Protein AF-0000000086684795 (afdb_homodimer)

Foldseek 3Di:
DPDCVVVVVVVPDDDDDQKFKAKAFLFFPLLCVVVVPGIAIDIFGDFDADFLGDGQAEGHWAAAPAVRDGDGTADCPPPVQRVVSGDDDDPPHVNSLSRHLVRLLRVLQVLLCQLQFFHDDFPDSDHEYEHQDHYADDAWAFDVVVVTYTYWHKYFADQVCNDSDHHRDIGGLSRQSLSSQLRSLLSVCCRLFVALQFPLFLCSLLQSQLLSNLSSLLSSLQGPCPQLSQCQVPLDFLLDCVSVLVVSLSSCVSVVCSVLLNVQQVDFADLCVLVVDRQSNNNSSLLSNLLVQLLSVLLNVVCQVVLCVQVVHPSGDDGDGDDSVSSVVSSVSSSVSSSVSNSLQSNLSLQAASHDGHSLSSLQSSLQSQCVQEVPCVSCSNVSSLVSCVSNNNHHDPFDDSDSVSSHFAWLPVLPQDFQDLVLLVLQQVLRVCNVPSSPHPPDPPDDPVPPPVVVSQVSVLVSCVVRVVSLLAFDDFDKGWPDKHKRWHHGPPGDIFIKMKTKMKGFHDPVFCVVCLLLQQQRGFIKIWIWMGGSRRHTTGIDIQYGADDPVDPRDDPSNVVSVVNSSVRSVVVCVVDPCQVVDDSRHSCCVCRGSVVSSRVD/DPDPVVVVVVVPDDDDDQKFKEKAFLFFPLLCVVVVPGIAIDIFGDFDADFLGDGQAEGHWAAAPVVRDGDGTADCPPPVQSVVSGDDDDPVHVNSLSRHLVRLLRVLQVLLCQLQFFHDDFPDSDHEYEHQDHYADDFWAFDVVVVTYTYWHKYFQDQVCNPSDHHRDIGGLSRQSLSSQLRSLLSVCCRLFVALQFPLFLASLLQSQLLSNLSSLLSSLQGPPPQLSQCQVPLDFLLDCVSVLVVSLSSCVSVVLSVLLNVQQVDFADLCVLVVDRQSNNNSSLLSNLLVQLLSVLLNVVCQVVLCVQVVHPSGDDGDGDDSVSSVVSSVSSSVSSSVSNSLQSNLSLQAASHDGHSLSSLQSSLQSQCVQEVPCVSCSNVSSLVSCVSNNNDHDPFPDSDSVSSHFAWLPVLPQDFQDLVLLVLQQQLRVCNVPSSPHPPDPPDDSVPPPVVVSQVSVLVSCVVRVVSLLNFDDFDKGWPDKHKRWHHGPPGDIFIKIKTKMKGFHDPVVCVVCLLLQQQRGFIWIWIWMGGSRRHTTGIDIQHGADDPPDPRDDPRNVVSVVNSSVRSVVVCVVDPCQVVDDSRHSCCVCSGSVNSSRVD

Radius of gyration: 32.51 Å; Cα contacts (8 Å, |Δi|>4): 2370; chains: 2; bounding box: 67×102×83 Å

pLDDT: mean 83.81, std 14.77, range [22.19, 98.44]

Sequence (1208 aa):
MTTPAVAEAALTRYPEPDRRPLQVFAFDPMVARLSGQETTTISVPYEPLRPGPSGELIQVIDYDSATGCYYEPVDLDDPRVLLLDGLHPSERDPRFHQQMVYAVTSALLENFERALGRRFRWRGDKRLRAFPHAFRGRNAMFDPDMDGTLQFGYFRADEKNPGRNLPGQTVFTCLSHDIIVHEATHALVHRLRERYKEPTNLDVYAFHEGFADAVALFQHFTLPDIVDRYIQQNRTDLTTNTPLVELAEQFGEGSGMGQALRSAIGQPPDPALINRTFEPHRRGSILVAAIFDGFFTAYQTAIADLLRIATAGSGVLPKGALHPDLVRRVSAEARTAAQRILTMCIRSFQYLPPVDVTFSDFLRSIVTADRDLYPSDEDGLRAALIEGFRRRGIYPSAVSSLADEALSWPDAADLGLPPIDRDVINALVLDTAVGFRERRGEAQATTTRPVFDPAWAAAKLHQYALANLKKLGLAGPGKIKVDGFHAAFRHGANGQLRVDVAVRYLHSAPVDVQQKFSSALGGVPLRGGATVVADATGRVRHVITKAVPTDPTATDATDAGVARLVATRQWVAQFDGHDLLVPWVETGSRVTQSLNFARIDSAVMTTPAVAEAALTRYPEPDRRPLQVFAFDPMVARLSGQETTTISVPYEPLRPGPSGELIQVIDYDSATGCYYEPVDLDDPRVLLLDGLHPSERDPRFHQQMVYAVTSALLENFERALGRRFRWRGDKRLRAFPHAFRGRNAMFDPDMDGTLQFGYFRADEKNPGRNLPGQTVFTCLSHDIIVHEATHALVHRLRERYKEPTNLDVYAFHEGFADAVALFQHFTLPDIVDRYIQQNRTDLTTNTPLVELAEQFGEGSGMGQALRSAIGQPPDPALINRTFEPHRRGSILVAAIFDGFFTAYQTAIADLLRIATAGSGVLPKGALHPDLVRRVSAEARTAAQRILTMCIRSFQYLPPVDVTFSDFLRSIVTADRDLYPSDEDGLRAALIEGFRRRGIYPSAVSSLADEALSWPDAADLGLPPIDRDVINALVLDTAVGFRERRGEAQATTTRPVFDPAWAAAKLHQYALANLKKLGLAGPGKIKVDGFHAAFRHGANGQLRVDVAVRYLHSAPVDVQQKFSSALGGVPLRGGATVVADATGRVRHVITKAVPTDPTATDATDAGVARLVATRQWVAQFDGHDLLVPWVETGSRVTQSLNFARIDSAV

Nearest PDB structures (foldseek):
  6g5g-assembly1_B  TM=1.212E-01  e=8.204E+00  Clostridium botulinum
  6g5g-assembly1_B  TM=1.174E-01  e=8.163E+00  Clostridium botulinum

Solvent-accessible surface area (backbone atoms only — not comparable to full-atom values): 61972 Å² total; per-residue (Å²): 132,88,66,70,60,69,62,47,58,51,63,65,55,73,80,78,66,70,56,40,53,31,39,32,46,68,33,27,62,59,60,16,72,75,69,73,76,32,63,40,71,45,75,30,77,32,63,74,61,46,63,19,43,29,48,84,58,42,31,34,48,48,41,23,59,76,78,67,44,69,57,74,58,28,50,74,77,38,67,78,29,52,75,54,32,31,53,70,82,45,94,81,43,64,40,33,38,32,46,32,48,50,52,54,50,49,43,50,51,51,54,48,21,45,37,53,21,37,75,79,74,54,80,76,92,43,49,42,36,32,18,51,38,38,36,78,34,81,31,48,38,46,35,70,86,65,75,36,26,38,36,14,11,30,35,65,30,39,68,88,67,26,75,74,40,54,59,55,34,75,45,54,43,36,51,21,48,39,43,48,37,26,32,50,39,49,51,51,46,39,71,75,32,62,48,49,66,48,66,52,43,74,35,19,53,8,45,54,45,14,50,19,50,42,49,21,53,35,54,54,49,58,43,77,66,52,57,36,50,51,47,58,72,57,43,50,61,78,88,45,62,57,51,61,50,52,50,50,26,57,59,26,46,69,47,65,43,9,60,55,42,34,57,33,60,70,39,80,72,47,42,64,51,59,82,73,41,71,54,35,64,65,38,4,27,48,53,33,24,13,51,46,46,9,48,48,50,38,32,51,62,70,39,47,48,56,37,16,29,54,41,77,62,72,43,61,75,74,88,54,77,67,58,66,52,48,42,48,53,48,31,49,45,44,26,51,45,33,49,50,52,50,32,38,57,56,31,12,62,70,53,36,48,48,40,71,49,38,69,30,48,49,51,23,11,27,46,33,51,42,39,74,36,36,73,78,45,86,80,37,52,64,60,26,33,54,50,17,25,48,45,35,47,50,57,58,73,95,43,91,46,92,46,70,75,49,40,25,68,60,69,27,71,69,55,69,64,72,55,44,60,53,68,52,40,49,44,37,45,38,51,46,57,48,53,47,49,75,64,57,66,81,76,65,82,73,72,76,55,82,76,68,51,62,69,60,43,43,52,54,51,42,50,51,45,69,76,36,26,67,69,50,40,58,51,51,71,55,49,77,42,69,73,47,69,49,38,27,50,40,69,30,60,90,56,43,62,43,50,36,32,34,38,30,31,36,26,34,35,41,68,66,59,50,58,72,41,25,69,56,36,14,47,49,75,53,55,14,17,20,22,37,31,20,39,61,71,15,46,48,43,34,67,33,57,37,40,28,34,31,53,79,85,42,92,56,45,39,73,61,7,29,52,41,37,52,51,35,35,51,43,40,52,53,45,51,72,68,39,86,63,44,86,80,35,61,56,50,35,32,47,49,70,66,52,27,65,66,59,62,40,54,70,65,130,87,66,70,59,70,63,48,59,53,65,65,59,72,82,78,67,70,56,38,53,31,38,32,46,69,33,26,63,58,58,18,71,76,68,72,78,33,65,42,69,46,75,30,78,32,63,73,63,46,63,18,42,30,48,83,57,43,31,36,48,47,42,23,58,75,78,69,45,70,57,72,59,27,51,75,77,38,67,79,28,51,75,57,32,31,52,70,79,47,94,80,43,64,39,32,38,32,48,31,47,49,52,53,49,48,43,50,51,51,51,51,21,46,37,53,21,37,75,80,75,55,79,74,92,45,49,42,35,34,18,50,39,38,36,80,34,80,32,48,37,47,36,72,86,66,75,36,27,38,36,13,11,30,36,64,30,40,67,86,67,26,73,74,40,54,60,55,35,75,46,55,43,36,50,23,49,41,44,48,38,26,34,52,38,48,50,50,46,39,72,76,32,61,47,50,66,48,65,51,43,76,34,18,51,9,44,56,44,15,50,18,50,42,50,21,54,36,55,55,49,59,42,76,65,52,58,36,49,50,47,59,72,56,43,50,60,75,85,47,61,58,51,61,49,50,50,52,28,57,58,26,45,69,46,65,43,9,59,55,43,35,56,33,58,70,39,78,73,46,42,64,51,57,82,75,40,72,53,35,66,66,38,4,26,48,51,31,24,12,51,47,44,9,47,48,50,38,32,50,62,70,39,46,50,55,37,17,32,54,40,77,63,73,44,60,75,74,88,54,77,68,58,66,54,50,43,49,52,49,33,49,46,44,26,52,45,35,50,51,52,50,33,40,58,56,31,12,64,71,54,37,48,48,41,71,50,38,69,31,49,50,53,23,10,27,47,33,51,43,39,74,35,34,72,78,44,86,79,37,53,63,60,28,33,54,49,18,27,46,45,35,48,51,58,58,76,95,42,90,44,92,45,71,76,48,40,24,71,61,70,28,72,71,54,69,65,72,53,44,60,53,67,51,39,48,43,37,45,38,50,45,58,47,54,47,50,74,66,55,68,80,73,67,81,74,71,76,56,82,77,66,51,62,66,60,43,44,52,54,50,43,50,51,44,70,74,36,26,66,68,51,41,59,54,52,70,57,50,76,42,70,73,46,70,50,37,26,51,42,68,29,60,89,57,42,61,43,51,37,32,36,38,31,31,37,24,34,38,43,67,66,58,51,59,74,42,25,67,57,35,14,49,50,78,53,56,14,17,21,23,37,32,19,38,60,72,16,44,48,42,34,68,32,59,36,41,30,34,29,55,79,85,45,91,55,44,39,73,61,8,28,52,41,36,51,51,36,35,50,42,40,52,53,46,50,72,70,39,85,62,43,88,78,36,60,56,50,36,34,47,49,69,65,52,28,63,70,57,62,40,55,71,64

Organism: NCBI:txid175570

Secondary structure (DSSP, 8-state):
---THHHHHHTTSPPPPSEEEEEEESS-HHHHHHHS--EEEEEEE----BTBTB-SSEEE--EETTTTEEPPPB-TT-HHHHTTTSPPP-SS-HHHHHHHHHHHHHHHHHHHHHHHTS----STT--EEEEEEEEESS-EEEETTTTSEEEEEEEEPPSS--TTSPTTPEEEGGG-HHHHHHHHHHHHHHHH-GGGGS--SHHHHHHHHHHHHHHHHHHHHTSTTHHHHHHHHHT--TTSSHHHHHHHHHHHHTTTHHHHHHHHHHSPP-TTGGGG--SHHHHHHHHHHHHHHHHHHHHHHHHHHHHHHHTTTS--PPSSPPPHHHHHHHHHHHHHHHHHHHHHHHHGGGGS-SSS--HHHHHHHHHHHHHHH-TT-TT-HHHHHHHHHHHTT---TT-S-SSHHHHSPPBGGGGTPPPPPHHHHHHHHHHHHHHT----S------------HHHHHHHHHHHHHHTTTTTT--SSSEEEEEEEEEEEEE-GGG-EEEEEEEEEEEEPPHHHHHHTHHHHTT---EEEEEEEEETTS-EEEEEEEPPP--TTSTT--HHHHHHHHHHHHHHHHHHHH-TTGGGS-GGGHHHHHS-HHHHHTT-/---THHHHHHTTSPPPPSEEEEEEESS-HHHHHHHS--EEEEEEE----BTBTB-SSEEE--EETTTTEEPPPB-TT-HHHHTTTSPPP-SS-HHHHHHHHHHHHHHHHHHHHHHHTS----STT--EEEEEEEEESS-EEEETTTTSEEEEEEEEPPSS--TTSPTTPEEEGGG-HHHHHHHHHHHHHHHH-GGGGS--SHHHHHHHHHHHHHHHHHHHHTSTTHHHHHHHHHT--TTSSHHHHHHHHHHHHTTTHHHHHHHHHHSPP-TTGGGG--SHHHHHHHHHHHHHHHHHHHHHHHHHHHHHHHTTTS--PPSSPPPHHHHHHHHHHHHHHHHHHHHHHHHGGGGS-SSS--HHHHHHHHHHHHHHH-TT-TT-HHHHHHHHHHHTT---TT-S-SSHHHHSPPBGGGGTPPPPPHHHHHHHHHHHHHHT----S------------HHHHHHHHHHHHHHTTTTTT--SSSEEEEEEEEEEEEE-GGG-EEEEEEEEEEEEPPHHHHHHTHHHHTT---EEEEEEEEETTS-EEEEEEEPPP--TTSTT--HHHHHHHHHHHHHHHHHHHH-TTGGGS-GGGHHHHHS-HHHHHTT-

Structure (mmCIF, N/CA/C/O backbone):
data_AF-0000000086684795-model_v1
#
loop_
_entity.id
_entity.type
_entity.pdbx_description
1 polymer 'Peptidase M4'
#
loop_
_atom_site.group_PDB
_atom_site.id
_atom_site.type_symbol
_atom_site.label_atom_id
_atom_site.label_alt_id
_atom_site.label_comp_id
_atom_site.label_asym_id
_atom_site.label_entity_id
_atom_site.label_seq_id
_atom_site.pdbx_PDB_ins_code
_atom_site.Cartn_x
_atom_site.Cartn_y
_atom_site.Cartn_z
_atom_site.occupancy
_atom_site.B_iso_or_equiv
_atom_site.auth_seq_id
_atom_site.auth_comp_id
_atom_site.auth_asym_id
_atom_site.auth_atom_id
_atom_site.pdbx_PDB_model_num
ATOM 1 N N . MET A 1 1 ? -12.055 -16.625 -41.312 1 22.27 1 MET A N 1
ATOM 2 C CA . MET A 1 1 ? -11.227 -15.477 -41.688 1 22.27 1 MET A CA 1
ATOM 3 C C . MET A 1 1 ? -11.609 -14.242 -40.875 1 22.27 1 MET A C 1
ATOM 5 O O . MET A 1 1 ? -12.477 -13.469 -41.312 1 22.27 1 MET A O 1
ATOM 9 N N . THR A 1 2 ? -11.922 -14.391 -39.656 1 28.22 2 THR A N 1
ATOM 10 C CA . THR A 1 2 ? -12.492 -13.383 -38.75 1 28.22 2 THR A CA 1
ATOM 11 C C . THR A 1 2 ? -11.672 -12.102 -38.812 1 28.22 2 THR A C 1
ATOM 13 O O . THR A 1 2 ? -10.445 -12.133 -38.688 1 28.22 2 THR A O 1
ATOM 16 N N . THR A 1 3 ? -12.289 -11.008 -39.406 1 28.59 3 THR A N 1
ATOM 17 C CA . THR A 1 3 ? -11.938 -9.773 -40.094 1 28.59 3 THR A CA 1
ATOM 18 C C . THR A 1 3 ? -11.055 -8.898 -39.219 1 28.59 3 THR A C 1
ATOM 20 O O . THR A 1 3 ? -11.242 -8.852 -38 1 28.59 3 THR A O 1
ATOM 23 N N . PRO A 1 4 ? -10.039 -8.242 -39.781 1 30.62 4 PRO A N 1
ATOM 24 C CA . PRO A 1 4 ? -9.078 -7.188 -39.438 1 30.62 4 PRO A CA 1
ATOM 25 C C . PRO A 1 4 ? -9.727 -6.004 -38.719 1 30.62 4 PRO A C 1
ATOM 27 O O . PRO A 1 4 ? -9.023 -5.152 -38.188 1 30.62 4 PRO A O 1
ATOM 30 N N . ALA A 1 5 ? -11.062 -5.859 -38.969 1 31.98 5 ALA A N 1
ATOM 31 C CA . ALA A 1 5 ? -11.703 -4.613 -38.531 1 31.98 5 ALA A CA 1
ATOM 32 C C . ALA A 1 5 ? -11.734 -4.492 -37.031 1 31.98 5 ALA A C 1
ATOM 34 O O . ALA A 1 5 ? -11.945 -3.404 -36.469 1 31.98 5 ALA A O 1
ATOM 35 N N . VAL A 1 6 ? -12 -5.535 -36.406 1 33.09 6 VAL A N 1
ATOM 36 C CA . VAL A 1 6 ? -12.109 -5.465 -34.938 1 33.09 6 VAL A CA 1
ATOM 37 C C . VAL A 1 6 ? -10.758 -5.082 -34.344 1 33.09 6 VAL A C 1
ATOM 39 O O . VAL A 1 6 ? -10.695 -4.496 -33.25 1 33.09 6 VAL A O 1
ATOM 42 N N . ALA A 1 7 ? -9.68 -5.465 -34.969 1 34.94 7 ALA A N 1
ATOM 43 C CA . ALA A 1 7 ? -8.344 -5.004 -34.594 1 34.94 7 ALA A CA 1
ATOM 44 C C . ALA A 1 7 ? -8.18 -3.512 -34.875 1 34.94 7 ALA A C 1
ATOM 46 O O . ALA A 1 7 ? -7.438 -2.824 -34.156 1 34.94 7 ALA A O 1
ATOM 47 N N . GLU A 1 8 ? -8.883 -3.074 -35.875 1 33.16 8 GLU A N 1
ATOM 48 C CA . GLU A 1 8 ? -8.703 -1.712 -36.375 1 33.16 8 GLU A CA 1
ATOM 49 C C . GLU A 1 8 ? -9.367 -0.698 -35.438 1 33.16 8 GLU A C 1
ATOM 51 O O . GLU A 1 8 ? -8.836 0.395 -35.219 1 33.16 8 GLU A O 1
ATOM 56 N N . ALA A 1 9 ? -10.57 -1.024 -35 1 35.5 9 ALA A N 1
ATOM 57 C CA . ALA A 1 9 ? -11.242 -0.024 -34.188 1 35.5 9 ALA A CA 1
ATOM 58 C C . ALA A 1 9 ? -10.523 0.141 -32.844 1 35.5 9 ALA A C 1
ATOM 60 O O . ALA A 1 9 ? -10.703 1.152 -32.156 1 35.5 9 ALA A O 1
ATOM 61 N N . ALA A 1 10 ? -10.125 -0.886 -32.25 1 39.88 10 ALA A N 1
ATOM 62 C CA . ALA A 1 10 ? -9.305 -0.847 -31.047 1 39.88 10 ALA A CA 1
ATOM 63 C C . ALA A 1 10 ? -8.109 0.084 -31.219 1 39.88 10 ALA A C 1
ATOM 65 O O . ALA A 1 10 ? -7.684 0.747 -30.281 1 39.88 10 ALA A O 1
ATOM 66 N N . LEU A 1 11 ? -7.594 0.139 -32.469 1 43.38 11 LEU A N 1
ATOM 67 C CA . LEU A 1 11 ? -6.453 0.981 -32.812 1 43.38 11 LEU A CA 1
ATOM 68 C C . LEU A 1 11 ? -6.844 2.455 -32.812 1 43.38 11 LEU A C 1
ATOM 70 O O . LEU A 1 11 ? -5.992 3.328 -33 1 43.38 11 LEU A O 1
ATOM 74 N N . THR A 1 12 ? -8.102 2.684 -32.75 1 45.59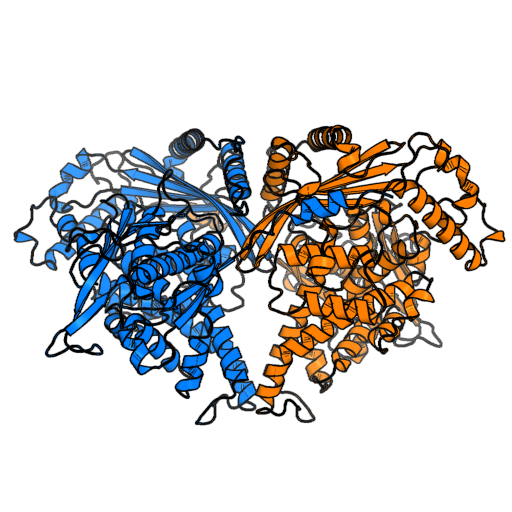 12 THR A N 1
ATOM 75 C CA . THR A 1 12 ? -8.422 4.078 -33.031 1 45.59 12 THR A CA 1
ATOM 76 C C . THR A 1 12 ? -8.203 4.945 -31.781 1 45.59 12 THR A C 1
ATOM 78 O O . THR A 1 12 ? -8.094 6.168 -31.891 1 45.59 12 THR A O 1
ATOM 81 N N . ARG A 1 13 ? -8.453 4.332 -30.672 1 55.94 13 ARG A N 1
ATOM 82 C CA . ARG A 1 13 ? -8.258 5.285 -29.578 1 55.94 13 ARG A CA 1
ATOM 83 C C . ARG A 1 13 ? -6.906 5.086 -28.906 1 55.94 13 ARG A C 1
ATOM 85 O O . ARG A 1 13 ? -6.488 3.953 -28.672 1 55.94 13 ARG A O 1
ATOM 92 N N . TYR A 1 14 ? -6.215 6.098 -29.047 1 59.75 14 TYR A N 1
ATOM 93 C CA . TYR A 1 14 ? -4.93 6.094 -28.344 1 59.75 14 TYR A CA 1
ATOM 94 C C . TYR A 1 14 ? -5.125 5.871 -26.859 1 59.75 14 TYR A C 1
ATOM 96 O O . TYR A 1 14 ? -6.09 6.363 -26.266 1 59.75 14 TYR A O 1
ATOM 104 N N . PRO A 1 15 ? -4.367 4.969 -26.281 1 63.03 15 PRO A N 1
ATOM 105 C CA . PRO A 1 15 ? -4.457 4.82 -24.828 1 63.03 15 PRO A CA 1
ATOM 106 C C . PRO A 1 15 ? -4.238 6.137 -24.094 1 63.03 15 PRO A C 1
ATOM 108 O O . PRO A 1 15 ? -3.432 6.965 -24.516 1 63.03 15 PRO A O 1
ATOM 111 N N . GLU A 1 16 ? -5.02 6.352 -23.156 1 69.19 16 GLU A N 1
ATOM 112 C CA . GLU A 1 16 ? -4.852 7.539 -22.312 1 69.19 16 GLU A CA 1
ATOM 113 C C . GLU A 1 16 ? -3.631 7.41 -21.406 1 69.19 16 GLU A C 1
ATOM 115 O O . GLU A 1 16 ? -3.387 6.344 -20.844 1 69.19 16 GLU A O 1
ATOM 120 N N . PRO A 1 17 ? -2.918 8.461 -21.375 1 76.75 17 PRO A N 1
ATOM 121 C CA . PRO A 1 17 ? -1.76 8.414 -20.469 1 76.75 17 PRO A CA 1
ATOM 122 C C . PRO A 1 17 ? -2.154 8.453 -19 1 76.75 17 PRO A C 1
ATOM 124 O O . PRO A 1 17 ? -3.203 9 -18.641 1 76.75 17 PRO A O 1
ATOM 127 N N . ASP A 1 18 ? -1.368 7.906 -18.188 1 74.94 18 ASP A N 1
ATOM 128 C CA . ASP A 1 18 ? -1.638 7.902 -16.75 1 74.94 18 ASP A CA 1
ATOM 129 C C . ASP A 1 18 ? -1.101 9.172 -16.078 1 74.94 18 ASP A C 1
ATOM 131 O O . ASP A 1 18 ? -1.641 9.625 -15.07 1 74.94 18 ASP A O 1
ATOM 135 N N . ARG A 1 19 ? -0.037 9.695 -16.688 1 86.75 19 ARG A N 1
ATOM 136 C CA . ARG A 1 19 ? 0.64 10.82 -16.047 1 86.75 19 ARG A CA 1
ATOM 137 C C . ARG A 1 19 ? 1.026 11.875 -17.078 1 86.75 19 ARG A C 1
ATOM 139 O O . ARG A 1 19 ? 1.078 11.586 -18.281 1 86.75 19 ARG A O 1
ATOM 146 N N . ARG A 1 20 ? 1.28 13.016 -16.578 1 89 20 ARG A N 1
ATOM 147 C CA . ARG A 1 20 ? 1.722 14.156 -17.375 1 89 20 ARG A CA 1
ATOM 148 C C . ARG A 1 20 ? 2.992 14.766 -16.812 1 89 20 ARG A C 1
ATOM 150 O O . ARG A 1 20 ? 3.004 15.219 -15.656 1 89 20 ARG A O 1
ATOM 157 N N . PRO A 1 21 ? 4.027 14.719 -17.578 1 90.88 21 PRO A N 1
ATOM 158 C CA . PRO A 1 21 ? 5.23 15.414 -17.125 1 90.88 21 PRO A CA 1
ATOM 159 C C . PRO A 1 21 ? 5.156 16.922 -17.344 1 90.88 21 PRO A C 1
ATOM 161 O O . PRO A 1 21 ? 4.672 17.375 -18.375 1 90.88 21 PRO A O 1
ATOM 164 N N . LEU A 1 22 ? 5.555 17.688 -16.406 1 93.88 22 LEU A N 1
ATOM 165 C CA . LEU A 1 22 ? 5.602 19.141 -16.5 1 93.88 22 LEU A CA 1
ATOM 166 C C . LEU A 1 22 ? 6.898 19.688 -15.922 1 93.88 22 LEU A C 1
ATOM 168 O O . LEU A 1 22 ? 7.309 19.281 -14.828 1 93.88 22 LEU A O 1
ATOM 172 N N . GLN A 1 23 ? 7.504 20.547 -16.578 1 91.06 23 GLN A N 1
ATOM 173 C CA . GLN A 1 23 ? 8.703 21.203 -16.078 1 91.06 23 GLN A CA 1
ATOM 174 C C . GLN A 1 23 ? 8.359 22.266 -15.023 1 91.06 23 GLN A C 1
ATOM 176 O O . GLN A 1 23 ? 7.348 22.953 -15.148 1 91.06 23 GLN A O 1
ATOM 181 N N . VAL A 1 24 ? 9.156 22.328 -14.031 1 91.44 24 VAL A N 1
ATOM 182 C CA . VAL A 1 24 ? 8.969 23.328 -12.984 1 91.44 24 VAL A CA 1
ATOM 183 C C . VAL A 1 24 ? 10.32 23.844 -12.516 1 91.44 24 VAL A C 1
ATOM 185 O O . VAL A 1 24 ? 11.352 23.219 -12.758 1 91.44 24 VAL A O 1
ATOM 188 N N . PHE A 1 25 ? 10.312 25.031 -11.914 1 87.06 25 PHE A N 1
ATOM 189 C CA . PHE A 1 25 ? 11.477 25.469 -11.172 1 87.06 25 PHE A CA 1
ATOM 190 C C . PHE A 1 25 ? 11.609 24.703 -9.859 1 87.06 25 PHE A C 1
ATOM 192 O O . PHE A 1 25 ? 10.664 24.641 -9.07 1 87.06 25 PHE A O 1
ATOM 199 N N . ALA A 1 26 ? 12.766 24.078 -9.711 1 80.12 26 ALA A N 1
ATOM 200 C CA . ALA A 1 26 ? 13 23.359 -8.469 1 80.12 26 ALA A CA 1
ATOM 201 C C . ALA A 1 26 ? 13.367 24.312 -7.336 1 80.12 26 ALA A C 1
ATOM 203 O O . ALA A 1 26 ? 13.117 24.016 -6.164 1 80.12 26 ALA A O 1
ATOM 204 N N . PHE A 1 27 ? 14.07 25.297 -7.699 1 75.81 27 PHE A N 1
ATOM 205 C CA . PHE A 1 27 ? 14.492 26.328 -6.758 1 75.81 27 PHE A CA 1
ATOM 206 C C . PHE A 1 27 ? 14.008 27.703 -7.215 1 75.81 27 PHE A C 1
ATOM 208 O O . PHE A 1 27 ? 13.711 27.891 -8.391 1 75.81 27 PHE A O 1
ATOM 215 N N . ASP A 1 28 ? 13.914 28.469 -6.203 1 71.81 28 ASP A N 1
ATOM 216 C CA . ASP A 1 28 ? 13.633 29.859 -6.578 1 71.81 28 ASP A CA 1
ATOM 217 C C . ASP A 1 28 ? 14.633 30.359 -7.617 1 71.81 28 ASP A C 1
ATOM 219 O O . ASP A 1 28 ? 15.836 30.156 -7.477 1 71.81 28 ASP A O 1
ATOM 223 N N . PRO A 1 29 ? 14.109 30.797 -8.719 1 64.5 29 PRO A N 1
ATOM 224 C CA . PRO A 1 29 ? 15.008 31.266 -9.781 1 64.5 29 PRO A CA 1
ATOM 225 C C . PRO A 1 29 ? 16.125 32.156 -9.266 1 64.5 29 PRO A C 1
ATOM 227 O O . PRO A 1 29 ? 17.219 32.188 -9.828 1 64.5 29 PRO A O 1
ATOM 230 N N . MET A 1 30 ? 15.836 32.875 -8.172 1 61.81 30 MET A N 1
ATOM 231 C CA . MET A 1 30 ? 16.859 33.75 -7.598 1 61.81 30 MET A CA 1
ATOM 232 C C . MET A 1 30 ? 18.016 32.938 -7.047 1 61.81 30 MET A C 1
ATOM 234 O O . MET A 1 30 ? 19.172 33.344 -7.148 1 61.81 30 MET A O 1
ATOM 238 N N . VAL A 1 31 ? 17.641 31.766 -6.543 1 59.72 31 VAL A N 1
ATOM 239 C CA . VAL A 1 31 ? 18.641 30.891 -5.941 1 59.72 31 VAL A CA 1
ATOM 240 C C . VAL A 1 31 ? 19.297 30.031 -7.023 1 59.72 31 VAL A C 1
ATOM 242 O O . VAL A 1 31 ? 20.5 29.766 -6.965 1 59.72 31 VAL A O 1
ATOM 245 N N . ALA A 1 32 ? 18.531 29.625 -7.992 1 57.84 32 ALA A N 1
ATOM 246 C CA . ALA A 1 32 ? 18.953 28.688 -9.031 1 57.84 32 ALA A CA 1
ATOM 247 C C . ALA A 1 32 ? 20.047 29.281 -9.906 1 57.84 32 ALA A C 1
ATOM 249 O O . ALA A 1 32 ? 20.906 28.562 -10.414 1 57.84 32 ALA A O 1
ATOM 250 N N . ARG A 1 33 ? 20.016 30.516 -10.219 1 53.06 33 ARG A N 1
ATOM 251 C CA . ARG A 1 33 ? 21.016 31.141 -11.086 1 53.06 33 ARG A CA 1
ATOM 252 C C . ARG A 1 33 ? 22.422 30.875 -10.57 1 53.06 33 ARG A C 1
ATOM 254 O O . ARG A 1 33 ? 23.359 30.766 -11.359 1 53.06 33 ARG A O 1
ATOM 261 N N . LEU A 1 34 ? 22.469 30.672 -9.336 1 47 34 LEU A N 1
ATOM 262 C CA . LEU A 1 34 ? 23.797 30.438 -8.797 1 47 34 LEU A CA 1
ATOM 263 C C . LEU A 1 34 ? 24.203 28.969 -8.914 1 47 34 LEU A C 1
ATOM 265 O O . LEU A 1 34 ? 25.375 28.641 -8.992 1 47 34 LEU A O 1
ATOM 269 N N . SER A 1 35 ? 23.25 28.125 -8.898 1 52.28 35 SER A N 1
ATOM 270 C CA . SER A 1 35 ? 23.609 26.719 -8.766 1 52.28 35 SER A CA 1
ATOM 271 C C . SER A 1 35 ? 23.469 25.984 -10.094 1 52.28 35 SER A C 1
ATOM 273 O O . SER A 1 35 ? 23.984 24.875 -10.258 1 52.28 35 SER A O 1
ATOM 275 N N . GLY A 1 36 ? 23.203 26.703 -11.273 1 49.06 36 GLY A N 1
ATOM 276 C CA . GLY A 1 36 ? 23.062 26.141 -12.609 1 49.06 36 GLY A CA 1
ATOM 277 C C . GLY A 1 36 ? 21.875 25.203 -12.75 1 49.06 36 GLY A C 1
ATOM 278 O O . GLY A 1 36 ? 21.562 24.766 -13.859 1 49.06 36 GLY A O 1
ATOM 279 N N . GLN A 1 37 ? 21.531 24.281 -11.914 1 55.62 37 GLN A N 1
ATOM 280 C CA . GLN A 1 37 ? 20.656 23.141 -12.109 1 55.62 37 GLN A CA 1
ATOM 281 C C . GLN A 1 37 ? 19.25 23.422 -11.57 1 55.62 37 GLN A C 1
ATOM 283 O O . GLN A 1 37 ? 18.859 22.875 -10.531 1 55.62 37 GLN A O 1
ATOM 288 N N . GLU A 1 38 ? 18.281 24.328 -12.297 1 66.5 38 GLU A N 1
ATOM 289 C CA . GLU A 1 38 ? 17.156 25.078 -11.766 1 66.5 38 GLU A CA 1
ATOM 290 C C . GLU A 1 38 ? 15.828 24.375 -12.062 1 66.5 38 GLU A C 1
ATOM 292 O O . GLU A 1 38 ? 14.812 24.656 -11.422 1 66.5 38 GLU A O 1
ATOM 297 N N . THR A 1 39 ? 15.961 23.438 -12.859 1 79.06 39 THR A N 1
ATOM 298 C CA . THR A 1 39 ? 14.688 22.969 -13.375 1 79.06 39 THR A CA 1
ATOM 299 C C . THR A 1 39 ? 14.57 21.453 -13.211 1 79.06 39 THR A C 1
ATOM 301 O O . THR A 1 39 ? 15.578 20.75 -13.07 1 79.06 39 THR A O 1
ATOM 304 N N . THR A 1 40 ? 13.461 21.016 -12.938 1 85.75 40 THR A N 1
ATOM 305 C CA . THR A 1 40 ? 13.164 19.594 -12.898 1 85.75 40 THR A CA 1
ATOM 306 C C . THR A 1 40 ? 11.82 19.297 -13.547 1 85.75 40 THR A C 1
ATOM 308 O O . THR A 1 40 ? 11.07 20.219 -13.883 1 85.75 40 THR A O 1
ATOM 311 N N . THR A 1 41 ? 11.609 18.125 -13.836 1 88.31 41 THR A N 1
ATOM 312 C CA . THR A 1 41 ? 10.328 17.688 -14.383 1 88.31 41 THR A CA 1
ATOM 313 C C . THR A 1 41 ? 9.562 16.859 -13.352 1 88.31 41 THR A C 1
ATOM 315 O O . THR A 1 41 ? 10.109 15.922 -12.766 1 88.31 41 THR A O 1
ATOM 318 N N . ILE A 1 42 ? 8.328 17.328 -13.094 1 89.56 42 ILE A N 1
ATOM 319 C CA . ILE A 1 42 ? 7.516 16.547 -12.172 1 89.56 42 ILE A CA 1
ATOM 320 C C . ILE A 1 42 ? 6.418 15.82 -12.953 1 89.56 42 ILE A C 1
ATOM 322 O O . ILE A 1 42 ? 5.988 16.281 -14.016 1 89.56 42 ILE A O 1
ATOM 326 N N . SER A 1 43 ? 6.117 14.672 -12.484 1 88.38 43 SER A N 1
ATOM 327 C CA . SER A 1 43 ? 5.055 13.859 -13.07 1 88.38 43 SER A CA 1
ATOM 328 C C . SER A 1 43 ? 3.773 13.961 -12.258 1 88.38 43 SER A C 1
ATOM 330 O O . SER A 1 43 ? 3.758 13.609 -11.07 1 88.38 43 SER A O 1
ATOM 332 N N . VAL A 1 44 ? 2.658 14.461 -12.867 1 90.62 44 VAL A N 1
ATOM 333 C CA . VAL A 1 44 ? 1.39 14.594 -12.156 1 90.62 44 VAL A CA 1
ATOM 334 C C . VAL A 1 44 ? 0.347 13.68 -12.797 1 90.62 44 VAL A C 1
ATOM 336 O O . VAL A 1 44 ? 0.499 13.258 -13.945 1 90.62 44 VAL A O 1
ATOM 339 N N . PRO A 1 45 ? -0.665 13.289 -12.109 1 86.25 45 PRO A N 1
ATOM 340 C CA . PRO A 1 45 ? -1.713 12.469 -12.719 1 86.25 45 PRO A CA 1
ATOM 341 C C . PRO A 1 45 ? -2.354 13.141 -13.93 1 86.25 45 PRO A C 1
ATOM 343 O O . PRO A 1 45 ? -2.641 14.336 -13.898 1 86.25 45 PRO A O 1
ATOM 346 N N . TYR A 1 46 ? -2.57 12.414 -14.906 1 87 46 TYR A N 1
ATOM 347 C CA . TYR A 1 46 ? -3.166 12.961 -16.125 1 87 46 TYR A CA 1
ATOM 348 C C . TYR A 1 46 ? -4.652 13.234 -15.922 1 87 46 TYR A C 1
ATOM 350 O O . TYR A 1 46 ? -5.359 12.438 -15.305 1 87 46 TYR A O 1
ATOM 358 N N . GLU A 1 47 ? -5.164 14.266 -16.391 1 87.56 47 GLU A N 1
ATOM 359 C CA . GLU A 1 47 ? -6.566 14.648 -16.531 1 87.56 47 GLU A CA 1
ATOM 360 C C . GLU A 1 47 ? -6.766 15.594 -17.719 1 87.56 47 GLU A C 1
ATOM 362 O O . GLU A 1 47 ? -5.852 16.328 -18.094 1 87.56 47 GLU A O 1
ATOM 367 N N . PRO A 1 48 ? -7.922 15.422 -18.312 1 86.88 48 PRO A N 1
ATOM 368 C CA . PRO A 1 48 ? -8.211 16.453 -19.312 1 86.88 48 PRO A CA 1
ATOM 369 C C . PRO A 1 48 ? -8.289 17.859 -18.719 1 86.88 48 PRO A C 1
ATOM 371 O O . PRO A 1 48 ? -8.875 18.047 -17.656 1 86.88 48 PRO A O 1
ATOM 374 N N . LEU A 1 49 ? -7.598 18.734 -19.422 1 93.25 49 LEU A N 1
ATOM 375 C CA . LEU A 1 49 ? -7.547 20.094 -18.906 1 93.25 49 LEU A CA 1
ATOM 376 C C . LEU A 1 49 ? -8.102 21.078 -19.922 1 93.25 49 LEU A C 1
ATOM 378 O O . LEU A 1 49 ? -7.906 20.922 -21.125 1 93.25 49 LEU A O 1
ATOM 382 N N . ARG A 1 50 ? -8.852 22.047 -19.453 1 93.94 50 ARG A N 1
ATOM 383 C CA . ARG A 1 50 ? -9.125 23.25 -20.219 1 93.94 50 ARG A CA 1
ATOM 384 C C . ARG A 1 50 ? -7.996 24.266 -20.062 1 93.94 50 ARG A C 1
ATOM 386 O O . ARG A 1 50 ? -7.238 24.219 -19.094 1 93.94 50 ARG A O 1
ATOM 393 N N . PRO A 1 51 ? -7.887 25.125 -21.031 1 94.44 51 PRO A N 1
ATOM 394 C CA . PRO A 1 51 ? -6.863 26.156 -20.875 1 94.44 51 PRO A CA 1
ATOM 395 C C . PRO A 1 51 ? -7 26.938 -19.578 1 94.44 51 PRO A C 1
ATOM 397 O O . PRO A 1 51 ? -8.117 27.219 -19.141 1 94.44 51 PRO A O 1
ATOM 400 N N . GLY A 1 52 ? -5.895 27.312 -19 1 89.06 52 GLY A N 1
ATOM 401 C CA . GLY A 1 52 ? -5.812 27.938 -17.688 1 89.06 52 GLY A CA 1
ATOM 402 C C . GLY A 1 52 ? -4.465 27.75 -17.016 1 89.06 52 GLY A C 1
ATOM 403 O O . GLY A 1 52 ? -3.549 28.547 -17.219 1 89.06 52 GLY A O 1
ATOM 404 N N . PRO A 1 53 ? -4.254 26.328 -16.5 1 94.94 53 PRO A N 1
ATOM 405 C CA . PRO A 1 53 ? -5.066 25.125 -16.734 1 94.94 53 PRO A CA 1
ATOM 406 C C . PRO A 1 53 ? -6.219 24.984 -15.75 1 94.94 53 PRO A C 1
ATOM 408 O O . PRO A 1 53 ? -6.148 25.5 -14.633 1 94.94 53 PRO A O 1
ATOM 411 N N . SER A 1 54 ? -7.234 24.516 -16.172 1 94.44 54 SER A N 1
ATOM 412 C CA . SER A 1 54 ? -8.406 24.219 -15.352 1 94.44 54 SER A CA 1
ATOM 413 C C . SER A 1 54 ? -8.711 22.719 -15.328 1 94.44 54 SER A C 1
ATOM 415 O O . SER A 1 54 ? -9.07 22.141 -16.359 1 94.44 54 SER A O 1
ATOM 417 N N . GLY A 1 55 ? -8.492 22.172 -14.227 1 92.31 55 GLY A N 1
ATOM 418 C CA . GLY A 1 55 ? -8.773 20.75 -14.055 1 92.31 55 GLY A CA 1
ATOM 419 C C . GLY A 1 55 ? -9.891 20.484 -13.062 1 92.31 55 GLY A C 1
ATOM 420 O O . GLY A 1 55 ? -10.758 21.344 -12.844 1 92.31 55 GLY A O 1
ATOM 421 N N . GLU A 1 56 ? -9.953 19.297 -12.531 1 88.5 56 GLU A N 1
ATOM 422 C CA . GLU A 1 56 ? -11.023 18.875 -11.633 1 88.5 56 GLU A CA 1
ATOM 423 C C . GLU A 1 56 ? -10.945 19.609 -10.289 1 88.5 56 GLU A C 1
ATOM 425 O O . GLU A 1 56 ? -11.961 20.047 -9.758 1 88.5 56 GLU A O 1
ATOM 430 N N . LEU A 1 57 ? -9.727 19.75 -9.773 1 92.75 57 LEU A N 1
ATOM 431 C CA . LEU A 1 57 ? -9.602 20.25 -8.414 1 92.75 57 LEU A CA 1
ATOM 432 C C . LEU A 1 57 ? -8.992 21.641 -8.398 1 92.75 57 LEU A C 1
ATOM 434 O O . LEU A 1 57 ? -9.148 22.375 -7.418 1 92.75 57 LEU A O 1
ATOM 438 N N . ILE A 1 58 ? -8.234 21.984 -9.484 1 95.38 58 ILE A N 1
ATOM 439 C CA . ILE A 1 58 ? -7.539 23.266 -9.508 1 95.38 58 ILE A CA 1
ATOM 440 C C . ILE A 1 58 ? -7.891 24.016 -10.789 1 95.38 58 ILE A C 1
ATOM 442 O O . ILE A 1 58 ? -7.961 23.422 -11.867 1 95.38 58 ILE A O 1
ATOM 446 N N . GLN A 1 59 ? -8.148 25.297 -10.633 1 95.31 59 GLN A N 1
ATOM 447 C CA . GLN A 1 59 ? -8.359 26.219 -11.75 1 95.31 59 GLN A CA 1
ATOM 448 C C . GLN A 1 59 ? -7.418 27.422 -11.648 1 95.31 59 GLN A C 1
ATOM 450 O O . GLN A 1 59 ? -7.477 28.172 -10.68 1 95.31 59 GLN A O 1
ATOM 455 N N . VAL A 1 60 ? -6.578 27.562 -12.594 1 97.19 60 VAL A N 1
ATOM 456 C CA . VAL A 1 60 ? -5.68 28.703 -12.641 1 97.19 60 VAL A CA 1
ATOM 457 C C . VAL A 1 60 ? -6.289 29.812 -13.492 1 97.19 60 VAL A C 1
ATOM 459 O O . VAL A 1 60 ? -6.613 29.594 -14.664 1 97.19 60 VAL A O 1
ATOM 462 N N . ILE A 1 61 ? -6.527 30.906 -12.93 1 94.94 61 ILE A N 1
ATOM 463 C CA . ILE A 1 61 ? -7.035 32.094 -13.586 1 94.94 61 ILE A CA 1
ATOM 464 C C . ILE A 1 61 ? -6.004 33.219 -13.5 1 94.94 61 ILE A C 1
ATOM 466 O O . ILE A 1 61 ? -5.738 33.75 -12.414 1 94.94 61 ILE A O 1
ATOM 470 N N . ASP A 1 62 ? -5.492 33.625 -14.648 1 96.25 62 ASP A N 1
ATOM 471 C CA . ASP A 1 62 ? -4.367 34.562 -14.609 1 96.25 62 ASP A CA 1
ATOM 472 C C . ASP A 1 62 ? -4.828 36 -14.891 1 96.25 62 ASP A C 1
ATOM 474 O O . ASP A 1 62 ? -4.488 36.562 -15.93 1 96.25 62 ASP A O 1
ATOM 478 N N . TYR A 1 63 ? -5.477 36.5 -13.953 1 93.19 63 TYR A N 1
ATOM 479 C CA . TYR A 1 63 ? -5.875 37.906 -13.984 1 93.19 63 TYR A CA 1
ATOM 480 C C . TYR A 1 63 ? -4.93 38.75 -13.148 1 93.19 63 TYR A C 1
ATOM 482 O O . TYR A 1 63 ? -4.719 38.5 -11.969 1 93.19 63 TYR A O 1
ATOM 490 N N . ASP A 1 64 ? -4.371 39.719 -13.758 1 92.69 64 ASP A N 1
ATOM 491 C CA . ASP A 1 64 ? -3.496 40.688 -13.086 1 92.69 64 ASP A CA 1
ATOM 492 C C . ASP A 1 64 ? -4.262 41.938 -12.688 1 92.69 64 ASP A C 1
ATOM 494 O O . ASP A 1 64 ? -4.504 42.812 -13.531 1 92.69 64 ASP A O 1
ATOM 498 N N . SER A 1 65 ? -4.461 42.094 -11.477 1 87.31 65 SER A N 1
ATOM 499 C CA . SER A 1 65 ? -5.281 43.188 -11.016 1 87.31 65 SER A CA 1
ATOM 500 C C . SER A 1 65 ? -4.535 44.531 -11.141 1 87.31 65 SER A C 1
ATOM 502 O O . SER A 1 65 ? -5.156 45.562 -11.289 1 87.31 65 SER A O 1
ATOM 504 N N . ALA A 1 66 ? -3.271 44.5 -11.008 1 87.75 66 ALA A N 1
ATOM 505 C CA . ALA A 1 66 ? -2.477 45.719 -11.109 1 87.75 66 ALA A CA 1
ATOM 506 C C . ALA A 1 66 ? -2.551 46.312 -12.516 1 87.75 66 ALA A C 1
ATOM 508 O O . ALA A 1 66 ? -2.594 47.531 -12.688 1 87.75 66 ALA A O 1
ATOM 509 N N . THR A 1 67 ? -2.533 45.5 -13.492 1 89.81 67 THR A N 1
ATOM 510 C CA . THR A 1 67 ? -2.562 45.938 -14.875 1 89.81 67 THR A CA 1
ATOM 511 C C . THR A 1 67 ? -3.979 45.875 -15.445 1 89.81 67 THR A C 1
ATOM 513 O O . THR A 1 67 ? -4.27 46.438 -16.484 1 89.81 67 THR A O 1
ATOM 516 N N . GLY A 1 68 ? -4.828 45.188 -14.758 1 88.56 68 GLY A N 1
ATOM 517 C CA . GLY A 1 68 ? -6.215 45.062 -15.18 1 88.56 68 GLY A CA 1
ATOM 518 C C . GLY A 1 68 ? -6.383 44.188 -16.406 1 88.56 68 GLY A C 1
ATOM 519 O O . GLY A 1 68 ? -7.266 44.438 -17.234 1 88.56 68 GLY A O 1
ATOM 520 N N . CYS A 1 69 ? -5.551 43.219 -16.562 1 91.5 69 CYS A N 1
ATOM 521 C CA . CYS A 1 69 ? -5.629 42.375 -17.781 1 91.5 69 CYS A CA 1
ATOM 522 C C . CYS A 1 69 ? -5.562 40.906 -17.438 1 91.5 69 CYS A C 1
ATOM 524 O O . CYS A 1 69 ? -5.02 40.531 -16.391 1 91.5 69 CYS A O 1
ATOM 526 N N . TYR A 1 70 ? -6.172 40.094 -18.312 1 93.25 70 TYR A N 1
ATOM 527 C CA . TYR A 1 70 ? -6.016 38.625 -18.297 1 93.25 70 TYR A CA 1
ATOM 528 C C . TYR A 1 70 ? -4.867 38.219 -19.203 1 93.25 70 TYR A C 1
ATOM 530 O O . TYR A 1 70 ? -4.785 38.625 -20.359 1 93.25 70 TYR A O 1
ATOM 538 N N . TYR A 1 71 ? -4.004 37.469 -18.609 1 93.94 71 TYR A N 1
ATOM 539 C CA . TYR A 1 71 ? -2.982 36.906 -19.484 1 93.94 71 TYR A CA 1
ATOM 540 C C . TYR A 1 71 ? -3.531 35.719 -20.25 1 93.94 71 TYR A C 1
ATOM 542 O O . TYR A 1 71 ? -4.52 35.094 -19.844 1 93.94 71 TYR A O 1
ATOM 550 N N . GLU A 1 72 ? -2.896 35.375 -21.375 1 94.62 72 GLU A N 1
ATOM 551 C CA . GLU A 1 72 ? -3.32 34.25 -22.203 1 94.62 72 GLU A CA 1
ATOM 552 C C . GLU A 1 72 ? -3.238 32.906 -21.438 1 94.62 72 GLU A C 1
ATOM 554 O O . GLU A 1 72 ? -2.189 32.594 -20.875 1 94.62 72 GLU A O 1
ATOM 559 N N . PRO A 1 73 ? -4.336 32.219 -21.359 1 95.62 73 PRO A N 1
ATOM 560 C CA . PRO A 1 73 ? -4.316 30.938 -20.672 1 95.62 73 PRO A CA 1
ATOM 561 C C . PRO A 1 73 ? -3.479 29.891 -21.391 1 95.62 73 PRO A C 1
ATOM 563 O O . PRO A 1 73 ? -3.562 29.766 -22.625 1 95.62 73 PRO A O 1
ATOM 566 N N . VAL A 1 74 ? -2.676 29.172 -20.656 1 96.19 74 VAL A N 1
ATOM 567 C CA . VAL A 1 74 ? -1.849 28.125 -21.234 1 96.19 74 VAL A CA 1
ATOM 568 C C . VAL A 1 74 ? -2.711 26.906 -21.562 1 96.19 74 VAL A C 1
ATOM 570 O O . VAL A 1 74 ? -3.617 26.562 -20.797 1 96.19 74 VAL A O 1
ATOM 573 N N . ASP A 1 75 ? -2.467 26.328 -22.703 1 95.62 75 ASP A N 1
ATOM 574 C CA . ASP A 1 75 ? -3.076 25.062 -23.078 1 95.62 75 ASP A CA 1
ATOM 575 C C . ASP A 1 75 ? -2.07 23.922 -22.984 1 95.62 75 ASP A C 1
ATOM 577 O O . ASP A 1 75 ? -1.322 23.656 -23.922 1 95.62 75 ASP A O 1
ATOM 581 N N . LEU A 1 76 ? -2.176 23.172 -21.922 1 94.12 76 LEU A N 1
ATOM 582 C CA . LEU A 1 76 ? -1.209 22.109 -21.656 1 94.12 76 LEU A CA 1
ATOM 583 C C . LEU A 1 76 ? -1.487 20.891 -22.547 1 94.12 76 LEU A C 1
ATOM 585 O O . LEU A 1 76 ? -0.684 19.969 -22.594 1 94.12 76 LEU A O 1
ATOM 589 N N . ASP A 1 77 ? -2.58 20.906 -23.25 1 90.94 77 ASP A N 1
ATOM 590 C CA . ASP A 1 77 ? -2.904 19.812 -24.156 1 90.94 77 ASP A CA 1
ATOM 591 C C . ASP A 1 77 ? -2.508 20.141 -25.594 1 90.94 77 ASP A C 1
ATOM 593 O O . ASP A 1 77 ? -2.715 19.328 -26.5 1 90.94 77 ASP A O 1
ATOM 597 N N . ASP A 1 78 ? -1.97 21.344 -25.781 1 90.38 78 ASP A N 1
ATOM 598 C CA . ASP A 1 78 ? -1.41 21.672 -27.078 1 90.38 78 ASP A CA 1
ATOM 599 C C . ASP A 1 78 ? -0.289 20.703 -27.453 1 90.38 78 ASP A C 1
ATOM 601 O O . ASP A 1 78 ? 0.615 20.453 -26.656 1 90.38 78 ASP A O 1
ATOM 605 N N . PRO A 1 79 ? -0.39 20.062 -28.594 1 84.44 79 PRO A N 1
ATOM 606 C CA . PRO A 1 79 ? 0.604 19.062 -28.984 1 84.44 79 PRO A CA 1
ATOM 607 C C . PRO A 1 79 ? 2.039 19.562 -28.844 1 84.44 79 PRO A C 1
ATOM 609 O O . PRO A 1 79 ? 2.938 18.781 -28.5 1 84.44 79 PRO A O 1
ATOM 612 N N . ARG A 1 80 ? 2.285 20.891 -29.266 1 84.19 80 ARG A N 1
ATOM 613 C CA . ARG A 1 80 ? 3.623 21.453 -29.156 1 84.19 80 ARG A CA 1
ATOM 614 C C . ARG A 1 80 ? 4.094 21.484 -27.703 1 84.19 80 ARG A C 1
ATOM 616 O O . ARG A 1 80 ? 5.277 21.266 -27.422 1 84.19 80 ARG A O 1
ATOM 623 N N . VAL A 1 81 ? 3.211 21.703 -26.688 1 85.38 81 VAL A N 1
ATOM 624 C CA . VAL A 1 81 ? 3.504 21.75 -25.25 1 85.38 81 VAL A CA 1
ATOM 625 C C . VAL A 1 81 ? 3.717 20.328 -24.734 1 85.38 81 VAL A C 1
ATOM 627 O O . VAL A 1 81 ? 4.633 20.078 -23.953 1 85.38 81 VAL A O 1
ATOM 630 N N . LEU A 1 82 ? 2.902 19.406 -25.172 1 82.5 82 LEU A N 1
ATOM 631 C CA . LEU A 1 82 ? 2.988 18 -24.781 1 82.5 82 LEU A CA 1
ATOM 632 C C . LEU A 1 82 ? 4.34 17.406 -25.172 1 82.5 82 LEU A C 1
ATOM 634 O O . LEU A 1 82 ? 4.914 16.625 -24.422 1 82.5 82 LEU A O 1
ATOM 638 N N . LEU A 1 83 ? 4.926 17.859 -26.25 1 73 83 LEU A N 1
ATOM 639 C CA . LEU A 1 83 ? 6.188 17.328 -26.766 1 73 83 LEU A CA 1
ATOM 640 C C . LEU A 1 83 ? 7.355 17.781 -25.891 1 73 83 LEU A C 1
ATOM 642 O O . LEU A 1 83 ? 8.438 17.203 -25.938 1 73 83 LEU A O 1
ATOM 646 N N . LEU A 1 84 ? 7.121 18.766 -25.141 1 76.19 84 LEU A N 1
ATOM 647 C CA . LEU A 1 84 ? 8.203 19.359 -24.359 1 76.19 84 LEU A CA 1
ATOM 648 C C . LEU A 1 84 ? 8.047 19.031 -22.891 1 76.19 84 LEU A C 1
ATOM 650 O O . LEU A 1 84 ? 8.773 19.562 -22.047 1 76.19 84 LEU A O 1
ATOM 654 N N . ASP A 1 85 ? 7.074 18.141 -22.562 1 84.44 85 ASP A N 1
ATOM 655 C CA . ASP A 1 85 ? 6.77 17.891 -21.156 1 84.44 85 ASP A CA 1
ATOM 656 C C . ASP A 1 85 ? 6.348 19.156 -20.438 1 84.44 85 ASP A C 1
ATOM 658 O O . ASP A 1 85 ? 6.797 19.438 -19.328 1 84.44 85 ASP A O 1
ATOM 662 N N . GLY A 1 86 ? 5.645 20.016 -21.219 1 88.31 86 GLY A N 1
ATOM 663 C CA . GLY A 1 86 ? 5.254 21.328 -20.719 1 88.31 86 GLY A CA 1
ATOM 664 C C . GLY A 1 86 ? 6.129 22.438 -21.234 1 88.31 86 GLY A C 1
ATOM 665 O O . GLY A 1 86 ? 7.102 22.203 -21.953 1 88.31 86 GLY A O 1
ATOM 666 N N . LEU A 1 87 ? 5.812 23.625 -20.859 1 91 87 LEU A N 1
ATOM 667 C CA . LEU A 1 87 ? 6.59 24.797 -21.266 1 91 87 LEU A CA 1
ATOM 668 C C . LEU A 1 87 ? 7.934 24.828 -20.562 1 91 87 LEU A C 1
ATOM 670 O O . LEU A 1 87 ? 8.031 24.453 -19.391 1 91 87 LEU A O 1
ATOM 674 N N . HIS A 1 88 ? 8.891 25.328 -21.312 1 88.25 88 HIS A N 1
ATOM 675 C CA . HIS A 1 88 ? 10.188 25.547 -20.688 1 88.25 88 HIS A CA 1
ATOM 676 C C . HIS A 1 88 ? 10.094 26.625 -19.594 1 88.25 88 HIS A C 1
ATOM 678 O O . HIS A 1 88 ? 9.414 27.641 -19.781 1 88.25 88 HIS A O 1
ATOM 684 N N . PRO A 1 89 ? 10.773 26.344 -18.547 1 87.56 89 PRO A N 1
ATOM 685 C CA . PRO A 1 89 ? 10.734 27.328 -17.453 1 87.56 89 PRO A CA 1
ATOM 686 C C . PRO A 1 89 ? 11.148 28.719 -17.906 1 87.56 89 PRO A C 1
ATOM 688 O O . PRO A 1 89 ? 12.156 28.891 -18.594 1 87.56 89 PRO A O 1
ATOM 691 N N . SER A 1 90 ? 10.375 29.672 -17.609 1 88.19 90 SER A N 1
ATOM 692 C CA . SER A 1 90 ? 10.586 31.062 -18.016 1 88.19 90 SER A CA 1
ATOM 693 C C . SER A 1 90 ? 10.047 32.031 -16.969 1 88.19 90 SER A C 1
ATOM 695 O O . SER A 1 90 ? 8.93 31.859 -16.484 1 88.19 90 SER A O 1
ATOM 697 N N . GLU A 1 91 ? 10.812 33 -16.656 1 87.88 91 GLU A N 1
ATOM 698 C CA . GLU A 1 91 ? 10.344 34.031 -15.75 1 87.88 91 GLU A CA 1
ATOM 699 C C . GLU A 1 91 ? 9.5 35.062 -16.5 1 87.88 91 GLU A C 1
ATOM 701 O O . GLU A 1 91 ? 8.742 35.844 -15.875 1 87.88 91 GLU A O 1
ATOM 706 N N . ARG A 1 92 ? 9.594 35.031 -17.781 1 86.94 92 ARG A N 1
ATOM 707 C CA . ARG A 1 92 ? 8.969 36.094 -18.578 1 86.94 92 ARG A CA 1
ATOM 708 C C . ARG A 1 92 ? 7.609 35.625 -19.109 1 86.94 92 ARG A C 1
ATOM 710 O O . ARG A 1 92 ? 6.719 36.469 -19.312 1 86.94 92 ARG A O 1
ATOM 717 N N . ASP A 1 93 ? 7.453 34.344 -19.266 1 92.75 93 ASP A N 1
ATOM 718 C CA . ASP A 1 93 ? 6.254 33.844 -19.906 1 92.75 93 ASP A CA 1
ATOM 719 C C . ASP A 1 93 ? 5.176 33.5 -18.875 1 92.75 93 ASP A C 1
ATOM 721 O O . ASP A 1 93 ? 5.27 32.5 -18.172 1 92.75 93 ASP A O 1
ATOM 725 N N . PRO A 1 94 ? 4.141 34.312 -18.828 1 95 94 PRO A N 1
ATOM 726 C CA . PRO A 1 94 ? 3.074 34.062 -17.859 1 95 94 PRO A CA 1
ATOM 727 C C . PRO A 1 94 ? 2.451 32.656 -18.047 1 95 94 PRO A C 1
ATOM 729 O O . PRO A 1 94 ? 1.926 32.094 -17.078 1 95 94 PRO A O 1
ATOM 732 N N . ARG A 1 95 ? 2.459 32.156 -19.266 1 95.38 95 ARG A N 1
ATOM 733 C CA . ARG A 1 95 ? 1.906 30.828 -19.484 1 95.38 95 ARG A CA 1
ATOM 734 C C . ARG A 1 95 ? 2.682 29.781 -18.703 1 95.38 95 ARG A C 1
ATOM 736 O O . ARG A 1 95 ? 2.098 28.812 -18.203 1 95.38 95 ARG A O 1
ATOM 743 N N . PHE A 1 96 ? 3.898 29.953 -18.594 1 95.56 96 PHE A N 1
ATOM 744 C CA . PHE A 1 96 ? 4.684 29.047 -17.766 1 95.56 96 PHE A CA 1
ATOM 745 C C . PHE A 1 96 ? 4.312 29.203 -16.297 1 95.56 96 PHE A C 1
ATOM 747 O O . PHE A 1 96 ? 4.281 28.219 -15.555 1 95.56 96 PHE A O 1
ATOM 754 N N . HIS A 1 97 ? 4.125 30.453 -15.906 1 96.5 97 HIS A N 1
ATOM 755 C CA . HIS A 1 97 ? 3.721 30.688 -14.523 1 96.5 97 HIS A CA 1
ATOM 756 C C . HIS A 1 97 ? 2.467 29.891 -14.18 1 96.5 97 HIS A C 1
ATOM 758 O O . HIS A 1 97 ? 2.383 29.312 -13.094 1 96.5 97 HIS A O 1
ATOM 764 N N . GLN A 1 98 ? 1.549 29.922 -15.094 1 97.75 98 GLN A N 1
ATOM 765 C CA . GLN A 1 98 ? 0.317 29.156 -14.945 1 97.75 98 GLN A CA 1
ATOM 766 C C . GLN A 1 98 ? 0.612 27.656 -14.812 1 97.75 98 GLN A C 1
ATOM 768 O O . GLN A 1 98 ? 0.065 26.984 -13.93 1 97.75 98 GLN A O 1
ATOM 773 N N . GLN A 1 99 ? 1.499 27.141 -15.633 1 96.94 99 GLN A N 1
ATOM 774 C CA . GLN A 1 99 ? 1.929 25.734 -15.586 1 96.94 99 GLN A CA 1
ATOM 775 C C . GLN A 1 99 ? 2.561 25.406 -14.234 1 96.94 99 GLN A C 1
ATOM 777 O O . GLN A 1 99 ? 2.266 24.375 -13.641 1 96.94 99 GLN A O 1
ATOM 782 N N . MET A 1 100 ? 3.396 26.297 -13.812 1 95.69 100 MET A N 1
ATOM 783 C CA . MET A 1 100 ? 4.121 26.141 -12.555 1 95.69 100 MET A CA 1
ATOM 784 C C . MET A 1 100 ? 3.154 25.953 -11.391 1 95.69 100 MET A C 1
ATOM 786 O O . MET A 1 100 ? 3.281 25.016 -10.609 1 95.69 100 MET A O 1
ATOM 790 N N . VAL A 1 101 ? 2.221 26.781 -11.289 1 97.12 101 VAL A N 1
ATOM 791 C CA . VAL A 1 101 ? 1.264 26.766 -10.18 1 97.12 101 VAL A CA 1
ATOM 792 C C . VAL A 1 101 ? 0.421 25.5 -10.242 1 97.12 101 VAL A C 1
ATOM 794 O O . VAL A 1 101 ? 0.225 24.828 -9.227 1 97.12 101 VAL A O 1
ATOM 797 N N . TYR A 1 102 ? 0.013 25.156 -11.406 1 97.56 102 TYR A N 1
ATOM 798 C CA . TYR A 1 102 ? -0.803 23.969 -11.578 1 97.56 102 TYR A CA 1
ATOM 799 C C . TYR A 1 102 ? -0.015 22.719 -11.219 1 97.56 102 TYR A C 1
ATOM 801 O O . TYR A 1 102 ? -0.496 21.859 -10.461 1 97.56 102 TYR A O 1
ATOM 809 N N . ALA A 1 103 ? 1.144 22.578 -11.797 1 96.38 103 ALA A N 1
ATOM 810 C CA . ALA A 1 103 ? 1.951 21.375 -11.641 1 96.38 103 ALA A CA 1
ATOM 811 C C . ALA A 1 103 ? 2.303 21.141 -10.172 1 96.38 103 ALA A C 1
ATOM 813 O O . ALA A 1 103 ? 2.129 20.031 -9.656 1 96.38 103 ALA A O 1
ATOM 814 N N . VAL A 1 104 ? 2.727 22.125 -9.531 1 95.25 104 VAL A N 1
ATOM 815 C CA . VAL A 1 104 ? 3.184 22.016 -8.148 1 95.25 104 VAL A CA 1
ATOM 816 C C . VAL A 1 104 ? 1.998 21.719 -7.234 1 95.25 104 VAL A C 1
ATOM 818 O O . VAL A 1 104 ? 2.084 20.859 -6.355 1 95.25 104 VAL A O 1
ATOM 821 N N . THR A 1 105 ? 0.921 22.406 -7.434 1 96.75 105 THR A N 1
ATOM 822 C CA . THR A 1 105 ? -0.268 22.172 -6.617 1 96.75 105 THR A CA 1
ATOM 823 C C . THR A 1 105 ? -0.829 20.781 -6.852 1 96.75 105 THR A C 1
ATOM 825 O O . THR A 1 105 ? -1.27 20.109 -5.91 1 96.75 105 THR A O 1
ATOM 828 N N . SER A 1 106 ? -0.81 20.328 -8.078 1 95.38 106 SER A N 1
ATOM 829 C CA . SER A 1 106 ? -1.292 19 -8.414 1 95.38 106 SER A CA 1
ATOM 830 C C . SER A 1 106 ? -0.46 17.922 -7.719 1 95.38 106 SER A C 1
ATOM 832 O O . SER A 1 106 ? -1.005 16.938 -7.211 1 95.38 106 SER A O 1
ATOM 834 N N . ALA A 1 107 ? 0.791 18.109 -7.738 1 93.75 107 ALA A N 1
ATOM 835 C CA . ALA A 1 107 ? 1.675 17.156 -7.066 1 93.75 107 ALA A CA 1
ATOM 836 C C . ALA A 1 107 ? 1.403 17.125 -5.566 1 93.75 107 ALA A C 1
ATOM 838 O O . ALA A 1 107 ? 1.436 16.047 -4.949 1 93.75 107 ALA A O 1
ATOM 839 N N . LEU A 1 108 ? 1.173 18.266 -5.035 1 95.62 108 LEU A N 1
ATOM 840 C CA . LEU A 1 108 ? 0.842 18.359 -3.615 1 95.62 108 LEU A CA 1
ATOM 841 C C . LEU A 1 108 ? -0.447 17.609 -3.309 1 95.62 108 LEU A C 1
ATOM 843 O O . LEU A 1 108 ? -0.51 16.844 -2.342 1 95.62 108 LEU A O 1
ATOM 847 N N . LEU A 1 109 ? -1.451 17.812 -4.117 1 94.81 109 LEU A N 1
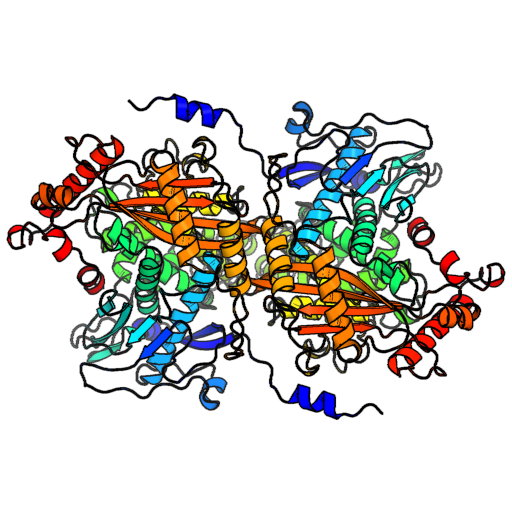ATOM 848 C CA . LEU A 1 109 ? -2.742 17.156 -3.932 1 94.81 109 LEU A CA 1
ATOM 849 C C . LEU A 1 109 ? -2.598 15.641 -3.988 1 94.81 109 LEU A C 1
ATOM 851 O O . LEU A 1 109 ? -3.223 14.922 -3.205 1 94.81 109 LEU A O 1
ATOM 855 N N . GLU A 1 110 ? -1.829 15.188 -4.84 1 91.69 110 GLU A N 1
ATOM 856 C CA . GLU A 1 110 ? -1.591 13.75 -4.945 1 91.69 110 GLU A CA 1
ATOM 857 C C . GLU A 1 110 ? -0.973 13.195 -3.662 1 91.69 110 GLU A C 1
ATOM 859 O O . GLU A 1 110 ? -1.34 12.109 -3.205 1 91.69 110 GLU A O 1
ATOM 864 N N . ASN A 1 111 ? -0.026 13.906 -3.145 1 92.69 111 ASN A N 1
ATOM 865 C CA . ASN A 1 111 ? 0.606 13.492 -1.898 1 92.69 111 ASN A CA 1
ATOM 866 C C . ASN A 1 111 ? -0.401 13.422 -0.753 1 92.69 111 ASN A C 1
ATOM 868 O O . ASN A 1 111 ? -0.355 12.508 0.069 1 92.69 111 ASN A O 1
ATOM 872 N N . PHE A 1 112 ? -1.249 14.43 -0.708 1 95.06 112 PHE A N 1
ATOM 873 C CA . PHE A 1 112 ? -2.275 14.438 0.328 1 95.06 112 PHE A CA 1
ATOM 874 C C . PHE A 1 112 ? -3.229 13.258 0.155 1 95.06 112 PHE A C 1
ATOM 876 O O . PHE A 1 112 ? -3.584 12.594 1.13 1 95.06 112 PHE A O 1
ATOM 883 N N . GLU A 1 113 ? -3.65 12.961 -1.065 1 92.06 113 GLU A N 1
ATOM 884 C CA . GLU A 1 113 ? -4.555 11.844 -1.32 1 92.06 113 GLU A CA 1
ATOM 885 C C . GLU A 1 113 ? -3.928 10.523 -0.892 1 92.06 113 GLU A C 1
ATOM 887 O O . GLU A 1 113 ? -4.594 9.68 -0.281 1 92.06 113 GLU A O 1
ATOM 892 N N . ARG A 1 114 ? -2.723 10.406 -1.199 1 89.94 114 ARG A N 1
ATOM 893 C CA . ARG A 1 114 ? -2.004 9.188 -0.83 1 89.94 114 ARG A CA 1
ATOM 894 C C . ARG A 1 114 ? -1.929 9.039 0.686 1 89.94 114 ARG A C 1
ATOM 896 O O . ARG A 1 114 ? -2.164 7.953 1.219 1 89.94 114 ARG A O 1
ATOM 903 N N . ALA A 1 115 ? -1.58 10.086 1.306 1 93.31 115 ALA A N 1
ATOM 904 C CA . ALA A 1 115 ? -1.404 10.039 2.756 1 93.31 115 ALA A CA 1
ATOM 905 C C . ALA A 1 115 ? -2.742 9.852 3.465 1 93.31 115 ALA A C 1
ATOM 907 O O . ALA A 1 115 ? -2.836 9.109 4.441 1 93.31 115 ALA A O 1
ATOM 908 N N . LEU A 1 116 ? -3.768 10.508 2.934 1 93.88 116 LEU A N 1
ATOM 909 C CA . LEU A 1 116 ? -5.078 10.453 3.568 1 93.88 116 LEU A CA 1
ATOM 910 C C . LEU A 1 116 ? -5.785 9.141 3.238 1 93.88 116 LEU A C 1
ATOM 912 O O . LEU A 1 116 ? -6.703 8.727 3.953 1 93.88 116 LEU A O 1
ATOM 916 N N . GLY A 1 117 ? -5.41 8.492 2.15 1 90.31 117 GLY A N 1
ATOM 917 C CA . GLY A 1 117 ? -6 7.219 1.761 1 90.31 117 GLY A CA 1
ATOM 918 C C . GLY A 1 117 ? -7.352 7.367 1.095 1 90.31 117 GLY A C 1
ATOM 919 O O . GLY A 1 117 ? -8.211 6.484 1.21 1 90.31 117 GLY A O 1
ATOM 920 N N . ARG A 1 118 ? -7.625 8.484 0.5 1 89.62 118 ARG A N 1
ATOM 921 C CA . ARG A 1 118 ? -8.867 8.781 -0.207 1 89.62 118 ARG A CA 1
ATOM 922 C C . ARG A 1 118 ? -8.664 9.906 -1.216 1 89.62 118 ARG A C 1
ATOM 924 O O . ARG A 1 118 ? -7.707 10.68 -1.108 1 89.62 118 ARG A O 1
ATOM 931 N N . ARG A 1 119 ? -9.57 9.977 -2.104 1 86.88 119 ARG A N 1
ATOM 932 C CA . ARG A 1 119 ? -9.539 11.109 -3.023 1 86.88 119 ARG A CA 1
ATOM 933 C C . ARG A 1 119 ? -9.898 12.406 -2.307 1 86.88 119 ARG A C 1
ATOM 935 O O . ARG A 1 119 ? -10.758 12.422 -1.423 1 86.88 119 ARG A O 1
ATOM 942 N N . PHE A 1 120 ? -9.172 13.422 -2.678 1 89.31 120 PHE A N 1
ATOM 943 C CA . PHE A 1 120 ? -9.43 14.727 -2.078 1 89.31 120 PHE A CA 1
ATOM 944 C C . PHE A 1 120 ? -10.547 15.445 -2.82 1 89.31 120 PHE A C 1
ATOM 946 O O . PHE A 1 120 ? -10.625 15.391 -4.051 1 89.31 120 PHE A O 1
ATOM 953 N N . ARG A 1 121 ? -11.438 16.078 -2.074 1 87.12 121 ARG A N 1
ATOM 954 C CA . ARG A 1 121 ? -12.508 16.906 -2.635 1 87.12 121 ARG A CA 1
ATOM 955 C C . ARG A 1 121 ? -12.68 18.188 -1.837 1 87.12 121 ARG A C 1
ATOM 957 O O . ARG A 1 121 ? -12.57 18.188 -0.609 1 87.12 121 ARG A O 1
ATOM 964 N N . TRP A 1 122 ? -12.828 19.234 -2.598 1 90.56 122 TRP A N 1
ATOM 965 C CA . TRP A 1 122 ? -13.219 20.469 -1.934 1 90.56 122 TRP A CA 1
ATOM 966 C C . TRP A 1 122 ? -14.688 20.438 -1.519 1 90.56 122 TRP A C 1
ATOM 968 O O . TRP A 1 122 ? -15.422 19.516 -1.907 1 90.56 122 TRP A O 1
ATOM 978 N N . ARG A 1 123 ? -15.078 21.359 -0.685 1 82.12 123 ARG A N 1
ATOM 979 C CA . ARG A 1 123 ? -16.469 21.406 -0.279 1 82.12 123 ARG A CA 1
ATOM 980 C C . ARG A 1 123 ? -17.375 21.734 -1.463 1 82.12 123 ARG A C 1
ATOM 982 O O . ARG A 1 123 ? -17.141 22.703 -2.184 1 82.12 123 ARG A O 1
ATOM 989 N N . GLY A 1 124 ? -18.281 20.828 -1.668 1 73.25 124 GLY A N 1
ATOM 990 C CA . GLY A 1 124 ? -19.172 21.016 -2.801 1 73.25 124 GLY A CA 1
ATOM 991 C C . GLY A 1 124 ? -18.484 20.781 -4.141 1 73.25 124 GLY A C 1
ATOM 992 O O . GLY A 1 124 ? -17.672 19.875 -4.281 1 73.25 124 GLY A O 1
ATOM 993 N N . ASP A 1 125 ? -18.891 21.344 -5.098 1 68.44 125 ASP A N 1
ATOM 994 C CA . ASP A 1 125 ? -18.281 21.234 -6.422 1 68.44 125 ASP A CA 1
ATOM 995 C C . ASP A 1 125 ? -17.312 22.375 -6.691 1 68.44 125 ASP A C 1
ATOM 997 O O . ASP A 1 125 ? -17.156 22.812 -7.836 1 68.44 125 ASP A O 1
ATOM 1001 N N . LYS A 1 126 ? -16.703 22.703 -5.633 1 81.69 126 LYS A N 1
ATOM 1002 C CA . LYS A 1 126 ? -15.789 23.844 -5.766 1 81.69 126 LYS A CA 1
ATOM 1003 C C . LYS A 1 126 ? -14.406 23.375 -6.211 1 81.69 126 LYS A C 1
ATOM 1005 O O . LYS A 1 126 ? -14.117 22.188 -6.223 1 81.69 126 LYS A O 1
ATOM 1010 N N . ARG A 1 127 ? -13.719 24.328 -6.785 1 89.25 127 ARG A N 1
ATOM 1011 C CA . ARG A 1 127 ? -12.312 24.156 -7.152 1 89.25 127 ARG A CA 1
ATOM 1012 C C . ARG A 1 127 ? -11.438 25.203 -6.465 1 89.25 127 ARG A C 1
ATOM 1014 O O . ARG A 1 127 ? -11.914 26.281 -6.109 1 89.25 127 ARG A O 1
ATOM 1021 N N . LEU A 1 128 ? -10.273 24.797 -6.211 1 93.81 128 LEU A N 1
ATOM 1022 C CA . LEU A 1 128 ? -9.297 25.797 -5.754 1 93.81 128 LEU A CA 1
ATOM 1023 C C . LEU A 1 128 ? -8.867 26.703 -6.898 1 93.81 128 LEU A C 1
ATOM 1025 O O . LEU A 1 128 ? -8.383 26.219 -7.926 1 93.81 128 LEU A O 1
ATOM 1029 N N . ARG A 1 129 ? -9.117 27.938 -6.789 1 94.62 129 ARG A N 1
ATOM 1030 C CA . ARG A 1 129 ? -8.727 28.906 -7.809 1 94.62 129 ARG A CA 1
ATOM 1031 C C . ARG A 1 129 ? -7.387 29.547 -7.461 1 94.62 129 ARG A C 1
ATOM 1033 O O . ARG A 1 129 ? -7.156 29.938 -6.316 1 94.62 129 ARG A O 1
ATOM 1040 N N . ALA A 1 130 ? -6.484 29.594 -8.414 1 96.56 130 ALA A N 1
ATOM 1041 C CA . ALA A 1 130 ? -5.164 30.188 -8.211 1 96.56 130 ALA A CA 1
ATOM 1042 C C . ALA A 1 130 ? -4.93 31.344 -9.172 1 96.56 130 ALA A C 1
ATOM 1044 O O . ALA A 1 130 ? -5.23 31.234 -10.367 1 96.56 130 ALA A O 1
ATOM 1045 N N . PHE A 1 131 ? -4.41 32.469 -8.656 1 95.31 131 PHE A N 1
ATOM 1046 C CA . PHE A 1 131 ? -4.098 33.656 -9.422 1 95.31 131 PHE A CA 1
ATOM 1047 C C . PHE A 1 131 ? -2.6 33.969 -9.391 1 95.31 131 PHE A C 1
ATOM 1049 O O . PHE A 1 131 ? -2.111 34.625 -8.469 1 95.31 131 PHE A O 1
ATOM 1056 N N . PRO A 1 132 ? -1.9 33.594 -10.445 1 96.5 132 PRO A N 1
ATOM 1057 C CA . PRO A 1 132 ? -0.441 33.688 -10.43 1 96.5 132 PRO A CA 1
ATOM 1058 C C . PRO A 1 132 ? 0.029 35.156 -10.336 1 96.5 132 PRO A C 1
ATOM 1060 O O . PRO A 1 132 ? 1.134 35.406 -9.852 1 96.5 132 PRO A O 1
ATOM 1063 N N . HIS A 1 133 ? -0.719 36.094 -10.828 1 95.62 133 HIS A N 1
ATOM 1064 C CA . HIS A 1 133 ? -0.368 37.531 -10.828 1 95.62 133 HIS A CA 1
ATOM 1065 C C . HIS A 1 133 ? -1.463 38.375 -10.18 1 95.62 133 HIS A C 1
ATOM 1067 O O . HIS A 1 133 ? -1.889 39.375 -10.734 1 95.62 133 HIS A O 1
ATOM 1073 N N . ALA A 1 134 ? -1.79 38 -9.023 1 93.38 134 ALA A N 1
ATOM 1074 C CA . ALA A 1 134 ? -2.971 38.531 -8.359 1 93.38 134 ALA A CA 1
ATOM 1075 C C . ALA A 1 134 ? -2.783 40.031 -8.047 1 93.38 134 ALA A C 1
ATOM 1077 O O . ALA A 1 134 ? -3.727 40.812 -8.156 1 93.38 134 ALA A O 1
ATOM 1078 N N . PHE A 1 135 ? -1.542 40.406 -7.574 1 90.75 135 PHE A N 1
ATOM 1079 C CA . PHE A 1 135 ? -1.323 41.812 -7.184 1 90.75 135 PHE A CA 1
ATOM 1080 C C . PHE A 1 135 ? 0.163 42.125 -7.18 1 90.75 135 PHE A C 1
ATOM 1082 O O . PHE A 1 135 ? 1.007 41.25 -7.211 1 90.75 135 PHE A O 1
ATOM 1089 N N . ARG A 1 136 ? 0.411 43.469 -7.172 1 91 136 ARG A N 1
ATOM 1090 C CA . ARG A 1 136 ? 1.789 43.938 -7.043 1 91 136 ARG A CA 1
ATOM 1091 C C . ARG A 1 136 ? 2.188 44.062 -5.574 1 91 136 ARG A C 1
ATOM 1093 O O . ARG A 1 136 ? 1.669 44.906 -4.859 1 91 136 ARG A O 1
ATOM 1100 N N . GLY A 1 137 ? 3.023 43.125 -5.148 1 87 137 GLY A N 1
ATOM 1101 C CA . GLY A 1 137 ? 3.477 43.125 -3.768 1 87 137 GLY A CA 1
ATOM 1102 C C . GLY A 1 137 ? 4.301 41.906 -3.418 1 87 137 GLY A C 1
ATOM 1103 O O . GLY A 1 137 ? 4.215 40.875 -4.098 1 87 137 GLY A O 1
ATOM 1104 N N . ARG A 1 138 ? 5.09 42.062 -2.4 1 83.38 138 ARG A N 1
ATOM 1105 C CA . ARG A 1 138 ? 5.945 40.969 -1.936 1 83.38 138 ARG A CA 1
ATOM 1106 C C . ARG A 1 138 ? 5.176 40.031 -1.02 1 83.38 138 ARG A C 1
ATOM 1108 O O . ARG A 1 138 ? 5.516 39.875 0.157 1 83.38 138 ARG A O 1
ATOM 1115 N N . ASN A 1 139 ? 4.176 39.375 -1.648 1 82.94 139 ASN A N 1
ATOM 1116 C CA . ASN A 1 139 ? 3.355 38.5 -0.81 1 82.94 139 ASN A CA 1
ATOM 1117 C C . ASN A 1 139 ? 2.656 37.438 -1.634 1 82.94 139 ASN A C 1
ATOM 1119 O O . ASN A 1 139 ? 2.623 37.5 -2.863 1 82.94 139 ASN A O 1
ATOM 1123 N N . ALA A 1 140 ? 2.285 36.438 -1.079 1 89 140 ALA A N 1
ATOM 1124 C CA . ALA A 1 140 ? 1.395 35.375 -1.545 1 89 140 ALA A CA 1
ATOM 1125 C C . ALA A 1 140 ? 0.468 34.906 -0.427 1 89 140 ALA A C 1
ATOM 1127 O O . ALA A 1 140 ? 0.829 34.969 0.751 1 89 140 ALA A O 1
ATOM 1128 N N . MET A 1 141 ? -0.746 34.5 -0.791 1 88.12 141 MET A N 1
ATOM 1129 C CA . MET A 1 141 ? -1.646 34.156 0.301 1 88.12 141 MET A CA 1
ATOM 1130 C C . MET A 1 141 ? -2.75 33.219 -0.188 1 88.12 141 MET A C 1
ATOM 1132 O O . MET A 1 141 ? -3.088 33.219 -1.373 1 88.12 141 MET A O 1
ATOM 1136 N N . PHE A 1 142 ? -3.209 32.438 0.674 1 89.62 142 PHE A N 1
ATOM 1137 C CA . PHE A 1 142 ? -4.504 31.781 0.561 1 89.62 142 PHE A CA 1
ATOM 1138 C C . PHE A 1 142 ? -5.59 32.594 1.256 1 89.62 142 PHE A C 1
ATOM 1140 O O . PHE A 1 142 ? -5.434 33 2.412 1 89.62 142 PHE A O 1
ATOM 1147 N N . ASP A 1 143 ? -6.621 32.844 0.566 1 84 143 ASP A N 1
ATOM 1148 C CA . ASP A 1 143 ? -7.73 33.594 1.12 1 84 143 ASP A CA 1
ATOM 1149 C C . ASP A 1 143 ? -8.992 32.75 1.219 1 84 143 ASP A C 1
ATOM 1151 O O . ASP A 1 143 ? -9.703 32.562 0.229 1 84 143 ASP A O 1
ATOM 1155 N N . PRO A 1 144 ? -9.266 32.312 2.373 1 78.44 144 PRO A N 1
ATOM 1156 C CA . PRO A 1 144 ? -10.461 31.469 2.533 1 78.44 144 PRO A CA 1
ATOM 1157 C C . PRO A 1 144 ? -11.75 32.25 2.299 1 78.44 144 PRO A C 1
ATOM 1159 O O . PRO A 1 144 ? -12.781 31.656 1.974 1 78.44 144 PRO A O 1
ATOM 1162 N N . ASP A 1 145 ? -11.758 33.5 2.551 1 72.56 145 ASP A N 1
ATOM 1163 C CA . ASP A 1 145 ? -12.977 34.312 2.508 1 72.56 145 ASP A CA 1
ATOM 1164 C C . ASP A 1 145 ? -13.297 34.75 1.079 1 72.56 145 ASP A C 1
ATOM 1166 O O . ASP A 1 145 ? -14.43 35.156 0.781 1 72.56 145 ASP A O 1
ATOM 1170 N N . MET A 1 146 ? -12.305 34.719 0.304 1 67.75 146 MET A N 1
ATOM 1171 C CA . MET A 1 146 ? -12.547 34.969 -1.114 1 67.75 146 MET A CA 1
ATOM 1172 C C . MET A 1 146 ? -12.727 33.656 -1.873 1 67.75 146 MET A C 1
ATOM 1174 O O . MET A 1 146 ? -12.016 33.406 -2.85 1 67.75 146 MET A O 1
ATOM 1178 N N . ASP A 1 147 ? -13.633 32.875 -1.433 1 65.38 147 ASP A N 1
ATOM 1179 C CA . ASP A 1 147 ? -14.047 31.609 -2.029 1 65.38 147 ASP A CA 1
ATOM 1180 C C . ASP A 1 147 ? -12.898 30.609 -2.051 1 65.38 147 ASP A C 1
ATOM 1182 O O . ASP A 1 147 ? -12.828 29.75 -2.936 1 65.38 147 ASP A O 1
ATOM 1186 N N . GLY A 1 148 ? -11.93 30.859 -1.24 1 81 148 GLY A N 1
ATOM 1187 C CA . GLY A 1 148 ? -10.836 29.906 -1.199 1 81 148 GLY A CA 1
ATOM 1188 C C . GLY A 1 148 ? -9.898 30.031 -2.389 1 81 148 GLY A C 1
ATOM 1189 O O . GLY A 1 148 ? -9.805 29.094 -3.197 1 81 148 GLY A O 1
ATOM 1190 N N . THR A 1 149 ? -9.117 31.125 -2.502 1 90.38 149 THR A N 1
ATOM 1191 C CA . THR A 1 149 ? -8.258 31.359 -3.65 1 90.38 149 THR A CA 1
ATOM 1192 C C . THR A 1 149 ? -6.797 31.469 -3.217 1 90.38 149 THR A C 1
ATOM 1194 O O . THR A 1 149 ? -6.504 31.922 -2.107 1 90.38 149 THR A O 1
ATOM 1197 N N . LEU A 1 150 ? -5.969 30.984 -4.074 1 93.62 150 LEU A N 1
ATOM 1198 C CA . LEU A 1 150 ? -4.539 31.25 -3.967 1 93.62 150 LEU A CA 1
ATOM 1199 C C . LEU A 1 150 ? -4.152 32.5 -4.746 1 93.62 150 LEU A C 1
ATOM 1201 O O . LEU A 1 150 ? -4.445 32.625 -5.938 1 93.62 150 LEU A O 1
ATOM 1205 N N . GLN A 1 151 ? -3.51 33.438 -4.07 1 93.06 151 GLN A N 1
ATOM 1206 C CA . GLN A 1 151 ? -3.109 34.719 -4.695 1 93.06 151 GLN A CA 1
ATOM 1207 C C . GLN A 1 151 ? -1.603 34.906 -4.594 1 93.06 151 GLN A C 1
ATOM 1209 O O . GLN A 1 151 ? -1.041 34.906 -3.496 1 93.06 151 GLN A O 1
ATOM 1214 N N . PHE A 1 152 ? -1.008 35.094 -5.77 1 92.94 152 PHE A N 1
ATOM 1215 C CA . PHE A 1 152 ? 0.436 35.312 -5.805 1 92.94 152 PHE A CA 1
ATOM 1216 C C . PHE A 1 152 ? 0.769 36.719 -6.273 1 92.94 152 PHE A C 1
ATOM 1218 O O . PHE A 1 152 ? 0.218 37.188 -7.266 1 92.94 152 PHE A O 1
ATOM 1225 N N . GLY A 1 153 ? 1.626 37.344 -5.527 1 91.12 153 GLY A N 1
ATOM 1226 C CA . GLY A 1 153 ? 2.074 38.688 -5.902 1 91.12 153 GLY A CA 1
ATOM 1227 C C . GLY A 1 153 ? 3.412 38.688 -6.617 1 91.12 153 GLY A C 1
ATOM 1228 O O . GLY A 1 153 ? 4.043 37.625 -6.766 1 91.12 153 GLY A O 1
ATOM 1229 N N . TYR A 1 154 ? 3.803 39.812 -7.227 1 90.12 154 TYR A N 1
ATOM 1230 C CA . TYR A 1 154 ? 5.113 40.031 -7.832 1 90.12 154 TYR A CA 1
ATOM 1231 C C . TYR A 1 154 ? 5.629 41.438 -7.52 1 90.12 154 TYR A C 1
ATOM 1233 O O . TYR A 1 154 ? 4.848 42.344 -7.219 1 90.12 154 TYR A O 1
ATOM 1241 N N . PHE A 1 155 ? 6.895 41.531 -7.488 1 86.69 155 PHE A N 1
ATOM 1242 C CA . PHE A 1 155 ? 7.492 42.812 -7.098 1 86.69 155 PHE A CA 1
ATOM 1243 C C . PHE A 1 155 ? 8.859 43 -7.746 1 86.69 155 PHE A C 1
ATOM 1245 O O . PHE A 1 155 ? 9.422 42.031 -8.297 1 86.69 155 PHE A O 1
ATOM 1252 N N . ARG A 1 156 ? 9.312 44.219 -7.676 1 85.25 156 ARG A N 1
ATOM 1253 C CA . ARG A 1 156 ? 10.633 44.531 -8.203 1 85.25 156 ARG A CA 1
ATOM 1254 C C . ARG A 1 156 ? 11.688 44.469 -7.105 1 85.25 156 ARG A C 1
ATOM 1256 O O . ARG A 1 156 ? 11.477 45 -6 1 85.25 156 ARG A O 1
ATOM 1263 N N . ALA A 1 157 ? 12.711 43.719 -7.438 1 78.88 157 ALA A N 1
ATOM 1264 C CA . ALA A 1 157 ? 13.82 43.656 -6.484 1 78.88 157 ALA A CA 1
ATOM 1265 C C . ALA A 1 157 ? 14.414 45.031 -6.238 1 78.88 157 ALA A C 1
ATOM 1267 O O . ALA A 1 157 ? 14.445 45.875 -7.141 1 78.88 157 ALA A O 1
ATOM 1268 N N . ASP A 1 158 ? 14.859 45.188 -5.031 1 76.62 158 ASP A N 1
ATOM 1269 C CA . ASP A 1 158 ? 15.445 46.469 -4.648 1 76.62 158 ASP A CA 1
ATOM 1270 C C . ASP A 1 158 ? 16.672 46.812 -5.504 1 76.62 158 ASP A C 1
ATOM 1272 O O . ASP A 1 158 ? 17.469 45.906 -5.809 1 76.62 158 ASP A O 1
ATOM 1276 N N . GLU A 1 159 ? 16.672 48.062 -5.898 1 70.69 159 GLU A N 1
ATOM 1277 C CA . GLU A 1 159 ? 17.781 48.5 -6.746 1 70.69 159 GLU A CA 1
ATOM 1278 C C . GLU A 1 159 ? 19.094 48.5 -5.98 1 70.69 159 GLU A C 1
ATOM 1280 O O . GLU A 1 159 ? 20.156 48.156 -6.543 1 70.69 159 GLU A O 1
ATOM 1285 N N . LYS A 1 160 ? 19.062 48.875 -4.785 1 69.25 160 LYS A N 1
ATOM 1286 C CA . LYS A 1 160 ? 20.281 49.031 -3.99 1 69.25 160 LYS A CA 1
ATOM 1287 C C . LYS A 1 160 ? 20.656 47.719 -3.307 1 69.25 160 LYS A C 1
ATOM 1289 O O . LYS A 1 160 ? 21.844 47.375 -3.25 1 69.25 160 LYS A O 1
ATOM 1294 N N . ASN A 1 161 ? 19.703 46.969 -2.834 1 68.44 161 ASN A N 1
ATOM 1295 C CA . ASN A 1 161 ? 19.969 45.719 -2.152 1 68.44 161 ASN A CA 1
ATOM 1296 C C . ASN A 1 161 ? 19.094 44.594 -2.691 1 68.44 161 ASN A C 1
ATOM 1298 O O . ASN A 1 161 ? 18.156 44.156 -2.02 1 68.44 161 ASN A O 1
ATOM 1302 N N . PRO A 1 162 ? 19.438 44.156 -3.896 1 60 162 PRO A N 1
ATOM 1303 C CA . PRO A 1 162 ? 18.562 43.188 -4.543 1 60 162 PRO A CA 1
ATOM 1304 C C . PRO A 1 162 ? 18.75 41.781 -3.996 1 60 162 PRO A C 1
ATOM 1306 O O . PRO A 1 162 ? 18 40.875 -4.352 1 60 162 PRO A O 1
ATOM 1309 N N . GLY A 1 163 ? 19.562 41.719 -2.947 1 58.31 163 GLY A N 1
ATOM 1310 C CA . GLY A 1 163 ? 19.938 40.375 -2.52 1 58.31 163 GLY A CA 1
ATOM 1311 C C . GLY A 1 163 ? 20.5 39.531 -3.639 1 58.31 163 GLY A C 1
ATOM 1312 O O . GLY A 1 163 ? 21.438 39.938 -4.324 1 58.31 163 GLY A O 1
ATOM 1313 N N . ARG A 1 164 ? 19.906 38.469 -3.883 1 61.66 164 ARG A N 1
ATOM 1314 C CA . ARG A 1 164 ? 20.438 37.562 -4.902 1 61.66 164 ARG A CA 1
ATOM 1315 C C . ARG A 1 164 ? 19.797 37.844 -6.262 1 61.66 164 ARG A C 1
ATOM 1317 O O . ARG A 1 164 ? 20.109 37.188 -7.246 1 61.66 164 ARG A O 1
ATOM 1324 N N . ASN A 1 165 ? 19 38.906 -6.25 1 65.44 165 ASN A N 1
ATOM 1325 C CA . ASN A 1 165 ? 18.312 39.281 -7.48 1 65.44 165 ASN A CA 1
ATOM 1326 C C . ASN A 1 165 ? 19.047 40.406 -8.219 1 65.44 165 ASN A C 1
ATOM 1328 O O . ASN A 1 165 ? 19.938 41.031 -7.656 1 65.44 165 ASN A O 1
ATOM 1332 N N . LEU A 1 166 ? 18.812 40.5 -9.57 1 69.44 166 LEU A N 1
ATOM 1333 C CA . LEU A 1 166 ? 19.281 41.688 -10.289 1 69.44 166 LEU A CA 1
ATOM 1334 C C . LEU A 1 166 ? 18.5 42.938 -9.859 1 69.44 166 LEU A C 1
ATOM 1336 O O . LEU A 1 166 ? 17.297 42.875 -9.641 1 69.44 166 LEU A O 1
ATOM 1340 N N . PRO A 1 167 ? 19.391 43.875 -9.641 1 74.12 167 PRO A N 1
ATOM 1341 C CA . PRO A 1 167 ? 18.688 45.125 -9.305 1 74.12 167 PRO A CA 1
ATOM 1342 C C . PRO A 1 167 ? 17.547 45.406 -10.266 1 74.12 167 PRO A C 1
ATOM 1344 O O . PRO A 1 167 ? 17.734 45.406 -11.484 1 74.12 167 PRO A O 1
ATOM 1347 N N . GLY A 1 168 ? 16.375 45.594 -9.711 1 75.56 168 GLY A N 1
ATOM 1348 C CA . GLY A 1 168 ? 15.227 45.969 -10.508 1 75.56 168 GLY A CA 1
ATOM 1349 C C . GLY A 1 168 ? 14.531 44.781 -11.148 1 75.56 168 GLY A C 1
ATOM 1350 O O . GLY A 1 168 ? 13.508 44.938 -11.82 1 75.56 168 GLY A O 1
ATOM 1351 N N . GLN A 1 169 ? 14.984 43.688 -10.867 1 80.19 169 GLN A N 1
ATOM 1352 C CA . GLN A 1 169 ? 14.383 42.5 -11.461 1 80.19 169 GLN A CA 1
ATOM 1353 C C . GLN A 1 169 ? 13.016 42.188 -10.836 1 80.19 169 GLN A C 1
ATOM 1355 O O . GLN A 1 169 ? 12.82 42.406 -9.633 1 80.19 169 GLN A O 1
ATOM 1360 N N . THR A 1 170 ? 12.109 41.812 -11.703 1 85.56 170 THR A N 1
ATOM 1361 C CA . THR A 1 170 ? 10.797 41.438 -11.188 1 85.56 170 THR A CA 1
ATOM 1362 C C . THR A 1 170 ? 10.828 40.031 -10.602 1 85.56 170 THR A C 1
ATOM 1364 O O . THR A 1 170 ? 11.297 39.094 -11.25 1 85.56 170 THR A O 1
ATOM 1367 N N . VAL A 1 171 ? 10.445 39.906 -9.398 1 84.06 171 VAL A N 1
ATOM 1368 C CA . VAL A 1 171 ? 10.367 38.625 -8.711 1 84.06 171 VAL A CA 1
ATOM 1369 C C . VAL A 1 171 ? 8.906 38.156 -8.641 1 84.06 171 VAL A C 1
ATOM 1371 O O . VAL A 1 171 ? 8.039 38.906 -8.188 1 84.06 171 VAL A O 1
ATOM 1374 N N . PHE A 1 172 ? 8.625 37 -9.117 1 89.44 172 PHE A N 1
ATOM 1375 C CA . PHE A 1 172 ? 7.285 36.438 -9.102 1 89.44 172 PHE A CA 1
ATOM 1376 C C . PHE A 1 172 ? 7.176 35.344 -8.031 1 89.44 172 PHE A C 1
ATOM 1378 O O . PHE A 1 172 ? 7.848 34.312 -8.109 1 89.44 172 PHE A O 1
ATOM 1385 N N . THR A 1 173 ? 6.254 35.469 -7.09 1 88.81 173 THR A N 1
ATOM 1386 C CA . THR A 1 173 ? 6.121 34.531 -6.004 1 88.81 173 THR A CA 1
ATOM 1387 C C . THR A 1 173 ? 5.543 33.188 -6.516 1 88.81 173 THR A C 1
ATOM 1389 O O . THR A 1 173 ? 5.766 32.156 -5.918 1 88.81 173 THR A O 1
ATOM 1392 N N . CYS A 1 174 ? 4.844 33.281 -7.617 1 93.38 174 CYS A N 1
ATOM 1393 C CA . CYS A 1 174 ? 4.238 32.062 -8.195 1 93.38 174 CYS A CA 1
ATOM 1394 C C . CYS A 1 174 ? 5.297 31.172 -8.812 1 93.38 174 CYS A C 1
ATOM 1396 O O . CYS A 1 174 ? 5 30.047 -9.211 1 93.38 174 CYS A O 1
ATOM 1398 N N . LEU A 1 175 ? 6.52 31.594 -8.82 1 90.56 175 LEU A N 1
ATOM 1399 C CA . LEU A 1 175 ? 7.59 30.781 -9.398 1 90.56 175 LEU A CA 1
ATOM 1400 C C . LEU A 1 175 ? 8.414 30.109 -8.312 1 90.56 175 LEU A C 1
ATOM 1402 O O . LEU A 1 175 ? 9.359 29.375 -8.609 1 90.56 175 LEU A O 1
ATOM 1406 N N . SER A 1 176 ? 8.031 30.375 -7.141 1 86.62 176 SER A N 1
ATOM 1407 C CA . SER A 1 176 ? 8.664 29.688 -6.016 1 86.62 176 SER A CA 1
ATOM 1408 C C . SER A 1 176 ? 7.898 28.422 -5.629 1 86.62 176 SER A C 1
ATOM 1410 O O . SER A 1 176 ? 6.758 28.5 -5.172 1 86.62 176 SER A O 1
ATOM 1412 N N . HIS A 1 177 ? 8.555 27.297 -5.777 1 89 177 HIS A N 1
ATOM 1413 C CA . HIS A 1 177 ? 7.957 26.016 -5.434 1 89 177 HIS A CA 1
ATOM 1414 C C . HIS A 1 177 ? 7.461 26 -3.992 1 89 177 HIS A C 1
ATOM 1416 O O . HIS A 1 177 ? 6.336 25.578 -3.721 1 89 177 HIS A O 1
ATOM 1422 N N . ASP A 1 178 ? 8.18 26.516 -3.096 1 86.19 178 ASP A N 1
ATOM 1423 C CA . ASP A 1 178 ? 7.867 26.484 -1.67 1 86.19 178 ASP A CA 1
ATOM 1424 C C . ASP A 1 178 ? 6.668 27.375 -1.35 1 86.19 178 ASP A C 1
ATOM 1426 O O . ASP A 1 178 ? 5.836 27.016 -0.509 1 86.19 178 ASP A O 1
ATOM 1430 N N . ILE A 1 179 ? 6.691 28.5 -1.934 1 87 179 ILE A N 1
ATOM 1431 C CA . ILE A 1 179 ? 5.594 29.438 -1.674 1 87 179 ILE A CA 1
ATOM 1432 C C . ILE A 1 179 ? 4.281 28.828 -2.166 1 87 179 ILE A C 1
ATOM 1434 O O . ILE A 1 179 ? 3.266 28.875 -1.467 1 87 179 ILE A O 1
ATOM 1438 N N . ILE A 1 180 ? 4.305 28.266 -3.359 1 92.12 180 ILE A N 1
ATOM 1439 C CA . ILE A 1 180 ? 3.1 27.656 -3.91 1 92.12 180 ILE A CA 1
ATOM 1440 C C . ILE A 1 180 ? 2.604 26.562 -2.971 1 92.12 180 ILE A C 1
ATOM 1442 O O . ILE A 1 180 ? 1.425 26.531 -2.609 1 92.12 180 ILE A O 1
ATOM 1446 N N . VAL A 1 181 ? 3.502 25.688 -2.541 1 93.19 181 VAL A N 1
ATOM 1447 C CA . VAL A 1 181 ? 3.123 24.578 -1.68 1 93.19 181 VAL A CA 1
ATOM 1448 C C . VAL A 1 181 ? 2.627 25.109 -0.336 1 93.19 181 VAL A C 1
ATOM 1450 O O . VAL A 1 181 ? 1.624 24.625 0.196 1 93.19 181 VAL A O 1
ATOM 1453 N N . HIS A 1 182 ? 3.258 26.062 0.165 1 90.56 182 HIS A N 1
ATOM 1454 C CA . HIS A 1 182 ? 2.891 26.672 1.444 1 90.56 182 HIS A CA 1
ATOM 1455 C C . HIS A 1 182 ? 1.462 27.188 1.415 1 90.56 182 HIS A C 1
ATOM 1457 O O . HIS A 1 182 ? 0.645 26.828 2.268 1 90.56 182 HIS A O 1
ATOM 1463 N N . GLU A 1 183 ? 1.185 28 0.448 1 91.5 183 GLU A N 1
ATOM 1464 C CA . GLU A 1 183 ? -0.147 28.594 0.35 1 91.5 183 GLU A CA 1
ATOM 1465 C C . GLU A 1 183 ? -1.199 27.531 0.037 1 91.5 183 GLU A C 1
ATOM 1467 O O . GLU A 1 183 ? -2.312 27.578 0.565 1 91.5 183 GLU A O 1
ATOM 1472 N N . ALA A 1 184 ? -0.858 26.641 -0.832 1 95.06 184 ALA A N 1
ATOM 1473 C CA . ALA A 1 184 ? -1.804 25.578 -1.154 1 95.06 184 ALA A CA 1
ATOM 1474 C C . ALA A 1 184 ? -2.07 24.688 0.062 1 95.06 184 ALA A C 1
ATOM 1476 O O . ALA A 1 184 ? -3.178 24.172 0.229 1 95.06 184 ALA A O 1
ATOM 1477 N N . THR A 1 185 ? -1.079 24.453 0.882 1 95.25 185 THR A N 1
ATOM 1478 C CA . THR A 1 185 ? -1.263 23.672 2.098 1 95.25 185 THR A CA 1
ATOM 1479 C C . THR A 1 185 ? -2.246 24.344 3.041 1 95.25 185 THR A C 1
ATOM 1481 O O . THR A 1 185 ? -3.039 23.688 3.711 1 95.25 185 THR A O 1
ATOM 1484 N N . HIS A 1 186 ? -2.154 25.688 3.098 1 92.88 186 HIS A N 1
ATOM 1485 C CA . HIS A 1 186 ? -3.158 26.406 3.873 1 92.88 186 HIS A CA 1
ATOM 1486 C C . HIS A 1 186 ? -4.566 26.062 3.4 1 92.88 186 HIS A C 1
ATOM 1488 O O . HIS A 1 186 ? -5.469 25.859 4.219 1 92.88 186 HIS A O 1
ATOM 1494 N N . ALA A 1 187 ? -4.734 26.047 2.156 1 93.88 187 ALA A N 1
ATOM 1495 C CA . ALA A 1 187 ? -6.039 25.703 1.593 1 93.88 187 ALA A CA 1
ATOM 1496 C C . ALA A 1 187 ? -6.461 24.297 1.998 1 93.88 187 ALA A C 1
ATOM 1498 O O . ALA A 1 187 ? -7.621 24.062 2.348 1 93.88 187 ALA A O 1
ATOM 1499 N N . LEU A 1 188 ? -5.559 23.406 1.932 1 95.5 188 LEU A N 1
ATOM 1500 C CA . LEU A 1 188 ? -5.852 22.016 2.268 1 95.5 188 LEU A CA 1
ATOM 1501 C C . LEU A 1 188 ? -6.191 21.875 3.748 1 95.5 188 LEU A C 1
ATOM 1503 O O . LEU A 1 188 ? -7.148 21.188 4.105 1 95.5 188 LEU A O 1
ATOM 1507 N N . VAL A 1 189 ? -5.406 22.547 4.605 1 94.69 189 VAL A N 1
ATOM 1508 C CA . VAL A 1 189 ? -5.672 22.516 6.039 1 94.69 189 VAL A CA 1
ATOM 1509 C C . VAL A 1 189 ? -7.051 23.109 6.324 1 94.69 189 VAL A C 1
ATOM 1511 O O . VAL A 1 189 ? -7.809 22.562 7.129 1 94.69 189 VAL A O 1
ATOM 1514 N N . HIS A 1 190 ? -7.336 24.172 5.652 1 92 190 HIS A N 1
ATOM 1515 C CA . HIS A 1 190 ? -8.641 24.797 5.832 1 92 190 HIS A CA 1
ATOM 1516 C C . HIS A 1 190 ? -9.766 23.859 5.43 1 92 190 HIS A C 1
ATOM 1518 O O . HIS A 1 190 ? -10.805 23.812 6.094 1 92 190 HIS A O 1
ATOM 1524 N N . ARG A 1 191 ? -9.586 23.172 4.387 1 93.25 191 ARG A N 1
ATOM 1525 C CA . ARG A 1 191 ? -10.594 22.219 3.934 1 93.25 191 ARG A CA 1
ATOM 1526 C C . ARG A 1 191 ? -10.758 21.078 4.938 1 93.25 191 ARG A C 1
ATOM 1528 O O . ARG A 1 191 ? -11.883 20.641 5.195 1 93.25 191 ARG A O 1
ATOM 1535 N N . LEU A 1 192 ? -9.711 20.688 5.512 1 94.94 192 LEU A N 1
ATOM 1536 C CA . LEU A 1 192 ? -9.734 19.531 6.398 1 94.94 192 LEU A CA 1
ATOM 1537 C C . LEU A 1 192 ? -10.172 19.922 7.805 1 94.94 192 LEU A C 1
ATOM 1539 O O . LEU A 1 192 ? -10.836 19.156 8.5 1 94.94 192 LEU A O 1
ATOM 1543 N N . ARG A 1 193 ? -9.719 21.109 8.203 1 95.62 193 ARG A N 1
ATOM 1544 C CA . ARG A 1 193 ? -10.031 21.656 9.516 1 95.62 193 ARG A CA 1
ATOM 1545 C C . ARG A 1 193 ? -10.359 23.141 9.422 1 95.62 193 ARG A C 1
ATOM 1547 O O . ARG A 1 193 ? -9.523 23.984 9.75 1 95.62 193 ARG A O 1
ATOM 1554 N N . GLU A 1 194 ? -11.531 23.391 9.195 1 91.5 194 GLU A N 1
ATOM 1555 C CA . GLU A 1 194 ? -11.969 24.75 8.906 1 91.5 194 GLU A CA 1
ATOM 1556 C C . GLU A 1 194 ? -11.789 25.656 10.117 1 91.5 194 GLU A C 1
ATOM 1558 O O . GLU A 1 194 ? -11.492 26.844 9.977 1 91.5 194 GLU A O 1
ATOM 1563 N N . ARG A 1 195 ? -11.859 25.141 11.258 1 94 195 ARG A N 1
ATOM 1564 C CA . ARG A 1 195 ? -11.891 25.969 12.461 1 94 195 ARG A CA 1
ATOM 1565 C C . ARG A 1 195 ? -10.492 26.234 12.984 1 94 195 ARG A C 1
ATOM 1567 O O . ARG A 1 195 ? -10.312 26.969 13.953 1 94 195 ARG A O 1
ATOM 1574 N N . TYR A 1 196 ? -9.516 25.703 12.312 1 93.25 196 TYR A N 1
ATOM 1575 C CA . TYR A 1 196 ? -8.133 26 12.695 1 93.25 196 TYR A CA 1
ATOM 1576 C C . TYR A 1 196 ? -7.758 27.422 12.281 1 93.25 196 TYR A C 1
ATOM 1578 O O . TYR A 1 196 ? -6.641 27.875 12.539 1 93.25 196 TYR A O 1
ATOM 1586 N N . LYS A 1 197 ? -8.68 28.172 11.781 1 87.75 197 LYS A N 1
ATOM 1587 C CA . LYS A 1 197 ? -8.477 29.578 11.5 1 87.75 197 LYS A CA 1
ATOM 1588 C C . LYS A 1 197 ? -8.836 30.453 12.703 1 87.75 197 LYS A C 1
ATOM 1590 O O . LYS A 1 197 ? -8.578 31.656 12.711 1 87.75 197 LYS A O 1
ATOM 1595 N N . GLU A 1 198 ? -9.383 29.844 13.734 1 90.25 198 GLU A N 1
ATOM 1596 C CA . GLU A 1 198 ? -9.758 30.562 14.945 1 90.25 198 GLU A CA 1
ATOM 1597 C C . GLU A 1 198 ? -8.648 30.484 15.992 1 90.25 198 GLU A C 1
ATOM 1599 O O . GLU A 1 198 ? -8.25 29.406 16.406 1 90.25 198 GLU A O 1
ATOM 1604 N N . PRO A 1 199 ? -8.164 31.609 16.375 1 90.81 199 PRO A N 1
ATOM 1605 C CA . PRO A 1 199 ? -7.027 31.641 17.297 1 90.81 199 PRO A CA 1
ATOM 1606 C C . PRO A 1 199 ? -7.434 31.344 18.75 1 90.81 199 PRO A C 1
ATOM 1608 O O . PRO A 1 199 ? -7.383 32.25 19.594 1 90.81 199 PRO A O 1
ATOM 1611 N N . THR A 1 200 ? -7.688 30.188 19.094 1 93 200 THR A N 1
ATOM 1612 C CA . THR A 1 200 ? -8.211 29.797 20.391 1 93 200 THR A CA 1
ATOM 1613 C C . THR A 1 200 ? -7.074 29.547 21.391 1 93 200 THR A C 1
ATOM 1615 O O . THR A 1 200 ? -7.301 29.484 22.594 1 93 200 THR A O 1
ATOM 1618 N N . ASN A 1 201 ? -5.891 29.375 20.953 1 92.81 201 ASN A N 1
ATOM 1619 C CA . ASN A 1 201 ? -4.691 29.25 21.781 1 92.81 201 ASN A CA 1
ATOM 1620 C C . ASN A 1 201 ? -3.438 29.641 21 1 92.81 201 ASN A C 1
ATOM 1622 O O . ASN A 1 201 ? -3.516 29.969 19.812 1 92.81 201 ASN A O 1
ATOM 1626 N N . LEU A 1 202 ? -2.338 29.562 21.625 1 89.94 202 LEU A N 1
ATOM 1627 C CA . LEU A 1 202 ? -1.076 30.031 21.062 1 89.94 202 LEU A CA 1
ATOM 1628 C C . LEU A 1 202 ? -0.638 29.156 19.891 1 89.94 202 LEU A C 1
ATOM 1630 O O . LEU A 1 202 ? 0.033 29.625 18.969 1 89.94 202 LEU A O 1
ATOM 1634 N N . ASP A 1 203 ? -1.078 27.922 19.844 1 94.12 203 ASP A N 1
ATOM 1635 C CA . ASP A 1 203 ? -0.527 26.953 18.906 1 94.12 203 ASP A CA 1
ATOM 1636 C C . ASP A 1 203 ? -1.335 26.922 17.609 1 94.12 203 ASP A C 1
ATOM 1638 O O . ASP A 1 203 ? -0.872 26.391 16.594 1 94.12 203 ASP A O 1
ATOM 1642 N N . VAL A 1 204 ? -2.508 27.375 17.562 1 94.12 204 VAL A N 1
ATOM 1643 C CA . VAL A 1 204 ? -3.393 27.156 16.422 1 94.12 204 VAL A CA 1
ATOM 1644 C C . VAL A 1 204 ? -2.766 27.734 15.156 1 94.12 204 VAL A C 1
ATOM 1646 O O . VAL A 1 204 ? -2.486 27.016 14.203 1 94.12 204 VAL A O 1
ATOM 1649 N N . TYR A 1 205 ? -2.43 28.984 15.188 1 90.56 205 TYR A N 1
ATOM 1650 C CA . TYR A 1 205 ? -1.856 29.609 14 1 90.56 205 TYR A CA 1
ATOM 1651 C C . TYR A 1 205 ? -0.421 29.156 13.773 1 90.56 205 TYR A C 1
ATOM 1653 O O . TYR A 1 205 ? 0.03 29.031 12.633 1 90.56 205 TYR A O 1
ATOM 1661 N N . ALA A 1 206 ? 0.265 28.953 14.891 1 92 206 ALA A N 1
ATOM 1662 C CA . ALA A 1 206 ? 1.62 28.422 14.766 1 92 206 ALA A CA 1
ATOM 1663 C C . ALA A 1 206 ? 1.616 27.062 14.062 1 92 206 ALA A C 1
ATOM 1665 O O . ALA A 1 206 ? 2.523 26.75 13.289 1 92 206 ALA A O 1
ATOM 1666 N N . PHE A 1 207 ? 0.611 26.281 14.383 1 94.81 207 PHE A N 1
ATOM 1667 C CA . PHE A 1 207 ? 0.461 25 13.711 1 94.81 207 PHE A CA 1
ATOM 1668 C C . PHE A 1 207 ? 0.229 25.188 12.219 1 94.81 207 PHE A C 1
ATOM 1670 O O . PHE A 1 207 ? 0.848 24.5 11.398 1 94.81 207 PHE A O 1
ATOM 1677 N N . HIS A 1 208 ? -0.617 26.031 11.914 1 90 208 HIS A N 1
ATOM 1678 C CA . HIS A 1 208 ? -0.917 26.312 10.516 1 90 208 HIS A CA 1
ATOM 1679 C C . HIS A 1 208 ? 0.344 26.688 9.742 1 90 208 HIS A C 1
ATOM 1681 O O . HIS A 1 208 ? 0.605 26.156 8.664 1 90 208 HIS A O 1
ATOM 1687 N N . GLU A 1 209 ? 1.093 27.547 10.305 1 89 209 GLU A N 1
ATOM 1688 C CA . GLU A 1 209 ? 2.318 28.031 9.672 1 89 209 GLU A CA 1
ATOM 1689 C C . GLU A 1 209 ? 3.381 26.938 9.617 1 89 209 GLU A C 1
ATOM 1691 O O . GLU A 1 209 ? 3.977 26.688 8.57 1 89 209 GLU A O 1
ATOM 1696 N N . GLY A 1 210 ? 3.586 26.359 10.766 1 91.75 210 GLY A N 1
ATOM 1697 C CA . GLY A 1 210 ? 4.605 25.312 10.836 1 91.75 210 GLY A CA 1
ATOM 1698 C C . GLY A 1 210 ? 4.316 24.125 9.938 1 91.75 210 GLY A C 1
ATOM 1699 O O . GLY A 1 210 ? 5.223 23.594 9.289 1 91.75 210 GLY A O 1
ATOM 1700 N N . PHE A 1 211 ? 3.086 23.703 9.945 1 94.94 211 PHE A N 1
ATOM 1701 C CA . PHE A 1 211 ? 2.709 22.578 9.102 1 94.94 211 PHE A CA 1
ATOM 1702 C C . PHE A 1 211 ? 2.91 22.922 7.625 1 94.94 211 PHE A C 1
ATOM 1704 O O . PHE A 1 211 ? 3.453 22.109 6.867 1 94.94 211 PHE A O 1
ATOM 1711 N N . ALA A 1 212 ? 2.471 24.016 7.219 1 92.12 212 ALA A N 1
ATOM 1712 C CA . ALA A 1 212 ? 2.631 24.438 5.828 1 92.12 212 ALA A CA 1
ATOM 1713 C C . ALA A 1 212 ? 4.105 24.516 5.445 1 92.12 212 ALA A C 1
ATOM 1715 O O . ALA A 1 212 ? 4.488 24.094 4.348 1 92.12 212 ALA A O 1
ATOM 1716 N N . ASP A 1 213 ? 4.914 25.031 6.34 1 89.62 213 ASP A N 1
ATOM 1717 C CA . ASP A 1 213 ? 6.352 25.094 6.098 1 89.62 213 ASP A CA 1
ATOM 1718 C C . ASP A 1 213 ? 6.953 23.703 5.965 1 89.62 213 ASP A C 1
ATOM 1720 O O . ASP A 1 213 ? 7.773 23.453 5.078 1 89.62 213 ASP A O 1
ATOM 1724 N N . ALA A 1 214 ? 6.57 22.891 6.867 1 92.88 214 ALA A N 1
ATOM 1725 C CA . ALA A 1 214 ? 7.098 21.531 6.84 1 92.88 214 ALA A CA 1
ATOM 1726 C C . ALA A 1 214 ? 6.738 20.828 5.535 1 92.88 214 ALA A C 1
ATOM 1728 O O . ALA A 1 214 ? 7.586 20.172 4.918 1 92.88 214 ALA A O 1
ATOM 1729 N N . VAL A 1 215 ? 5.523 20.953 5.121 1 93.94 215 VAL A N 1
ATOM 1730 C CA . VAL A 1 215 ? 5.062 20.328 3.887 1 93.94 215 VAL A CA 1
ATOM 1731 C C . VAL A 1 215 ? 5.844 20.875 2.699 1 93.94 215 VAL A C 1
ATOM 1733 O O . VAL A 1 215 ? 6.277 20.125 1.824 1 93.94 215 VAL A O 1
ATOM 1736 N N . ALA A 1 216 ? 6.031 22.141 2.674 1 90.38 216 ALA A N 1
ATOM 1737 C CA . ALA A 1 216 ? 6.754 22.766 1.578 1 90.38 216 ALA A CA 1
ATOM 1738 C C . ALA A 1 216 ? 8.18 22.234 1.479 1 90.38 216 ALA A C 1
ATOM 1740 O O . ALA A 1 216 ? 8.656 21.906 0.388 1 90.38 216 ALA A O 1
ATOM 1741 N N . LEU A 1 217 ? 8.789 22.109 2.568 1 88.06 217 LEU A N 1
ATOM 1742 C CA . LEU A 1 217 ? 10.172 21.641 2.584 1 88.06 217 LEU A CA 1
ATOM 1743 C C . LEU A 1 217 ? 10.258 20.172 2.172 1 88.06 217 LEU A C 1
ATOM 1745 O O . LEU A 1 217 ? 11.086 19.812 1.339 1 88.06 217 LEU A O 1
ATOM 1749 N N . PHE A 1 218 ? 9.422 19.406 2.719 1 91.25 218 PHE A N 1
ATOM 1750 C CA . PHE A 1 218 ? 9.461 17.969 2.418 1 91.25 218 PHE A CA 1
ATOM 1751 C C . PHE A 1 218 ? 9.07 17.719 0.969 1 91.25 218 PHE A C 1
ATOM 1753 O O . PHE A 1 218 ? 9.586 16.797 0.335 1 91.25 218 PHE A O 1
ATOM 1760 N N . GLN A 1 219 ? 8.156 18.484 0.515 1 88.56 219 GLN A N 1
ATOM 1761 C CA . GLN A 1 219 ? 7.793 18.328 -0.891 1 88.56 219 GLN A CA 1
ATOM 1762 C C . GLN A 1 219 ? 9.008 18.531 -1.795 1 88.56 219 GLN A C 1
ATOM 1764 O O . GLN A 1 219 ? 9.125 17.906 -2.844 1 88.56 219 GLN A O 1
ATOM 1769 N N . HIS A 1 220 ? 9.82 19.359 -1.399 1 82.75 220 HIS A N 1
ATOM 1770 C CA . HIS A 1 220 ? 11.039 19.609 -2.162 1 82.75 220 HIS A CA 1
ATOM 1771 C C . HIS A 1 220 ? 11.953 18.375 -2.154 1 82.75 220 HIS A C 1
ATOM 1773 O O . HIS A 1 220 ? 12.578 18.062 -3.164 1 82.75 220 HIS A O 1
ATOM 1779 N N . PHE A 1 221 ? 12.023 17.75 -1.049 1 84.31 221 PHE A N 1
ATOM 1780 C CA . PHE A 1 221 ? 12.883 16.578 -0.908 1 84.31 221 PHE A CA 1
ATOM 1781 C C . PHE A 1 221 ? 12.391 15.438 -1.782 1 84.31 221 PHE A C 1
ATOM 1783 O O . PHE A 1 221 ? 13.156 14.516 -2.09 1 84.31 221 PHE A O 1
ATOM 1790 N N . THR A 1 222 ? 11.156 15.523 -2.191 1 80.19 222 THR A N 1
ATOM 1791 C CA . THR A 1 222 ? 10.594 14.414 -2.955 1 80.19 222 THR A CA 1
ATOM 1792 C C . THR A 1 222 ? 10.844 14.609 -4.449 1 80.19 222 THR A C 1
ATOM 1794 O O . THR A 1 222 ? 10.602 13.703 -5.246 1 80.19 222 THR A O 1
ATOM 1797 N N . LEU A 1 223 ? 11.328 15.812 -4.793 1 81.81 223 LEU A N 1
ATOM 1798 C CA . LEU A 1 223 ? 11.617 16.062 -6.203 1 81.81 223 LEU A CA 1
ATOM 1799 C C . LEU A 1 223 ? 12.789 15.211 -6.676 1 81.81 223 LEU A C 1
ATOM 1801 O O . LEU A 1 223 ? 13.75 15.008 -5.938 1 81.81 223 LEU A O 1
ATOM 1805 N N . PRO A 1 224 ? 12.672 14.719 -7.828 1 75.06 224 PRO A N 1
ATOM 1806 C CA . PRO A 1 224 ? 13.742 13.859 -8.336 1 75.06 224 PRO A CA 1
ATOM 1807 C C . PRO A 1 224 ? 15.055 14.617 -8.555 1 75.06 224 PRO A C 1
ATOM 1809 O O . PRO A 1 224 ? 15.039 15.773 -8.977 1 75.06 224 PRO A O 1
ATOM 1812 N N . ASP A 1 225 ? 16.125 14.117 -8.266 1 77.75 225 ASP A N 1
ATOM 1813 C CA . ASP A 1 225 ? 17.484 14.438 -8.664 1 77.75 225 ASP A CA 1
ATOM 1814 C C . ASP A 1 225 ? 18 15.672 -7.918 1 77.75 225 ASP A C 1
ATOM 1816 O O . ASP A 1 225 ? 19.109 16.141 -8.172 1 77.75 225 ASP A O 1
ATOM 1820 N N . ILE A 1 226 ? 17.156 16.266 -7.09 1 78.69 226 ILE A N 1
ATOM 1821 C CA . ILE A 1 226 ? 17.609 17.484 -6.438 1 78.69 226 ILE A CA 1
ATOM 1822 C C . ILE A 1 226 ? 18.609 17.141 -5.324 1 78.69 226 ILE A C 1
ATOM 1824 O O . ILE A 1 226 ? 19.656 17.766 -5.207 1 78.69 226 ILE A O 1
ATOM 1828 N N . VAL A 1 227 ? 18.266 16.156 -4.578 1 81.38 227 VAL A N 1
ATOM 1829 C CA . VAL A 1 227 ? 19.125 15.758 -3.471 1 81.38 227 VAL A CA 1
ATOM 1830 C C . VAL A 1 227 ? 20.438 15.188 -4.016 1 81.38 227 VAL A C 1
ATOM 1832 O O . VAL A 1 227 ? 21.516 15.492 -3.506 1 81.38 227 VAL A O 1
ATOM 1835 N N . ASP A 1 228 ? 20.328 14.469 -5.082 1 84.88 228 ASP A N 1
ATOM 1836 C CA . ASP A 1 228 ? 21.5 13.883 -5.719 1 84.88 228 ASP A CA 1
ATOM 1837 C C . ASP A 1 228 ? 22.469 14.961 -6.172 1 84.88 228 ASP A C 1
ATOM 1839 O O . ASP A 1 228 ? 23.672 14.875 -5.887 1 84.88 228 ASP A O 1
ATOM 1843 N N . ARG A 1 229 ? 21.953 15.867 -6.801 1 79.69 229 ARG A N 1
ATOM 1844 C CA . ARG A 1 229 ? 22.781 16.938 -7.352 1 79.69 229 ARG A CA 1
ATOM 1845 C C . ARG A 1 229 ? 23.438 17.75 -6.242 1 79.69 229 ARG A C 1
ATOM 1847 O O . ARG A 1 229 ? 24.609 18.125 -6.348 1 79.69 229 ARG A O 1
ATOM 1854 N N . TYR A 1 230 ? 22.688 18 -5.25 1 79.44 230 TYR A N 1
ATOM 1855 C CA . TYR A 1 230 ? 23.219 18.797 -4.145 1 79.44 230 TYR A CA 1
ATOM 1856 C C . TYR A 1 230 ? 24.375 18.078 -3.469 1 79.44 230 TYR A C 1
ATOM 1858 O O . TYR A 1 230 ? 25.422 18.688 -3.189 1 79.44 230 TYR A O 1
ATOM 1866 N N . ILE A 1 231 ? 24.203 16.828 -3.203 1 80.62 231 ILE A N 1
ATOM 1867 C CA . ILE A 1 231 ? 25.234 16.047 -2.518 1 80.62 231 ILE A CA 1
ATOM 1868 C C . ILE A 1 231 ? 26.469 15.938 -3.404 1 80.62 231 ILE A C 1
ATOM 1870 O O . ILE A 1 231 ? 27.594 16.062 -2.924 1 80.62 231 ILE A O 1
ATOM 1874 N N . GLN A 1 232 ? 26.25 15.727 -4.629 1 80.12 232 GLN A N 1
ATOM 1875 C CA . GLN A 1 232 ? 27.359 15.586 -5.566 1 80.12 232 GLN A CA 1
ATOM 1876 C C . GLN A 1 232 ? 28.156 16.891 -5.68 1 80.12 232 GLN A C 1
ATOM 1878 O O . GLN A 1 232 ? 29.375 16.859 -5.727 1 80.12 232 GLN A O 1
ATOM 1883 N N . GLN A 1 233 ? 27.516 17.953 -5.652 1 75.06 233 GLN A N 1
ATOM 1884 C CA . GLN A 1 233 ? 28.141 19.25 -5.914 1 75.06 233 GLN A CA 1
ATOM 1885 C C . GLN A 1 233 ? 28.859 19.766 -4.676 1 75.06 233 GLN A C 1
ATOM 1887 O O . GLN A 1 233 ? 29.859 20.484 -4.789 1 75.06 233 GLN A O 1
ATOM 1892 N N . ASN A 1 234 ? 28.391 19.391 -3.553 1 71.12 234 ASN A N 1
ATOM 1893 C CA . ASN A 1 234 ? 28.922 20.062 -2.367 1 71.12 234 ASN A CA 1
ATOM 1894 C C . ASN A 1 234 ? 29.875 19.141 -1.594 1 71.12 234 ASN A C 1
ATOM 1896 O O . ASN A 1 234 ? 30.391 19.531 -0.545 1 71.12 234 ASN A O 1
ATOM 1900 N N . ARG A 1 235 ? 30.312 18.141 -2.164 1 63.53 235 ARG A N 1
ATOM 1901 C CA . ARG A 1 235 ? 31.266 17.234 -1.526 1 63.53 235 ARG A CA 1
ATOM 1902 C C . ARG A 1 235 ? 30.953 17.078 -0.04 1 63.53 235 ARG A C 1
ATOM 1904 O O . ARG A 1 235 ? 31.859 17.219 0.799 1 63.53 235 ARG A O 1
ATOM 1911 N N . THR A 1 236 ? 29.734 16.891 0.337 1 64.12 236 THR A N 1
ATOM 1912 C CA . THR A 1 236 ? 29.094 17.047 1.639 1 64.12 236 THR A CA 1
ATOM 1913 C C . THR A 1 236 ? 29.531 15.93 2.592 1 64.12 236 THR A C 1
ATOM 1915 O O . THR A 1 236 ? 29.844 14.82 2.158 1 64.12 236 THR A O 1
ATOM 1918 N N . ASP A 1 237 ? 29.859 16.469 3.764 1 70.5 237 ASP A N 1
ATOM 1919 C CA . ASP A 1 237 ? 30.031 15.516 4.852 1 70.5 237 ASP A CA 1
ATOM 1920 C C . ASP A 1 237 ? 28.688 14.883 5.238 1 70.5 237 ASP A C 1
ATOM 1922 O O . ASP A 1 237 ? 27.844 15.531 5.871 1 70.5 237 ASP A O 1
ATOM 1926 N N . LEU A 1 238 ? 28.516 13.672 4.809 1 73.06 238 LEU A N 1
ATOM 1927 C CA . LEU A 1 238 ? 27.234 12.992 4.996 1 73.06 238 LEU A CA 1
ATOM 1928 C C . LEU A 1 238 ? 27.094 12.5 6.43 1 73.06 238 LEU A C 1
ATOM 1930 O O . LEU A 1 238 ? 26.016 12.055 6.832 1 73.06 238 LEU A O 1
ATOM 1934 N N . THR A 1 239 ? 28.156 12.633 7.199 1 70.38 239 THR A N 1
ATOM 1935 C CA . THR A 1 239 ? 28.109 12.117 8.562 1 70.38 239 THR A CA 1
ATOM 1936 C C . THR A 1 239 ? 27.375 13.086 9.484 1 70.38 239 THR A C 1
ATOM 1938 O O . THR A 1 239 ? 27.016 12.727 10.609 1 70.38 239 THR A O 1
ATOM 1941 N N . THR A 1 240 ? 27.219 14.273 8.953 1 73.75 240 THR A N 1
ATOM 1942 C CA . THR A 1 240 ? 26.438 15.25 9.695 1 73.75 240 THR A CA 1
ATOM 1943 C C . THR A 1 240 ? 25.172 15.609 8.945 1 73.75 240 THR A C 1
ATOM 1945 O O . THR A 1 240 ? 25.031 15.305 7.762 1 73.75 240 THR A O 1
ATOM 1948 N N . ASN A 1 241 ? 24.344 16.266 9.68 1 71.88 241 ASN A N 1
ATOM 1949 C CA . ASN A 1 241 ? 23.094 16.703 9.062 1 71.88 241 ASN A CA 1
ATOM 1950 C C . ASN A 1 241 ? 23.266 18.016 8.289 1 71.88 241 ASN A C 1
ATOM 1952 O O . ASN A 1 241 ? 22.344 18.469 7.629 1 71.88 241 ASN A O 1
ATOM 1956 N N . THR A 1 242 ? 24.359 18.5 8.273 1 70.62 242 THR A N 1
ATOM 1957 C CA . THR A 1 242 ? 24.641 19.844 7.793 1 70.62 242 THR A CA 1
ATOM 1958 C C . THR A 1 242 ? 24.25 19.984 6.324 1 70.62 242 THR A C 1
ATOM 1960 O O . THR A 1 242 ? 23.594 20.953 5.941 1 70.62 242 THR A O 1
ATOM 1963 N N . PRO A 1 243 ? 24.609 18.984 5.516 1 70.31 243 PRO A N 1
ATOM 1964 C CA . PRO A 1 243 ? 24.266 19.172 4.109 1 70.31 243 PRO A CA 1
ATOM 1965 C C . PRO A 1 243 ? 22.75 19.25 3.885 1 70.31 243 PRO A C 1
ATOM 1967 O O . PRO A 1 243 ? 22.281 20.062 3.084 1 70.31 243 PRO A O 1
ATOM 1970 N N . LEU A 1 244 ? 22.047 18.469 4.547 1 75.44 244 LEU A N 1
ATOM 1971 C CA . LEU A 1 244 ? 20.594 18.484 4.355 1 75.44 244 LEU A CA 1
ATOM 1972 C C . LEU A 1 244 ? 19.969 19.719 4.992 1 75.44 244 LEU A C 1
ATOM 1974 O O . LEU A 1 244 ? 18.984 20.234 4.492 1 75.44 244 LEU A O 1
ATOM 1978 N N . VAL A 1 245 ? 20.594 20.156 6.055 1 74.81 245 VAL A N 1
ATOM 1979 C CA . VAL A 1 245 ? 20.141 21.406 6.684 1 74.81 245 VAL A CA 1
ATOM 1980 C C . VAL A 1 245 ? 20.359 22.578 5.73 1 74.81 245 VAL A C 1
ATOM 1982 O O . VAL A 1 245 ? 19.453 23.391 5.535 1 74.81 245 VAL A O 1
ATOM 1985 N N . GLU A 1 246 ? 21.484 22.547 5.133 1 74.44 246 GLU A N 1
ATOM 1986 C CA . GLU A 1 246 ? 21.797 23.609 4.18 1 74.44 246 GLU A CA 1
ATOM 1987 C C . GLU A 1 246 ? 20.859 23.547 2.975 1 74.44 246 GLU A C 1
ATOM 1989 O O . GLU A 1 246 ? 20.438 24.594 2.471 1 74.44 246 GLU A O 1
ATOM 1994 N N . LEU A 1 247 ? 20.688 22.406 2.57 1 75.12 247 LEU A N 1
ATOM 1995 C CA . LEU A 1 247 ? 19.766 22.25 1.451 1 75.12 247 LEU A CA 1
ATOM 1996 C C . LEU A 1 247 ? 18.375 22.719 1.823 1 75.12 247 LEU A C 1
ATOM 1998 O O . LEU A 1 247 ? 17.719 23.422 1.039 1 75.12 247 LEU A O 1
ATOM 2002 N N . ALA A 1 248 ? 17.938 22.391 2.986 1 75.94 248 ALA A N 1
ATOM 2003 C CA . ALA A 1 248 ? 16.625 22.844 3.469 1 75.94 248 ALA A CA 1
ATOM 2004 C C . ALA A 1 248 ? 16.562 24.359 3.547 1 75.94 248 ALA A C 1
ATOM 2006 O O . ALA A 1 248 ? 15.547 24.969 3.213 1 75.94 248 ALA A O 1
ATOM 2007 N N . GLU A 1 249 ? 17.641 24.906 3.971 1 74.81 249 GLU A N 1
ATOM 2008 C CA . GLU A 1 249 ? 17.734 26.359 4.027 1 74.81 249 GLU A CA 1
ATOM 2009 C C . GLU A 1 249 ? 17.609 26.969 2.637 1 74.81 249 GLU A C 1
ATOM 2011 O O . GLU A 1 249 ? 16.953 28 2.465 1 74.81 249 GLU A O 1
ATOM 2016 N N . GLN A 1 250 ? 18.234 26.312 1.748 1 72.31 250 GLN A N 1
ATOM 2017 C CA . GLN A 1 250 ? 18.156 26.797 0.371 1 72.31 250 GLN A CA 1
ATOM 2018 C C . GLN A 1 250 ? 16.734 26.688 -0.172 1 72.31 250 GLN A C 1
ATOM 2020 O O . GLN A 1 250 ? 16.281 27.578 -0.905 1 72.31 250 GLN A O 1
ATOM 2025 N N . PHE A 1 251 ? 16.094 25.688 0.206 1 71.12 251 PHE A N 1
ATOM 2026 C CA . PHE A 1 251 ? 14.711 25.516 -0.218 1 71.12 251 PHE A CA 1
ATOM 2027 C C . PHE A 1 251 ? 13.859 26.672 0.297 1 71.12 251 PHE A C 1
ATOM 2029 O O . PHE A 1 251 ? 13.008 27.188 -0.43 1 71.12 251 PHE A O 1
ATOM 2036 N N . GLY A 1 252 ? 14.102 27.109 1.49 1 69.12 252 GLY A N 1
ATOM 2037 C CA . GLY A 1 252 ? 13.258 28.094 2.15 1 69.12 252 GLY A CA 1
ATOM 2038 C C . GLY A 1 252 ? 13.641 29.516 1.817 1 69.12 252 GLY A C 1
ATOM 2039 O O . GLY A 1 252 ? 12.953 30.469 2.225 1 69.12 252 GLY A O 1
ATOM 2040 N N . GLU A 1 253 ? 14.82 29.734 1.213 1 65.44 253 GLU A N 1
ATOM 2041 C CA . GLU A 1 253 ? 15.328 31.078 0.969 1 65.44 253 GLU A CA 1
ATOM 2042 C C . GLU A 1 253 ? 14.375 31.875 0.075 1 65.44 253 GLU A C 1
ATOM 2044 O O . GLU A 1 253 ? 14.148 33.062 0.299 1 65.44 253 GLU A O 1
ATOM 2049 N N . GLY A 1 254 ? 13.836 31.281 -0.894 1 56.84 254 GLY A N 1
ATOM 2050 C CA . GLY A 1 254 ? 12.953 32 -1.793 1 56.84 254 GLY A CA 1
ATOM 2051 C C . GLY A 1 254 ? 11.711 32.531 -1.106 1 56.84 254 GLY A C 1
ATOM 2052 O O . GLY A 1 254 ? 11.18 33.594 -1.493 1 56.84 254 GLY A O 1
ATOM 2053 N N . SER A 1 255 ? 11.281 31.844 -0.13 1 56.84 255 SER A N 1
ATOM 2054 C CA . SER A 1 255 ? 10.023 32.219 0.509 1 56.84 255 SER A CA 1
ATOM 2055 C C . SER A 1 255 ? 10.258 33.125 1.71 1 56.84 255 SER A C 1
ATOM 2057 O O . SER A 1 255 ? 9.312 33.531 2.387 1 56.84 255 SER A O 1
ATOM 2059 N N . GLY A 1 256 ? 11.461 33.625 1.807 1 56.94 256 GLY A N 1
ATOM 2060 C CA . GLY A 1 256 ? 11.742 34.406 3.002 1 56.94 256 GLY A CA 1
ATOM 2061 C C . GLY A 1 256 ? 11.711 33.594 4.273 1 56.94 256 GLY A C 1
ATOM 2062 O O . GLY A 1 256 ? 12.055 34.094 5.348 1 56.94 256 GLY A O 1
ATOM 2063 N N . MET A 1 257 ? 11.258 32.375 4.059 1 58.16 257 MET A N 1
ATOM 2064 C CA . MET A 1 257 ? 11.172 31.453 5.191 1 58.16 257 MET A CA 1
ATOM 2065 C C . MET A 1 257 ? 12.547 30.922 5.566 1 58.16 257 MET A C 1
ATOM 2067 O O . MET A 1 257 ? 12.719 30.344 6.645 1 58.16 257 MET A O 1
ATOM 2071 N N . GLY A 1 258 ? 13.32 31.172 4.633 1 56.03 258 GLY A N 1
ATOM 2072 C CA . GLY A 1 258 ? 14.633 30.562 4.754 1 56.03 258 GLY A CA 1
ATOM 2073 C C . GLY A 1 258 ? 15.352 30.938 6.039 1 56.03 258 GLY A C 1
ATOM 2074 O O . GLY A 1 258 ? 15.906 30.062 6.719 1 56.03 258 GLY A O 1
ATOM 2075 N N . GLN A 1 259 ? 15.18 32.156 6.344 1 56.94 259 GLN A N 1
ATOM 2076 C CA . GLN A 1 259 ? 15.906 32.594 7.531 1 56.94 259 GLN A CA 1
ATOM 2077 C C . GLN A 1 259 ? 15.312 31.969 8.797 1 56.94 259 GLN A C 1
ATOM 2079 O O . GLN A 1 259 ? 16.047 31.531 9.68 1 56.94 259 GLN A O 1
ATOM 2084 N N . ALA A 1 260 ? 13.977 32 8.812 1 58.97 260 ALA A N 1
ATOM 2085 C CA . ALA A 1 260 ? 13.336 31.422 9.992 1 58.97 260 ALA A CA 1
ATOM 2086 C C . ALA A 1 260 ? 13.609 29.922 10.086 1 58.97 260 ALA A C 1
ATOM 2088 O O . ALA A 1 260 ? 13.883 29.406 11.164 1 58.97 260 ALA A O 1
ATOM 2089 N N . LEU A 1 261 ? 13.711 29.375 9.008 1 60.78 261 LEU A N 1
ATOM 2090 C CA . LEU A 1 261 ? 13.969 27.953 8.953 1 60.78 261 LEU A CA 1
ATOM 2091 C C . LEU A 1 261 ? 15.422 27.641 9.312 1 60.78 261 LEU A C 1
ATOM 2093 O O . LEU A 1 261 ? 15.703 26.688 10.039 1 60.78 261 LEU A O 1
ATOM 2097 N N . ARG A 1 262 ? 16.234 28.547 8.773 1 58.41 262 ARG A N 1
ATOM 2098 C CA . ARG A 1 262 ? 17.656 28.406 9.078 1 58.41 262 ARG A CA 1
ATOM 2099 C C . ARG A 1 262 ? 17.891 28.484 10.586 1 58.41 262 ARG A C 1
ATOM 2101 O O . ARG A 1 262 ? 18.656 27.688 11.133 1 58.41 262 ARG A O 1
ATOM 2108 N N . SER A 1 263 ? 17.266 29.438 11.031 1 62.12 263 SER A N 1
ATOM 2109 C CA . SER A 1 263 ? 17.469 29.656 12.461 1 62.12 263 SER A CA 1
ATOM 2110 C C . SER A 1 263 ? 16.891 28.5 13.281 1 62.12 263 SER A C 1
ATOM 2112 O O . SER A 1 263 ? 17.469 28.125 14.305 1 62.12 263 SER A O 1
ATOM 2114 N N . ALA A 1 264 ? 15.914 27.891 12.781 1 67.38 264 ALA A N 1
ATOM 2115 C CA . ALA A 1 264 ? 15.234 26.891 13.578 1 67.38 264 ALA A CA 1
ATOM 2116 C C . ALA A 1 264 ? 15.883 25.516 13.391 1 67.38 264 ALA A C 1
ATOM 2118 O O . ALA A 1 264 ? 16.219 24.844 14.367 1 67.38 264 ALA A O 1
ATOM 2119 N N . ILE A 1 265 ? 16.172 25.188 12.219 1 74.25 265 ILE A N 1
ATOM 2120 C CA . ILE A 1 265 ? 16.656 23.844 11.945 1 74.25 265 ILE A CA 1
ATOM 2121 C C . ILE A 1 265 ? 18.172 23.781 12.148 1 74.25 265 ILE A C 1
ATOM 2123 O O . ILE A 1 265 ? 18.703 22.75 12.539 1 74.25 265 ILE A O 1
ATOM 2127 N N . GLY A 1 266 ? 18.797 24.953 12.023 1 72.62 266 GLY A N 1
ATOM 2128 C CA . GLY A 1 266 ? 20.25 24.984 12.109 1 72.62 266 GLY A CA 1
ATOM 2129 C C . GLY A 1 266 ? 20.75 25.188 13.523 1 72.62 266 GLY A C 1
ATOM 2130 O O . GLY A 1 266 ? 21.938 25.016 13.789 1 72.62 266 GLY A O 1
ATOM 2131 N N . GLN A 1 267 ? 19.844 25.469 14.398 1 76.88 267 GLN A N 1
ATOM 2132 C CA . GLN A 1 267 ? 20.25 25.719 15.773 1 76.88 267 GLN A CA 1
ATOM 2133 C C . GLN A 1 267 ? 20.031 24.484 16.656 1 76.88 267 GLN A C 1
ATOM 2135 O O . GLN A 1 267 ? 19.125 23.688 16.406 1 76.88 267 GLN A O 1
ATOM 2140 N N . PRO A 1 268 ? 20.906 24.406 17.625 1 83.06 268 PRO A N 1
ATOM 2141 C CA . PRO A 1 268 ? 20.688 23.312 18.578 1 83.06 268 PRO A CA 1
ATOM 2142 C C . PRO A 1 268 ? 19.328 23.406 19.281 1 83.06 268 PRO A C 1
ATOM 2144 O O . PRO A 1 268 ? 18.859 24.516 19.562 1 83.06 268 PRO A O 1
ATOM 2147 N N . PRO A 1 269 ? 18.781 22.359 19.516 1 87.69 269 PRO A N 1
ATOM 2148 C CA . PRO A 1 269 ? 17.469 22.359 20.156 1 87.69 269 PRO A CA 1
ATOM 2149 C C . PRO A 1 269 ? 17.484 23 21.531 1 87.69 269 PRO A C 1
ATOM 2151 O O . PRO A 1 269 ? 18.406 22.781 22.312 1 87.69 269 PRO A O 1
ATOM 2154 N N . ASP A 1 270 ? 16.562 23.891 21.75 1 90 270 ASP A N 1
ATOM 2155 C CA . ASP A 1 270 ? 16.297 24.547 23.031 1 90 270 ASP A CA 1
ATOM 2156 C C . ASP A 1 270 ? 14.859 24.328 23.484 1 90 270 ASP A C 1
ATOM 2158 O O . ASP A 1 270 ? 13.945 25 23 1 90 270 ASP A O 1
ATOM 2162 N N . PRO A 1 271 ? 14.688 23.453 24.469 1 90.94 271 PRO A N 1
ATOM 2163 C CA . PRO A 1 271 ? 13.32 23.109 24.891 1 90.94 271 PRO A CA 1
ATOM 2164 C C . PRO A 1 271 ? 12.594 24.297 25.531 1 90.94 271 PRO A C 1
ATOM 2166 O O . PRO A 1 271 ? 11.367 24.297 25.609 1 90.94 271 PRO A O 1
ATOM 2169 N N . ALA A 1 272 ? 13.289 25.328 25.938 1 91.88 272 ALA A N 1
ATOM 2170 C CA . ALA A 1 272 ? 12.68 26.469 26.609 1 91.88 272 ALA A CA 1
ATOM 2171 C C . ALA A 1 272 ? 12.211 27.516 25.609 1 91.88 272 ALA A C 1
ATOM 2173 O O . ALA A 1 272 ? 11.414 28.391 25.953 1 91.88 272 ALA A O 1
ATOM 2174 N N . LEU A 1 273 ? 12.672 27.438 24.453 1 90.44 273 LEU A N 1
ATOM 2175 C CA . LEU A 1 273 ? 12.391 28.453 23.453 1 90.44 273 LEU A CA 1
ATOM 2176 C C . LEU A 1 273 ? 10.883 28.578 23.203 1 90.44 273 LEU A C 1
ATOM 2178 O O . LEU A 1 273 ? 10.375 29.688 23 1 90.44 273 LEU A O 1
ATOM 2182 N N . ILE A 1 274 ? 10.195 27.5 23.188 1 91.44 274 ILE A N 1
ATOM 2183 C CA . ILE A 1 274 ? 8.773 27.469 22.859 1 91.44 274 ILE A CA 1
ATOM 2184 C C . ILE A 1 274 ? 7.988 28.297 23.875 1 91.44 274 ILE A C 1
ATOM 2186 O O . ILE A 1 274 ? 6.992 28.938 23.531 1 91.44 274 ILE A O 1
ATOM 2190 N N . ASN A 1 275 ? 8.438 28.359 25.109 1 89.12 275 ASN A N 1
ATOM 2191 C CA . ASN A 1 275 ? 7.742 29.062 26.172 1 89.12 275 ASN A CA 1
ATOM 2192 C C . ASN A 1 275 ? 7.914 30.578 26.062 1 89.12 275 ASN A C 1
ATOM 2194 O O . ASN A 1 275 ? 7.145 31.328 26.656 1 89.12 275 ASN A O 1
ATOM 2198 N N . ARG A 1 276 ? 8.852 30.938 25.25 1 88.38 276 ARG A N 1
ATOM 2199 C CA . ARG A 1 276 ? 9.125 32.375 25.125 1 88.38 276 ARG A CA 1
ATOM 2200 C C . ARG A 1 276 ? 8.789 32.875 23.719 1 88.38 276 ARG A C 1
ATOM 2202 O O . ARG A 1 276 ? 9.102 34 23.375 1 88.38 276 ARG A O 1
ATOM 2209 N N . THR A 1 277 ? 8.273 32.031 22.969 1 88.44 277 THR A N 1
ATOM 2210 C CA . THR A 1 277 ? 7.957 32.406 21.594 1 88.44 277 THR A CA 1
ATOM 2211 C C . THR A 1 277 ? 6.445 32.438 21.391 1 88.44 277 THR A C 1
ATOM 2213 O O . THR A 1 277 ? 5.773 31.422 21.453 1 88.44 277 THR A O 1
ATOM 2216 N N . PHE A 1 278 ? 5.949 33.656 20.984 1 85.06 278 PHE A N 1
ATOM 2217 C CA . PHE A 1 278 ? 4.5 33.844 20.906 1 85.06 278 PHE A CA 1
ATOM 2218 C C . PHE A 1 278 ? 4.059 34.125 19.484 1 85.06 278 PHE A C 1
ATOM 2220 O O . PHE A 1 278 ? 2.934 33.781 19.094 1 85.06 278 PHE A O 1
ATOM 2227 N N . GLU A 1 279 ? 4.945 34.719 18.719 1 83.06 279 GLU A N 1
ATOM 2228 C CA . GLU A 1 279 ? 4.613 35.031 17.328 1 83.06 279 GLU A CA 1
ATOM 2229 C C . GLU A 1 279 ? 4.406 33.781 16.5 1 83.06 279 GLU A C 1
ATOM 2231 O O . GLU A 1 279 ? 5.254 32.875 16.516 1 83.06 279 GLU A O 1
ATOM 2236 N N . PRO A 1 280 ? 3.307 33.625 15.781 1 85.38 280 PRO A N 1
ATOM 2237 C CA . PRO A 1 280 ? 2.908 32.375 15.109 1 85.38 280 PRO A CA 1
ATOM 2238 C C . PRO A 1 280 ? 3.986 31.844 14.172 1 85.38 280 PRO A C 1
ATOM 2240 O O . PRO A 1 280 ? 4.266 30.641 14.18 1 85.38 280 PRO A O 1
ATOM 2243 N N . HIS A 1 281 ? 4.621 32.656 13.352 1 84.62 281 HIS A N 1
ATOM 2244 C CA . HIS A 1 281 ? 5.629 32.156 12.414 1 84.62 281 HIS A CA 1
ATOM 2245 C C . HIS A 1 281 ? 6.848 31.609 13.141 1 84.62 281 HIS A C 1
ATOM 2247 O O . HIS A 1 281 ? 7.359 30.547 12.789 1 84.62 281 HIS A O 1
ATOM 2253 N N . ARG A 1 282 ? 7.262 32.375 14.125 1 85.31 282 ARG A N 1
ATOM 2254 C CA . ARG A 1 282 ? 8.422 31.953 14.898 1 85.31 282 ARG A CA 1
ATOM 2255 C C . ARG A 1 282 ? 8.117 30.688 15.688 1 85.31 282 ARG A C 1
ATOM 2257 O O . ARG A 1 282 ? 8.945 29.781 15.75 1 85.31 282 ARG A O 1
ATOM 2264 N N . ARG A 1 283 ? 6.977 30.719 16.328 1 89.56 283 ARG A N 1
ATOM 2265 C CA . ARG A 1 283 ? 6.578 29.531 17.078 1 89.56 283 ARG A CA 1
ATOM 2266 C C . ARG A 1 283 ? 6.398 28.328 16.141 1 89.56 283 ARG A C 1
ATOM 2268 O O . ARG A 1 283 ? 6.773 27.203 16.484 1 89.56 283 ARG A O 1
ATOM 2275 N N . GLY A 1 284 ? 5.855 28.547 14.984 1 91.25 284 GLY A N 1
ATOM 2276 C CA . GLY A 1 284 ? 5.734 27.516 13.977 1 91.25 284 GLY A CA 1
ATOM 2277 C C . GLY A 1 284 ? 7.07 26.953 13.531 1 91.25 284 GLY A C 1
ATOM 2278 O O . GLY A 1 284 ? 7.18 25.766 13.234 1 91.25 284 GLY A O 1
ATOM 2279 N N . SER A 1 285 ? 8.062 27.781 13.523 1 89.06 285 SER A N 1
ATOM 2280 C CA . SER A 1 285 ? 9.398 27.344 13.125 1 89.06 285 SER A CA 1
ATOM 2281 C C . SER A 1 285 ? 9.969 26.328 14.109 1 89.06 285 SER A C 1
ATOM 2283 O O . SER A 1 285 ? 10.766 25.469 13.727 1 89.06 285 SER A O 1
ATOM 2285 N N . ILE A 1 286 ? 9.516 26.438 15.336 1 91.44 286 ILE A N 1
ATOM 2286 C CA . ILE A 1 286 ? 9.938 25.453 16.328 1 91.44 286 ILE A CA 1
ATOM 2287 C C . ILE A 1 286 ? 9.352 24.094 16 1 91.44 286 ILE A C 1
ATOM 2289 O O . ILE A 1 286 ? 10.023 23.062 16.125 1 91.44 286 ILE A O 1
ATOM 2293 N N . LEU A 1 287 ? 8.117 24.094 15.562 1 94.31 287 LEU A N 1
ATOM 2294 C CA . LEU A 1 287 ? 7.484 22.844 15.133 1 94.31 287 LEU A CA 1
ATOM 2295 C C . LEU A 1 287 ? 8.227 22.25 13.938 1 94.31 287 LEU A C 1
ATOM 2297 O O . LEU A 1 287 ? 8.477 21.047 13.906 1 94.31 287 LEU A O 1
ATOM 2301 N N . VAL A 1 288 ? 8.57 23.062 12.992 1 92.62 288 VAL A N 1
ATOM 2302 C CA . VAL A 1 288 ? 9.305 22.609 11.812 1 92.62 288 VAL A CA 1
ATOM 2303 C C . VAL A 1 288 ? 10.633 21.984 12.242 1 92.62 288 VAL A C 1
ATOM 2305 O O . VAL A 1 288 ? 11.008 20.906 11.758 1 92.62 288 VAL A O 1
ATOM 2308 N N . ALA A 1 289 ? 11.289 22.688 13.141 1 92.31 289 ALA A N 1
ATOM 2309 C CA . ALA A 1 289 ? 12.57 22.188 13.633 1 92.31 289 ALA A CA 1
ATOM 2310 C C . ALA A 1 289 ? 12.414 20.828 14.305 1 92.31 289 ALA A C 1
ATOM 2312 O O . ALA A 1 289 ? 13.258 19.938 14.133 1 92.31 289 ALA A O 1
ATOM 2313 N N . ALA A 1 290 ? 11.391 20.703 15.062 1 93.94 290 ALA A N 1
ATOM 2314 C CA . ALA A 1 290 ? 11.133 19.438 15.75 1 93.94 290 ALA A CA 1
ATOM 2315 C C . ALA A 1 290 ? 10.938 18.297 14.742 1 93.94 290 ALA A C 1
ATOM 2317 O O . ALA A 1 290 ? 11.508 17.219 14.906 1 93.94 290 ALA A O 1
ATOM 2318 N N . ILE A 1 291 ? 10.156 18.5 13.727 1 95.44 291 ILE A N 1
ATOM 2319 C CA . ILE A 1 291 ? 9.891 17.5 12.703 1 95.44 291 ILE A CA 1
ATOM 2320 C C . ILE A 1 291 ? 11.18 17.172 11.953 1 95.44 291 ILE A C 1
ATOM 2322 O O . ILE A 1 291 ? 11.492 16 11.734 1 95.44 291 ILE A O 1
ATOM 2326 N N . PHE A 1 292 ? 11.93 18.141 11.625 1 92.19 292 PHE A N 1
ATOM 2327 C CA . PHE A 1 292 ? 13.148 17.938 10.852 1 92.19 292 PHE A CA 1
ATOM 2328 C C . PHE A 1 292 ? 14.211 17.25 11.688 1 92.19 292 PHE A C 1
ATOM 2330 O O . PHE A 1 292 ? 15.016 16.469 11.164 1 92.19 292 PHE A O 1
ATOM 2337 N N . ASP A 1 293 ? 14.211 17.562 13.016 1 91.62 293 ASP A N 1
ATOM 2338 C CA . ASP A 1 293 ? 15.094 16.781 13.883 1 91.62 293 ASP A CA 1
ATOM 2339 C C . ASP A 1 293 ? 14.828 15.289 13.742 1 91.62 293 ASP A C 1
ATOM 2341 O O . ASP A 1 293 ? 15.766 14.492 13.656 1 91.62 293 ASP A O 1
ATOM 2345 N N . GLY A 1 294 ? 13.57 14.969 13.734 1 92.62 294 GLY A N 1
ATOM 2346 C CA . GLY A 1 294 ? 13.211 13.578 13.523 1 92.62 294 GLY A CA 1
ATOM 2347 C C . GLY A 1 294 ? 13.641 13.055 12.164 1 92.62 294 GLY A C 1
ATOM 2348 O O . GLY A 1 294 ? 14.18 11.945 12.062 1 92.62 294 GLY A O 1
ATOM 2349 N N . PHE A 1 295 ? 13.5 13.828 11.164 1 93.94 295 PHE A N 1
ATOM 2350 C CA . PHE A 1 295 ? 13.875 13.477 9.805 1 93.94 295 PHE A CA 1
ATOM 2351 C C . PHE A 1 295 ? 15.375 13.211 9.711 1 93.94 295 PHE A C 1
ATOM 2353 O O . PHE A 1 295 ? 15.797 12.188 9.172 1 93.94 295 PHE A O 1
ATOM 2360 N N . PHE A 1 296 ? 16.125 14.102 10.25 1 89.69 296 PHE A N 1
ATOM 2361 C CA . PHE A 1 296 ? 17.578 13.984 10.156 1 89.69 296 PHE A CA 1
ATOM 2362 C C . PHE A 1 296 ? 18.062 12.766 10.922 1 89.69 296 PHE A C 1
ATOM 2364 O O . PHE A 1 296 ? 18.969 12.062 10.469 1 89.69 296 PHE A O 1
ATOM 2371 N N . THR A 1 297 ? 17.453 12.555 12.047 1 90.38 297 THR A N 1
ATOM 2372 C CA . THR A 1 297 ? 17.812 11.359 12.812 1 90.38 297 THR A CA 1
ATOM 2373 C C . THR A 1 297 ? 17.5 10.094 12.016 1 90.38 297 THR A C 1
ATOM 2375 O O . THR A 1 297 ? 18.344 9.195 11.922 1 90.38 297 THR A O 1
ATOM 2378 N N . ALA A 1 298 ? 16.359 10.039 11.43 1 91.5 298 ALA A N 1
ATOM 2379 C CA . ALA A 1 298 ? 15.953 8.875 10.641 1 91.5 298 ALA A CA 1
ATOM 2380 C C . ALA A 1 298 ? 16.859 8.695 9.422 1 91.5 298 ALA A C 1
ATOM 2382 O O . ALA A 1 298 ? 17.266 7.578 9.102 1 91.5 298 ALA A O 1
ATOM 2383 N N . TYR A 1 299 ? 17.156 9.773 8.797 1 91.5 299 TYR A N 1
ATOM 2384 C CA . TYR A 1 299 ? 18.031 9.75 7.621 1 91.5 299 TYR A CA 1
ATOM 2385 C C . TYR A 1 299 ? 19.422 9.242 7.98 1 91.5 299 TYR A C 1
ATOM 2387 O O . TYR A 1 299 ? 19.953 8.352 7.309 1 91.5 299 TYR A O 1
ATOM 2395 N N . GLN A 1 300 ? 19.969 9.766 9.016 1 90.19 300 GLN A N 1
ATOM 2396 C CA . GLN A 1 300 ? 21.312 9.367 9.43 1 90.19 300 GLN A CA 1
ATOM 2397 C C . GLN A 1 300 ? 21.359 7.883 9.781 1 90.19 300 GLN A C 1
ATOM 2399 O O . GLN A 1 300 ? 22.328 7.199 9.445 1 90.19 300 GLN A O 1
ATOM 2404 N N . THR A 1 301 ? 20.344 7.457 10.438 1 90.56 301 THR A N 1
ATOM 2405 C CA . THR A 1 301 ? 20.266 6.043 10.773 1 90.56 301 THR A CA 1
ATOM 2406 C C . THR A 1 301 ? 20.203 5.184 9.516 1 90.56 301 THR A C 1
ATOM 2408 O O . THR A 1 301 ? 20.859 4.145 9.43 1 90.56 301 THR A O 1
ATOM 2411 N N . ALA A 1 302 ? 19.5 5.629 8.531 1 91.38 302 ALA A N 1
ATOM 2412 C CA . ALA A 1 302 ? 19.25 4.859 7.32 1 91.38 302 ALA A CA 1
ATOM 2413 C C . ALA A 1 302 ? 20.516 4.77 6.457 1 91.38 302 ALA A C 1
ATOM 2415 O O . ALA A 1 302 ? 20.688 3.809 5.703 1 91.38 302 ALA A O 1
ATOM 2416 N N . ILE A 1 303 ? 21.438 5.758 6.582 1 91.38 303 ILE A N 1
ATOM 2417 C CA . ILE A 1 303 ? 22.562 5.762 5.645 1 91.38 303 ILE A CA 1
ATOM 2418 C C . ILE A 1 303 ? 23.828 5.305 6.355 1 91.38 303 ILE A C 1
ATOM 2420 O O . ILE A 1 303 ? 24.875 5.152 5.727 1 91.38 303 ILE A O 1
ATOM 2424 N N . ALA A 1 304 ? 23.781 5.066 7.676 1 90.5 304 ALA A N 1
ATOM 2425 C CA . ALA A 1 304 ? 24.953 4.742 8.469 1 90.5 304 ALA A CA 1
ATOM 2426 C C . ALA A 1 304 ? 25.688 3.531 7.895 1 90.5 304 ALA A C 1
ATOM 2428 O O . ALA A 1 304 ? 26.922 3.533 7.785 1 90.5 304 ALA A O 1
ATOM 2429 N N . ASP A 1 305 ? 24.969 2.508 7.562 1 92.31 305 ASP A N 1
ATOM 2430 C CA . ASP A 1 305 ? 25.609 1.294 7.047 1 92.31 305 ASP A CA 1
ATOM 2431 C C . ASP A 1 305 ? 26.188 1.525 5.66 1 92.31 305 ASP A C 1
ATOM 2433 O O . ASP A 1 305 ? 27.219 0.948 5.309 1 92.31 305 ASP A O 1
ATOM 2437 N N . LEU A 1 306 ? 25.578 2.361 4.824 1 91.69 306 LEU A N 1
ATOM 2438 C CA . LEU A 1 306 ? 26.109 2.693 3.508 1 91.69 306 LEU A CA 1
ATOM 2439 C C . LEU A 1 306 ? 27.484 3.355 3.627 1 91.69 306 LEU A C 1
ATOM 2441 O O . LEU A 1 306 ? 28.391 3.066 2.842 1 91.69 306 LEU A O 1
ATOM 2445 N N . LEU A 1 307 ? 27.578 4.254 4.625 1 89.75 307 LEU A N 1
ATOM 2446 C CA . LEU A 1 307 ? 28.859 4.926 4.848 1 89.75 307 LEU A CA 1
ATOM 2447 C C . LEU A 1 307 ? 29.922 3.93 5.281 1 89.75 307 LEU A C 1
ATOM 2449 O O . LEU A 1 307 ? 31.062 3.994 4.82 1 89.75 307 LEU A O 1
ATOM 2453 N N . ARG A 1 308 ? 29.531 3.014 6.082 1 90.31 308 ARG A N 1
ATOM 2454 C CA . ARG A 1 308 ? 30.484 1.989 6.512 1 90.31 308 ARG A CA 1
ATOM 2455 C C . ARG A 1 308 ? 30.859 1.075 5.352 1 90.31 308 ARG A C 1
ATOM 2457 O O . ARG A 1 308 ? 32 0.656 5.238 1 90.31 308 ARG A O 1
ATOM 2464 N N . ILE A 1 309 ? 29.953 0.793 4.52 1 89.56 309 ILE A N 1
ATOM 2465 C CA . ILE A 1 309 ? 30.219 -0.021 3.338 1 89.56 309 ILE A CA 1
ATOM 2466 C C . ILE A 1 309 ? 31.188 0.709 2.416 1 89.56 309 ILE A C 1
ATOM 2468 O O . ILE A 1 309 ? 32.156 0.124 1.952 1 89.56 309 ILE A O 1
ATOM 2472 N N . ALA A 1 310 ? 30.922 1.97 2.195 1 88.25 310 ALA A N 1
ATOM 2473 C CA . ALA A 1 310 ? 31.719 2.77 1.268 1 88.25 310 ALA A CA 1
ATOM 2474 C C . ALA A 1 310 ? 33.125 2.969 1.793 1 88.25 310 ALA A C 1
ATOM 2476 O O . ALA A 1 310 ? 34.062 3.232 1.02 1 88.25 310 ALA A O 1
ATOM 2477 N N . THR A 1 311 ? 33.375 2.838 3.145 1 87.19 311 THR A N 1
ATOM 2478 C CA . THR A 1 311 ? 34.656 3.17 3.74 1 87.19 311 THR A CA 1
ATOM 2479 C C . THR A 1 311 ? 35.281 1.937 4.367 1 87.19 311 THR A C 1
ATOM 2481 O O . THR A 1 311 ? 36.219 2.053 5.184 1 87.19 311 THR A O 1
ATOM 2484 N N . ALA A 1 312 ? 34.719 0.821 4.043 1 80.94 312 ALA A N 1
ATOM 2485 C CA . ALA A 1 312 ? 35.25 -0.446 4.551 1 80.94 312 ALA A CA 1
ATOM 2486 C C . ALA A 1 312 ? 35.25 -0.467 6.078 1 80.94 312 ALA A C 1
ATOM 2488 O O . ALA A 1 312 ? 36.219 -0.918 6.695 1 80.94 312 ALA A O 1
ATOM 2489 N N . GLY A 1 313 ? 34.156 0.249 6.719 1 80.06 313 GLY A N 1
ATOM 2490 C CA . GLY A 1 313 ? 33.969 0.059 8.148 1 80.06 313 GLY A CA 1
ATOM 2491 C C . GLY A 1 313 ? 34.125 1.339 8.945 1 80.06 313 GLY A C 1
ATOM 2492 O O . GLY A 1 313 ? 33.469 1.509 9.984 1 80.06 313 GLY A O 1
ATOM 2493 N N . SER A 1 314 ? 34.906 2.303 8.492 1 78.88 314 SER A N 1
ATOM 2494 C CA . SER A 1 314 ? 35.25 3.471 9.305 1 78.88 314 SER A CA 1
ATOM 2495 C C . SER A 1 314 ? 34.062 4.418 9.422 1 78.88 314 SER A C 1
ATOM 2497 O O . SER A 1 314 ? 33.938 5.156 10.398 1 78.88 314 SER A O 1
ATOM 2499 N N . GLY A 1 315 ? 33.25 4.367 8.391 1 78.31 315 GLY A N 1
ATOM 2500 C CA . GLY A 1 315 ? 32.125 5.281 8.375 1 78.31 315 GLY A CA 1
ATOM 2501 C C . GLY A 1 315 ? 32.5 6.711 8.047 1 78.31 315 GLY A C 1
ATOM 2502 O O . GLY A 1 315 ? 31.656 7.598 7.996 1 78.31 315 GLY A O 1
ATOM 2503 N N . VAL A 1 316 ? 33.781 6.973 7.82 1 80.69 316 VAL A N 1
ATOM 2504 C CA . VAL A 1 316 ? 34.281 8.305 7.508 1 80.69 316 VAL A CA 1
ATOM 2505 C C . VAL A 1 316 ? 34.656 8.383 6.027 1 80.69 316 VAL A C 1
ATOM 2507 O O . VAL A 1 316 ? 35.594 7.73 5.582 1 80.69 316 VAL A O 1
ATOM 2510 N N . LEU A 1 317 ? 33.938 9.164 5.328 1 83.69 317 LEU A N 1
ATOM 2511 C CA . LEU A 1 317 ? 34.125 9.273 3.887 1 83.69 317 LEU A CA 1
ATOM 2512 C C . LEU A 1 317 ? 35.406 10.086 3.578 1 83.69 317 LEU A C 1
ATOM 2514 O O . LEU A 1 317 ? 35.719 11.016 4.316 1 83.69 317 LEU A O 1
ATOM 2518 N N . PRO A 1 318 ? 35.969 9.656 2.521 1 77.12 318 PRO A N 1
ATOM 2519 C CA . PRO A 1 318 ? 37.125 10.461 2.121 1 77.12 318 PRO A CA 1
ATOM 2520 C C . PRO A 1 318 ? 36.75 11.859 1.64 1 77.12 318 PRO A C 1
ATOM 2522 O O . PRO A 1 318 ? 35.594 12.094 1.279 1 77.12 318 PRO A O 1
ATOM 2525 N N . LYS A 1 319 ? 37.719 12.719 1.753 1 76.19 319 LYS A N 1
ATOM 2526 C CA . LYS A 1 319 ? 37.5 14.062 1.233 1 76.19 319 LYS A CA 1
ATOM 2527 C C . LYS A 1 319 ? 37.344 14.055 -0.287 1 76.19 319 LYS A C 1
ATOM 2529 O O . LYS A 1 319 ? 37.969 13.219 -0.961 1 76.19 319 LYS A O 1
ATOM 2534 N N . GLY A 1 320 ? 36.469 14.938 -0.853 1 75.12 320 GLY A N 1
ATOM 2535 C CA . GLY A 1 320 ? 36.344 15.062 -2.295 1 75.12 320 GLY A CA 1
ATOM 2536 C C . GLY A 1 320 ? 35 14.547 -2.801 1 75.12 320 GLY A C 1
ATOM 2537 O O . GLY A 1 320 ? 34 14.555 -2.066 1 75.12 320 GLY A O 1
ATOM 2538 N N . ALA A 1 321 ? 35 14.211 -4.098 1 78.31 321 ALA A N 1
ATOM 2539 C CA . ALA A 1 321 ? 33.781 13.773 -4.738 1 78.31 321 ALA A CA 1
ATOM 2540 C C . ALA A 1 321 ? 33.406 12.352 -4.312 1 78.31 321 ALA A C 1
ATOM 2542 O O . ALA A 1 321 ? 34.281 11.492 -4.172 1 78.31 321 ALA A O 1
ATOM 2543 N N . LEU A 1 322 ? 32.219 12.156 -4.051 1 85.31 322 LEU A N 1
ATOM 2544 C CA . LEU A 1 322 ? 31.719 10.844 -3.662 1 85.31 322 LEU A CA 1
ATOM 2545 C C . LEU A 1 322 ? 31.328 10.023 -4.887 1 85.31 322 LEU A C 1
ATOM 2547 O O . LEU A 1 322 ? 30.938 10.586 -5.914 1 85.31 322 LEU A O 1
ATOM 2551 N N . HIS A 1 323 ? 31.547 8.789 -4.785 1 86.56 323 HIS A N 1
ATOM 2552 C CA . HIS A 1 323 ? 31.125 7.91 -5.863 1 86.56 323 HIS A CA 1
ATOM 2553 C C . HIS A 1 323 ? 29.641 8.117 -6.188 1 86.56 323 HIS A C 1
ATOM 2555 O O . HIS A 1 323 ? 28.812 8.148 -5.285 1 86.56 323 HIS A O 1
ATOM 2561 N N . PRO A 1 324 ? 29.312 8.219 -7.449 1 85.56 324 PRO A N 1
ATOM 2562 C CA . PRO A 1 324 ? 27.938 8.523 -7.848 1 85.56 324 PRO A CA 1
ATOM 2563 C C . PRO A 1 324 ? 26.938 7.492 -7.328 1 85.56 324 PRO A C 1
ATOM 2565 O O . PRO A 1 324 ? 25.797 7.84 -7.012 1 85.56 324 PRO A O 1
ATOM 2568 N N . ASP A 1 325 ? 27.344 6.289 -7.219 1 91 325 ASP A N 1
ATOM 2569 C CA . ASP A 1 325 ? 26.453 5.254 -6.711 1 91 325 ASP A CA 1
ATOM 2570 C C . ASP A 1 325 ? 26.094 5.5 -5.242 1 91 325 ASP A C 1
ATOM 2572 O O . ASP A 1 325 ? 24.969 5.27 -4.824 1 91 325 ASP A O 1
ATOM 2576 N N . LEU A 1 326 ? 27.078 5.855 -4.516 1 90.5 326 LEU A N 1
ATOM 2577 C CA . LEU A 1 326 ? 26.828 6.18 -3.113 1 90.5 326 LEU A CA 1
ATOM 2578 C C . LEU A 1 326 ? 25.891 7.371 -2.988 1 90.5 326 LEU A C 1
ATOM 2580 O O . LEU A 1 326 ? 24.938 7.34 -2.197 1 90.5 326 LEU A O 1
ATOM 2584 N N . VAL A 1 327 ? 26.109 8.344 -3.824 1 87.81 327 VAL A N 1
ATOM 2585 C CA . VAL A 1 327 ? 25.281 9.539 -3.814 1 87.81 327 VAL A CA 1
ATOM 2586 C C . VAL A 1 327 ? 23.828 9.172 -4.133 1 87.81 327 VAL A C 1
ATOM 2588 O O . VAL A 1 327 ? 22.906 9.633 -3.457 1 87.81 327 VAL A O 1
ATOM 2591 N N . ARG A 1 328 ? 23.656 8.328 -5.066 1 90.06 328 ARG A N 1
ATOM 2592 C CA . ARG A 1 328 ? 22.312 7.926 -5.477 1 90.06 328 ARG A CA 1
ATOM 2593 C C . ARG A 1 328 ? 21.609 7.172 -4.359 1 90.06 328 ARG A C 1
ATOM 2595 O O . ARG A 1 328 ? 20.422 7.406 -4.102 1 90.06 328 ARG A O 1
ATOM 2602 N N . ARG A 1 329 ? 22.312 6.27 -3.693 1 92.62 329 ARG A N 1
ATOM 2603 C CA . ARG A 1 329 ? 21.688 5.496 -2.621 1 92.62 329 ARG A CA 1
ATOM 2604 C C . ARG A 1 329 ? 21.375 6.379 -1.421 1 92.62 329 ARG A C 1
ATOM 2606 O O . ARG A 1 329 ? 20.297 6.254 -0.819 1 92.62 329 ARG A O 1
ATOM 2613 N N . VAL A 1 330 ? 22.281 7.211 -1.104 1 90.38 330 VAL A N 1
ATOM 2614 C CA . VAL A 1 330 ? 22.078 8.109 0.027 1 90.38 330 VAL A CA 1
ATOM 2615 C C . VAL A 1 330 ? 20.922 9.062 -0.261 1 90.38 330 VAL A C 1
ATOM 2617 O O . VAL A 1 330 ? 20.094 9.32 0.613 1 90.38 330 VAL A O 1
ATOM 2620 N N . SER A 1 331 ? 20.859 9.57 -1.478 1 90.31 331 SER A N 1
ATOM 2621 C CA . SER A 1 331 ? 19.766 10.461 -1.877 1 90.31 331 SER A CA 1
ATOM 2622 C C . SER A 1 331 ? 18.438 9.734 -1.856 1 90.31 331 SER A C 1
ATOM 2624 O O . SER A 1 331 ? 17.406 10.32 -1.488 1 90.31 331 SER A O 1
ATOM 2626 N N . ALA A 1 332 ? 18.453 8.508 -2.256 1 91.88 332 ALA A N 1
ATOM 2627 C CA . ALA A 1 332 ? 17.234 7.715 -2.229 1 91.88 332 ALA A CA 1
ATOM 2628 C C . ALA A 1 332 ? 16.734 7.531 -0.799 1 91.88 332 ALA A C 1
ATOM 2630 O O . ALA A 1 332 ? 15.523 7.594 -0.544 1 91.88 332 ALA A O 1
ATOM 2631 N N . GLU A 1 333 ? 17.656 7.297 0.138 1 92.31 333 GLU A N 1
ATOM 2632 C CA . GLU A 1 333 ? 17.297 7.176 1.545 1 92.31 333 GLU A CA 1
ATOM 2633 C C . GLU A 1 333 ? 16.688 8.477 2.072 1 92.31 333 GLU A C 1
ATOM 2635 O O . GLU A 1 333 ? 15.727 8.461 2.84 1 92.31 333 GLU A O 1
ATOM 2640 N N . ALA A 1 334 ? 17.266 9.594 1.663 1 90.88 334 ALA A N 1
ATOM 2641 C CA . ALA A 1 334 ? 16.766 10.898 2.08 1 90.88 334 ALA A CA 1
ATOM 2642 C C . ALA A 1 334 ? 15.336 11.125 1.564 1 90.88 334 ALA A C 1
ATOM 2644 O O . ALA A 1 334 ? 14.461 11.555 2.316 1 90.88 334 ALA A O 1
ATOM 2645 N N . ARG A 1 335 ? 15.133 10.836 0.324 1 91.12 335 ARG A N 1
ATOM 2646 C CA . ARG A 1 335 ? 13.82 11.008 -0.283 1 91.12 335 ARG A CA 1
ATOM 2647 C C . ARG A 1 335 ? 12.781 10.109 0.382 1 91.12 335 ARG A C 1
ATOM 2649 O O . ARG A 1 335 ? 11.664 10.539 0.66 1 91.12 335 ARG A O 1
ATOM 2656 N N . THR A 1 336 ? 13.156 8.875 0.635 1 92.62 336 THR A N 1
ATOM 2657 C CA . THR A 1 336 ? 12.258 7.918 1.27 1 92.62 336 THR A CA 1
ATOM 2658 C C . THR A 1 336 ? 11.875 8.383 2.674 1 92.62 336 THR A C 1
ATOM 2660 O O . THR A 1 336 ? 10.703 8.352 3.049 1 92.62 336 THR A O 1
ATOM 2663 N N . ALA A 1 337 ? 12.875 8.781 3.432 1 92.75 337 ALA A N 1
ATOM 2664 C CA . ALA A 1 337 ? 12.617 9.266 4.785 1 92.75 337 ALA A CA 1
ATOM 2665 C C . ALA A 1 337 ? 11.727 10.508 4.762 1 92.75 337 ALA A C 1
ATOM 2667 O O . ALA A 1 337 ? 10.789 10.617 5.551 1 92.75 337 ALA A O 1
ATOM 2668 N N . ALA A 1 338 ? 12.016 11.453 3.867 1 92.69 338 ALA A N 1
ATOM 2669 C CA . ALA A 1 338 ? 11.227 12.672 3.74 1 92.69 338 ALA A CA 1
ATOM 2670 C C . ALA A 1 338 ? 9.773 12.352 3.398 1 92.69 338 ALA A C 1
ATOM 2672 O O . ALA A 1 338 ? 8.852 12.891 4.008 1 92.69 338 ALA A O 1
ATOM 2673 N N . GLN A 1 339 ? 9.602 11.477 2.492 1 93.06 339 GLN A N 1
ATOM 2674 C CA . GLN A 1 339 ? 8.258 11.094 2.076 1 93.06 339 GLN A CA 1
ATOM 2675 C C . GLN A 1 339 ? 7.492 10.43 3.219 1 93.06 339 GLN A C 1
ATOM 2677 O O . GLN A 1 339 ? 6.309 10.703 3.424 1 93.06 339 GLN A O 1
ATOM 2682 N N . ARG A 1 340 ? 8.117 9.586 3.922 1 94.25 340 ARG A N 1
ATOM 2683 C CA . ARG A 1 340 ? 7.457 8.859 5.008 1 94.25 340 ARG A CA 1
ATOM 2684 C C . ARG A 1 340 ? 7.059 9.812 6.133 1 94.25 340 ARG A C 1
ATOM 2686 O O . ARG A 1 340 ? 5.965 9.688 6.695 1 94.25 340 ARG A O 1
ATOM 2693 N N . ILE A 1 341 ? 7.938 10.688 6.48 1 95.25 341 ILE A N 1
ATOM 2694 C CA . ILE A 1 341 ? 7.637 11.648 7.539 1 95.25 341 ILE A CA 1
ATOM 2695 C C . ILE A 1 341 ? 6.5 12.57 7.09 1 95.25 341 ILE A C 1
ATOM 2697 O O . ILE A 1 341 ? 5.57 12.836 7.859 1 95.25 341 ILE A O 1
ATOM 2701 N N . LEU A 1 342 ? 6.605 13.078 5.855 1 95.38 342 LEU A N 1
ATOM 2702 C CA . LEU A 1 342 ? 5.52 13.891 5.316 1 95.38 342 LEU A CA 1
ATOM 2703 C C . LEU A 1 342 ? 4.195 13.141 5.383 1 95.38 342 LEU A C 1
ATOM 2705 O O . LEU A 1 342 ? 3.184 13.703 5.816 1 95.38 342 LEU A O 1
ATOM 2709 N N . THR A 1 343 ? 4.191 11.898 5.016 1 95.12 343 THR A N 1
ATOM 2710 C CA . THR A 1 343 ? 2.992 11.07 5.039 1 95.12 343 THR A CA 1
ATOM 2711 C C . THR A 1 343 ? 2.449 10.945 6.461 1 95.12 343 THR A C 1
ATOM 2713 O O . THR A 1 343 ? 1.24 11.023 6.68 1 95.12 343 THR A O 1
ATOM 2716 N N . MET A 1 344 ? 3.344 10.734 7.406 1 96.56 344 MET A N 1
ATOM 2717 C CA . MET A 1 344 ? 2.941 10.633 8.805 1 96.56 344 MET A CA 1
ATOM 2718 C C . MET A 1 344 ? 2.246 11.914 9.266 1 96.56 344 MET A C 1
ATOM 2720 O O . MET A 1 344 ? 1.217 11.852 9.938 1 96.56 344 MET A O 1
ATOM 2724 N N . CYS A 1 345 ? 2.807 13.031 8.875 1 97.62 345 CYS A N 1
ATOM 2725 C CA . CYS A 1 345 ? 2.25 14.32 9.266 1 97.62 345 CYS A CA 1
ATOM 2726 C C . CYS A 1 345 ? 0.866 14.523 8.664 1 97.62 345 CYS A C 1
ATOM 2728 O O . CYS A 1 345 ? -0.069 14.914 9.367 1 97.62 345 CYS A O 1
ATOM 2730 N N . ILE A 1 346 ? 0.716 14.227 7.41 1 97.31 346 ILE A N 1
ATOM 2731 C CA . ILE A 1 346 ? -0.558 14.438 6.73 1 97.31 346 ILE A CA 1
ATOM 2732 C C . ILE A 1 346 ? -1.599 13.461 7.277 1 97.31 346 ILE A C 1
ATOM 2734 O O . ILE A 1 346 ? -2.742 13.844 7.535 1 97.31 346 ILE A O 1
ATOM 2738 N N . ARG A 1 347 ? -1.225 12.25 7.492 1 96.12 347 ARG A N 1
ATOM 2739 C CA . ARG A 1 347 ? -2.131 11.211 7.973 1 96.12 347 ARG A CA 1
ATOM 2740 C C . ARG A 1 347 ? -2.678 11.555 9.352 1 96.12 347 ARG A C 1
ATOM 2742 O O . ARG A 1 347 ? -3.75 11.086 9.742 1 96.12 347 ARG A O 1
ATOM 2749 N N . SER A 1 348 ? -1.961 12.344 10.117 1 97.19 348 SER A N 1
ATOM 2750 C CA . SER A 1 348 ? -2.363 12.711 11.469 1 97.19 348 SER A CA 1
ATOM 2751 C C . SER A 1 348 ? -3.703 13.438 11.469 1 97.19 348 SER A C 1
ATOM 2753 O O . SER A 1 348 ? -4.402 13.453 12.484 1 97.19 348 SER A O 1
ATOM 2755 N N . PHE A 1 349 ? -4.086 14.031 10.352 1 97.12 349 PHE A N 1
ATOM 2756 C CA . PHE A 1 349 ? -5.32 14.805 10.266 1 97.12 349 PHE A CA 1
ATOM 2757 C C . PHE A 1 349 ? -6.531 13.93 10.562 1 97.12 349 PHE A C 1
ATOM 2759 O O . PHE A 1 349 ? -7.586 14.43 10.953 1 97.12 349 PHE A O 1
ATOM 2766 N N . GLN A 1 350 ? -6.363 12.672 10.422 1 95.62 350 GLN A N 1
ATOM 2767 C CA . GLN A 1 350 ? -7.457 11.758 10.75 1 95.62 350 GLN A CA 1
ATOM 2768 C C . GLN A 1 350 ? -7.723 11.742 12.258 1 95.62 350 GLN A C 1
ATOM 2770 O O . GLN A 1 350 ? -8.836 11.438 12.688 1 95.62 350 GLN A O 1
ATOM 2775 N N . TYR A 1 351 ? -6.734 12.102 13.023 1 97.31 351 TYR A N 1
ATOM 2776 C CA . TYR A 1 351 ? -6.82 11.938 14.469 1 97.31 351 TYR A CA 1
ATOM 2777 C C . TYR A 1 351 ? -6.695 13.281 15.18 1 97.31 351 TYR A C 1
ATOM 2779 O O . TYR A 1 351 ? -6.508 13.328 16.391 1 97.31 351 TYR A O 1
ATOM 2787 N N . LEU A 1 352 ? -6.719 14.352 14.461 1 98.12 352 LEU A N 1
ATOM 2788 C CA . LEU A 1 352 ? -6.637 15.672 15.07 1 98.12 352 LEU A CA 1
ATOM 2789 C C . LEU A 1 352 ? -8 16.109 15.594 1 98.12 352 LEU A C 1
ATOM 2791 O O . LEU A 1 352 ? -9.031 15.781 15 1 98.12 352 LEU A O 1
ATOM 2795 N N . PRO A 1 353 ? -8.039 16.875 16.688 1 97.81 353 PRO A N 1
ATOM 2796 C CA . PRO A 1 353 ? -9.312 17.469 17.125 1 97.81 353 PRO A CA 1
ATOM 2797 C C . PRO A 1 353 ? -9.875 18.453 16.109 1 97.81 353 PRO A C 1
ATOM 2799 O O . PRO A 1 353 ? -9.141 18.984 15.273 1 97.81 353 PRO A O 1
ATOM 2802 N N . PRO A 1 354 ? -11.148 18.688 16.203 1 97.62 354 PRO A N 1
ATOM 2803 C CA . PRO A 1 354 ? -11.75 19.578 15.203 1 97.62 354 PRO A CA 1
ATOM 2804 C C . PRO A 1 354 ? -11.453 21.047 15.477 1 97.62 354 PRO A C 1
ATOM 2806 O O . PRO A 1 354 ? -11.555 21.875 14.578 1 97.62 354 PRO A O 1
ATOM 2809 N N . VAL A 1 355 ? -11.102 21.406 16.766 1 97.31 355 VAL A N 1
ATOM 2810 C CA . VAL A 1 355 ? -10.836 22.781 17.156 1 97.31 355 VAL A CA 1
ATOM 2811 C C . VAL A 1 355 ? -9.672 22.828 18.141 1 97.31 355 VAL A C 1
ATOM 2813 O O . VAL A 1 355 ? -9.234 21.781 18.641 1 97.31 355 VAL A O 1
ATOM 2816 N N . ASP A 1 356 ? -9.055 23.984 18.297 1 96.75 356 ASP A N 1
ATOM 2817 C CA . ASP A 1 356 ? -8.133 24.25 19.391 1 96.75 356 ASP A CA 1
ATOM 2818 C C . ASP A 1 356 ? -6.934 23.297 19.344 1 96.75 356 ASP A C 1
ATOM 2820 O O . ASP A 1 356 ? -6.535 22.734 20.359 1 96.75 356 ASP A O 1
ATOM 2824 N N . VAL A 1 357 ? -6.414 23.125 18.172 1 96.88 357 VAL A N 1
ATOM 2825 C CA . VAL A 1 357 ? -5.297 22.203 17.984 1 96.88 357 VAL A CA 1
ATOM 2826 C C . VAL A 1 357 ? -4.07 22.734 18.734 1 96.88 357 VAL A C 1
ATOM 2828 O O . VAL A 1 357 ? -3.85 23.938 18.797 1 96.88 357 VAL A O 1
ATOM 2831 N N . THR A 1 358 ? -3.297 21.875 19.312 1 96 358 THR A N 1
ATOM 2832 C CA . THR A 1 358 ? -2.008 22.156 19.938 1 96 358 THR A CA 1
ATOM 2833 C C . THR A 1 358 ? -0.907 21.297 19.312 1 96 358 THR A C 1
ATOM 2835 O O . THR A 1 358 ? -1.192 20.328 18.609 1 96 358 THR A O 1
ATOM 2838 N N . PHE A 1 359 ? 0.356 21.703 19.547 1 96.25 359 PHE A N 1
ATOM 2839 C CA . PHE A 1 359 ? 1.471 20.891 19.078 1 96.25 359 PHE A CA 1
ATOM 2840 C C . PHE A 1 359 ? 1.433 19.5 19.703 1 96.25 359 PHE A C 1
ATOM 2842 O O . PHE A 1 359 ? 1.818 18.516 19.078 1 96.25 359 PHE A O 1
ATOM 2849 N N . SER A 1 360 ? 0.933 19.469 20.922 1 93.38 360 SER A N 1
ATOM 2850 C CA . SER A 1 360 ? 0.756 18.188 21.594 1 93.38 360 SER A CA 1
ATOM 2851 C C . SER A 1 360 ? -0.25 17.312 20.859 1 93.38 360 SER A C 1
ATOM 2853 O O . SER A 1 360 ? -0.007 16.125 20.641 1 93.38 360 SER A O 1
ATOM 2855 N N . ASP A 1 361 ? -1.372 17.859 20.5 1 95.88 361 ASP A N 1
ATOM 2856 C CA . ASP A 1 361 ? -2.377 17.125 19.75 1 95.88 361 ASP A CA 1
ATOM 2857 C C . ASP A 1 361 ? -1.794 16.562 18.453 1 95.88 361 ASP A C 1
ATOM 2859 O O . ASP A 1 361 ? -2.092 15.438 18.062 1 95.88 361 ASP A O 1
ATOM 2863 N N . PHE A 1 362 ? -1.038 17.438 17.859 1 97 362 PHE A N 1
ATOM 2864 C CA . PHE A 1 362 ? -0.429 17.047 16.594 1 97 362 PHE A CA 1
ATOM 2865 C C . PHE A 1 362 ? 0.49 15.852 16.781 1 97 362 PHE A C 1
ATOM 2867 O O . PHE A 1 362 ? 0.38 14.859 16.047 1 97 362 PHE A O 1
ATOM 2874 N N . LEU A 1 363 ? 1.33 15.906 17.719 1 95.75 363 LEU A N 1
ATOM 2875 C CA . LEU A 1 363 ? 2.248 14.805 17.984 1 95.75 363 LEU A CA 1
ATOM 2876 C C . LEU A 1 363 ? 1.483 13.523 18.312 1 95.75 363 LEU A C 1
ATOM 2878 O O . LEU A 1 363 ? 1.783 12.461 17.766 1 95.75 363 LEU A O 1
ATOM 2882 N N . ARG A 1 364 ? 0.515 13.633 19.156 1 94.81 364 ARG A N 1
ATOM 2883 C CA . ARG A 1 364 ? -0.267 12.461 19.547 1 94.81 364 ARG A CA 1
ATOM 2884 C C . ARG A 1 364 ? -0.999 11.867 18.344 1 94.81 364 ARG A C 1
ATOM 2886 O O . ARG A 1 364 ? -1.128 10.648 18.234 1 94.81 364 ARG A O 1
ATOM 2893 N N . SER A 1 365 ? -1.442 12.75 17.531 1 97 365 SER A N 1
ATOM 2894 C CA . SER A 1 365 ? -2.146 12.297 16.328 1 97 365 SER A CA 1
ATOM 2895 C C . SER A 1 365 ? -1.2 11.586 15.367 1 97 365 SER A C 1
ATOM 2897 O O . SER A 1 365 ? -1.571 10.594 14.742 1 97 365 SER A O 1
ATOM 2899 N N . ILE A 1 366 ? 0.024 12.086 15.195 1 96.62 366 ILE A N 1
ATOM 2900 C CA . ILE A 1 366 ? 1.027 11.445 14.352 1 96.62 366 ILE A CA 1
ATOM 2901 C C . ILE A 1 366 ? 1.322 10.039 14.891 1 96.62 366 ILE A C 1
ATOM 2903 O O . ILE A 1 366 ? 1.332 9.07 14.125 1 96.62 366 ILE A O 1
ATOM 2907 N N . VAL A 1 367 ? 1.507 9.984 16.172 1 94.38 367 VAL A N 1
ATOM 2908 C CA . VAL A 1 367 ? 1.885 8.734 16.828 1 94.38 367 VAL A CA 1
ATOM 2909 C C . VAL A 1 367 ? 0.75 7.723 16.688 1 94.38 367 VAL A C 1
ATOM 2911 O O . VAL A 1 367 ? 0.977 6.57 16.312 1 94.38 367 VAL A O 1
ATOM 2914 N N . THR A 1 368 ? -0.431 8.141 16.922 1 94.69 368 THR A N 1
ATOM 2915 C CA . THR A 1 368 ? -1.584 7.25 16.859 1 94.69 368 THR A CA 1
ATOM 2916 C C . THR A 1 368 ? -1.789 6.738 15.438 1 94.69 368 THR A C 1
ATOM 2918 O O . THR A 1 368 ? -1.992 5.539 15.227 1 94.69 368 THR A O 1
ATOM 2921 N N . ALA A 1 369 ? -1.721 7.668 14.508 1 94.88 369 ALA A N 1
ATOM 2922 C CA . ALA A 1 369 ? -1.927 7.316 13.102 1 94.88 369 ALA A CA 1
ATOM 2923 C C . ALA A 1 369 ? -0.885 6.305 12.633 1 94.88 369 ALA A C 1
ATOM 2925 O O . ALA A 1 369 ? -1.208 5.363 11.906 1 94.88 369 ALA A O 1
ATOM 2926 N N . ASP A 1 370 ? 0.327 6.5 13.016 1 93.75 370 ASP A N 1
ATOM 2927 C CA . ASP A 1 370 ? 1.405 5.625 12.562 1 93.75 370 ASP A CA 1
ATOM 2928 C C . ASP A 1 370 ? 1.338 4.27 13.258 1 93.75 370 ASP A C 1
ATOM 2930 O O . ASP A 1 370 ? 1.584 3.232 12.641 1 93.75 370 ASP A O 1
ATOM 2934 N N . ARG A 1 371 ? 1.082 4.281 14.539 1 90.56 371 ARG A N 1
ATOM 2935 C CA . ARG A 1 371 ? 1.022 3.045 15.312 1 90.56 371 ARG A CA 1
ATOM 2936 C C . ARG A 1 371 ? -0.068 2.121 14.781 1 90.56 371 ARG A C 1
ATOM 2938 O O . ARG A 1 371 ? 0.087 0.898 14.789 1 90.56 371 ARG A O 1
ATOM 2945 N N . ASP A 1 372 ? -1.105 2.723 14.383 1 85.75 372 ASP A N 1
ATOM 2946 C CA . ASP A 1 372 ? -2.219 1.949 13.844 1 85.75 372 ASP A CA 1
ATOM 2947 C C . ASP A 1 372 ? -1.787 1.154 12.609 1 85.75 372 ASP A C 1
ATOM 2949 O O . ASP A 1 372 ? -2.264 0.039 12.391 1 85.75 372 ASP A O 1
ATOM 2953 N N . LEU A 1 373 ? -0.93 1.674 11.828 1 87.5 373 LEU A N 1
ATOM 2954 C CA . LEU A 1 373 ? -0.524 1.044 10.578 1 87.5 373 LEU A CA 1
ATOM 2955 C C . LEU A 1 373 ? 0.79 0.289 10.75 1 87.5 373 LEU A C 1
ATOM 2957 O O . LEU A 1 373 ? 1.023 -0.72 10.078 1 87.5 373 LEU A O 1
ATOM 2961 N N . TYR A 1 374 ? 1.627 0.833 11.633 1 88.44 374 TYR A N 1
ATOM 2962 C CA . TYR A 1 374 ? 2.949 0.267 11.875 1 88.44 374 TYR A CA 1
ATOM 2963 C C . TYR A 1 374 ? 3.199 0.079 13.367 1 88.44 374 TYR A C 1
ATOM 2965 O O . TYR A 1 374 ? 4.012 0.792 13.961 1 88.44 374 TYR A O 1
ATOM 2973 N N . PRO A 1 375 ? 2.707 -0.927 13.891 1 84.19 375 PRO A N 1
ATOM 2974 C CA . PRO A 1 375 ? 2.785 -1.079 15.344 1 84.19 375 PRO A CA 1
ATOM 2975 C C . PRO A 1 375 ? 4.219 -1.246 15.844 1 84.19 375 PRO A C 1
ATOM 2977 O O . PRO A 1 375 ? 4.562 -0.748 16.922 1 84.19 375 PRO A O 1
ATOM 2980 N N . SER A 1 376 ? 5.125 -1.866 15.094 1 82.88 376 SER A N 1
ATOM 2981 C CA . SER A 1 376 ? 6.461 -2.203 15.578 1 82.88 376 SER A CA 1
ATOM 2982 C C . SER A 1 376 ? 7.438 -1.054 15.352 1 82.88 376 SER A C 1
ATOM 2984 O O . SER A 1 376 ? 8.531 -1.043 15.922 1 82.88 376 SER A O 1
ATOM 2986 N N . ASP A 1 377 ? 7.105 -0.039 14.492 1 87.94 377 ASP A N 1
ATOM 2987 C CA . ASP A 1 377 ? 8 1.065 14.164 1 87.94 377 ASP A CA 1
ATOM 2988 C C . ASP A 1 377 ? 9.391 0.554 13.789 1 87.94 377 ASP A C 1
ATOM 2990 O O . ASP A 1 377 ? 10.391 1.002 14.352 1 87.94 377 ASP A O 1
ATOM 2994 N N . GLU A 1 378 ? 9.5 -0.37 12.953 1 83.62 378 GLU A N 1
ATOM 2995 C CA . GLU A 1 378 ? 10.727 -1.091 12.617 1 83.62 378 GLU A CA 1
ATOM 2996 C C . GLU A 1 378 ? 11.82 -0.134 12.164 1 83.62 378 GLU A C 1
ATOM 2998 O O . GLU A 1 378 ? 13 -0.351 12.445 1 83.62 378 GLU A O 1
ATOM 3003 N N . ASP A 1 379 ? 11.461 0.967 11.562 1 86.62 379 ASP A N 1
ATOM 3004 C CA . ASP A 1 379 ? 12.453 1.897 11.031 1 86.62 379 ASP A CA 1
ATOM 3005 C C . ASP A 1 379 ? 12.758 3.01 12.031 1 86.62 379 ASP A C 1
ATOM 3007 O O . ASP A 1 379 ? 13.625 3.85 11.789 1 86.62 379 ASP A O 1
ATOM 3011 N N . GLY A 1 380 ? 12 3.047 13.07 1 90.44 380 GLY A N 1
ATOM 3012 C CA . GLY A 1 380 ? 12.25 3.998 14.141 1 90.44 380 GLY A CA 1
ATOM 3013 C C . GLY A 1 380 ? 11.828 5.414 13.797 1 90.44 380 GLY A C 1
ATOM 3014 O O . GLY A 1 380 ? 12.359 6.379 14.344 1 90.44 380 GLY A O 1
ATOM 3015 N N . LEU A 1 381 ? 11.008 5.582 12.836 1 92.88 381 LEU A N 1
ATOM 3016 C CA . LEU A 1 381 ? 10.586 6.914 12.406 1 92.88 381 LEU A CA 1
ATOM 3017 C C . LEU A 1 381 ? 9.773 7.605 13.5 1 92.88 381 LEU A C 1
ATOM 3019 O O . LEU A 1 381 ? 9.984 8.789 13.781 1 92.88 381 LEU A O 1
ATOM 3023 N N . ARG A 1 382 ? 8.828 6.855 14.023 1 93.44 382 ARG A N 1
ATOM 3024 C CA . ARG A 1 382 ? 7.984 7.41 15.078 1 93.44 382 ARG A CA 1
ATOM 3025 C C . ARG A 1 382 ? 8.812 7.82 16.297 1 93.44 382 ARG A C 1
ATOM 3027 O O . ARG A 1 382 ? 8.641 8.914 16.828 1 93.44 382 ARG A O 1
ATOM 3034 N N . ALA A 1 383 ? 9.758 6.938 16.672 1 91.56 383 ALA A N 1
ATOM 3035 C CA . ALA A 1 383 ? 10.648 7.234 17.797 1 91.56 383 ALA A CA 1
ATOM 3036 C C . ALA A 1 383 ? 11.477 8.484 17.516 1 91.56 383 ALA A C 1
ATOM 3038 O O . ALA A 1 383 ? 11.68 9.312 18.406 1 91.56 383 ALA A O 1
ATOM 3039 N N . ALA A 1 384 ? 11.984 8.625 16.344 1 93.44 384 ALA A N 1
ATOM 3040 C CA . ALA A 1 384 ? 12.789 9.781 15.953 1 93.44 384 ALA A CA 1
ATOM 3041 C C . ALA A 1 384 ? 11.977 11.07 16.047 1 93.44 384 ALA A C 1
ATOM 3043 O O . ALA A 1 384 ? 12.484 12.094 16.516 1 93.44 384 ALA A O 1
ATOM 3044 N N . LEU A 1 385 ? 10.727 11.016 15.633 1 94 385 LEU A N 1
ATOM 3045 C CA . LEU A 1 385 ? 9.867 12.195 15.695 1 94 385 LEU A CA 1
ATOM 3046 C C . LEU A 1 385 ? 9.57 12.586 17.141 1 94 385 LEU A C 1
ATOM 3048 O O . LEU A 1 385 ? 9.633 13.766 17.5 1 94 385 LEU A O 1
ATOM 3052 N N . ILE A 1 386 ? 9.258 11.562 17.953 1 92.69 386 ILE A N 1
ATOM 3053 C CA . ILE A 1 386 ? 8.969 11.82 19.359 1 92.69 386 ILE A CA 1
ATOM 3054 C C . ILE A 1 386 ? 10.164 12.508 20.016 1 92.69 386 ILE A C 1
ATOM 3056 O O . ILE A 1 386 ? 10.008 13.508 20.719 1 92.69 386 ILE A O 1
ATOM 3060 N N . GLU A 1 387 ? 11.297 12.031 19.688 1 91.44 387 GLU A N 1
ATOM 3061 C CA . GLU A 1 387 ? 12.516 12.617 20.25 1 91.44 387 GLU A CA 1
ATOM 3062 C C . GLU A 1 387 ? 12.742 14.031 19.719 1 91.44 387 GLU A C 1
ATOM 3064 O O . GLU A 1 387 ? 13.188 14.906 20.453 1 91.44 387 GLU A O 1
ATOM 3069 N N . GLY A 1 388 ? 12.5 14.266 18.484 1 92.69 388 GLY A N 1
ATOM 3070 C CA . GLY A 1 388 ? 12.602 15.602 17.922 1 92.69 388 GLY A CA 1
ATOM 3071 C C . GLY A 1 388 ? 11.695 16.609 18.609 1 92.69 388 GLY A C 1
ATOM 3072 O O . GLY A 1 388 ? 12.125 17.719 18.922 1 92.69 388 GLY A O 1
ATOM 3073 N N . PHE A 1 389 ? 10.445 16.219 18.859 1 94.38 389 PHE A N 1
ATOM 3074 C CA . PHE A 1 389 ? 9.492 17.094 19.547 1 94.38 389 PHE A CA 1
ATOM 3075 C C . PHE A 1 389 ? 9.945 17.344 20.984 1 94.38 389 PHE A C 1
ATOM 3077 O O . PHE A 1 389 ? 9.922 18.484 21.438 1 94.38 389 PHE A O 1
ATOM 3084 N N . ARG A 1 390 ? 10.422 16.312 21.625 1 91.12 390 ARG A N 1
ATOM 3085 C CA . ARG A 1 390 ? 10.875 16.438 23 1 91.12 390 ARG A CA 1
ATOM 3086 C C . ARG A 1 390 ? 12.039 17.406 23.094 1 91.12 390 ARG A C 1
ATOM 3088 O O . ARG A 1 390 ? 12.055 18.281 23.984 1 91.12 390 ARG A O 1
ATOM 3095 N N . ARG A 1 391 ? 12.969 17.359 22.219 1 90.81 391 ARG A N 1
ATOM 3096 C CA . ARG A 1 391 ? 14.164 18.188 22.25 1 90.81 391 ARG A CA 1
ATOM 3097 C C . ARG A 1 391 ? 13.82 19.656 22.031 1 90.81 391 ARG A C 1
ATOM 3099 O O . ARG A 1 391 ? 14.57 20.531 22.438 1 90.81 391 ARG A O 1
ATOM 3106 N N . ARG A 1 392 ? 12.695 19.875 21.406 1 93.19 392 ARG A N 1
ATOM 3107 C CA . ARG A 1 392 ? 12.281 21.25 21.125 1 93.19 392 ARG A CA 1
ATOM 3108 C C . ARG A 1 392 ? 11.242 21.734 22.125 1 93.19 392 ARG A C 1
ATOM 3110 O O . ARG A 1 392 ? 10.617 22.781 21.938 1 93.19 392 ARG A O 1
ATOM 3117 N N . GLY A 1 393 ? 10.953 20.906 23.172 1 91.38 393 GLY A N 1
ATOM 3118 C CA . GLY A 1 393 ? 10.102 21.312 24.281 1 91.38 393 GLY A CA 1
ATOM 3119 C C . GLY A 1 393 ? 8.625 21.078 24.016 1 91.38 393 GLY A C 1
ATOM 3120 O O . GLY A 1 393 ? 7.773 21.656 24.688 1 91.38 393 GLY A O 1
ATOM 3121 N N . ILE A 1 394 ? 8.305 20.328 23.031 1 91.44 394 ILE A N 1
ATOM 3122 C CA . ILE A 1 394 ? 6.906 20.016 22.75 1 91.44 394 ILE A CA 1
ATOM 3123 C C . ILE A 1 394 ? 6.539 18.688 23.406 1 91.44 394 ILE A C 1
ATOM 3125 O O . ILE A 1 394 ? 6.965 17.625 22.969 1 91.44 394 ILE A O 1
ATOM 3129 N N . TYR A 1 395 ? 5.816 18.812 24.469 1 83.06 395 TYR A N 1
ATOM 3130 C CA . TYR A 1 395 ? 5.414 17.656 25.266 1 83.06 395 TYR A CA 1
ATOM 3131 C C . TYR A 1 395 ? 3.906 17.453 25.203 1 83.06 395 TYR A C 1
ATOM 3133 O O . TYR A 1 395 ? 3.141 18.406 25.156 1 83.06 395 TYR A O 1
ATOM 3141 N N . PRO A 1 396 ? 3.609 16.156 24.984 1 75.62 396 PRO A N 1
ATOM 3142 C CA . PRO A 1 396 ? 2.16 15.961 25.078 1 75.62 396 PRO A CA 1
ATOM 3143 C C . PRO A 1 396 ? 1.612 16.312 26.469 1 75.62 396 PRO A C 1
ATOM 3145 O O . PRO A 1 396 ? 2.289 16.094 27.469 1 75.62 396 PRO A O 1
ATOM 3148 N N . SER A 1 397 ? 0.508 16.969 26.312 1 67.12 397 SER A N 1
ATOM 3149 C CA . SER A 1 397 ? -0.171 17.312 27.547 1 67.12 397 SER A CA 1
ATOM 3150 C C . SER A 1 397 ? -0.815 16.094 28.188 1 67.12 397 SER A C 1
ATOM 3152 O O . SER A 1 397 ? -1.288 15.195 27.484 1 67.12 397 SER A O 1
ATOM 3154 N N . ALA A 1 398 ? -0.646 15.898 29.484 1 62.31 398 ALA A N 1
ATOM 3155 C CA . ALA A 1 398 ? -1.382 14.914 30.266 1 62.31 398 ALA A CA 1
ATOM 3156 C C . ALA A 1 398 ? -0.855 13.5 30.016 1 62.31 398 ALA A C 1
ATOM 3158 O O . ALA A 1 398 ? -1.615 12.531 30.047 1 62.31 398 ALA A O 1
ATOM 3159 N N . VAL A 1 399 ? 0.286 13.438 29.344 1 66.06 399 VAL A N 1
ATOM 3160 C CA . VAL A 1 399 ? 0.811 12.086 29.156 1 66.06 399 VAL A CA 1
ATOM 3161 C C . VAL A 1 399 ? 1.892 11.805 30.188 1 66.06 399 VAL A C 1
ATOM 3163 O O . VAL A 1 399 ? 2.609 12.719 30.609 1 66.06 399 VAL A O 1
ATOM 3166 N N . SER A 1 400 ? 1.919 10.641 30.578 1 54.47 400 SER A N 1
ATOM 3167 C CA . SER A 1 400 ? 2.783 10.227 31.672 1 54.47 400 SER A CA 1
ATOM 3168 C C . SER A 1 400 ? 4.18 9.875 31.172 1 54.47 400 SER A C 1
ATOM 3170 O O . SER A 1 400 ? 5.141 9.875 31.953 1 54.47 400 SER A O 1
ATOM 3172 N N . SER A 1 401 ? 4.23 9.539 29.938 1 66.12 401 SER A N 1
ATOM 3173 C CA . SER A 1 401 ? 5.531 9.133 29.406 1 66.12 401 SER A CA 1
ATOM 3174 C C . SER A 1 401 ? 5.605 9.375 27.891 1 66.12 401 SER A C 1
ATOM 3176 O O . SER A 1 401 ? 4.59 9.641 27.25 1 66.12 401 SER A O 1
ATOM 3178 N N . LEU A 1 402 ? 6.773 9.406 27.453 1 73.81 402 LEU A N 1
ATOM 3179 C CA . LEU A 1 402 ? 7.004 9.617 26.031 1 73.81 402 LEU A CA 1
ATOM 3180 C C . LEU A 1 402 ? 6.977 8.289 25.281 1 73.81 402 LEU A C 1
ATOM 3182 O O . LEU A 1 402 ? 7.367 8.227 24.109 1 73.81 402 LEU A O 1
ATOM 3186 N N . ALA A 1 403 ? 6.492 7.242 25.969 1 69.88 403 ALA A N 1
ATOM 3187 C CA . ALA A 1 403 ? 6.312 5.957 25.297 1 69.88 403 ALA A CA 1
ATOM 3188 C C . ALA A 1 403 ? 5.168 6.02 24.297 1 69.88 403 ALA A C 1
ATOM 3190 O O . ALA A 1 403 ? 4.211 6.777 24.469 1 69.88 403 ALA A O 1
ATOM 3191 N N . ASP A 1 404 ? 5.328 5.266 23.234 1 76.5 404 ASP A N 1
ATOM 3192 C CA . ASP A 1 404 ? 4.375 5.215 22.141 1 76.5 404 ASP A CA 1
ATOM 3193 C C . ASP A 1 404 ? 2.945 5.051 22.641 1 76.5 404 ASP A C 1
ATOM 3195 O O . ASP A 1 404 ? 2.031 5.738 22.188 1 76.5 404 ASP A O 1
ATOM 3199 N N . GLU A 1 405 ? 2.828 4.211 23.594 1 70.88 405 GLU A N 1
ATOM 3200 C CA . GLU A 1 405 ? 1.497 3.859 24.078 1 70.88 405 GLU A CA 1
ATOM 3201 C C . GLU A 1 405 ? 0.861 5.02 24.844 1 70.88 405 GLU A C 1
ATOM 3203 O O . GLU A 1 405 ? -0.342 5.262 24.719 1 70.88 405 GLU A O 1
ATOM 3208 N N . ALA A 1 406 ? 1.775 5.715 25.484 1 76.38 406 ALA A N 1
ATOM 3209 C CA . ALA A 1 406 ? 1.271 6.832 26.281 1 76.38 406 ALA A CA 1
ATOM 3210 C C . ALA A 1 406 ? 0.921 8.023 25.391 1 76.38 406 ALA A C 1
ATOM 3212 O O . ALA A 1 406 ? 0.026 8.805 25.719 1 76.38 406 ALA A O 1
ATOM 3213 N N . LEU A 1 407 ? 1.535 8.094 24.297 1 86.31 407 LEU A N 1
ATOM 3214 C CA . LEU A 1 407 ? 1.343 9.227 23.406 1 86.31 407 LEU A CA 1
ATOM 3215 C C . LEU A 1 407 ? 0.148 9 22.484 1 86.31 407 LEU A C 1
ATOM 3217 O O . LEU A 1 407 ? -0.416 9.953 21.938 1 86.31 407 LEU A O 1
ATOM 3221 N N . SER A 1 408 ? -0.223 7.762 22.328 1 88.62 408 SER A N 1
ATOM 3222 C CA . SER A 1 408 ? -1.361 7.461 21.453 1 88.62 408 SER A CA 1
ATOM 3223 C C . SER A 1 408 ? -2.674 7.883 22.109 1 88.62 408 SER A C 1
ATOM 3225 O O . SER A 1 408 ? -2.803 7.852 23.344 1 88.62 408 SER A O 1
ATOM 3227 N N . TRP A 1 409 ? -3.586 8.312 21.234 1 92.12 409 TRP A N 1
ATOM 3228 C CA . TRP A 1 409 ? -4.926 8.539 21.766 1 92.12 409 TRP A CA 1
ATOM 3229 C C . TRP A 1 409 ? -5.484 7.27 22.391 1 92.12 409 TRP A C 1
ATOM 3231 O O . TRP A 1 409 ? -5.246 6.168 21.906 1 92.12 409 TRP A O 1
ATOM 3241 N N . PRO A 1 410 ? -6.199 7.434 23.453 1 86.31 410 PRO A N 1
ATOM 3242 C CA . PRO A 1 410 ? -6.734 6.246 24.109 1 86.31 410 PRO A CA 1
ATOM 3243 C C . PRO A 1 410 ? -7.762 5.5 23.266 1 86.31 410 PRO A C 1
ATOM 3245 O O . PRO A 1 410 ? -8.492 6.121 22.484 1 86.31 410 PRO A O 1
ATOM 3248 N N . ASP A 1 411 ? -7.766 4.195 23.438 1 87.12 411 ASP A N 1
ATOM 3249 C CA . ASP A 1 411 ? -8.789 3.375 22.797 1 87.12 411 ASP A CA 1
ATOM 3250 C C . ASP A 1 411 ? -10.172 3.686 23.375 1 87.12 411 ASP A C 1
ATOM 3252 O O . ASP A 1 411 ? -10.32 3.879 24.578 1 87.12 411 ASP A O 1
ATOM 3256 N N . ALA A 1 412 ? -11.133 3.727 22.562 1 90.81 412 ALA A N 1
ATOM 3257 C CA . ALA A 1 412 ? -12.477 4.121 22.969 1 90.81 412 ALA A CA 1
ATOM 3258 C C . ALA A 1 412 ? -13.266 2.926 23.484 1 90.81 412 ALA A C 1
ATOM 3260 O O . ALA A 1 412 ? -14.445 3.053 23.844 1 90.81 412 ALA A O 1
ATOM 3261 N N . ALA A 1 413 ? -12.695 1.794 23.516 1 82.25 413 ALA A N 1
ATOM 3262 C CA . ALA A 1 413 ? -13.406 0.582 23.938 1 82.25 413 ALA A CA 1
ATOM 3263 C C . ALA A 1 413 ? -14.055 0.764 25.297 1 82.25 413 ALA A C 1
ATOM 3265 O O . ALA A 1 413 ? -15.148 0.252 25.547 1 82.25 413 ALA A O 1
ATOM 3266 N N . ASP A 1 414 ? -13.508 1.607 26.172 1 81.25 414 ASP A N 1
ATOM 3267 C CA . ASP A 1 414 ? -13.992 1.748 27.531 1 81.25 414 ASP A CA 1
ATOM 3268 C C . ASP A 1 414 ? -15.094 2.807 27.625 1 81.25 414 ASP A C 1
ATOM 3270 O O . ASP A 1 414 ? -15.75 2.939 28.656 1 81.25 414 ASP A O 1
ATOM 3274 N N . LEU A 1 415 ? -15.289 3.463 26.547 1 90.69 415 LEU A N 1
ATOM 3275 C CA . LEU A 1 415 ? -16.297 4.516 26.578 1 90.69 415 LEU A CA 1
ATOM 3276 C C . LEU A 1 415 ? -17.688 3.938 26.406 1 90.69 415 LEU A C 1
ATOM 3278 O O . LEU A 1 415 ? -18.688 4.625 26.641 1 90.69 415 LEU A O 1
ATOM 3282 N N . GLY A 1 416 ? -17.766 2.658 26.031 1 90.38 416 GLY A N 1
ATOM 3283 C CA . GLY A 1 416 ? -19.062 2.012 25.859 1 90.38 416 GLY A CA 1
ATOM 3284 C C . GLY A 1 416 ? -19.875 2.594 24.719 1 90.38 416 GLY A C 1
ATOM 3285 O O . GLY A 1 416 ? -21.094 2.691 24.812 1 90.38 416 GLY A O 1
ATOM 3286 N N . LEU A 1 417 ? -19.219 3.09 23.75 1 95.19 417 LEU A N 1
ATOM 3287 C CA . LEU A 1 417 ? -19.906 3.629 22.578 1 95.19 417 LEU A CA 1
ATOM 3288 C C . LEU A 1 417 ? -20.422 2.506 21.688 1 95.19 417 LEU A C 1
ATOM 3290 O O . LEU A 1 417 ? -19.688 1.562 21.391 1 95.19 417 LEU A O 1
ATOM 3294 N N . PRO A 1 418 ? -21.734 2.553 21.344 1 95.75 418 PRO A N 1
ATOM 3295 C CA . PRO A 1 418 ? -22.188 1.604 20.328 1 95.75 418 PRO A CA 1
ATOM 3296 C C . PRO A 1 418 ? -21.547 1.845 18.969 1 95.75 418 PRO A C 1
ATOM 3298 O O . PRO A 1 418 ? -21.062 2.947 18.688 1 95.75 418 PRO A O 1
ATOM 3301 N N . PRO A 1 419 ? -21.531 0.743 18.172 1 94.5 419 PRO A N 1
ATOM 3302 C CA . PRO A 1 419 ? -21.016 0.978 16.812 1 94.5 419 PRO A CA 1
ATOM 3303 C C . PRO A 1 419 ? -21.859 1.993 16.047 1 94.5 419 PRO A C 1
ATOM 3305 O O . PRO A 1 419 ? -23.078 2.074 16.234 1 94.5 419 PRO A O 1
ATOM 3308 N N . ILE A 1 420 ? -21.188 2.768 15.281 1 96 420 ILE A N 1
ATOM 3309 C CA . ILE A 1 420 ? -21.891 3.67 14.375 1 96 420 ILE A CA 1
ATOM 3310 C C . ILE A 1 420 ? -22.781 2.861 13.43 1 96 420 ILE A C 1
ATOM 3312 O O . ILE A 1 420 ? -22.438 1.733 13.062 1 96 420 ILE A O 1
ATOM 3316 N N . ASP A 1 421 ? -23.844 3.49 13.055 1 93.81 421 ASP A N 1
ATOM 3317 C CA . ASP A 1 421 ? -24.812 2.838 12.172 1 93.81 421 ASP A CA 1
ATOM 3318 C C . ASP A 1 421 ? -24.109 2.18 10.984 1 93.81 421 ASP A C 1
ATOM 3320 O O . ASP A 1 421 ? -23.391 2.84 10.242 1 93.81 421 ASP A O 1
ATOM 3324 N N . ARG A 1 422 ? -24.422 0.971 10.781 1 89 422 ARG A N 1
ATOM 3325 C CA . ARG A 1 422 ? -23.75 0.167 9.766 1 89 422 ARG A CA 1
ATOM 3326 C C . ARG A 1 422 ? -24.047 0.69 8.367 1 89 422 ARG A C 1
ATOM 3328 O O . ARG A 1 422 ? -23.188 0.638 7.48 1 89 422 ARG A O 1
ATOM 3335 N N . ASP A 1 423 ? -25.203 1.105 8.148 1 89.44 423 ASP A N 1
ATOM 3336 C CA . ASP A 1 423 ? -25.578 1.599 6.828 1 89.44 423 ASP A CA 1
ATOM 3337 C C . ASP A 1 423 ? -24.781 2.844 6.457 1 89.44 423 ASP A C 1
ATOM 3339 O O . ASP A 1 423 ? -24.406 3.023 5.297 1 89.44 423 ASP A O 1
ATOM 3343 N N . VAL A 1 424 ? -24.562 3.652 7.477 1 93.69 424 VAL A N 1
ATOM 3344 C CA . VAL A 1 424 ? -23.781 4.859 7.242 1 93.69 424 VAL A CA 1
ATOM 3345 C C . VAL A 1 424 ? -22.328 4.477 6.926 1 93.69 424 VAL A C 1
ATOM 3347 O O . VAL A 1 424 ? -21.75 4.988 5.969 1 93.69 424 VAL A O 1
ATOM 3350 N N . ILE A 1 425 ? -21.828 3.531 7.703 1 92.31 425 ILE A N 1
ATOM 3351 C CA . ILE A 1 425 ? -20.453 3.078 7.516 1 92.31 425 ILE A CA 1
ATOM 3352 C C . ILE A 1 425 ? -20.297 2.469 6.125 1 92.31 425 ILE A C 1
ATOM 3354 O O . ILE A 1 425 ? -19.375 2.812 5.391 1 92.31 425 ILE A O 1
ATOM 3358 N N . ASN A 1 426 ? -21.234 1.619 5.754 1 87.56 426 ASN A N 1
ATOM 3359 C CA . ASN A 1 426 ? -21.172 0.962 4.453 1 87.56 426 ASN A CA 1
ATOM 3360 C C . ASN A 1 426 ? -21.234 1.974 3.312 1 87.56 426 ASN A C 1
ATOM 3362 O O . ASN A 1 426 ? -20.516 1.848 2.324 1 87.56 426 ASN A O 1
ATOM 3366 N N . ALA A 1 427 ? -22.109 2.9 3.5 1 88.31 427 ALA A N 1
ATOM 3367 C CA . ALA A 1 427 ? -22.266 3.914 2.461 1 88.31 427 ALA A CA 1
ATOM 3368 C C . ALA A 1 427 ? -20.984 4.719 2.281 1 88.31 427 ALA A C 1
ATOM 3370 O O . ALA A 1 427 ? -20.578 5.008 1.153 1 88.31 427 ALA A O 1
ATOM 3371 N N . LEU A 1 428 ? -20.375 5.078 3.371 1 90.5 428 LEU A N 1
ATOM 3372 C CA . LEU A 1 428 ? -19.141 5.863 3.322 1 90.5 428 LEU A CA 1
ATOM 3373 C C . LEU A 1 428 ? -18 5.055 2.705 1 90.5 428 LEU A C 1
ATOM 3375 O O . LEU A 1 428 ? -17.25 5.57 1.877 1 90.5 428 LEU A O 1
ATOM 3379 N N . VAL A 1 429 ? -17.891 3.844 3.115 1 87.44 429 VAL A N 1
ATOM 3380 C CA . VAL A 1 429 ? -16.828 2.963 2.619 1 87.44 429 VAL A CA 1
ATOM 3381 C C . VAL A 1 429 ? -17 2.744 1.118 1 87.44 429 VAL A C 1
ATOM 3383 O O . VAL A 1 429 ? -16.047 2.84 0.355 1 87.44 429 VAL A O 1
ATOM 3386 N N . LEU A 1 430 ? -18.203 2.518 0.727 1 84.25 430 LEU A N 1
ATOM 3387 C CA . LEU A 1 430 ? -18.469 2.285 -0.688 1 84.25 430 LEU A CA 1
ATOM 3388 C C . LEU A 1 430 ? -18.188 3.539 -1.509 1 84.25 430 LEU A C 1
ATOM 3390 O O . LEU A 1 430 ? -17.547 3.463 -2.562 1 84.25 430 LEU A O 1
ATOM 3394 N N . ASP A 1 431 ? -18.688 4.629 -1.012 1 83.75 431 ASP A N 1
ATOM 3395 C CA . ASP A 1 431 ? -18.484 5.887 -1.715 1 83.75 431 ASP A CA 1
ATOM 3396 C C . ASP A 1 431 ? -16.984 6.152 -1.922 1 83.75 431 ASP A C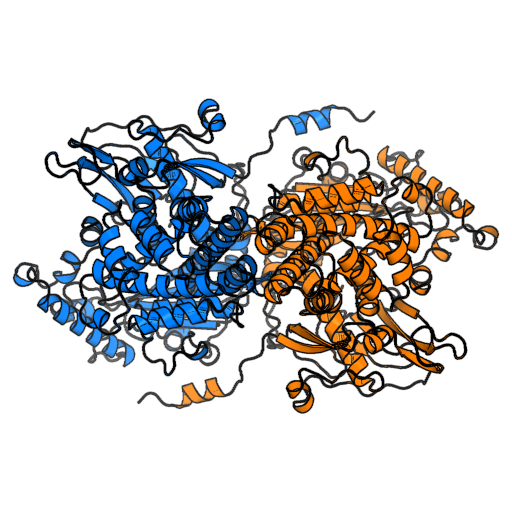 1
ATOM 3398 O O . ASP A 1 431 ? -16.578 6.582 -3 1 83.75 431 ASP A O 1
ATOM 3402 N N . THR A 1 432 ? -16.25 5.895 -0.903 1 84.88 432 THR A N 1
ATOM 3403 C CA . THR A 1 432 ? -14.82 6.133 -0.971 1 84.88 432 THR A CA 1
ATOM 3404 C C . THR A 1 432 ? -14.148 5.141 -1.917 1 84.88 432 THR A C 1
ATOM 3406 O O . THR A 1 432 ? -13.273 5.512 -2.703 1 84.88 432 THR A O 1
ATOM 3409 N N . ALA A 1 433 ? -14.531 3.938 -1.829 1 80.31 433 ALA A N 1
ATOM 3410 C CA . ALA A 1 433 ? -13.945 2.904 -2.68 1 80.31 433 ALA A CA 1
ATOM 3411 C C . ALA A 1 433 ? -14.211 3.193 -4.156 1 80.31 433 ALA A C 1
ATOM 3413 O O . ALA A 1 433 ? -13.328 3.014 -4.996 1 80.31 433 ALA A O 1
ATOM 3414 N N . VAL A 1 434 ? -15.367 3.619 -4.43 1 74.31 434 VAL A N 1
ATOM 3415 C CA . VAL A 1 434 ? -15.742 3.898 -5.812 1 74.31 434 VAL A CA 1
ATOM 3416 C C . VAL A 1 434 ? -15.047 5.168 -6.289 1 74.31 434 VAL A C 1
ATOM 3418 O O . VAL A 1 434 ? -14.797 5.336 -7.488 1 74.31 434 VAL A O 1
ATOM 3421 N N . GLY A 1 435 ? -14.75 6.02 -5.344 1 71.94 435 GLY A N 1
ATOM 3422 C CA . GLY A 1 435 ? -14.086 7.27 -5.68 1 71.94 435 GLY A CA 1
ATOM 3423 C C . GLY A 1 435 ? -12.672 7.082 -6.188 1 71.94 435 GLY A C 1
ATOM 3424 O O . GLY A 1 435 ? -12.117 7.961 -6.848 1 71.94 435 GLY A O 1
ATOM 3425 N N . PHE A 1 436 ? -12.07 6.016 -5.766 1 63.97 436 PHE A N 1
ATOM 3426 C CA . PHE A 1 436 ? -10.719 5.77 -6.246 1 63.97 436 PHE A CA 1
ATOM 3427 C C . PHE A 1 436 ? -10.711 5.539 -7.754 1 63.97 436 PHE A C 1
ATOM 3429 O O . PHE A 1 436 ? -9.648 5.496 -8.375 1 63.97 436 PHE A O 1
ATOM 3436 N N . ARG A 1 437 ? -11.797 5.922 -8.352 1 58.5 437 ARG A N 1
ATOM 3437 C CA . ARG A 1 437 ? -11.875 5.703 -9.797 1 58.5 437 ARG A CA 1
ATOM 3438 C C . ARG A 1 437 ? -10.719 6.387 -10.516 1 58.5 437 ARG A C 1
ATOM 3440 O O . ARG A 1 437 ? -10.227 7.426 -10.062 1 58.5 437 ARG A O 1
ATOM 3447 N N . GLU A 1 438 ? -10.109 5.66 -11.43 1 53.94 438 GLU A N 1
ATOM 3448 C CA . GLU A 1 438 ? -9.047 6.199 -12.273 1 53.94 438 GLU A CA 1
ATOM 3449 C C . GLU A 1 438 ? -9.477 7.5 -12.945 1 53.94 438 GLU A C 1
ATOM 3451 O O . GLU A 1 438 ? -10.633 7.637 -13.359 1 53.94 438 GLU A O 1
ATOM 3456 N N . ARG A 1 439 ? -8.984 8.711 -12.508 1 48.06 439 ARG A N 1
ATOM 3457 C CA . ARG A 1 439 ? -9.18 9.977 -13.203 1 48.06 439 ARG A CA 1
ATOM 3458 C C . ARG A 1 439 ? -9.211 9.781 -14.711 1 48.06 439 ARG A C 1
ATOM 3460 O O . ARG A 1 439 ? -8.266 10.156 -15.414 1 48.06 439 ARG A O 1
ATOM 3467 N N . ARG A 1 440 ? -9.352 8.633 -15.195 1 43.72 440 ARG A N 1
ATOM 3468 C CA . ARG A 1 440 ? -9.281 8.578 -16.656 1 43.72 440 ARG A CA 1
ATOM 3469 C C . ARG A 1 440 ? -10.383 9.422 -17.281 1 43.72 440 ARG A C 1
ATOM 3471 O O . ARG A 1 440 ? -11.398 9.703 -16.656 1 43.72 440 ARG A O 1
ATOM 3478 N N . GLY A 1 441 ? -10.094 10.203 -18.297 1 38.81 441 GLY A N 1
ATOM 3479 C CA . GLY A 1 441 ? -10.852 11.094 -19.172 1 38.81 441 GLY A CA 1
ATOM 3480 C C . GLY A 1 441 ? -12.305 10.695 -19.312 1 38.81 441 GLY A C 1
ATOM 3481 O O . GLY A 1 441 ? -13.023 11.242 -20.156 1 38.81 441 GLY A O 1
ATOM 3482 N N . GLU A 1 442 ? -12.594 9.508 -19.203 1 36.31 442 GLU A N 1
ATOM 3483 C CA . GLU A 1 442 ? -13.969 9.391 -19.703 1 36.31 442 GLU A CA 1
ATOM 3484 C C . GLU A 1 442 ? -14.938 10.164 -18.812 1 36.31 442 GLU A C 1
ATOM 3486 O O . GLU A 1 442 ? -15.07 9.875 -17.625 1 36.31 442 GLU A O 1
ATOM 3491 N N . ALA A 1 443 ? -15.117 11.492 -19.25 1 34.25 443 ALA A N 1
ATOM 3492 C CA . ALA A 1 443 ? -16.141 12.445 -18.828 1 34.25 443 ALA A CA 1
ATOM 3493 C C . ALA A 1 443 ? -17.344 11.727 -18.234 1 34.25 443 ALA A C 1
ATOM 3495 O O . ALA A 1 443 ? -17.797 12.047 -17.125 1 34.25 443 ALA A O 1
ATOM 3496 N N . GLN A 1 444 ? -18.484 11.781 -19.141 1 34.78 444 GLN A N 1
ATOM 3497 C CA . GLN A 1 444 ? -19.906 12.055 -19.094 1 34.78 444 GLN A CA 1
ATOM 3498 C C . GLN A 1 444 ? -20.672 10.859 -18.531 1 34.78 444 GLN A C 1
ATOM 3500 O O . GLN A 1 444 ? -21.906 10.828 -18.578 1 34.78 444 GLN A O 1
ATOM 3505 N N . ALA A 1 445 ? -20.156 9.656 -18.844 1 34.5 445 ALA A N 1
ATOM 3506 C CA . ALA A 1 445 ? -21.406 8.914 -18.609 1 34.5 445 ALA A CA 1
ATOM 3507 C C . ALA A 1 445 ? -21.984 9.227 -17.234 1 34.5 445 ALA A C 1
ATOM 3509 O O . ALA A 1 445 ? -21.266 9.289 -16.25 1 34.5 445 ALA A O 1
ATOM 3510 N N . THR A 1 446 ? -23.016 9.891 -17.141 1 35.56 446 THR A N 1
ATOM 3511 C CA . THR A 1 446 ? -24.094 10.281 -16.234 1 35.56 446 THR A CA 1
ATOM 3512 C C . THR A 1 446 ? -24.234 9.281 -15.094 1 35.56 446 THR A C 1
ATOM 3514 O O . THR A 1 446 ? -25.25 9.281 -14.383 1 35.56 446 THR A O 1
ATOM 3517 N N . THR A 1 447 ? -23.75 8.008 -15.305 1 38.5 447 THR A N 1
ATOM 3518 C CA . THR A 1 447 ? -24.5 7.113 -14.438 1 38.5 447 THR A CA 1
ATOM 3519 C C . THR A 1 447 ? -24.375 7.539 -12.977 1 38.5 447 THR A C 1
ATOM 3521 O O . THR A 1 447 ? -23.375 8.164 -12.586 1 38.5 447 THR A O 1
ATOM 3524 N N . THR A 1 448 ? -25.469 7.246 -12.281 1 38.56 448 THR A N 1
ATOM 3525 C CA . THR A 1 448 ? -25.969 7.426 -10.922 1 38.56 448 THR A CA 1
ATOM 3526 C C . THR A 1 448 ? -25 6.859 -9.906 1 38.56 448 THR A C 1
ATOM 3528 O O . THR A 1 448 ? -24.75 5.652 -9.875 1 38.56 448 THR A O 1
ATOM 3531 N N . ARG A 1 449 ? -23.922 7.309 -9.875 1 43.28 449 ARG A N 1
ATOM 3532 C CA . ARG A 1 449 ? -23.141 7.086 -8.656 1 43.28 449 ARG A CA 1
ATOM 3533 C C . ARG A 1 449 ? -24.031 6.625 -7.512 1 43.28 449 ARG A C 1
ATOM 3535 O O . ARG A 1 449 ? -25.109 7.18 -7.301 1 43.28 449 ARG A O 1
ATOM 3542 N N . PRO A 1 450 ? -24.016 5.398 -7.172 1 50.75 450 PRO A N 1
ATOM 3543 C CA . PRO A 1 450 ? -24.812 5.258 -5.953 1 50.75 450 PRO A CA 1
ATOM 3544 C C . PRO A 1 450 ? -24.734 6.492 -5.055 1 50.75 450 PRO A C 1
ATOM 3546 O O . PRO A 1 450 ? -23.641 7 -4.789 1 50.75 450 PRO A O 1
ATOM 3549 N N . VAL A 1 451 ? -25.75 7.492 -5.168 1 55.84 451 VAL A N 1
ATOM 3550 C CA . VAL A 1 451 ? -25.859 8.797 -4.52 1 55.84 451 VAL A CA 1
ATOM 3551 C C . VAL A 1 451 ? -25.75 8.625 -3.008 1 55.84 451 VAL A C 1
ATOM 3553 O O . VAL A 1 451 ? -26.609 7.988 -2.387 1 55.84 451 VAL A O 1
ATOM 3556 N N . PHE A 1 452 ? -24.312 8.328 -2.621 1 75.94 452 PHE A N 1
ATOM 3557 C CA . PHE A 1 452 ? -24.188 8.594 -1.193 1 75.94 452 PHE A CA 1
ATOM 3558 C C . PHE A 1 452 ? -24.844 9.914 -0.822 1 75.94 452 PHE A C 1
ATOM 3560 O O . PHE A 1 452 ? -24.625 10.93 -1.48 1 75.94 452 PHE A O 1
ATOM 3567 N N . ASP A 1 453 ? -25.906 9.766 -0.068 1 86.25 453 ASP A N 1
ATOM 3568 C CA . ASP A 1 453 ? -26.578 10.961 0.424 1 86.25 453 ASP A CA 1
ATOM 3569 C C . ASP A 1 453 ? -25.891 11.516 1.669 1 86.25 453 ASP A C 1
ATOM 3571 O O . ASP A 1 453 ? -26.141 11.055 2.783 1 86.25 453 ASP A O 1
ATOM 3575 N N . PRO A 1 454 ? -25.094 12.5 1.421 1 88.38 454 PRO A N 1
ATOM 3576 C CA . PRO A 1 454 ? -24.359 13.039 2.57 1 88.38 454 PRO A CA 1
ATOM 3577 C C . PRO A 1 454 ? -25.281 13.625 3.633 1 88.38 454 PRO A C 1
ATOM 3579 O O . PRO A 1 454 ? -24.969 13.586 4.824 1 88.38 454 PRO A O 1
ATOM 3582 N N . ALA A 1 455 ? -26.422 14.156 3.166 1 92.12 455 ALA A N 1
ATOM 3583 C CA . ALA A 1 455 ? -27.359 14.734 4.129 1 92.12 455 ALA A CA 1
ATOM 3584 C C . ALA A 1 455 ? -27.938 13.656 5.043 1 92.12 455 ALA A C 1
ATOM 3586 O O . ALA A 1 455 ? -28.094 13.875 6.246 1 92.12 455 ALA A O 1
ATOM 3587 N N . TRP A 1 456 ? -28.25 12.547 4.391 1 94.69 456 TRP A N 1
ATOM 3588 C CA . TRP A 1 456 ? -28.734 11.414 5.164 1 94.69 456 TRP A CA 1
ATOM 3589 C C . TRP A 1 456 ? -27.688 10.938 6.168 1 94.69 456 TRP A C 1
ATOM 3591 O O . TRP A 1 456 ? -28 10.711 7.34 1 94.69 456 TRP A O 1
ATOM 3601 N N . ALA A 1 457 ? -26.5 10.773 5.742 1 95.12 457 ALA A N 1
ATOM 3602 C CA . ALA A 1 457 ? -25.422 10.336 6.625 1 95.12 457 ALA A CA 1
ATOM 3603 C C . ALA A 1 457 ? -25.203 11.328 7.758 1 95.12 457 ALA A C 1
ATOM 3605 O O . ALA A 1 457 ? -25.047 10.938 8.914 1 95.12 457 ALA A O 1
ATOM 3606 N N . ALA A 1 458 ? -25.234 12.641 7.434 1 96.25 458 ALA A N 1
ATOM 3607 C CA . ALA A 1 458 ? -25.047 13.68 8.438 1 96.25 458 ALA A CA 1
ATOM 3608 C C . ALA A 1 458 ? -26.141 13.625 9.5 1 96.25 458 ALA A C 1
ATOM 3610 O O . ALA A 1 458 ? -25.859 13.812 10.688 1 96.25 458 ALA A O 1
ATOM 3611 N N . ALA A 1 459 ? -27.328 13.375 9.031 1 97.06 459 ALA A N 1
ATOM 3612 C CA . ALA A 1 459 ? -28.453 13.297 9.961 1 97.06 459 ALA A CA 1
ATOM 3613 C C . ALA A 1 459 ? -28.297 12.117 10.914 1 97.06 459 ALA A C 1
ATOM 3615 O O . ALA A 1 459 ? -28.531 12.25 12.117 1 97.06 459 ALA A O 1
ATOM 3616 N N . LYS A 1 460 ? -27.906 10.977 10.375 1 97.5 460 LYS A N 1
ATOM 3617 C CA . LYS A 1 460 ? -27.719 9.789 11.195 1 97.5 460 LYS A CA 1
ATOM 3618 C C . LYS A 1 460 ? -26.578 9.977 12.18 1 97.5 460 LYS A C 1
ATOM 3620 O O . LYS A 1 460 ? -26.672 9.555 13.336 1 97.5 460 LYS A O 1
ATOM 3625 N N . LEU A 1 461 ? -25.547 10.586 11.711 1 97.94 461 LEU A N 1
ATOM 3626 C CA . LEU A 1 461 ? -24.375 10.82 12.562 1 97.94 461 LEU A CA 1
ATOM 3627 C C . LEU A 1 461 ? -24.703 11.852 13.641 1 97.94 461 LEU A C 1
ATOM 3629 O O . LEU A 1 461 ? -24.188 11.766 14.758 1 97.94 461 LEU A O 1
ATOM 3633 N N . HIS A 1 462 ? -25.516 12.828 13.242 1 98 462 HIS A N 1
ATOM 3634 C CA . HIS A 1 462 ? -25.969 13.797 14.234 1 98 462 HIS A CA 1
ATOM 3635 C C . HIS A 1 462 ? -26.781 13.117 15.336 1 98 462 HIS A C 1
ATOM 3637 O O . HIS A 1 462 ? -26.594 13.398 16.516 1 98 462 HIS A O 1
ATOM 3643 N N . GLN A 1 463 ? -27.656 12.219 14.945 1 97.62 463 GLN A N 1
ATOM 3644 C CA . GLN A 1 463 ? -28.438 11.453 15.906 1 97.62 463 GLN A CA 1
ATOM 3645 C C . GLN A 1 463 ? -27.547 10.609 16.812 1 97.62 463 GLN A C 1
ATOM 3647 O O . GLN A 1 463 ? -27.797 10.477 18 1 97.62 463 GLN A O 1
ATOM 3652 N N . TYR A 1 464 ? -26.547 10.031 16.203 1 97.94 464 TYR A N 1
ATOM 3653 C CA . TYR A 1 464 ? -25.594 9.25 16.984 1 97.94 464 TYR A CA 1
ATOM 3654 C C . TYR A 1 464 ? -24.938 10.102 18.062 1 97.94 464 TYR A C 1
ATOM 3656 O O . TYR A 1 464 ? -24.797 9.664 19.203 1 97.94 464 TYR A O 1
ATOM 3664 N N . ALA A 1 465 ? -24.562 11.336 17.734 1 97.69 465 ALA A N 1
ATOM 3665 C CA . ALA A 1 465 ? -23.922 12.242 18.688 1 97.69 465 ALA A CA 1
ATOM 3666 C C . ALA A 1 465 ? -24.891 12.602 19.812 1 97.69 465 ALA A C 1
ATOM 3668 O O . ALA A 1 465 ? -24.516 12.609 20.984 1 97.69 465 ALA A O 1
ATOM 3669 N N . LEU A 1 466 ? -26.125 12.844 19.453 1 96.69 466 LEU A N 1
ATOM 3670 C CA . LEU A 1 466 ? -27.125 13.234 20.453 1 96.69 466 LEU A CA 1
ATOM 3671 C C . LEU A 1 466 ? -27.391 12.094 21.422 1 96.69 466 LEU A C 1
ATOM 3673 O O . LEU A 1 466 ? -27.594 12.32 22.609 1 96.69 466 LEU A O 1
ATOM 3677 N N . ALA A 1 467 ? -27.312 10.867 20.891 1 96.69 467 ALA A N 1
ATOM 3678 C CA . ALA A 1 467 ? -27.594 9.695 21.703 1 96.69 467 ALA A CA 1
ATOM 3679 C C . ALA A 1 467 ? -26.406 9.375 22.609 1 96.69 467 ALA A C 1
ATOM 3681 O O . ALA A 1 467 ? -26.547 8.664 23.609 1 96.69 467 ALA A O 1
ATOM 3682 N N . ASN A 1 468 ? -25.219 9.922 22.312 1 97.12 468 ASN A N 1
ATOM 3683 C CA . ASN A 1 468 ? -24.016 9.531 23.031 1 97.12 468 ASN A CA 1
ATOM 3684 C C . ASN A 1 468 ? -23.203 10.75 23.469 1 97.12 468 ASN A C 1
ATOM 3686 O O . ASN A 1 468 ? -21.984 10.711 23.484 1 97.12 468 ASN A O 1
ATOM 3690 N N . LEU A 1 469 ? -23.781 11.852 23.812 1 95 469 LEU A N 1
ATOM 3691 C CA . LEU A 1 469 ? -23.156 13.141 24.078 1 95 469 LEU A CA 1
ATOM 3692 C C . LEU A 1 469 ? -22.078 13.016 25.141 1 95 469 LEU A C 1
ATOM 3694 O O . LEU A 1 469 ? -20.922 13.398 24.922 1 95 469 LEU A O 1
ATOM 3698 N N . LYS A 1 470 ? -22.359 12.43 26.219 1 93.06 470 LYS A N 1
ATOM 3699 C CA . LYS A 1 470 ? -21.438 12.328 27.328 1 93.06 470 LYS A CA 1
ATOM 3700 C C . LYS A 1 470 ? -20.234 11.453 26.969 1 93.06 470 LYS A C 1
ATOM 3702 O O . LYS A 1 470 ? -19.094 11.805 27.266 1 93.06 470 LYS A O 1
ATOM 3707 N N . LYS A 1 471 ? -20.547 10.344 26.25 1 95.56 471 LYS A N 1
ATOM 3708 C CA . LYS A 1 471 ? -19.484 9.406 25.891 1 95.56 471 LYS A CA 1
ATOM 3709 C C . LYS A 1 471 ? -18.531 10.031 24.859 1 95.56 471 LYS A C 1
ATOM 3711 O O . LYS A 1 471 ? -17.344 9.695 24.812 1 95.56 471 LYS A O 1
ATOM 3716 N N . LEU A 1 472 ? -19.047 11.008 24.078 1 96.5 472 LEU A N 1
ATOM 3717 C CA . LEU A 1 472 ? -18.25 11.664 23.047 1 96.5 472 LEU A CA 1
ATOM 3718 C C . LEU A 1 472 ? -17.562 12.914 23.609 1 96.5 472 LEU A C 1
ATOM 3720 O O . LEU A 1 472 ? -16.828 13.594 22.891 1 96.5 472 LEU A O 1
ATOM 3724 N N . GLY A 1 473 ? -17.844 13.227 24.891 1 93 473 GLY A N 1
ATOM 3725 C CA . GLY A 1 473 ? -17.297 14.422 25.5 1 93 473 GLY A CA 1
ATOM 3726 C C . GLY A 1 473 ? -17.938 15.703 25.016 1 93 473 GLY A C 1
ATOM 3727 O O . GLY A 1 473 ? -17.328 16.766 25.062 1 93 473 GLY A O 1
ATOM 3728 N N . LEU A 1 474 ? -19.156 15.586 24.484 1 93.81 474 LEU A N 1
ATOM 3729 C CA . LEU A 1 474 ? -19.859 16.734 23.906 1 93.81 474 LEU A CA 1
ATOM 3730 C C . LEU A 1 474 ? -20.984 17.188 24.844 1 93.81 474 LEU A C 1
ATOM 3732 O O . LEU A 1 474 ? -21.922 17.859 24.391 1 93.81 474 LEU A O 1
ATOM 3736 N N . ALA A 1 475 ? -20.766 16.875 26.031 1 88.75 475 ALA A N 1
ATOM 3737 C CA . ALA A 1 475 ? -21.766 17.297 27 1 88.75 475 ALA A CA 1
ATOM 3738 C C . ALA A 1 475 ? -21.625 18.781 27.328 1 88.75 475 ALA A C 1
ATOM 3740 O O . ALA A 1 475 ? -20.516 19.312 27.344 1 88.75 475 ALA A O 1
ATOM 3741 N N . GLY A 1 476 ? -22.75 19.547 27.5 1 85.19 476 GLY A N 1
ATOM 3742 C CA . GLY A 1 476 ? -22.766 20.984 27.797 1 85.19 476 GLY A CA 1
ATOM 3743 C C . GLY A 1 476 ? -23.766 21.734 26.938 1 85.19 476 GLY A C 1
ATOM 3744 O O . GLY A 1 476 ? -24.484 21.141 26.125 1 85.19 476 GLY A O 1
ATOM 3745 N N . PRO A 1 477 ? -23.812 22.953 27.203 1 86.69 477 PRO A N 1
ATOM 3746 C CA . PRO A 1 477 ? -24.75 23.75 26.422 1 86.69 477 PRO A CA 1
ATOM 3747 C C . PRO A 1 477 ? -24.25 24.031 25 1 86.69 477 PRO A C 1
ATOM 3749 O O . PRO A 1 477 ? -23.047 24.031 24.766 1 86.69 477 PRO A O 1
ATOM 3752 N N . GLY A 1 478 ? -25.25 24.25 24.141 1 90.5 478 GLY A N 1
ATOM 3753 C CA . GLY A 1 478 ? -24.859 24.656 22.797 1 90.5 478 GLY A CA 1
ATOM 3754 C C . GLY A 1 478 ? -25.344 23.703 21.719 1 90.5 478 GLY A C 1
ATOM 3755 O O . GLY A 1 478 ? -26.094 22.766 22.016 1 90.5 478 GLY A O 1
ATOM 3756 N N . LYS A 1 479 ? -24.859 23.984 20.562 1 94.19 479 LYS A N 1
ATOM 3757 C CA . LYS A 1 479 ? -25.312 23.234 19.406 1 94.19 479 LYS A CA 1
ATOM 3758 C C . LYS A 1 479 ? -24.219 22.328 18.859 1 94.19 479 LYS A C 1
ATOM 3760 O O . LYS A 1 479 ? -23.047 22.719 18.844 1 94.19 479 LYS A O 1
ATOM 3765 N N . ILE A 1 480 ? -24.656 21.141 18.438 1 96.56 480 ILE A N 1
ATOM 3766 C CA . ILE A 1 480 ? -23.75 20.172 17.844 1 96.56 480 ILE A CA 1
ATOM 3767 C C . ILE A 1 480 ? -23.984 20.094 16.344 1 96.56 480 ILE A C 1
ATOM 3769 O O . ILE A 1 480 ? -25.141 20.031 15.898 1 96.56 480 ILE A O 1
ATOM 3773 N N . LYS A 1 481 ? -22.922 20.172 15.609 1 96.88 481 LYS A N 1
ATOM 3774 C CA . LYS A 1 481 ? -22.969 20.062 14.156 1 96.88 481 LYS A CA 1
ATOM 3775 C C . LYS A 1 481 ? -22.016 18.984 13.648 1 96.88 481 LYS A C 1
ATOM 3777 O O . LYS A 1 481 ? -20.906 18.844 14.18 1 96.88 481 LYS A O 1
ATOM 3782 N N . VAL A 1 482 ? -22.484 18.203 12.641 1 97.56 482 VAL A N 1
ATOM 3783 C CA . VAL A 1 482 ? -21.578 17.312 11.938 1 97.56 482 VAL A CA 1
ATOM 3784 C C . VAL A 1 482 ? -20.766 18.094 10.914 1 97.56 482 VAL A C 1
ATOM 3786 O O . VAL A 1 482 ? -21.297 18.562 9.914 1 97.56 482 VAL A O 1
ATOM 3789 N N . ASP A 1 483 ? -19.484 18.219 11.195 1 95.44 483 ASP A N 1
ATOM 3790 C CA . ASP A 1 483 ? -18.609 19.031 10.367 1 95.44 483 ASP A CA 1
ATOM 3791 C C . ASP A 1 483 ? -18.125 18.266 9.141 1 95.44 483 ASP A C 1
ATOM 3793 O O . ASP A 1 483 ? -17.859 18.859 8.094 1 95.44 483 ASP A O 1
ATOM 3797 N N . GLY A 1 484 ? -17.859 16.969 9.336 1 94.62 484 GLY A N 1
ATOM 3798 C CA . GLY A 1 484 ? -17.391 16.156 8.227 1 94.62 484 GLY A CA 1
ATOM 3799 C C . GLY A 1 484 ? -17.266 14.695 8.578 1 94.62 484 GLY A C 1
ATOM 3800 O O . GLY A 1 484 ? -17.234 14.328 9.75 1 94.62 484 GLY A O 1
ATOM 3801 N N . PHE A 1 485 ? -17.328 13.906 7.578 1 95.94 485 PHE A N 1
ATOM 3802 C CA . PHE A 1 485 ? -17.125 12.469 7.699 1 95.94 485 PHE A CA 1
ATOM 3803 C C . PHE A 1 485 ? -16.547 11.891 6.418 1 95.94 485 PHE A C 1
ATOM 3805 O O . PHE A 1 485 ? -16.812 12.383 5.324 1 95.94 485 PHE A O 1
ATOM 3812 N N . HIS A 1 486 ? -15.688 10.93 6.566 1 93.56 486 HIS A N 1
ATOM 3813 C CA . HIS A 1 486 ? -15.062 10.273 5.422 1 93.56 486 HIS A CA 1
ATOM 3814 C C . HIS A 1 486 ? -14.531 8.891 5.805 1 93.56 486 HIS A C 1
ATOM 3816 O O . HIS A 1 486 ? -14.297 8.617 6.984 1 93.56 486 HIS A O 1
ATOM 3822 N N . ALA A 1 487 ? -14.391 8.031 4.832 1 92.69 487 ALA A N 1
ATOM 3823 C CA . ALA A 1 487 ? -13.648 6.781 4.977 1 92.69 487 ALA A CA 1
ATOM 3824 C C . ALA A 1 487 ? -12.242 6.906 4.402 1 92.69 487 ALA A C 1
ATOM 3826 O O . ALA A 1 487 ? -11.953 7.836 3.643 1 92.69 487 ALA A O 1
ATOM 3827 N N . ALA A 1 488 ? -11.352 6.109 4.84 1 92.31 488 ALA A N 1
ATOM 3828 C CA . ALA A 1 488 ? -9.977 6.094 4.359 1 92.31 488 ALA A CA 1
ATOM 3829 C C . ALA A 1 488 ? -9.461 4.664 4.203 1 92.31 488 ALA A C 1
ATOM 3831 O O . ALA A 1 488 ? -9.758 3.799 5.027 1 92.31 488 ALA A O 1
ATOM 3832 N N . PHE A 1 489 ? -8.789 4.457 3.096 1 90 489 PHE A N 1
ATOM 3833 C CA . PHE A 1 489 ? -8.133 3.186 2.816 1 90 489 PHE A CA 1
ATOM 3834 C C . PHE A 1 489 ? -6.617 3.334 2.881 1 90 489 PHE A C 1
ATOM 3836 O O . PHE A 1 489 ? -6.023 4.051 2.072 1 90 489 PHE A O 1
ATOM 3843 N N . ARG A 1 490 ? -5.992 2.67 3.828 1 87.5 490 ARG A N 1
ATOM 3844 C CA . ARG A 1 490 ? -4.551 2.818 3.979 1 87.5 490 ARG A CA 1
ATOM 3845 C C . ARG A 1 490 ? -3.871 1.46 4.121 1 87.5 490 ARG A C 1
ATOM 3847 O O . ARG A 1 490 ? -4.469 0.515 4.645 1 87.5 490 ARG A O 1
ATOM 3854 N N . HIS A 1 491 ? -2.637 1.453 3.707 1 82.56 491 HIS A N 1
ATOM 3855 C CA . HIS A 1 491 ? -1.858 0.228 3.848 1 82.56 491 HIS A CA 1
ATOM 3856 C C . HIS A 1 491 ? -0.841 0.349 4.977 1 82.56 491 HIS A C 1
ATOM 3858 O O . HIS A 1 491 ? -0.221 1.4 5.152 1 82.56 491 HIS A O 1
ATOM 3864 N N . GLY A 1 492 ? -0.805 -0.646 5.734 1 78.31 492 GLY A N 1
ATOM 3865 C CA . GLY A 1 492 ? 0.162 -0.674 6.816 1 78.31 492 GLY A CA 1
ATOM 3866 C C . GLY A 1 492 ? 1.299 -1.649 6.578 1 78.31 492 GLY A C 1
ATOM 3867 O O . GLY A 1 492 ? 1.669 -1.911 5.434 1 78.31 492 GLY A O 1
ATOM 3868 N N . ALA A 1 493 ? 1.776 -2.07 7.719 1 75.5 493 ALA A N 1
ATOM 3869 C CA . ALA A 1 493 ? 2.893 -3.012 7.688 1 75.5 493 ALA A CA 1
ATOM 3870 C C . ALA A 1 493 ? 2.508 -4.293 6.953 1 75.5 493 ALA A C 1
ATOM 3872 O O . ALA A 1 493 ? 1.366 -4.75 7.047 1 75.5 493 ALA A O 1
ATOM 3873 N N . ASN A 1 494 ? 3.318 -4.867 6.164 1 68.56 494 ASN A N 1
ATOM 3874 C CA . ASN A 1 494 ? 3.162 -6.129 5.449 1 68.56 494 ASN A CA 1
ATOM 3875 C C . ASN A 1 494 ? 2.096 -6.031 4.363 1 68.56 494 ASN A C 1
ATOM 3877 O O . ASN A 1 494 ? 1.472 -7.035 4.004 1 68.56 494 ASN A O 1
ATOM 3881 N N . GLY A 1 495 ? 1.623 -4.727 4.094 1 70 495 GLY A N 1
ATOM 3882 C CA . GLY A 1 495 ? 0.738 -4.512 2.959 1 70 495 GLY A CA 1
ATOM 3883 C C . GLY A 1 495 ? -0.729 -4.688 3.305 1 70 495 GLY A C 1
ATOM 3884 O O . GLY A 1 495 ? -1.585 -4.68 2.418 1 70 495 GLY A O 1
ATOM 3885 N N . GLN A 1 496 ? -1.014 -4.898 4.473 1 70.69 496 GLN A N 1
ATOM 3886 C CA . GLN A 1 496 ? -2.404 -5.082 4.879 1 70.69 496 GLN A CA 1
ATOM 3887 C C . GLN A 1 496 ? -3.193 -3.783 4.742 1 70.69 496 GLN A C 1
ATOM 3889 O O . GLN A 1 496 ? -2.697 -2.711 5.09 1 70.69 496 GLN A O 1
ATOM 3894 N N . LEU A 1 497 ? -4.383 -3.904 4.168 1 80.38 497 LEU A N 1
ATOM 3895 C CA . LEU A 1 497 ? -5.254 -2.748 3.986 1 80.38 497 LEU A CA 1
ATOM 3896 C C . LEU A 1 497 ? -6.086 -2.492 5.238 1 80.38 497 LEU A C 1
ATOM 3898 O O . LEU A 1 497 ? -6.598 -3.43 5.852 1 80.38 497 LEU A O 1
ATOM 3902 N N . ARG A 1 498 ? -6.148 -1.309 5.637 1 84.94 498 ARG A N 1
ATOM 3903 C CA . ARG A 1 498 ? -6.98 -0.874 6.754 1 84.94 498 ARG A CA 1
ATOM 3904 C C . ARG A 1 498 ? -8 0.166 6.305 1 84.94 498 ARG A C 1
ATOM 3906 O O . ARG A 1 498 ? -7.672 1.082 5.551 1 84.94 498 ARG A O 1
ATOM 3913 N N . VAL A 1 499 ? -9.219 -0.081 6.723 1 88.81 499 VAL A N 1
ATOM 3914 C CA . VAL A 1 499 ? -10.297 0.846 6.402 1 88.81 499 VAL A CA 1
ATOM 3915 C C . VAL A 1 499 ? -10.836 1.477 7.684 1 88.81 499 VAL A C 1
ATOM 3917 O O . VAL A 1 499 ? -11.219 0.768 8.617 1 88.81 499 VAL A O 1
ATOM 3920 N N . ASP A 1 500 ? -10.836 2.799 7.73 1 91.94 500 ASP A N 1
ATOM 3921 C CA . ASP A 1 500 ? -11.352 3.537 8.875 1 91.94 500 ASP A CA 1
ATOM 3922 C C . ASP A 1 500 ? -12.32 4.633 8.43 1 91.94 500 ASP A C 1
ATOM 3924 O O . ASP A 1 500 ? -12.305 5.047 7.27 1 91.94 500 ASP A O 1
ATOM 3928 N N . VAL A 1 501 ? -13.18 4.949 9.336 1 94.56 501 VAL A N 1
ATOM 3929 C CA . VAL A 1 501 ? -14.117 6.047 9.117 1 94.56 501 VAL A CA 1
ATOM 3930 C C . VAL A 1 501 ? -13.93 7.109 10.203 1 94.56 501 VAL A C 1
ATOM 3932 O O . VAL A 1 501 ? -13.805 6.781 11.383 1 94.56 501 VAL A O 1
ATOM 3935 N N . ALA A 1 502 ? -13.828 8.352 9.797 1 97.12 502 ALA A N 1
ATOM 3936 C CA . ALA A 1 502 ? -13.695 9.453 10.742 1 97.12 502 ALA A CA 1
ATOM 3937 C C . ALA A 1 502 ? -14.898 10.398 10.656 1 97.12 502 ALA A C 1
ATOM 3939 O O . ALA A 1 502 ? -15.383 10.688 9.562 1 97.12 502 ALA A O 1
ATOM 3940 N N . VAL A 1 503 ? -15.383 10.766 11.789 1 98.06 503 VAL A N 1
ATOM 3941 C CA . VAL A 1 503 ? -16.484 11.727 11.914 1 98.06 503 VAL A CA 1
ATOM 3942 C C . VAL A 1 503 ? -16.047 12.891 12.797 1 98.06 503 VAL A C 1
ATOM 3944 O O . VAL A 1 503 ? -15.453 12.688 13.859 1 98.06 503 VAL A O 1
ATOM 3947 N N . ARG A 1 504 ? -16.344 14.055 12.352 1 98.06 504 ARG A N 1
ATOM 3948 C CA . ARG A 1 504 ? -16 15.25 13.125 1 98.06 504 ARG A CA 1
ATOM 3949 C C . ARG A 1 504 ? -17.266 15.992 13.555 1 98.06 504 ARG A C 1
ATOM 3951 O O . ARG A 1 504 ? -18.141 16.25 12.734 1 98.06 504 ARG A O 1
ATOM 3958 N N . TYR A 1 505 ? -17.312 16.281 14.812 1 98.38 505 TYR A N 1
ATOM 3959 C CA . TYR A 1 505 ? -18.406 17.047 15.391 1 98.38 505 TYR A CA 1
ATOM 3960 C C . TYR A 1 505 ? -17.906 18.391 15.906 1 98.38 505 TYR A C 1
ATOM 3962 O O . TYR A 1 505 ? -16.812 18.484 16.484 1 98.38 505 TYR A O 1
ATOM 3970 N N . LEU A 1 506 ? -18.688 19.422 15.648 1 97.81 506 LEU A N 1
ATOM 3971 C CA . LEU A 1 506 ? -18.469 20.719 16.266 1 97.81 506 LEU A CA 1
ATOM 3972 C C . LEU A 1 506 ? -19.516 21 17.328 1 97.81 506 LEU A C 1
ATOM 3974 O O . LEU A 1 506 ? -20.688 20.656 17.156 1 97.81 506 LEU A O 1
ATOM 3978 N N . HIS A 1 507 ? -19.094 21.516 18.406 1 97 507 HIS A N 1
ATOM 3979 C CA . HIS A 1 507 ? -19.922 21.891 19.531 1 97 507 HIS A CA 1
ATOM 3980 C C . HIS A 1 507 ? -19.766 23.375 19.875 1 97 507 HIS A C 1
ATOM 3982 O O . HIS A 1 507 ? -18.812 23.75 20.562 1 97 507 HIS A O 1
ATOM 3988 N N . SER A 1 508 ? -20.734 24.188 19.516 1 95.44 508 SER A N 1
ATOM 3989 C CA . SER A 1 508 ? -20.641 25.625 19.734 1 95.44 508 SER A CA 1
ATOM 3990 C C . SER A 1 508 ? -21.328 26.047 21.016 1 95.44 508 SER A C 1
ATOM 3992 O O . SER A 1 508 ? -22.453 25.609 21.297 1 95.44 508 SER A O 1
ATOM 3994 N N . ALA A 1 509 ? -20.656 26.922 21.734 1 94.06 509 ALA A N 1
ATOM 3995 C CA . ALA A 1 509 ? -21.281 27.469 22.938 1 94.06 509 ALA A CA 1
ATOM 3996 C C . ALA A 1 509 ? -22.469 28.359 22.562 1 94.06 509 ALA A C 1
ATOM 3998 O O . ALA A 1 509 ? -22.531 28.906 21.469 1 94.06 509 ALA A O 1
ATOM 3999 N N . PRO A 1 510 ? -23.391 28.484 23.547 1 91.81 510 PRO A N 1
ATOM 4000 C CA . PRO A 1 510 ? -24.516 29.391 23.297 1 91.81 510 PRO A CA 1
ATOM 4001 C C . PRO A 1 510 ? -24.094 30.844 23.094 1 91.81 510 PRO A C 1
ATOM 4003 O O . PRO A 1 510 ? -23.141 31.297 23.734 1 91.81 510 PRO A O 1
ATOM 4006 N N . VAL A 1 511 ? -24.875 31.516 22.344 1 91.25 511 VAL A N 1
ATOM 4007 C CA . VAL A 1 511 ? -24.562 32.906 21.984 1 91.25 511 VAL A CA 1
ATOM 4008 C C . VAL A 1 511 ? -24.484 33.781 23.234 1 91.25 511 VAL A C 1
ATOM 4010 O O . VAL A 1 511 ? -23.656 34.688 23.312 1 91.25 511 VAL A O 1
ATOM 4013 N N . ASP A 1 512 ? -25.312 33.469 24.188 1 89.44 512 ASP A N 1
ATOM 4014 C CA . ASP A 1 512 ? -25.359 34.281 25.406 1 89.44 512 ASP A CA 1
ATOM 4015 C C . ASP A 1 512 ? -24.062 34.156 26.203 1 89.44 512 ASP A C 1
ATOM 4017 O O . ASP A 1 512 ? -23.609 35.094 26.812 1 89.44 512 ASP A O 1
ATOM 4021 N N . VAL A 1 513 ? -23.578 32.969 26.188 1 88.75 513 VAL A N 1
ATOM 4022 C CA . VAL A 1 513 ? -22.312 32.719 26.875 1 88.75 513 VAL A CA 1
ATOM 4023 C C . VAL A 1 513 ? -21.188 33.469 26.172 1 88.75 513 VAL A C 1
ATOM 4025 O O . VAL A 1 513 ? -20.344 34.094 26.812 1 88.75 513 VAL A O 1
ATOM 4028 N N . GLN A 1 514 ? -21.156 33.375 24.906 1 90.38 514 GLN A N 1
ATOM 4029 C CA . GLN A 1 514 ? -20.188 34.094 24.094 1 90.38 514 GLN A CA 1
ATOM 4030 C C . GLN A 1 514 ? -20.25 35.594 24.375 1 90.38 514 GLN A C 1
ATOM 4032 O O . GLN A 1 514 ? -19.219 36.25 24.516 1 90.38 514 GLN A O 1
ATOM 4037 N N . GLN A 1 515 ? -21.469 36.125 24.516 1 90.5 515 GLN A N 1
ATOM 4038 C CA . GLN A 1 515 ? -21.672 37.562 24.734 1 90.5 515 GLN A CA 1
ATOM 4039 C C . GLN A 1 515 ? -21.25 37.938 26.141 1 90.5 515 GLN A C 1
ATOM 4041 O O . GLN A 1 515 ? -20.641 39 26.344 1 90.5 515 GLN A O 1
ATOM 4046 N N . LYS A 1 516 ? -21.531 37.094 27.031 1 91 516 LYS A N 1
ATOM 4047 C CA . LYS A 1 516 ? -21.188 37.344 28.422 1 91 516 LYS A CA 1
ATOM 4048 C C . LYS A 1 516 ? -19.688 37.562 28.609 1 91 516 LYS A C 1
ATOM 4050 O O . LYS A 1 516 ? -19.266 38.438 29.375 1 91 516 LYS A O 1
ATOM 4055 N N . PHE A 1 517 ? -18.953 36.844 27.859 1 91.38 517 PHE A N 1
ATOM 4056 C CA . PHE A 1 517 ? -17.516 36.906 28.047 1 91.38 517 PHE A CA 1
ATOM 4057 C C . PHE A 1 517 ? -16.844 37.625 26.891 1 91.38 517 PHE A C 1
ATOM 4059 O O . PHE A 1 517 ? -15.641 37.469 26.672 1 91.38 517 PHE A O 1
ATOM 4066 N N . SER A 1 518 ? -17.531 38.281 26.078 1 88.62 518 SER A N 1
ATOM 4067 C CA . SER A 1 518 ? -17.062 38.906 24.859 1 88.62 518 SER A CA 1
ATOM 4068 C C . SER A 1 518 ? -15.828 39.781 25.109 1 88.62 518 SER A C 1
ATOM 4070 O O . SER A 1 518 ? -14.859 39.75 24.359 1 88.62 518 SER A O 1
ATOM 4072 N N . SER A 1 519 ? -15.828 40.562 26.219 1 86.94 519 SER A N 1
ATOM 4073 C CA . SER A 1 519 ? -14.711 41.438 26.516 1 86.94 519 SER A CA 1
ATOM 4074 C C . SER A 1 519 ? -13.453 40.656 26.859 1 86.94 519 SER A C 1
ATOM 4076 O O . SER A 1 519 ? -12.344 41.062 26.5 1 86.94 519 SER A O 1
ATOM 4078 N N . ALA A 1 520 ? -13.68 39.562 27.5 1 88.81 520 ALA A N 1
ATOM 4079 C CA . ALA A 1 520 ? -12.547 38.781 27.953 1 88.81 520 ALA A CA 1
ATOM 4080 C C . ALA A 1 520 ? -12.016 37.906 26.828 1 88.81 520 ALA A C 1
ATOM 4082 O O . ALA A 1 520 ? -10.875 37.406 26.906 1 88.81 520 ALA A O 1
ATOM 4083 N N . LEU A 1 521 ? -12.773 37.719 25.828 1 91.69 521 LEU A N 1
ATOM 4084 C CA . LEU A 1 521 ? -12.406 36.75 24.797 1 91.69 521 LEU A CA 1
ATOM 4085 C C . LEU A 1 521 ? -11.844 37.469 23.562 1 91.69 521 LEU A C 1
ATOM 4087 O O . LEU A 1 521 ? -11.211 36.844 22.719 1 91.69 521 LEU A O 1
ATOM 4091 N N . GLY A 1 522 ? -12.016 38.781 23.453 1 87.25 522 GLY A N 1
ATOM 4092 C CA . GLY A 1 522 ? -11.469 39.562 22.359 1 87.25 522 GLY A CA 1
ATOM 4093 C C . GLY A 1 522 ? -11.898 39.031 21 1 87.25 522 GLY A C 1
ATOM 4094 O O . GLY A 1 522 ? -11.109 39.031 20.047 1 87.25 522 GLY A O 1
ATOM 4095 N N . GLY A 1 523 ? -13.102 38.344 20.906 1 87.94 523 GLY A N 1
ATOM 4096 C CA . GLY A 1 523 ? -13.648 37.906 19.641 1 87.94 523 GLY A CA 1
ATOM 4097 C C . GLY A 1 523 ? -13.414 36.406 19.391 1 87.94 523 GLY A C 1
ATOM 4098 O O . GLY A 1 523 ? -13.953 35.844 18.438 1 87.94 523 GLY A O 1
ATOM 4099 N N . VAL A 1 524 ? -12.68 35.781 20.203 1 91.88 524 VAL A N 1
ATOM 4100 C CA . VAL A 1 524 ? -12.398 34.344 20.031 1 91.88 524 VAL A CA 1
ATOM 4101 C C . VAL A 1 524 ? -13.68 33.531 20.266 1 91.88 524 VAL A C 1
ATOM 4103 O O . VAL A 1 524 ? -14.32 33.656 21.312 1 91.88 524 VAL A O 1
ATOM 4106 N N . PRO A 1 525 ? -14.039 32.781 19.297 1 92.38 525 PRO A N 1
ATOM 4107 C CA . PRO A 1 525 ? -15.266 32 19.484 1 92.38 525 PRO A CA 1
ATOM 4108 C C . PRO A 1 525 ? -15.086 30.844 20.469 1 92.38 525 PRO A C 1
ATOM 4110 O O . PRO A 1 525 ? -14.008 30.25 20.531 1 92.38 525 PRO A O 1
ATOM 4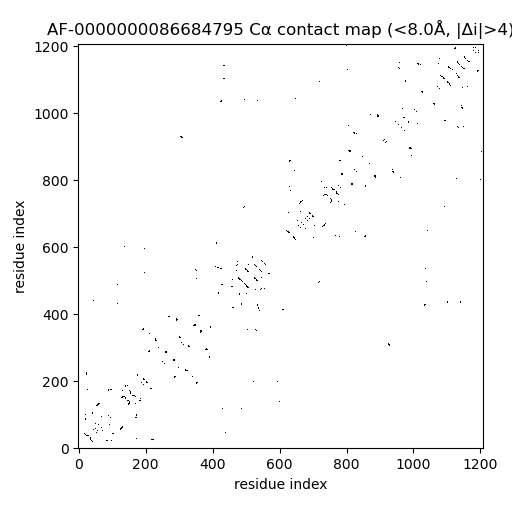113 N N . LEU A 1 526 ? -16.125 30.578 21.203 1 94.62 526 LEU A N 1
ATOM 4114 C CA . LEU A 1 526 ? -16.141 29.438 22.125 1 94.62 526 LEU A CA 1
ATOM 4115 C C . LEU A 1 526 ? -16.734 28.203 21.438 1 94.62 526 LEU A C 1
ATOM 4117 O O . LEU A 1 526 ? -17.953 28.109 21.281 1 94.62 526 LEU A O 1
ATOM 4121 N N . ARG A 1 527 ? -15.812 27.25 21.047 1 95.88 527 ARG A N 1
ATOM 4122 C CA . ARG A 1 527 ? -16.234 26.031 20.375 1 95.88 527 ARG A CA 1
ATOM 4123 C C . ARG A 1 527 ? -15.492 24.812 20.938 1 95.88 527 ARG A C 1
ATOM 4125 O O . ARG A 1 527 ? -14.375 24.938 21.453 1 95.88 527 ARG A O 1
ATOM 4132 N N . GLY A 1 528 ? -16.172 23.75 21 1 96.75 528 GLY A N 1
ATOM 4133 C CA . GLY A 1 528 ? -15.609 22.422 21.219 1 96.75 528 GLY A CA 1
ATOM 4134 C C . GLY A 1 528 ? -15.938 21.438 20.125 1 96.75 528 GLY A C 1
ATOM 4135 O O . GLY A 1 528 ? -16.266 21.844 19 1 96.75 528 GLY A O 1
ATOM 4136 N N . GLY A 1 529 ? -15.68 20.172 20.359 1 97.81 529 GLY A N 1
ATOM 4137 C CA . GLY A 1 529 ? -16.016 19.141 19.375 1 97.81 529 GLY A CA 1
ATOM 4138 C C . GLY A 1 529 ? -15.273 17.844 19.594 1 97.81 529 GLY A C 1
ATOM 4139 O O . GLY A 1 529 ? -14.594 17.672 20.609 1 97.81 529 GLY A O 1
ATOM 4140 N N . ALA A 1 530 ? -15.531 16.922 18.672 1 98.25 530 ALA A N 1
ATOM 4141 C CA . ALA A 1 530 ? -14.906 15.609 18.781 1 98.25 530 ALA A CA 1
ATOM 4142 C C . ALA A 1 530 ? -14.648 15.008 17.391 1 98.25 530 ALA A C 1
ATOM 4144 O O . ALA A 1 530 ? -15.469 15.156 16.484 1 98.25 530 ALA A O 1
ATOM 4145 N N . THR A 1 531 ? -13.477 14.445 17.234 1 98.44 531 THR A N 1
ATOM 4146 C CA . THR A 1 531 ? -13.188 13.562 16.109 1 98.44 531 THR A CA 1
ATOM 4147 C C . THR A 1 531 ? -13.336 12.102 16.516 1 98.44 531 THR A C 1
ATOM 4149 O O . THR A 1 531 ? -12.68 11.641 17.453 1 98.44 531 THR A O 1
ATOM 4152 N N . VAL A 1 532 ? -14.219 11.422 15.844 1 98.44 532 VAL A N 1
ATOM 4153 C CA . VAL A 1 532 ? -14.484 10.016 16.125 1 98.44 532 VAL A CA 1
ATOM 4154 C C . VAL A 1 532 ? -13.93 9.148 15.008 1 98.44 532 VAL A C 1
ATOM 4156 O O . VAL A 1 532 ? -14.258 9.352 13.836 1 98.44 532 VAL A O 1
ATOM 4159 N N . VAL A 1 533 ? -13.094 8.211 15.359 1 97.25 533 VAL A N 1
ATOM 4160 C CA . VAL A 1 533 ? -12.523 7.281 14.383 1 97.25 533 VAL A CA 1
ATOM 4161 C C . VAL A 1 533 ? -13.062 5.875 14.641 1 97.25 533 VAL A C 1
ATOM 4163 O O . VAL A 1 533 ? -12.922 5.34 15.742 1 97.25 533 VAL A O 1
ATOM 4166 N N . ALA A 1 534 ? -13.68 5.32 13.633 1 95.31 534 ALA A N 1
ATOM 4167 C CA . ALA A 1 534 ? -14.258 3.979 13.719 1 95.31 534 ALA A CA 1
ATOM 4168 C C . ALA A 1 534 ? -13.672 3.066 12.641 1 95.31 534 ALA A C 1
ATOM 4170 O O . ALA A 1 534 ? -13.086 3.543 11.664 1 95.31 534 ALA A O 1
ATOM 4171 N N . ASP A 1 535 ? -13.766 1.779 12.875 1 89.31 535 ASP A N 1
ATOM 4172 C CA . ASP A 1 535 ? -13.336 0.834 11.852 1 89.31 535 ASP A CA 1
ATOM 4173 C C . ASP A 1 535 ? -14.461 0.546 10.859 1 89.31 535 ASP A C 1
ATOM 4175 O O . ASP A 1 535 ? -15.516 1.179 10.914 1 89.31 535 ASP A O 1
ATOM 4179 N N . ALA A 1 536 ? -14.273 -0.337 9.977 1 84.75 536 ALA A N 1
ATOM 4180 C CA . ALA A 1 536 ? -15.195 -0.592 8.867 1 84.75 536 ALA A CA 1
ATOM 4181 C C . ALA A 1 536 ? -16.469 -1.281 9.359 1 84.75 536 ALA A C 1
ATOM 4183 O O . ALA A 1 536 ? -17.453 -1.377 8.625 1 84.75 536 ALA A O 1
ATOM 4184 N N . THR A 1 537 ? -16.516 -1.641 10.656 1 82.81 537 THR A N 1
ATOM 4185 C CA . THR A 1 537 ? -17.703 -2.248 11.227 1 82.81 537 THR A CA 1
ATOM 4186 C C . THR A 1 537 ? -18.531 -1.215 12 1 82.81 537 THR A C 1
ATOM 4188 O O . THR A 1 537 ? -19.656 -1.494 12.422 1 82.81 537 THR A O 1
ATOM 4191 N N . GLY A 1 538 ? -17.969 -0.09 12.172 1 90.88 538 GLY A N 1
ATOM 4192 C CA . GLY A 1 538 ? -18.625 0.959 12.93 1 90.88 538 GLY A CA 1
ATOM 4193 C C . GLY A 1 538 ? -18.156 1.038 14.375 1 90.88 538 GLY A C 1
ATOM 4194 O O . GLY A 1 538 ? -18.531 1.959 15.102 1 90.88 538 GLY A O 1
ATOM 4195 N N . ARG A 1 539 ? -17.328 0.087 14.75 1 91.62 539 ARG A N 1
ATOM 4196 C CA . ARG A 1 539 ? -16.812 0.132 16.109 1 91.62 539 ARG A CA 1
ATOM 4197 C C . ARG A 1 539 ? -15.906 1.348 16.312 1 91.62 539 ARG A C 1
ATOM 4199 O O . ARG A 1 539 ? -14.945 1.544 15.562 1 91.62 539 ARG A O 1
ATOM 4206 N N . VAL A 1 540 ? -16.156 2.102 17.297 1 95.81 540 VAL A N 1
ATOM 4207 C CA . VAL A 1 540 ? -15.406 3.318 17.578 1 95.81 540 VAL A CA 1
ATOM 4208 C C . VAL A 1 540 ? -14.07 2.963 18.219 1 95.81 540 VAL A C 1
ATOM 4210 O O . VAL A 1 540 ? -14.039 2.262 19.234 1 95.81 540 VAL A O 1
ATOM 4213 N N . ARG A 1 541 ? -13.047 3.42 17.688 1 93.69 541 ARG A N 1
ATOM 4214 C CA . ARG A 1 541 ? -11.711 3.096 18.172 1 93.69 541 ARG A CA 1
ATOM 4215 C C . ARG A 1 541 ? -11.141 4.242 19 1 93.69 541 ARG A C 1
ATOM 4217 O O . ARG A 1 541 ? -10.461 4.012 20 1 93.69 541 ARG A O 1
ATOM 4224 N N . HIS A 1 542 ? -11.312 5.477 18.5 1 96.19 542 HIS A N 1
ATOM 4225 C CA . HIS A 1 542 ? -10.781 6.652 19.188 1 96.19 542 HIS A CA 1
ATOM 4226 C C . HIS A 1 542 ? -11.805 7.781 19.203 1 96.19 542 HIS A C 1
ATOM 4228 O O . HIS A 1 542 ? -12.594 7.926 18.266 1 96.19 542 HIS A O 1
ATOM 4234 N N . VAL A 1 543 ? -11.812 8.5 20.234 1 97.75 543 VAL A N 1
ATOM 4235 C CA . VAL A 1 543 ? -12.562 9.75 20.359 1 97.75 543 VAL A CA 1
ATOM 4236 C C . VAL A 1 543 ? -11.633 10.859 20.844 1 97.75 543 VAL A C 1
ATOM 4238 O O . VAL A 1 543 ? -11.094 10.789 21.953 1 97.75 543 VAL A O 1
ATOM 4241 N N . ILE A 1 544 ? -11.398 11.789 20.016 1 97.31 544 ILE A N 1
ATOM 4242 C CA . ILE A 1 544 ? -10.555 12.93 20.328 1 97.31 544 ILE A CA 1
ATOM 4243 C C . ILE A 1 544 ? -11.414 14.164 20.578 1 97.31 544 ILE A C 1
ATOM 4245 O O . ILE A 1 544 ? -11.906 14.781 19.625 1 97.31 544 ILE A O 1
ATOM 4249 N N . THR A 1 545 ? -11.461 14.562 21.828 1 96.44 545 THR A N 1
ATOM 4250 C CA . THR A 1 545 ? -12.469 15.562 22.172 1 96.44 545 THR A CA 1
ATOM 4251 C C . THR A 1 545 ? -11.812 16.828 22.719 1 96.44 545 THR A C 1
ATOM 4253 O O . THR A 1 545 ? -10.773 16.75 23.375 1 96.44 545 THR A O 1
ATOM 4256 N N . LYS A 1 546 ? -12.344 17.969 22.344 1 97.19 546 LYS A N 1
ATOM 4257 C CA . LYS A 1 546 ? -12.203 19.266 23 1 97.19 546 LYS A CA 1
ATOM 4258 C C . LYS A 1 546 ? -13.539 19.734 23.562 1 97.19 546 LYS A C 1
ATOM 4260 O O . LYS A 1 546 ? -14.461 20.062 22.812 1 97.19 546 LYS A O 1
ATOM 4265 N N . ALA A 1 547 ? -13.586 19.781 24.875 1 95.75 547 ALA A N 1
ATOM 4266 C CA . ALA A 1 547 ? -14.844 20.172 25.516 1 95.75 547 ALA A CA 1
ATOM 4267 C C . ALA A 1 547 ? -15.25 21.578 25.109 1 95.75 547 ALA A C 1
ATOM 4269 O O . ALA A 1 547 ? -14.398 22.453 24.891 1 95.75 547 ALA A O 1
ATOM 4270 N N . VAL A 1 548 ? -16.562 21.766 24.984 1 95.62 548 VAL A N 1
ATOM 4271 C CA . VAL A 1 548 ? -17.047 23.125 24.734 1 95.62 548 VAL A CA 1
ATOM 4272 C C . VAL A 1 548 ? -16.844 23.969 26 1 95.62 548 VAL A C 1
ATOM 4274 O O . VAL A 1 548 ? -17.156 23.531 27.109 1 95.62 548 VAL A O 1
ATOM 4277 N N . PRO A 1 549 ? -16.234 25.125 25.812 1 94.38 549 PRO A N 1
ATOM 4278 C CA . PRO A 1 549 ? -16.078 26 26.969 1 94.38 549 PRO A CA 1
ATOM 4279 C C . PRO A 1 549 ? -17.422 26.375 27.594 1 94.38 549 PRO A C 1
ATOM 4281 O O . PRO A 1 549 ? -18.375 26.719 26.875 1 94.38 549 PRO A O 1
ATOM 4284 N N . THR A 1 550 ? -17.453 26.328 28.891 1 92.88 550 THR A N 1
ATOM 4285 C CA . THR A 1 550 ? -18.719 26.578 29.562 1 92.88 550 THR A CA 1
ATOM 4286 C C . THR A 1 550 ? -18.516 27.562 30.719 1 92.88 550 THR A C 1
ATOM 4288 O O . THR A 1 550 ? -17.438 27.625 31.312 1 92.88 550 THR A O 1
ATOM 4291 N N . ASP A 1 551 ? -19.625 28.25 30.969 1 92.19 551 ASP A N 1
ATOM 4292 C CA . ASP A 1 551 ? -19.703 29.125 32.125 1 92.19 551 ASP A CA 1
ATOM 4293 C C . ASP A 1 551 ? -19.766 28.312 33.438 1 92.19 551 ASP A C 1
ATOM 4295 O O . ASP A 1 551 ? -20.641 27.453 33.562 1 92.19 551 ASP A O 1
ATOM 4299 N N . PRO A 1 552 ? -18.812 28.656 34.312 1 90.38 552 PRO A N 1
ATOM 4300 C CA . PRO A 1 552 ? -18.828 27.891 35.562 1 90.38 552 PRO A CA 1
ATOM 4301 C C . PRO A 1 552 ? -20.141 28.016 36.344 1 90.38 552 PRO A C 1
ATOM 4303 O O . PRO A 1 552 ? -20.484 27.141 37.125 1 90.38 552 PRO A O 1
ATOM 4306 N N . THR A 1 553 ? -20.906 29 36.062 1 88.81 553 THR A N 1
ATOM 4307 C CA . THR A 1 553 ? -22.141 29.25 36.812 1 88.81 553 THR A CA 1
ATOM 4308 C C . THR A 1 553 ? -23.328 28.562 36.125 1 88.81 553 THR A C 1
ATOM 4310 O O . THR A 1 553 ? -24.422 28.531 36.688 1 88.81 553 THR A O 1
ATOM 4313 N N . ALA A 1 554 ? -23.062 28.047 34.969 1 87.44 554 ALA A N 1
ATOM 4314 C CA . ALA A 1 554 ? -24.141 27.375 34.25 1 87.44 554 ALA A CA 1
ATOM 4315 C C . ALA A 1 554 ? -24.469 26.016 34.844 1 87.44 554 ALA A C 1
ATOM 4317 O O . ALA A 1 554 ? -23.578 25.344 35.375 1 87.44 554 ALA A O 1
ATOM 4318 N N . THR A 1 555 ? -25.703 25.562 34.812 1 85 555 THR A N 1
ATOM 4319 C CA . THR A 1 555 ? -26.172 24.312 35.406 1 85 555 THR A CA 1
ATOM 4320 C C . THR A 1 555 ? -25.562 23.109 34.656 1 85 555 THR A C 1
ATOM 4322 O O . THR A 1 555 ? -25.312 22.078 35.281 1 85 555 THR A O 1
ATOM 4325 N N . ASP A 1 556 ? -25.281 23.266 33.469 1 85.06 556 ASP A N 1
ATOM 4326 C CA . ASP A 1 556 ? -24.766 22.156 32.688 1 85.06 556 ASP A CA 1
ATOM 4327 C C . ASP A 1 556 ? -23.266 22.297 32.438 1 85.06 556 ASP A C 1
ATOM 4329 O O . ASP A 1 556 ? -22.734 21.734 31.484 1 85.06 556 ASP A O 1
ATOM 4333 N N . ALA A 1 557 ? -22.672 23.031 33.312 1 88.56 557 ALA A N 1
ATOM 4334 C CA . ALA A 1 557 ? -21.234 23.25 33.219 1 88.56 557 ALA A CA 1
ATOM 4335 C C . ALA A 1 557 ? -20.469 21.953 33.469 1 88.56 557 ALA A C 1
ATOM 4337 O O . ALA A 1 557 ? -20.859 21.156 34.344 1 88.56 557 ALA A O 1
ATOM 4338 N N . THR A 1 558 ? -19.484 21.688 32.594 1 91.12 558 THR A N 1
ATOM 4339 C CA . THR A 1 558 ? -18.594 20.562 32.812 1 91.12 558 THR A CA 1
ATOM 4340 C C . THR A 1 558 ? -17.219 21.047 33.281 1 91.12 558 THR A C 1
ATOM 4342 O O . THR A 1 558 ? -16.781 22.141 32.906 1 91.12 558 THR A O 1
ATOM 4345 N N . ASP A 1 559 ? -16.531 20.25 34.062 1 91.75 559 ASP A N 1
ATOM 4346 C CA . ASP A 1 559 ? -15.203 20.609 34.5 1 91.75 559 ASP A CA 1
ATOM 4347 C C . ASP A 1 559 ? -14.273 20.875 33.344 1 91.75 559 ASP A C 1
ATOM 4349 O O . ASP A 1 559 ? -13.508 21.844 33.344 1 91.75 559 ASP A O 1
ATOM 4353 N N . ALA A 1 560 ? -14.398 20.047 32.375 1 92.81 560 ALA A N 1
ATOM 4354 C CA . ALA A 1 560 ? -13.547 20.188 31.203 1 92.81 560 ALA A CA 1
ATOM 4355 C C . ALA A 1 560 ? -13.883 21.484 30.438 1 92.81 560 ALA A C 1
ATOM 4357 O O . ALA A 1 560 ? -12.992 22.156 29.938 1 92.81 560 ALA A O 1
ATOM 4358 N N . GLY A 1 561 ? -15.117 21.75 30.375 1 94.12 561 GLY A N 1
ATOM 4359 C CA . GLY A 1 561 ? -15.539 22.984 29.719 1 94.12 561 GLY A CA 1
ATOM 4360 C C . GLY A 1 561 ? -15.094 24.234 30.438 1 94.12 561 GLY A C 1
ATOM 4361 O O . GLY A 1 561 ? -14.688 25.219 29.812 1 94.12 561 GLY A O 1
ATOM 4362 N N . VAL A 1 562 ? -15.188 24.234 31.719 1 95.12 562 VAL A N 1
ATOM 4363 C CA . VAL A 1 562 ? -14.758 25.359 32.531 1 95.12 562 VAL A CA 1
ATOM 4364 C C . VAL A 1 562 ? -13.25 25.562 32.375 1 95.12 562 VAL A C 1
ATOM 4366 O O . VAL A 1 562 ? -12.781 26.703 32.219 1 95.12 562 VAL A O 1
ATOM 4369 N N . ALA A 1 563 ? -12.578 24.5 32.406 1 94.38 563 ALA A N 1
ATOM 4370 C CA . ALA A 1 563 ? -11.133 24.578 32.25 1 94.38 563 ALA A CA 1
ATOM 4371 C C . ALA A 1 563 ? -10.766 25.188 30.891 1 94.38 563 ALA A C 1
ATOM 4373 O O . ALA A 1 563 ? -9.812 25.953 30.797 1 94.38 563 ALA A O 1
ATOM 4374 N N . ARG A 1 564 ? -11.516 24.859 29.922 1 94.94 564 ARG A N 1
ATOM 4375 C CA . ARG A 1 564 ? -11.266 25.375 28.578 1 94.94 564 ARG A CA 1
ATOM 4376 C C . ARG A 1 564 ? -11.555 26.875 28.516 1 94.94 564 ARG A C 1
ATOM 4378 O O . ARG A 1 564 ? -10.844 27.625 27.828 1 94.94 564 ARG A O 1
ATOM 4385 N N . LEU A 1 565 ? -12.562 27.25 29.141 1 94.94 565 LEU A N 1
ATOM 4386 C CA . LEU A 1 565 ? -12.891 28.672 29.172 1 94.94 565 LEU A CA 1
ATOM 4387 C C . LEU A 1 565 ? -11.781 29.469 29.859 1 94.94 565 LEU A C 1
ATOM 4389 O O . LEU A 1 565 ? -11.375 30.531 29.375 1 94.94 565 LEU A O 1
ATOM 4393 N N . VAL A 1 566 ? -11.352 28.953 30.953 1 94.88 566 VAL A N 1
ATOM 4394 C CA . VAL A 1 566 ? -10.297 29.609 31.703 1 94.88 566 VAL A CA 1
ATOM 4395 C C . VAL A 1 566 ? -9.031 29.703 30.859 1 94.88 566 VAL A C 1
ATOM 4397 O O . VAL A 1 566 ? -8.383 30.75 30.797 1 94.88 566 VAL A O 1
ATOM 4400 N N . ALA A 1 567 ? -8.703 28.641 30.219 1 94.12 567 ALA A N 1
ATOM 4401 C CA . ALA A 1 567 ? -7.5 28.594 29.375 1 94.12 567 ALA A CA 1
ATOM 4402 C C . ALA A 1 567 ? -7.586 29.609 28.234 1 94.12 567 ALA A C 1
ATOM 4404 O O . ALA A 1 567 ? -6.598 30.266 27.906 1 94.12 567 ALA A O 1
ATOM 4405 N N . THR A 1 568 ? -8.734 29.734 27.609 1 93.94 568 THR A N 1
ATOM 4406 C CA . THR A 1 568 ? -8.922 30.656 26.5 1 93.94 568 THR A CA 1
ATOM 4407 C C . THR A 1 568 ? -8.797 32.094 26.984 1 93.94 568 THR A C 1
ATOM 4409 O O . THR A 1 568 ? -8.156 32.938 26.328 1 93.94 568 THR A O 1
ATOM 4412 N N . ARG A 1 569 ? -9.312 32.312 28.125 1 92.62 569 ARG A N 1
ATOM 4413 C CA . ARG A 1 569 ? -9.234 33.656 28.688 1 92.62 569 ARG A CA 1
ATOM 4414 C C . ARG A 1 569 ? -7.797 34.031 29.047 1 92.62 569 ARG A C 1
ATOM 4416 O O . ARG A 1 569 ? -7.359 35.156 28.812 1 92.62 569 ARG A O 1
ATOM 4423 N N . GLN A 1 570 ? -7.188 33.094 29.594 1 90.75 570 GLN A N 1
ATOM 4424 C CA . GLN A 1 570 ? -5.797 33.312 29.953 1 90.75 570 GLN A CA 1
ATOM 4425 C C . GLN A 1 570 ? -4.938 33.594 28.719 1 90.75 570 GLN A C 1
ATOM 4427 O O . GLN A 1 570 ? -4.055 34.438 28.75 1 90.75 570 GLN A O 1
ATOM 4432 N N . TRP A 1 571 ? -5.18 32.875 27.75 1 90.44 571 TRP A N 1
ATOM 4433 C CA . TRP A 1 571 ? -4.465 33.062 26.484 1 90.44 571 TRP A CA 1
ATOM 4434 C C . TRP A 1 571 ? -4.711 34.469 25.922 1 90.44 571 TRP A C 1
ATOM 4436 O O . TRP A 1 571 ? -3.771 35.156 25.516 1 90.44 571 TRP A O 1
ATOM 4446 N N . VAL A 1 572 ? -5.895 34.906 25.922 1 89.31 572 VAL A N 1
ATOM 4447 C CA . VAL A 1 572 ? -6.246 36.25 25.391 1 89.31 572 VAL A CA 1
ATOM 4448 C C . VAL A 1 572 ? -5.574 37.312 26.234 1 89.31 572 VAL A C 1
ATOM 4450 O O . VAL A 1 572 ? -5.066 38.312 25.688 1 89.31 572 VAL A O 1
ATOM 4453 N N . ALA A 1 573 ? -5.57 37.031 27.484 1 86.44 573 ALA A N 1
ATOM 4454 C CA . ALA A 1 573 ? -4.926 38 28.375 1 86.44 573 ALA A CA 1
ATOM 4455 C C . ALA A 1 573 ? -3.434 38.094 28.078 1 86.44 573 ALA A C 1
ATOM 4457 O O . ALA A 1 573 ? -2.865 39.188 28.109 1 86.44 573 ALA A O 1
ATOM 4458 N N . GLN A 1 574 ? -2.891 37.031 27.875 1 82.31 574 GLN A N 1
ATOM 4459 C CA . GLN A 1 574 ? -1.47 37 27.547 1 82.31 574 GLN A CA 1
ATOM 4460 C C . GLN A 1 574 ? -1.202 37.688 26.219 1 82.31 574 GLN A C 1
ATOM 4462 O O . GLN A 1 574 ? -0.207 38.406 26.062 1 82.31 574 GLN A O 1
ATOM 4467 N N . PHE A 1 575 ? -2.027 37.438 25.281 1 81.56 575 PHE A N 1
ATOM 4468 C CA . PHE A 1 575 ? -1.908 38.031 23.953 1 81.56 575 PHE A CA 1
ATOM 4469 C C . PHE A 1 575 ? -2.002 39.562 24.047 1 81.56 575 PHE A C 1
ATOM 4471 O O . PHE A 1 575 ? -1.21 40.281 23.438 1 81.56 575 PHE A O 1
ATOM 4478 N N . ASP A 1 576 ? -2.969 40 24.766 1 77.56 576 ASP A N 1
ATOM 4479 C CA . ASP A 1 576 ? -3.166 41.438 24.953 1 77.56 576 ASP A CA 1
ATOM 4480 C C . ASP A 1 576 ? -1.924 42.094 25.547 1 77.56 576 ASP A C 1
ATOM 4482 O O . ASP A 1 576 ? -1.595 43.219 25.219 1 77.56 576 ASP A O 1
ATOM 4486 N N . GLY A 1 577 ? -1.341 41.312 26.312 1 68.06 577 GLY A N 1
ATOM 4487 C CA . GLY A 1 577 ? -0.142 41.844 26.938 1 68.06 577 GLY A CA 1
ATOM 4488 C C . GLY A 1 577 ? 1.018 42 25.969 1 68.06 577 GLY A C 1
ATOM 4489 O O . GLY A 1 577 ? 1.908 42.812 26.203 1 68.06 577 GLY A O 1
ATOM 4490 N N . HIS A 1 578 ? 0.909 41.25 24.922 1 70.19 578 HIS A N 1
ATOM 4491 C CA . HIS A 1 578 ? 2.055 41.25 24.016 1 70.19 578 HIS A CA 1
ATOM 4492 C C . HIS A 1 578 ? 1.771 42.094 22.766 1 70.19 578 HIS A C 1
ATOM 4494 O O . HIS A 1 578 ? 2.697 42.469 22.047 1 70.19 578 HIS A O 1
ATOM 4500 N N . ASP A 1 579 ? 0.473 42.25 22.469 1 66.5 579 ASP A N 1
ATOM 4501 C CA . ASP A 1 579 ? 0.112 43 21.281 1 66.5 579 ASP A CA 1
ATOM 4502 C C . ASP A 1 579 ? -0.092 44.5 21.625 1 66.5 579 ASP A C 1
ATOM 4504 O O . ASP A 1 579 ? -1.026 44.844 22.359 1 66.5 579 ASP A O 1
ATOM 4508 N N . LEU A 1 580 ? 0.736 45.25 21.156 1 54 580 LEU A N 1
ATOM 4509 C CA . LEU A 1 580 ? 0.774 46.688 21.469 1 54 580 LEU A CA 1
ATOM 4510 C C . LEU A 1 580 ? -0.435 47.406 20.891 1 54 580 LEU A C 1
ATOM 4512 O O . LEU A 1 580 ? -0.765 48.531 21.312 1 54 580 LEU A O 1
ATOM 4516 N N . LEU A 1 581 ? -1.087 46.719 19.875 1 57.44 581 LEU A N 1
ATOM 4517 C CA . LEU A 1 581 ? -2.166 47.438 19.188 1 57.44 581 LEU A CA 1
ATOM 4518 C C . LEU A 1 581 ? -3.484 47.25 19.938 1 57.44 581 LEU A C 1
ATOM 4520 O O . LEU A 1 581 ? -4.48 47.906 19.609 1 57.44 581 LEU A O 1
ATOM 4524 N N . VAL A 1 582 ? -3.523 46.562 21 1 60.88 582 VAL A N 1
ATOM 4525 C CA . VAL A 1 582 ? -4.719 46.156 21.734 1 60.88 582 VAL A CA 1
ATOM 4526 C C . VAL A 1 582 ? -5.473 47.375 22.234 1 60.88 582 VAL A C 1
ATOM 4528 O O . VAL A 1 582 ? -6.699 47.438 22.109 1 60.88 582 VAL A O 1
ATOM 4531 N N . PRO A 1 583 ? -4.816 48.375 22.609 1 55.06 583 PRO A N 1
ATOM 4532 C CA . PRO A 1 583 ? -5.582 49.5 23.156 1 55.06 583 PRO A CA 1
ATOM 4533 C C . PRO A 1 583 ? -6.391 50.219 22.094 1 55.06 583 PRO A C 1
ATOM 4535 O O . PRO A 1 583 ? -7.332 50.969 22.422 1 55.06 583 PRO A O 1
ATOM 4538 N N . TRP A 1 584 ? -6.109 49.938 20.906 1 59.78 584 TRP A N 1
ATOM 4539 C CA . TRP A 1 584 ? -6.703 50.75 19.844 1 59.78 584 TRP A CA 1
ATOM 4540 C C . TRP A 1 584 ? -7.742 49.938 19.062 1 59.78 584 TRP A C 1
ATOM 4542 O O . TRP A 1 584 ? -8.273 50.406 18.062 1 59.78 584 TRP A O 1
ATOM 4552 N N . VAL A 1 585 ? -7.973 48.719 19.516 1 66.38 585 VAL A N 1
ATOM 4553 C CA . VAL A 1 585 ? -8.914 47.844 18.797 1 66.38 585 VAL A CA 1
ATOM 4554 C C . VAL A 1 585 ? -10.133 47.594 19.672 1 66.38 585 VAL A C 1
ATOM 4556 O O . VAL A 1 585 ? -10.055 47.656 20.906 1 66.38 585 VAL A O 1
ATOM 4559 N N . GLU A 1 586 ? -11.266 47.5 18.969 1 68.5 586 GLU A N 1
ATOM 4560 C CA . GLU A 1 586 ? -12.5 47.188 19.703 1 68.5 586 GLU A CA 1
ATOM 4561 C C . GLU A 1 586 ? -12.336 45.969 20.594 1 68.5 586 GLU A C 1
ATOM 4563 O O . GLU A 1 586 ? -11.805 44.938 20.156 1 68.5 586 GLU A O 1
ATOM 4568 N N . THR A 1 587 ? -12.664 46.188 21.812 1 67.56 587 THR A N 1
ATOM 4569 C CA . THR A 1 587 ? -12.461 45.219 22.875 1 67.56 587 THR A CA 1
ATOM 4570 C C . THR A 1 587 ? -13.031 43.844 22.469 1 67.56 587 THR A C 1
ATOM 4572 O O . THR A 1 587 ? -12.422 42.812 22.766 1 67.56 587 THR A O 1
ATOM 4575 N N . GLY A 1 588 ? -14.078 43.812 21.719 1 73.81 588 GLY A N 1
ATOM 4576 C CA . GLY A 1 588 ? -14.766 42.562 21.422 1 73.81 588 GLY A CA 1
ATOM 4577 C C . GLY A 1 588 ? -14.172 41.844 20.234 1 73.81 588 GLY A C 1
ATOM 4578 O O . GLY A 1 588 ? -14.547 40.688 19.953 1 73.81 588 GLY A O 1
ATOM 4579 N N . SER A 1 589 ? -13.148 42.406 19.578 1 75 589 SER A N 1
ATOM 4580 C CA . SER A 1 589 ? -12.594 41.781 18.391 1 75 589 SER A CA 1
ATOM 4581 C C . SER A 1 589 ? -11.086 41.969 18.297 1 75 589 SER A C 1
ATOM 4583 O O . SER A 1 589 ? -10.484 41.781 17.234 1 75 589 SER A O 1
ATOM 4585 N N . ARG A 1 590 ? -10.508 42.344 19.344 1 77.69 590 ARG A N 1
ATOM 4586 C CA . ARG A 1 590 ? -9.117 42.812 19.297 1 77.69 590 ARG A CA 1
ATOM 4587 C C . ARG A 1 590 ? -8.18 41.656 18.922 1 77.69 590 ARG A C 1
ATOM 4589 O O . ARG A 1 590 ? -7.199 41.875 18.203 1 77.69 590 ARG A O 1
ATOM 4596 N N . VAL A 1 591 ? -8.547 40.5 19.359 1 77.56 591 VAL A N 1
ATOM 4597 C CA . VAL A 1 591 ? -7.672 39.375 19.062 1 77.56 591 VAL A CA 1
ATOM 4598 C C . VAL A 1 591 ? -7.863 38.938 17.609 1 77.56 591 VAL A C 1
ATOM 4600 O O . VAL A 1 591 ? -6.887 38.781 16.859 1 77.56 591 VAL A O 1
ATOM 4603 N N . THR A 1 592 ? -9.031 38.812 17.141 1 77.19 592 THR A N 1
ATOM 4604 C CA . THR A 1 592 ? -9.336 38.281 15.812 1 77.19 592 THR A CA 1
ATOM 4605 C C . THR A 1 592 ? -8.984 39.312 14.727 1 77.19 592 THR A C 1
ATOM 4607 O O . THR A 1 592 ? -8.758 38.938 13.57 1 77.19 592 THR A O 1
ATOM 4610 N N . GLN A 1 593 ? -8.961 40.5 15.117 1 74.12 593 GLN A N 1
ATOM 4611 C CA . GLN A 1 593 ? -8.531 41.5 14.164 1 74.12 593 GLN A CA 1
ATOM 4612 C C . GLN A 1 593 ? -7.02 41.5 13.992 1 74.12 593 GLN A C 1
ATOM 4614 O O . GLN A 1 593 ? -6.512 41.812 12.906 1 74.12 593 GLN A O 1
ATOM 4619 N N . SER A 1 594 ? -6.406 41.156 15.07 1 73.69 594 SER A N 1
ATOM 4620 C CA . SER A 1 594 ? -4.945 41.125 15.031 1 73.69 594 SER A CA 1
ATOM 4621 C C . SER A 1 594 ? -4.426 39.812 14.492 1 73.69 594 SER A C 1
ATOM 4623 O O . SER A 1 594 ? -3.416 39.781 13.781 1 73.69 594 SER A O 1
ATOM 4625 N N . LEU A 1 595 ? -5.141 38.812 14.914 1 74.69 595 LEU A N 1
ATOM 4626 C CA . LEU A 1 595 ? -4.711 37.469 14.516 1 74.69 595 LEU A CA 1
ATOM 4627 C C . LEU A 1 595 ? -5.707 36.844 13.547 1 74.69 595 LEU A C 1
ATOM 4629 O O . LEU A 1 595 ? -6.684 36.25 13.961 1 74.69 595 LEU A O 1
ATOM 4633 N N . ASN A 1 596 ? -5.508 37.219 12.32 1 65.94 596 ASN A N 1
ATOM 4634 C CA . ASN A 1 596 ? -6.34 36.594 11.289 1 65.94 596 ASN A CA 1
ATOM 4635 C C . ASN A 1 596 ? -5.5 36.094 10.125 1 65.94 596 ASN A C 1
ATOM 4637 O O . ASN A 1 596 ? -4.34 36.469 9.969 1 65.94 596 ASN A O 1
ATOM 4641 N N . PHE A 1 597 ? -6.059 35.125 9.539 1 66 597 PHE A N 1
ATOM 4642 C CA . PHE A 1 597 ? -5.34 34.375 8.516 1 66 597 PHE A CA 1
ATOM 4643 C C . PHE A 1 597 ? -4.766 35.312 7.461 1 66 597 PHE A C 1
ATOM 4645 O O . PHE A 1 597 ? -3.637 35.125 7 1 66 597 PHE A O 1
ATOM 4652 N N . ALA A 1 598 ? -5.449 36.312 7.164 1 60.78 598 ALA A N 1
ATOM 4653 C CA . ALA A 1 598 ? -5.008 37.25 6.141 1 60.78 598 ALA A CA 1
ATOM 4654 C C . ALA A 1 598 ? -3.752 38 6.582 1 60.78 598 ALA A C 1
ATOM 4656 O O . ALA A 1 598 ? -2.838 38.219 5.781 1 60.78 598 ALA A O 1
ATOM 4657 N N . ARG A 1 599 ? -3.707 38.312 7.891 1 62.03 599 ARG A N 1
ATOM 4658 C CA . ARG A 1 599 ? -2.596 39.094 8.406 1 62.03 599 ARG A CA 1
ATOM 4659 C C . ARG A 1 599 ? -1.371 38.219 8.656 1 62.03 599 ARG A C 1
ATOM 4661 O O . ARG A 1 599 ? -0.235 38.688 8.492 1 62.03 599 ARG A O 1
ATOM 4668 N N . ILE A 1 600 ? -1.659 37.094 9.039 1 63.94 600 ILE A N 1
ATOM 4669 C CA . ILE A 1 600 ? -0.539 36.219 9.383 1 63.94 600 ILE A CA 1
ATOM 4670 C C . ILE A 1 600 ? 0.153 35.75 8.109 1 63.94 600 ILE A C 1
ATOM 4672 O O . ILE A 1 600 ? 1.383 35.688 8.055 1 63.94 600 ILE A O 1
ATOM 4676 N N . ASP A 1 601 ? -0.598 35.5 7.145 1 61.94 601 ASP A N 1
ATOM 4677 C CA . ASP A 1 601 ? -0.022 35 5.898 1 61.94 601 ASP A CA 1
ATOM 4678 C C . ASP A 1 601 ? 0.632 36.125 5.109 1 61.94 601 ASP A C 1
ATOM 4680 O O . ASP A 1 601 ? 1.505 35.906 4.273 1 61.94 601 ASP A O 1
ATOM 4684 N N . SER A 1 602 ? 0.207 37.438 5.309 1 51.66 602 SER A N 1
ATOM 4685 C CA . SER A 1 602 ? 0.771 38.562 4.59 1 51.66 602 SER A CA 1
ATOM 4686 C C . SER A 1 602 ? 2.211 38.844 5.016 1 51.66 602 SER A C 1
ATOM 4688 O O . SER A 1 602 ? 2.93 39.594 4.355 1 51.66 602 SER A O 1
ATOM 4690 N N . ALA A 1 603 ? 2.609 38.156 6.02 1 42.75 603 ALA A N 1
ATOM 4691 C CA . ALA A 1 603 ? 3.965 38.438 6.492 1 42.75 603 ALA A CA 1
ATOM 4692 C C . ALA A 1 603 ? 4.965 37.469 5.867 1 42.75 603 ALA A C 1
ATOM 4694 O O . ALA A 1 603 ? 6.129 37.406 6.277 1 42.75 603 ALA A O 1
ATOM 4695 N N . VAL A 1 604 ? 4.504 36.688 4.973 1 44.56 604 VAL A N 1
ATOM 4696 C CA . VAL A 1 604 ? 5.508 35.844 4.34 1 44.56 604 VAL A CA 1
ATOM 4697 C C . VAL A 1 604 ? 6.18 36.625 3.199 1 44.56 604 VAL A C 1
ATOM 4699 O O . VAL A 1 604 ? 5.527 37.375 2.49 1 44.56 604 VAL A O 1
ATOM 4702 N N . MET B 1 1 ? -13.469 15.594 41.125 1 22.19 1 MET B N 1
ATOM 4703 C CA . MET B 1 1 ? -12.594 14.477 41.469 1 22.19 1 MET B CA 1
ATOM 4704 C C . MET B 1 1 ? -12.922 13.242 40.625 1 22.19 1 MET B C 1
ATOM 4706 O O . MET B 1 1 ? -13.75 12.422 41.031 1 22.19 1 MET B O 1
ATOM 4710 N N . THR B 1 2 ? -13.266 13.414 39.375 1 28.45 2 THR B N 1
ATOM 4711 C CA . THR B 1 2 ? -13.789 12.406 38.469 1 28.45 2 THR B CA 1
ATOM 4712 C C . THR B 1 2 ? -12.922 11.156 38.5 1 28.45 2 THR B C 1
ATOM 4714 O O . THR B 1 2 ? -11.695 11.242 38.375 1 28.45 2 THR B O 1
ATOM 4717 N N . THR B 1 3 ? -13.492 10.008 39.094 1 28.84 3 THR B N 1
ATOM 4718 C CA . THR B 1 3 ? -13.055 8.781 39.75 1 28.84 3 THR B CA 1
ATOM 4719 C C . THR B 1 3 ? -12.117 7.984 38.844 1 28.84 3 THR B C 1
ATOM 4721 O O . THR B 1 3 ? -12.305 7.949 37.625 1 28.84 3 THR B O 1
ATOM 4724 N N . PRO B 1 4 ? -11.055 7.398 39.406 1 32.19 4 PRO B N 1
ATOM 4725 C CA . PRO B 1 4 ? -10.031 6.414 39.062 1 32.19 4 PRO B CA 1
ATOM 4726 C C . PRO B 1 4 ? -10.602 5.203 38.312 1 32.19 4 PRO B C 1
ATOM 4728 O O . PRO B 1 4 ? -9.844 4.391 37.781 1 32.19 4 PRO B O 1
ATOM 4731 N N . ALA B 1 5 ? -11.898 5.012 38.531 1 30.31 5 ALA B N 1
ATOM 4732 C CA . ALA B 1 5 ? -12.484 3.736 38.094 1 30.31 5 ALA B CA 1
ATOM 4733 C C . ALA B 1 5 ? -12.508 3.605 36.594 1 30.31 5 ALA B C 1
ATOM 4735 O O . ALA B 1 5 ? -12.531 2.494 36.062 1 30.31 5 ALA B O 1
ATOM 4736 N N . VAL B 1 6 ? -12.852 4.617 35.969 1 33.03 6 VAL B N 1
ATOM 4737 C CA . VAL B 1 6 ? -12.961 4.523 34.5 1 33.03 6 VAL B CA 1
ATOM 4738 C C . VAL B 1 6 ? -11.594 4.23 33.906 1 33.03 6 VAL B C 1
ATOM 4740 O O . VAL B 1 6 ? -11.492 3.646 32.812 1 33.03 6 VAL B O 1
ATOM 4743 N N . ALA B 1 7 ? -10.516 4.688 34.531 1 34.72 7 ALA B N 1
ATOM 4744 C CA . ALA B 1 7 ? -9.156 4.324 34.125 1 34.72 7 ALA B CA 1
ATOM 4745 C C . ALA B 1 7 ? -8.891 2.84 34.375 1 34.72 7 ALA B C 1
ATOM 4747 O O . ALA B 1 7 ? -8.109 2.213 33.656 1 34.72 7 ALA B O 1
ATOM 4748 N N . GLU B 1 8 ? -9.562 2.303 35.406 1 33.25 8 GLU B N 1
ATOM 4749 C CA . GLU B 1 8 ? -9.297 0.945 35.875 1 33.25 8 GLU B CA 1
ATOM 4750 C C . GLU B 1 8 ? -9.875 -0.09 34.906 1 33.25 8 GLU B C 1
ATOM 4752 O O . GLU B 1 8 ? -9.266 -1.14 34.688 1 33.25 8 GLU B O 1
ATOM 4757 N N . ALA B 1 9 ? -11.109 0.165 34.438 1 35.25 9 ALA B N 1
ATOM 4758 C CA . ALA B 1 9 ? -11.688 -0.857 33.594 1 35.25 9 ALA B CA 1
ATOM 4759 C C . ALA B 1 9 ? -10.953 -0.938 32.25 1 35.25 9 ALA B C 1
ATOM 4761 O O . ALA B 1 9 ? -11.023 -1.951 31.547 1 35.25 9 ALA B O 1
ATOM 4762 N N . ALA B 1 10 ? -10.617 0.131 31.703 1 39.69 10 ALA B N 1
ATOM 4763 C CA . ALA B 1 10 ? -9.797 0.175 30.5 1 39.69 10 ALA B CA 1
ATOM 4764 C C . ALA B 1 10 ? -8.531 -0.655 30.672 1 39.69 10 ALA B C 1
ATOM 4766 O O . ALA B 1 10 ? -8.047 -1.268 29.719 1 39.69 10 ALA B O 1
ATOM 4767 N N . LEU B 1 11 ? -8.016 -0.682 31.922 1 43.34 11 LEU B N 1
ATOM 4768 C CA . LEU B 1 11 ? -6.82 -1.446 32.25 1 43.34 11 LEU B CA 1
ATOM 4769 C C . LEU B 1 11 ? -7.109 -2.943 32.25 1 43.34 11 LEU B C 1
ATOM 4771 O O . LEU B 1 11 ? -6.199 -3.758 32.406 1 43.34 11 LEU B O 1
ATOM 4775 N N . THR B 1 12 ? -8.344 -3.293 32.188 1 45.38 12 THR B N 1
ATOM 4776 C CA . THR B 1 12 ? -8.586 -4.707 32.438 1 45.38 12 THR B CA 1
ATOM 4777 C C . THR B 1 12 ? -8.305 -5.539 31.188 1 45.38 12 THR B C 1
ATOM 4779 O O . THR B 1 12 ? -8.141 -6.758 31.266 1 45.38 12 THR B O 1
ATOM 4782 N N . ARG B 1 13 ? -8.57 -4.938 30.078 1 56.03 13 ARG B N 1
ATOM 4783 C CA . ARG B 1 13 ? -8.32 -5.867 28.984 1 56.03 13 ARG B CA 1
ATOM 4784 C C . ARG B 1 13 ? -6.969 -5.59 28.328 1 56.03 13 ARG B C 1
ATOM 4786 O O . ARG B 1 13 ? -6.617 -4.438 28.078 1 56.03 13 ARG B O 1
ATOM 4793 N N . TYR B 1 14 ? -6.215 -6.555 28.484 1 59.72 14 TYR B N 1
ATOM 4794 C CA . TYR B 1 14 ? -4.926 -6.477 27.797 1 59.72 14 TYR B CA 1
ATOM 4795 C C . TYR B 1 14 ? -5.113 -6.266 26.297 1 59.72 14 TYR B C 1
ATOM 4797 O O . TYR B 1 14 ? -6.047 -6.809 25.703 1 59.72 14 TYR B O 1
ATOM 4805 N N . PRO B 1 15 ? -4.391 -5.328 25.734 1 62.94 15 PRO B N 1
ATOM 4806 C CA . PRO B 1 15 ? -4.469 -5.184 24.281 1 62.94 15 PRO B CA 1
ATOM 4807 C C . PRO B 1 15 ? -4.188 -6.488 23.547 1 62.94 15 PRO B C 1
ATOM 4809 O O . PRO B 1 15 ? -3.35 -7.281 23.984 1 62.94 15 PRO B O 1
ATOM 4812 N N . GLU B 1 16 ? -4.953 -6.73 22.609 1 68.88 16 GLU B N 1
ATOM 4813 C CA . GLU B 1 16 ? -4.723 -7.906 21.781 1 68.88 16 GLU B CA 1
ATOM 4814 C C . GLU B 1 16 ? -3.502 -7.723 20.875 1 68.88 16 GLU B C 1
ATOM 4816 O O . GLU B 1 16 ? -3.299 -6.645 20.312 1 68.88 16 GLU B O 1
ATOM 4821 N N . PRO B 1 17 ? -2.736 -8.742 20.844 1 76.5 17 PRO B N 1
ATOM 4822 C CA . PRO B 1 17 ? -1.574 -8.641 19.953 1 76.5 17 PRO B CA 1
ATOM 4823 C C . PRO B 1 17 ? -1.952 -8.703 18.469 1 76.5 17 PRO B C 1
ATOM 4825 O O . PRO B 1 17 ? -2.971 -9.305 18.125 1 76.5 17 PRO B O 1
ATOM 4828 N N . ASP B 1 18 ? -1.194 -8.117 17.672 1 74.69 18 ASP B N 1
ATOM 4829 C CA . ASP B 1 18 ? -1.45 -8.133 16.234 1 74.69 18 ASP B CA 1
ATOM 4830 C C . ASP B 1 18 ? -0.843 -9.375 15.578 1 74.69 18 ASP B C 1
ATOM 4832 O O . ASP B 1 18 ? -1.352 -9.859 14.562 1 74.69 18 ASP B O 1
ATOM 4836 N N . ARG B 1 19 ? 0.244 -9.844 16.188 1 86.56 19 ARG B N 1
ATOM 4837 C CA . ARG B 1 19 ? 0.982 -10.938 15.562 1 86.56 19 ARG B CA 1
ATOM 4838 C C . ARG B 1 19 ? 1.408 -11.969 16.609 1 86.56 19 ARG B C 1
ATOM 4840 O O . ARG B 1 19 ? 1.434 -11.68 17.797 1 86.56 19 ARG B O 1
ATOM 4847 N N . ARG B 1 20 ? 1.729 -13.086 16.109 1 89 20 ARG B N 1
ATOM 4848 C CA . ARG B 1 20 ? 2.219 -14.203 16.922 1 89 20 ARG B CA 1
ATOM 4849 C C . ARG B 1 20 ? 3.523 -14.75 16.344 1 89 20 ARG B C 1
ATOM 4851 O O . ARG B 1 20 ? 3.566 -15.203 15.203 1 89 20 ARG B O 1
ATOM 4858 N N . PRO B 1 21 ? 4.535 -14.656 17.125 1 90.81 21 PRO B N 1
ATOM 4859 C CA . PRO B 1 21 ? 5.777 -15.297 16.688 1 90.81 21 PRO B CA 1
ATOM 4860 C C . PRO B 1 21 ? 5.773 -16.812 16.906 1 90.81 21 PRO B C 1
ATOM 4862 O O . PRO B 1 21 ? 5.293 -17.281 17.938 1 90.81 21 PRO B O 1
ATOM 4865 N N . LEU B 1 22 ? 6.223 -17.562 15.984 1 93.88 22 LEU B N 1
ATOM 4866 C CA . LEU B 1 22 ? 6.336 -19.016 16.078 1 93.88 22 LEU B CA 1
ATOM 4867 C C . LEU B 1 22 ? 7.664 -19.5 15.508 1 93.88 22 LEU B C 1
ATOM 4869 O O . LEU B 1 22 ? 8.062 -19.078 14.422 1 93.88 22 LEU B O 1
ATOM 4873 N N . GLN B 1 23 ? 8.297 -20.328 16.172 1 91 23 GLN B N 1
ATOM 4874 C CA . GLN B 1 23 ? 9.539 -20.922 15.688 1 91 23 GLN B CA 1
ATOM 4875 C C . GLN B 1 23 ? 9.25 -21.984 14.633 1 91 23 GLN B C 1
ATOM 4877 O O . GLN B 1 23 ? 8.273 -22.734 14.742 1 91 23 GLN B O 1
ATOM 4882 N N . VAL B 1 24 ? 10.062 -22.031 13.648 1 91.44 24 VAL B N 1
ATOM 4883 C CA . VAL B 1 24 ? 9.93 -23.031 12.602 1 91.44 24 VAL B CA 1
ATOM 4884 C C . VAL B 1 24 ? 11.32 -23.484 12.148 1 91.44 24 VAL B C 1
ATOM 4886 O O . VAL B 1 24 ? 12.312 -22.797 12.398 1 91.44 24 VAL B O 1
ATOM 4889 N N . PHE B 1 25 ? 11.367 -24.672 11.555 1 87.06 25 PHE B N 1
ATOM 4890 C CA . PHE B 1 25 ? 12.57 -25.062 10.82 1 87.06 25 PHE B CA 1
ATOM 4891 C C . PHE B 1 25 ? 12.68 -24.297 9.508 1 87.06 25 PHE B C 1
ATOM 4893 O O . PHE B 1 25 ? 11.742 -24.281 8.711 1 87.06 25 PHE B O 1
ATOM 4900 N N . ALA B 1 26 ? 13.805 -23.609 9.383 1 80 26 ALA B N 1
ATOM 4901 C CA . ALA B 1 26 ? 14.016 -22.875 8.141 1 80 26 ALA B CA 1
ATOM 4902 C C . ALA B 1 26 ? 14.438 -23.812 7.012 1 80 26 ALA B C 1
ATOM 4904 O O . ALA B 1 26 ? 14.156 -23.547 5.84 1 80 26 ALA B O 1
ATOM 4905 N N . PHE B 1 27 ? 15.195 -24.75 7.375 1 75.75 27 PHE B N 1
ATOM 4906 C CA . PHE B 1 27 ? 15.672 -25.766 6.441 1 75.75 27 PHE B CA 1
ATOM 4907 C C . PHE B 1 27 ? 15.258 -27.156 6.895 1 75.75 27 PHE B C 1
ATOM 4909 O O . PHE B 1 27 ? 14.961 -27.375 8.07 1 75.75 27 PHE B O 1
ATOM 4916 N N . ASP B 1 28 ? 15.188 -27.938 5.875 1 71.88 28 ASP B N 1
ATOM 4917 C CA . ASP B 1 28 ? 14.969 -29.328 6.246 1 71.88 28 ASP B CA 1
ATOM 4918 C C . ASP B 1 28 ? 15.977 -29.797 7.293 1 71.88 28 ASP B C 1
ATOM 4920 O O . ASP B 1 28 ? 17.172 -29.531 7.156 1 71.88 28 ASP B O 1
ATOM 4924 N N . PRO B 1 29 ? 15.477 -30.25 8.406 1 64.56 29 PRO B N 1
ATOM 4925 C CA . PRO B 1 29 ? 16.391 -30.672 9.477 1 64.56 29 PRO B CA 1
ATOM 4926 C C . PRO B 1 29 ? 17.547 -31.516 8.961 1 64.56 29 PRO B C 1
ATOM 4928 O O . PRO B 1 29 ? 18.641 -31.484 9.539 1 64.56 29 PRO B O 1
ATOM 4931 N N . MET B 1 30 ? 17.297 -32.25 7.859 1 61.78 30 MET B N 1
ATOM 4932 C CA . MET B 1 30 ? 18.359 -33.062 7.297 1 61.78 30 MET B CA 1
ATOM 4933 C C . MET B 1 30 ? 19.484 -32.219 6.754 1 61.78 30 MET B C 1
ATOM 4935 O O . MET B 1 30 ? 20.656 -32.594 6.859 1 61.78 30 MET B O 1
ATOM 4939 N N . VAL B 1 31 ? 19.062 -31.078 6.258 1 59.62 31 VAL B N 1
ATOM 4940 C CA . VAL B 1 31 ? 20.031 -30.156 5.66 1 59.62 31 VAL B CA 1
ATOM 4941 C C . VAL B 1 31 ? 20.625 -29.266 6.746 1 59.62 31 VAL B C 1
ATOM 4943 O O . VAL B 1 31 ? 21.828 -28.953 6.703 1 59.62 31 VAL B O 1
ATOM 4946 N N . ALA B 1 32 ? 19.844 -28.859 7.707 1 57.94 32 ALA B N 1
ATOM 4947 C CA . ALA B 1 32 ? 20.203 -27.906 8.75 1 57.94 32 ALA B CA 1
ATOM 4948 C C . ALA B 1 32 ? 21.312 -28.453 9.633 1 57.94 32 ALA B C 1
ATOM 4950 O O . ALA B 1 32 ? 22.141 -27.688 10.148 1 57.94 32 ALA B O 1
ATOM 4951 N N . ARG B 1 33 ? 21.344 -29.703 9.953 1 52.97 33 ARG B N 1
ATOM 4952 C CA . ARG B 1 33 ? 22.359 -30.281 10.828 1 52.97 33 ARG B CA 1
ATOM 4953 C C . ARG B 1 33 ? 23.75 -29.953 10.328 1 52.97 33 ARG B C 1
ATOM 4955 O O . ARG B 1 33 ? 24.688 -29.781 11.125 1 52.97 33 ARG B O 1
ATOM 4962 N N . LEU B 1 34 ? 23.812 -29.734 9.086 1 47.09 34 LEU B N 1
ATOM 4963 C CA . LEU B 1 34 ? 25.125 -29.438 8.547 1 47.09 34 LEU B CA 1
ATOM 4964 C C . LEU B 1 34 ? 25.453 -27.953 8.672 1 47.09 34 LEU B C 1
ATOM 4966 O O . LEU B 1 34 ? 26.625 -27.578 8.758 1 47.09 34 LEU B O 1
ATOM 4970 N N . SER B 1 35 ? 24.453 -27.156 8.648 1 52.22 35 SER B N 1
ATOM 4971 C CA . SER B 1 35 ? 24.766 -25.734 8.508 1 52.22 35 SER B CA 1
ATOM 4972 C C . SER B 1 35 ? 24.578 -25 9.828 1 52.22 35 SER B C 1
ATOM 4974 O O . SER B 1 35 ? 25.047 -23.875 9.992 1 52.22 35 SER B O 1
ATOM 4976 N N . GLY B 1 36 ? 24.344 -25.719 11.008 1 49.22 36 GLY B N 1
ATOM 4977 C CA . GLY B 1 36 ? 24.172 -25.156 12.344 1 49.22 36 GLY B CA 1
ATOM 4978 C C . GLY B 1 36 ? 22.922 -24.297 12.477 1 49.22 36 GLY B C 1
ATOM 4979 O O . GLY B 1 36 ? 22.578 -23.875 13.578 1 49.22 36 GLY B O 1
ATOM 4980 N N . GLN B 1 37 ? 22.562 -23.391 11.641 1 55.53 37 GLN B N 1
ATOM 4981 C CA . GLN B 1 37 ? 21.625 -22.281 11.82 1 55.53 37 GLN B CA 1
ATOM 4982 C C . GLN B 1 37 ? 20.234 -22.641 11.281 1 55.53 37 GLN B C 1
ATOM 4984 O O . GLN B 1 37 ? 19.828 -22.125 10.234 1 55.53 37 GLN B O 1
ATOM 4989 N N . GLU B 1 38 ? 19.312 -23.594 12.008 1 66.56 38 GLU B N 1
ATOM 4990 C CA . GLU B 1 38 ? 18.219 -24.406 11.469 1 66.56 38 GLU B CA 1
ATOM 4991 C C . GLU B 1 38 ? 16.875 -23.766 11.758 1 66.56 38 GLU B C 1
ATOM 4993 O O . GLU B 1 38 ? 15.875 -24.078 11.102 1 66.56 38 GLU B O 1
ATOM 4998 N N . THR B 1 39 ? 16.938 -22.812 12.57 1 79.12 39 THR B N 1
ATOM 4999 C CA . THR B 1 39 ? 15.633 -22.406 13.07 1 79.12 39 THR B CA 1
ATOM 5000 C C . THR B 1 39 ? 15.445 -20.891 12.906 1 79.12 39 THR B C 1
ATOM 5002 O O . THR B 1 39 ? 16.422 -20.156 12.781 1 79.12 39 THR B O 1
ATOM 5005 N N . THR B 1 40 ? 14.312 -20.516 12.617 1 85.88 40 THR B N 1
ATOM 5006 C CA . THR B 1 40 ? 13.953 -19.109 12.57 1 85.88 40 THR B CA 1
ATOM 5007 C C . THR B 1 40 ? 12.586 -18.875 13.195 1 85.88 40 THR B C 1
ATOM 5009 O O . THR B 1 40 ? 11.875 -19.828 13.516 1 85.88 40 THR B O 1
ATOM 5012 N N . THR B 1 41 ? 12.32 -17.703 13.477 1 88.31 41 THR B N 1
ATOM 5013 C CA . THR B 1 41 ? 11.008 -17.328 14.008 1 88.31 41 THR B CA 1
ATOM 5014 C C . THR B 1 41 ? 10.211 -16.547 12.969 1 88.31 41 THR B C 1
ATOM 5016 O O . THR B 1 41 ? 10.727 -15.586 12.383 1 88.31 41 THR B O 1
ATOM 5019 N N . ILE B 1 42 ? 9.016 -17.062 12.695 1 89.62 42 ILE B N 1
ATOM 5020 C CA . ILE B 1 42 ? 8.172 -16.328 11.773 1 89.62 42 ILE B CA 1
ATOM 5021 C C . ILE B 1 42 ? 7.027 -15.656 12.531 1 89.62 42 ILE B C 1
ATOM 5023 O O . ILE B 1 42 ? 6.609 -16.141 13.586 1 89.62 42 ILE B O 1
ATOM 5027 N N . SER B 1 43 ? 6.684 -14.516 12.062 1 88.38 43 SER B N 1
ATOM 5028 C CA . SER B 1 43 ? 5.578 -13.766 12.641 1 88.38 43 SER B CA 1
ATOM 5029 C C . SER B 1 43 ? 4.309 -13.922 11.805 1 88.38 43 SER B C 1
ATOM 5031 O O . SER B 1 43 ? 4.289 -13.586 10.625 1 88.38 43 SER B O 1
ATOM 5033 N N . VAL B 1 44 ? 3.213 -14.484 12.414 1 90.62 44 VAL B N 1
ATOM 5034 C CA . VAL B 1 44 ? 1.958 -14.68 11.695 1 90.62 44 VAL B CA 1
ATOM 5035 C C . VAL B 1 44 ? 0.865 -13.812 12.32 1 90.62 44 VAL B C 1
ATOM 5037 O O . VAL B 1 44 ? 0.983 -13.391 13.469 1 90.62 44 VAL B O 1
ATOM 5040 N N . PRO B 1 45 ? -0.157 -13.477 11.625 1 86.06 45 PRO B N 1
ATOM 5041 C CA . PRO B 1 45 ? -1.251 -12.703 12.219 1 86.06 45 PRO B CA 1
ATOM 5042 C C . PRO B 1 45 ? -1.873 -13.406 13.43 1 86.06 45 PRO B C 1
ATOM 5044 O O . PRO B 1 45 ? -2.104 -14.617 13.398 1 86.06 45 PRO B O 1
ATOM 5047 N N . TYR B 1 46 ? -2.125 -12.68 14.406 1 86.81 46 TYR B N 1
ATOM 5048 C CA . TYR B 1 46 ? -2.709 -13.258 15.609 1 86.81 46 TYR B CA 1
ATOM 5049 C C . TYR B 1 46 ? -4.176 -13.602 15.398 1 86.81 46 TYR B C 1
ATOM 5051 O O . TYR B 1 46 ? -4.918 -12.836 14.773 1 86.81 46 TYR B O 1
ATOM 5059 N N . GLU B 1 47 ? -4.645 -14.664 15.867 1 87.31 47 GLU B N 1
ATOM 5060 C CA . GLU B 1 47 ? -6.027 -15.109 15.984 1 87.31 47 GLU B CA 1
ATOM 5061 C C . GLU B 1 47 ? -6.199 -16.062 17.172 1 87.31 47 GLU B C 1
ATOM 5063 O O . GLU B 1 47 ? -5.254 -16.75 17.547 1 87.31 47 GLU B O 1
ATOM 5068 N N . PRO B 1 48 ? -7.367 -15.961 17.734 1 86.69 48 PRO B N 1
ATOM 5069 C CA . PRO B 1 48 ? -7.621 -16.984 18.75 1 86.69 48 PRO B CA 1
ATOM 5070 C C . PRO B 1 48 ? -7.617 -18.406 18.156 1 86.69 48 PRO B C 1
ATOM 5072 O O . PRO B 1 48 ? -8.172 -18.625 17.078 1 86.69 48 PRO B O 1
ATOM 5075 N N . LEU B 1 49 ? -6.895 -19.25 18.875 1 93.12 49 LEU B N 1
ATOM 5076 C CA . LEU B 1 49 ? -6.766 -20.609 18.359 1 93.12 49 LEU B CA 1
ATOM 5077 C C . LEU B 1 49 ? -7.285 -21.625 19.375 1 93.12 49 LEU B C 1
ATOM 5079 O O . LEU B 1 49 ? -7.109 -21.438 20.578 1 93.12 49 LEU B O 1
ATOM 5083 N N . ARG B 1 50 ? -7.973 -22.609 18.906 1 93.88 50 ARG B N 1
ATOM 5084 C CA . ARG B 1 50 ? -8.188 -23.828 19.672 1 93.88 50 ARG B CA 1
ATOM 5085 C C . ARG B 1 50 ? -7.016 -24.797 19.531 1 93.88 50 ARG B C 1
ATOM 5087 O O . ARG B 1 50 ? -6.254 -24.703 18.562 1 93.88 50 ARG B O 1
ATOM 5094 N N . PRO B 1 51 ? -6.871 -25.641 20.5 1 94.38 51 PRO B N 1
ATOM 5095 C CA . PRO B 1 51 ? -5.793 -26.625 20.344 1 94.38 51 PRO B CA 1
ATOM 5096 C C . PRO B 1 51 ? -5.883 -27.422 19.047 1 94.38 51 PRO B C 1
ATOM 5098 O O . PRO B 1 51 ? -6.984 -27.75 18.594 1 94.38 51 PRO B O 1
ATOM 5101 N N . GLY B 1 52 ? -4.766 -27.734 18.469 1 89.19 52 GLY B N 1
ATOM 5102 C CA . GLY B 1 52 ? -4.645 -28.359 17.172 1 89.19 52 GLY B CA 1
ATOM 5103 C C . GLY B 1 52 ? -3.301 -28.109 16.516 1 89.19 52 GLY B C 1
ATOM 5104 O O . GLY B 1 52 ? -2.35 -28.875 16.734 1 89.19 52 GLY B O 1
ATOM 5105 N N . PRO B 1 53 ? -3.164 -26.656 15.992 1 95 53 PRO B N 1
ATOM 5106 C CA . PRO B 1 53 ? -4.035 -25.516 16.234 1 95 53 PRO B CA 1
ATOM 5107 C C . PRO B 1 53 ? -5.184 -25.422 15.234 1 95 53 PRO B C 1
ATOM 5109 O O . PRO B 1 53 ? -5.082 -25.938 14.125 1 95 53 PRO B O 1
ATOM 5112 N N . SER B 1 54 ? -6.211 -25 15.633 1 94.38 54 SER B N 1
ATOM 5113 C CA . SER B 1 54 ? -7.395 -24.766 14.812 1 94.38 54 SER B CA 1
ATOM 5114 C C . SER B 1 54 ? -7.766 -23.281 14.781 1 94.38 54 SER B C 1
ATOM 5116 O O . SER B 1 54 ? -8.156 -22.719 15.805 1 94.38 54 SER B O 1
ATOM 5118 N N . GLY B 1 55 ? -7.562 -22.719 13.68 1 92.19 55 GLY B N 1
ATOM 5119 C CA . GLY B 1 55 ? -7.914 -21.328 13.5 1 92.19 55 GLY B CA 1
ATOM 5120 C C . GLY B 1 55 ? -9.023 -21.109 12.492 1 92.19 55 GLY B C 1
ATOM 5121 O O . GLY B 1 55 ? -9.844 -22 12.266 1 92.19 55 GLY B O 1
ATOM 5122 N N . GLU B 1 56 ? -9.133 -19.922 11.961 1 88.31 56 GLU B N 1
ATOM 5123 C CA . GLU B 1 56 ? -10.219 -19.562 11.047 1 88.31 56 GLU B CA 1
ATOM 5124 C C . GLU B 1 56 ? -10.086 -20.281 9.711 1 88.31 56 GLU B C 1
ATOM 5126 O O . GLU B 1 56 ? -11.07 -20.766 9.164 1 88.31 56 GLU B O 1
ATOM 5131 N N . LEU B 1 57 ? -8.867 -20.344 9.211 1 92.56 57 LEU B N 1
ATOM 5132 C CA . LEU B 1 57 ? -8.695 -20.844 7.844 1 92.56 57 LEU B CA 1
ATOM 5133 C C . LEU B 1 57 ? -8.023 -22.219 7.84 1 92.56 57 LEU B C 1
ATOM 5135 O O . LEU B 1 57 ? -8.133 -22.953 6.863 1 92.56 57 LEU B O 1
ATOM 5139 N N . ILE B 1 58 ? -7.266 -22.516 8.93 1 95.31 58 ILE B N 1
ATOM 5140 C CA . ILE B 1 58 ? -6.508 -23.766 8.969 1 95.31 58 ILE B CA 1
ATOM 5141 C C . ILE B 1 58 ? -6.84 -24.531 10.242 1 95.31 58 ILE B C 1
ATOM 5143 O O . ILE B 1 58 ? -6.949 -23.938 11.32 1 95.31 58 ILE B O 1
ATOM 5147 N N . GLN B 1 59 ? -7.035 -25.812 10.094 1 95.31 59 GLN B N 1
ATOM 5148 C CA . GLN B 1 59 ? -7.207 -26.75 11.203 1 95.31 59 GLN B CA 1
ATOM 5149 C C . GLN B 1 59 ? -6.215 -27.906 11.117 1 95.31 59 GLN B C 1
ATOM 5151 O O . GLN B 1 59 ? -6.227 -28.672 10.148 1 95.31 59 GLN B O 1
ATOM 5156 N N . VAL B 1 60 ? -5.387 -28 12.07 1 97.19 60 VAL B N 1
ATOM 5157 C CA . VAL B 1 60 ? -4.43 -29.094 12.117 1 97.19 60 VAL B CA 1
ATOM 5158 C C . VAL B 1 60 ? -4.992 -30.234 12.969 1 97.19 60 VAL B C 1
ATOM 5160 O O . VAL B 1 60 ? -5.348 -30.031 14.133 1 97.19 60 VAL B O 1
ATOM 5163 N N . ILE B 1 61 ? -5.156 -31.344 12.414 1 95 61 ILE B N 1
ATOM 5164 C CA . ILE B 1 61 ? -5.617 -32.562 13.07 1 95 61 ILE B CA 1
ATOM 5165 C C . ILE B 1 61 ? -4.527 -33.625 12.992 1 95 61 ILE B C 1
ATOM 5167 O O . ILE B 1 61 ? -4.23 -34.125 11.906 1 95 61 ILE B O 1
ATOM 5171 N N . ASP B 1 62 ? -4.02 -34.031 14.148 1 96.25 62 ASP B N 1
ATOM 5172 C CA . ASP B 1 62 ? -2.854 -34.906 14.117 1 96.25 62 ASP B CA 1
ATOM 5173 C C . ASP B 1 62 ? -3.246 -36.344 14.391 1 96.25 62 ASP B C 1
ATOM 5175 O O . ASP B 1 62 ? -2.9 -36.906 15.438 1 96.25 62 ASP B O 1
ATOM 5179 N N . TYR B 1 63 ? -3.875 -36.875 13.453 1 93.25 63 TYR B N 1
ATOM 5180 C CA . TYR B 1 63 ? -4.207 -38.312 13.469 1 93.25 63 TYR B CA 1
ATOM 5181 C C . TYR B 1 63 ? -3.209 -39.094 12.648 1 93.25 63 TYR B C 1
ATOM 5183 O O . TYR B 1 63 ? -2.988 -38.812 11.469 1 93.25 63 TYR B O 1
ATOM 5191 N N . ASP B 1 64 ? -2.602 -40.031 13.258 1 92.81 64 ASP B N 1
ATOM 5192 C CA . ASP B 1 64 ? -1.675 -40.938 12.594 1 92.81 64 ASP B CA 1
ATOM 5193 C C . ASP B 1 64 ? -2.375 -42.25 12.195 1 92.81 64 ASP B C 1
ATOM 5195 O O . ASP B 1 64 ? -2.574 -43.125 13.023 1 92.81 64 ASP B O 1
ATOM 5199 N N . SER B 1 65 ? -2.566 -42.406 10.969 1 87.5 65 SER B N 1
ATOM 5200 C CA . SER B 1 65 ? -3.324 -43.562 10.492 1 87.5 65 SER B CA 1
ATOM 5201 C C . SER B 1 65 ? -2.52 -44.844 10.633 1 87.5 65 SER B C 1
ATOM 5203 O O . SER B 1 65 ? -3.092 -45.938 10.781 1 87.5 65 SER B O 1
ATOM 5205 N N . ALA B 1 66 ? -1.253 -44.781 10.508 1 88 66 ALA B N 1
ATOM 5206 C CA . ALA B 1 66 ? -0.401 -45.969 10.625 1 88 66 ALA B CA 1
ATOM 5207 C C . ALA B 1 66 ? -0.46 -46.531 12.031 1 88 66 ALA B C 1
ATOM 5209 O O . ALA B 1 66 ? -0.451 -47.781 12.203 1 88 66 ALA B O 1
ATOM 5210 N N . THR B 1 67 ? -0.495 -45.719 13.008 1 90.19 67 THR B N 1
ATOM 5211 C CA . THR B 1 67 ? -0.516 -46.156 14.391 1 90.19 67 THR B CA 1
ATOM 5212 C C . THR B 1 67 ? -1.938 -46.156 14.945 1 90.19 67 THR B C 1
ATOM 5214 O O . THR B 1 67 ? -2.209 -46.75 15.992 1 90.19 67 THR B O 1
ATOM 5217 N N . GLY B 1 68 ? -2.816 -45.531 14.25 1 88.69 68 GLY B N 1
ATOM 5218 C CA . GLY B 1 68 ? -4.211 -45.469 14.656 1 88.69 68 GLY B CA 1
ATOM 5219 C C . GLY B 1 68 ? -4.438 -44.594 15.883 1 88.69 68 GLY B C 1
ATOM 5220 O O . GLY B 1 68 ? -5.312 -44.906 16.703 1 88.69 68 GLY B O 1
ATOM 5221 N N . CYS B 1 69 ? -3.654 -43.562 16.062 1 91.56 69 CYS B N 1
ATOM 5222 C CA . CYS B 1 69 ? -3.791 -42.75 17.266 1 91.56 69 CYS B CA 1
ATOM 5223 C C . CYS B 1 69 ? -3.781 -41.281 16.922 1 91.56 69 CYS B C 1
ATOM 5225 O O . CYS B 1 69 ? -3.25 -40.875 15.891 1 91.56 69 CYS B O 1
ATOM 5227 N N . TYR B 1 70 ? -4.434 -40.5 17.797 1 93.31 70 TYR B N 1
ATOM 5228 C CA . TYR B 1 70 ? -4.34 -39.031 17.781 1 93.31 70 TYR B CA 1
ATOM 5229 C C . TYR B 1 70 ? -3.223 -38.562 18.703 1 93.31 70 TYR B C 1
ATOM 5231 O O . TYR B 1 70 ? -3.129 -38.969 19.859 1 93.31 70 TYR B O 1
ATOM 5239 N N . TYR B 1 71 ? -2.387 -37.781 18.109 1 93.94 71 TYR B N 1
ATOM 5240 C CA . TYR B 1 71 ? -1.4 -37.156 18.984 1 93.94 71 TYR B CA 1
ATOM 5241 C C . TYR B 1 71 ? -2.01 -36 19.75 1 93.94 71 TYR B C 1
ATOM 5243 O O . TYR B 1 71 ? -3.023 -35.438 19.328 1 93.94 71 TYR B O 1
ATOM 5251 N N . GLU B 1 72 ? -1.402 -35.625 20.891 1 94.69 72 GLU B N 1
ATOM 5252 C CA . GLU B 1 72 ? -1.887 -34.5 21.703 1 94.69 72 GLU B CA 1
ATOM 5253 C C . GLU B 1 72 ? -1.865 -33.188 20.938 1 94.69 72 GLU B C 1
ATOM 5255 O O . GLU B 1 72 ? -0.831 -32.812 20.391 1 94.69 72 GLU B O 1
ATOM 5260 N N . PRO B 1 73 ? -2.994 -32.562 20.875 1 95.62 73 PRO B N 1
ATOM 5261 C CA . PRO B 1 73 ? -3.033 -31.266 20.172 1 95.62 73 PRO B CA 1
ATOM 5262 C C . PRO B 1 73 ? -2.252 -30.188 20.906 1 95.62 73 PRO B C 1
ATOM 5264 O O . PRO B 1 73 ? -2.352 -30.062 22.141 1 95.62 73 PRO B O 1
ATOM 5267 N N . VAL B 1 74 ? -1.482 -29.422 20.172 1 96.19 74 VAL B N 1
ATOM 5268 C CA . VAL B 1 74 ? -0.71 -28.344 20.766 1 96.19 74 VAL B CA 1
ATOM 5269 C C . VAL B 1 74 ? -1.633 -27.156 21.078 1 96.19 74 VAL B C 1
ATOM 5271 O O . VAL B 1 74 ? -2.547 -26.859 20.312 1 96.19 74 VAL B O 1
ATOM 5274 N N . ASP B 1 75 ? -1.435 -26.578 22.219 1 95.56 75 ASP B N 1
ATOM 5275 C CA . ASP B 1 75 ? -2.107 -25.344 22.594 1 95.56 75 ASP B CA 1
ATOM 5276 C C . ASP B 1 75 ? -1.154 -24.141 22.5 1 95.56 75 ASP B C 1
ATOM 5278 O O . ASP B 1 75 ? -0.414 -23.859 23.453 1 95.56 75 ASP B O 1
ATOM 5282 N N . LEU B 1 76 ? -1.279 -23.406 21.438 1 94.06 76 LEU B N 1
ATOM 5283 C CA . LEU B 1 76 ? -0.361 -22.312 21.188 1 94.06 76 LEU B CA 1
ATOM 5284 C C . LEU B 1 76 ? -0.704 -21.109 22.062 1 94.06 76 LEU B C 1
ATOM 5286 O O . LEU B 1 76 ? 0.056 -20.141 22.125 1 94.06 76 LEU B O 1
ATOM 5290 N N . ASP B 1 77 ? -1.804 -21.172 22.766 1 90.69 77 ASP B N 1
ATOM 5291 C CA . ASP B 1 77 ? -2.186 -20.078 23.656 1 90.69 77 ASP B CA 1
ATOM 5292 C C . ASP B 1 77 ? -1.789 -20.406 25.109 1 90.69 77 ASP B C 1
ATOM 5294 O O . ASP B 1 77 ? -2.041 -19.609 26.016 1 90.69 77 ASP B O 1
ATOM 5298 N N . ASP B 1 78 ? -1.194 -21.578 25.297 1 90.31 78 ASP B N 1
ATOM 5299 C CA . ASP B 1 78 ? -0.633 -21.875 26.609 1 90.31 78 ASP B CA 1
ATOM 5300 C C . ASP B 1 78 ? 0.436 -20.859 26.984 1 90.31 78 ASP B C 1
ATOM 5302 O O . ASP B 1 78 ? 1.333 -20.562 26.188 1 90.31 78 ASP B O 1
ATOM 5306 N N . PRO B 1 79 ? 0.285 -20.203 28.125 1 84.25 79 PRO B N 1
ATOM 5307 C CA . PRO B 1 79 ? 1.227 -19.156 28.531 1 84.25 79 PRO B CA 1
ATOM 5308 C C . PRO B 1 79 ? 2.684 -19.594 28.391 1 84.25 79 PRO B C 1
ATOM 5310 O O . PRO B 1 79 ? 3.547 -18.781 28.062 1 84.25 79 PRO B O 1
ATOM 5313 N N . ARG B 1 80 ? 3.002 -20.922 28.828 1 84.06 80 ARG B N 1
ATOM 5314 C CA . ARG B 1 80 ? 4.367 -21.422 28.734 1 84.06 80 ARG B CA 1
ATOM 5315 C C . ARG B 1 80 ? 4.852 -21.422 27.281 1 84.06 80 ARG B C 1
ATOM 5317 O O . ARG B 1 80 ? 6.023 -21.156 27.016 1 84.06 80 ARG B O 1
ATOM 5324 N N . VAL B 1 81 ? 3.986 -21.688 26.25 1 84.94 81 VAL B N 1
ATOM 5325 C CA . VAL B 1 81 ? 4.293 -21.703 24.828 1 84.94 81 VAL B CA 1
ATOM 5326 C C . VAL B 1 81 ? 4.441 -20.281 24.297 1 84.94 81 VAL B C 1
ATOM 5328 O O . VAL B 1 81 ? 5.348 -19.984 23.516 1 84.94 81 VAL B O 1
ATOM 5331 N N . LEU B 1 82 ? 3.574 -19.406 24.734 1 82.44 82 LEU B N 1
ATOM 5332 C CA . LEU B 1 82 ? 3.596 -18 24.328 1 82.44 82 LEU B CA 1
ATOM 5333 C C . LEU B 1 82 ? 4.91 -17.344 24.734 1 82.44 82 LEU B C 1
ATOM 5335 O O . LEU B 1 82 ? 5.453 -16.516 23.984 1 82.44 82 LEU B O 1
ATOM 5339 N N . LEU B 1 83 ? 5.516 -17.75 25.844 1 72.62 83 LEU B N 1
ATOM 5340 C CA . LEU B 1 83 ? 6.746 -17.156 26.344 1 72.62 83 LEU B CA 1
ATOM 5341 C C . LEU B 1 83 ? 7.941 -17.562 25.484 1 72.62 83 LEU B C 1
ATOM 5343 O O . LEU B 1 83 ? 8.992 -16.922 25.547 1 72.62 83 LEU B O 1
ATOM 5347 N N . LEU B 1 84 ? 7.762 -18.547 24.734 1 76 84 LEU B N 1
ATOM 5348 C CA . LEU B 1 84 ? 8.875 -19.094 23.969 1 76 84 LEU B CA 1
ATOM 5349 C C . LEU B 1 84 ? 8.719 -18.781 22.484 1 76 84 LEU B C 1
ATOM 5351 O O . LEU B 1 84 ? 9.477 -19.281 21.656 1 76 84 LEU B O 1
ATOM 5355 N N . ASP B 1 85 ? 7.707 -17.953 22.141 1 84.56 85 ASP B N 1
ATOM 5356 C CA . ASP B 1 85 ? 7.398 -17.703 20.734 1 84.56 85 ASP B CA 1
ATOM 5357 C C . ASP B 1 85 ? 7.047 -19 20.016 1 84.56 85 ASP B C 1
ATOM 5359 O O . ASP B 1 85 ? 7.52 -19.25 18.906 1 84.56 85 ASP B O 1
ATOM 5363 N N . GLY B 1 86 ? 6.371 -19.875 20.797 1 88.31 86 GLY B N 1
ATOM 5364 C CA . GLY B 1 86 ? 6.047 -21.203 20.281 1 88.31 86 GLY B CA 1
ATOM 5365 C C . GLY B 1 86 ? 6.973 -22.281 20.812 1 88.31 86 GLY B C 1
ATOM 5366 O O . GLY B 1 86 ? 7.922 -22 21.547 1 88.31 86 GLY B O 1
ATOM 5367 N N . LEU B 1 87 ? 6.715 -23.484 20.438 1 91.12 87 LEU B N 1
ATOM 5368 C CA . LEU B 1 87 ? 7.543 -24.609 20.859 1 91.12 87 LEU B CA 1
ATOM 5369 C C . LEU B 1 87 ? 8.898 -24.578 20.156 1 91.12 87 LEU B C 1
ATOM 5371 O O . LEU B 1 87 ? 8.984 -24.203 18.984 1 91.12 87 LEU B O 1
ATOM 5375 N N . HIS B 1 88 ? 9.867 -25.047 20.938 1 88.19 88 HIS B N 1
ATOM 5376 C CA . HIS B 1 88 ? 11.18 -25.203 20.312 1 88.19 88 HIS B CA 1
ATOM 5377 C C . HIS B 1 88 ? 11.156 -26.266 19.234 1 88.19 88 HIS B C 1
ATOM 5379 O O . HIS B 1 88 ? 10.523 -27.312 19.391 1 88.19 88 HIS B O 1
ATOM 5385 N N . PRO B 1 89 ? 11.82 -25.969 18.188 1 87.62 89 PRO B N 1
ATOM 5386 C CA . PRO B 1 89 ? 11.844 -26.938 17.094 1 87.62 89 PRO B CA 1
ATOM 5387 C C . PRO B 1 89 ? 12.312 -28.328 17.547 1 87.62 89 PRO B C 1
ATOM 5389 O O . PRO B 1 89 ? 13.32 -28.438 18.234 1 87.62 89 PRO B O 1
ATOM 5392 N N . SER B 1 90 ? 11.594 -29.297 17.25 1 88.25 90 SER B N 1
ATOM 5393 C CA . SER B 1 90 ? 11.867 -30.672 17.656 1 88.25 90 SER B CA 1
ATOM 5394 C C . SER B 1 90 ? 11.391 -31.672 16.594 1 88.25 90 SER B C 1
ATOM 5396 O O . SER B 1 90 ? 10.266 -31.562 16.094 1 88.25 90 SER B O 1
ATOM 5398 N N . GLU B 1 91 ? 12.203 -32.594 16.297 1 87.94 91 GLU B N 1
ATOM 5399 C CA . GLU B 1 91 ? 11.789 -33.656 15.383 1 87.94 91 GLU B CA 1
ATOM 5400 C C . GLU B 1 91 ? 10.984 -34.75 16.109 1 87.94 91 GLU B C 1
ATOM 5402 O O . GLU B 1 91 ? 10.281 -35.531 15.492 1 87.94 91 GLU B O 1
ATOM 5407 N N . ARG B 1 92 ? 11.07 -34.688 17.406 1 87 92 ARG B N 1
ATOM 5408 C CA . ARG B 1 92 ? 10.484 -35.781 18.188 1 87 92 ARG B CA 1
ATOM 5409 C C . ARG B 1 92 ? 9.102 -35.406 18.703 1 87 92 ARG B C 1
ATOM 5411 O O . ARG B 1 92 ? 8.25 -36.25 18.906 1 87 92 ARG B O 1
ATOM 5418 N N . ASP B 1 93 ? 8.891 -34.125 18.875 1 92.81 93 ASP B N 1
ATOM 5419 C CA . ASP B 1 93 ? 7.656 -33.656 19.516 1 92.81 93 ASP B CA 1
ATOM 5420 C C . ASP B 1 93 ? 6.578 -33.375 18.469 1 92.81 93 ASP B C 1
ATOM 5422 O O . ASP B 1 93 ? 6.633 -32.375 17.766 1 92.81 93 ASP B O 1
ATOM 5426 N N . PRO B 1 94 ? 5.582 -34.219 18.406 1 95.06 94 PRO B N 1
ATOM 5427 C CA . PRO B 1 94 ? 4.516 -34.031 17.438 1 95.06 94 PRO B CA 1
ATOM 5428 C C . PRO B 1 94 ? 3.824 -32.656 17.594 1 95.06 94 PRO B C 1
ATOM 5430 O O . PRO B 1 94 ? 3.283 -32.125 16.641 1 95.06 94 PRO B O 1
ATOM 5433 N N . ARG B 1 95 ? 3.797 -32.156 18.828 1 95.44 95 ARG B N 1
ATOM 5434 C CA . ARG B 1 95 ? 3.18 -30.859 19.047 1 95.44 95 ARG B CA 1
ATOM 5435 C C . ARG B 1 95 ? 3.908 -29.781 18.266 1 95.44 95 ARG B C 1
ATOM 5437 O O . ARG B 1 95 ? 3.283 -28.844 17.75 1 95.44 95 ARG B O 1
ATOM 5444 N N . PHE B 1 96 ? 5.137 -29.906 18.172 1 95.56 96 PHE B N 1
ATOM 5445 C CA . PHE B 1 96 ? 5.883 -28.953 17.344 1 95.56 96 PHE B CA 1
ATOM 5446 C C . PHE B 1 96 ? 5.539 -29.125 15.867 1 95.56 96 PHE B C 1
ATOM 5448 O O . PHE B 1 96 ? 5.461 -28.156 15.125 1 95.56 96 PHE B O 1
ATOM 5455 N N . HIS B 1 97 ? 5.406 -30.375 15.477 1 96.5 97 HIS B N 1
ATOM 5456 C CA . HIS B 1 97 ? 5.027 -30.641 14.094 1 96.5 97 HIS B CA 1
ATOM 5457 C C . HIS B 1 97 ? 3.742 -29.906 13.734 1 96.5 97 HIS B C 1
ATOM 5459 O O . HIS B 1 97 ? 3.643 -29.312 12.648 1 96.5 97 HIS B O 1
ATOM 5465 N N . GLN B 1 98 ? 2.828 -29.969 14.648 1 97.75 98 GLN B N 1
ATOM 5466 C CA . GLN B 1 98 ? 1.562 -29.266 14.477 1 97.75 98 GLN B CA 1
ATOM 5467 C C . GLN B 1 98 ? 1.786 -27.75 14.344 1 97.75 98 GLN B C 1
ATOM 5469 O O . GLN B 1 98 ? 1.219 -27.109 13.461 1 97.75 98 GLN B O 1
ATOM 5474 N N . GLN B 1 99 ? 2.633 -27.188 15.18 1 96.88 99 GLN B N 1
ATOM 5475 C CA . GLN B 1 99 ? 2.996 -25.781 15.133 1 96.88 99 GLN B CA 1
ATOM 5476 C C . GLN B 1 99 ? 3.625 -25.422 13.789 1 96.88 99 GLN B C 1
ATOM 5478 O O . GLN B 1 99 ? 3.277 -24.406 13.188 1 96.88 99 GLN B O 1
ATOM 5483 N N . MET B 1 100 ? 4.504 -26.266 13.375 1 95.69 100 MET B N 1
ATOM 5484 C CA . MET B 1 100 ? 5.234 -26.078 12.125 1 95.69 100 MET B CA 1
ATOM 5485 C C . MET B 1 100 ? 4.27 -25.938 10.953 1 95.69 100 MET B C 1
ATOM 5487 O O . MET B 1 100 ? 4.359 -25 10.172 1 95.69 100 MET B O 1
ATOM 5491 N N . VAL B 1 101 ? 3.383 -26.797 10.844 1 97.12 101 VAL B N 1
ATOM 5492 C CA . VAL B 1 101 ? 2.438 -26.844 9.727 1 97.12 101 VAL B CA 1
ATOM 5493 C C . VAL B 1 101 ? 1.533 -25.609 9.781 1 97.12 101 VAL B C 1
ATOM 5495 O O . VAL B 1 101 ? 1.321 -24.953 8.766 1 97.12 101 VAL B O 1
ATOM 5498 N N . TYR B 1 102 ? 1.102 -25.281 10.938 1 97.56 102 TYR B N 1
ATOM 5499 C CA . TYR B 1 102 ? 0.229 -24.125 11.102 1 97.56 102 TYR B CA 1
ATOM 5500 C C . TYR B 1 102 ? 0.96 -22.844 10.742 1 97.56 102 TYR B C 1
ATOM 5502 O O . TYR B 1 102 ? 0.452 -22.031 9.977 1 97.56 102 TYR B O 1
ATOM 5510 N N . ALA B 1 103 ? 2.1 -22.656 11.336 1 96.38 103 ALA B N 1
ATOM 5511 C CA . ALA B 1 103 ? 2.85 -21.406 11.188 1 96.38 103 ALA B CA 1
ATOM 5512 C C . ALA B 1 103 ? 3.205 -21.156 9.719 1 96.38 103 ALA B C 1
ATOM 5514 O O . ALA B 1 103 ? 2.984 -20.062 9.203 1 96.38 103 ALA B O 1
ATOM 5515 N N . VAL B 1 104 ? 3.68 -22.141 9.086 1 95.25 104 VAL B N 1
ATOM 5516 C CA . VAL B 1 104 ? 4.145 -22 7.707 1 95.25 104 VAL B CA 1
ATOM 5517 C C . VAL B 1 104 ? 2.959 -21.766 6.777 1 95.25 104 VAL B C 1
ATOM 5519 O O . VAL B 1 104 ? 3.012 -20.906 5.902 1 95.25 104 VAL B O 1
ATOM 5522 N N . THR B 1 105 ? 1.916 -22.484 6.969 1 96.75 105 THR B N 1
ATOM 5523 C CA . THR B 1 105 ? 0.726 -22.328 6.141 1 96.75 105 THR B CA 1
ATOM 5524 C C . THR B 1 105 ? 0.096 -20.953 6.367 1 96.75 105 THR B C 1
ATOM 5526 O O . THR B 1 105 ? -0.359 -20.312 5.422 1 96.75 105 THR B O 1
ATOM 5529 N N . SER B 1 106 ? 0.076 -20.5 7.605 1 95.31 106 SER B N 1
ATOM 5530 C CA . SER B 1 106 ? -0.472 -19.188 7.93 1 95.31 106 SER B CA 1
ATOM 5531 C C . SER B 1 106 ? 0.315 -18.078 7.246 1 95.31 106 SER B C 1
ATOM 5533 O O . SER B 1 106 ? -0.271 -17.125 6.723 1 95.31 106 SER B O 1
ATOM 5535 N N . ALA B 1 107 ? 1.577 -18.203 7.273 1 93.75 107 ALA B N 1
ATOM 5536 C CA . ALA B 1 107 ? 2.422 -17.219 6.609 1 93.75 107 ALA B CA 1
ATOM 5537 C C . ALA B 1 107 ? 2.164 -17.203 5.105 1 93.75 107 ALA B C 1
ATOM 5539 O O . ALA B 1 107 ? 2.146 -16.125 4.484 1 93.75 107 ALA B O 1
ATOM 5540 N N . LEU B 1 108 ? 1.993 -18.359 4.566 1 95.62 108 LEU B N 1
ATOM 5541 C CA . LEU B 1 108 ? 1.679 -18.469 3.146 1 95.62 108 LEU B CA 1
ATOM 5542 C C . LEU B 1 108 ? 0.359 -17.781 2.828 1 95.62 108 LEU B C 1
ATOM 5544 O O . LEU B 1 108 ? 0.269 -17.016 1.858 1 95.62 108 LEU B O 1
ATOM 5548 N N . LEU B 1 109 ? -0.641 -18.016 3.625 1 94.75 109 LEU B N 1
ATOM 5549 C CA . LEU B 1 109 ? -1.959 -17.438 3.426 1 94.75 109 LEU B CA 1
ATOM 5550 C C . LEU B 1 109 ? -1.888 -15.914 3.482 1 94.75 109 LEU B C 1
ATOM 5552 O O . LEU B 1 109 ? -2.543 -15.227 2.693 1 94.75 109 LEU B O 1
ATOM 5556 N N . GLU B 1 110 ? -1.146 -15.414 4.344 1 91.56 110 GLU B N 1
ATOM 5557 C CA . GLU B 1 110 ? -0.977 -13.969 4.449 1 91.56 110 GLU B CA 1
ATOM 5558 C C . GLU B 1 110 ? -0.374 -13.391 3.17 1 91.56 110 GLU B C 1
ATOM 5560 O O . GLU B 1 110 ? -0.793 -12.328 2.705 1 91.56 110 GLU B O 1
ATOM 5565 N N . ASN B 1 111 ? 0.607 -14.055 2.656 1 92.62 111 ASN B N 1
ATOM 5566 C CA . ASN B 1 111 ? 1.228 -13.609 1.413 1 92.62 111 ASN B CA 1
ATOM 5567 C C . ASN B 1 111 ? 0.227 -13.594 0.261 1 92.62 111 ASN B C 1
ATOM 5569 O O . ASN B 1 111 ? 0.233 -12.672 -0.559 1 92.62 111 ASN B O 1
ATOM 5573 N N . PHE B 1 112 ? -0.574 -14.625 0.209 1 95.12 112 PHE B N 1
ATOM 5574 C CA . PHE B 1 112 ? -1.59 -14.688 -0.834 1 95.12 112 PHE B CA 1
ATOM 5575 C C . PHE B 1 112 ? -2.602 -13.555 -0.67 1 95.12 112 PHE B C 1
ATOM 5577 O O . PHE B 1 112 ? -2.982 -12.906 -1.648 1 95.12 112 PHE B O 1
ATOM 5584 N N . GLU B 1 113 ? -3.049 -13.281 0.546 1 92 113 GLU B N 1
ATOM 5585 C CA . GLU B 1 113 ? -4.008 -12.211 0.793 1 92 113 GLU B CA 1
ATOM 5586 C C . GLU B 1 113 ? -3.443 -10.859 0.368 1 92 113 GLU B C 1
ATOM 5588 O O . GLU B 1 113 ? -4.145 -10.055 -0.252 1 92 113 GLU B O 1
ATOM 5593 N N . ARG B 1 114 ? -2.242 -10.688 0.684 1 89.88 114 ARG B N 1
ATOM 5594 C CA . ARG B 1 114 ? -1.579 -9.438 0.32 1 89.88 114 ARG B CA 1
ATOM 5595 C C . ARG B 1 114 ? -1.497 -9.281 -1.195 1 89.88 114 ARG B C 1
ATOM 5597 O O . ARG B 1 114 ? -1.782 -8.211 -1.732 1 89.88 114 ARG B O 1
ATOM 5604 N N . ALA B 1 115 ? -1.096 -10.312 -1.807 1 93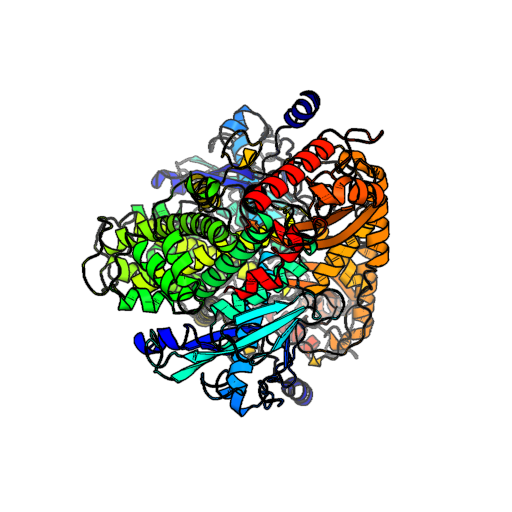.31 115 ALA B N 1
ATOM 5605 C CA . ALA B 1 115 ? -0.909 -10.258 -3.254 1 93.31 115 ALA B CA 1
ATOM 5606 C C . ALA B 1 115 ? -2.248 -10.141 -3.977 1 93.31 115 ALA B C 1
ATOM 5608 O O . ALA B 1 115 ? -2.369 -9.398 -4.953 1 93.31 115 ALA B O 1
ATOM 5609 N N . LEU B 1 116 ? -3.242 -10.836 -3.457 1 93.94 116 LEU B N 1
ATOM 5610 C CA . LEU B 1 116 ? -4.551 -10.844 -4.102 1 93.94 116 LEU B CA 1
ATOM 5611 C C . LEU B 1 116 ? -5.32 -9.57 -3.785 1 93.94 116 LEU B C 1
ATOM 5613 O O . LEU B 1 116 ? -6.25 -9.203 -4.508 1 93.94 116 LEU B O 1
ATOM 5617 N N . GLY B 1 117 ? -4.988 -8.898 -2.697 1 90.38 117 GLY B N 1
ATOM 5618 C CA . GLY B 1 117 ? -5.641 -7.656 -2.316 1 90.38 117 GLY B CA 1
ATOM 5619 C C . GLY B 1 117 ? -6.992 -7.867 -1.664 1 90.38 117 GLY B C 1
ATOM 5620 O O . GLY B 1 117 ? -7.887 -7.027 -1.794 1 90.38 117 GLY B O 1
ATOM 5621 N N . ARG B 1 118 ? -7.215 -8.992 -1.065 1 89.62 118 ARG B N 1
ATOM 5622 C CA . ARG B 1 118 ? -8.445 -9.352 -0.372 1 89.62 118 ARG B CA 1
ATOM 5623 C C . ARG B 1 118 ? -8.203 -10.469 0.639 1 89.62 118 ARG B C 1
ATOM 5625 O O . ARG B 1 118 ? -7.207 -11.195 0.542 1 89.62 118 ARG B O 1
ATOM 5632 N N . ARG B 1 119 ? -9.117 -10.586 1.52 1 86.81 119 ARG B N 1
ATOM 5633 C CA . ARG B 1 119 ? -9.047 -11.719 2.441 1 86.81 119 ARG B CA 1
ATOM 5634 C C . ARG B 1 119 ? -9.328 -13.031 1.719 1 86.81 119 ARG B C 1
ATOM 5636 O O . ARG B 1 119 ? -10.172 -13.086 0.82 1 86.81 119 ARG B O 1
ATOM 5643 N N . PHE B 1 120 ? -8.555 -14.008 2.098 1 89.25 120 PHE B N 1
ATOM 5644 C CA . PHE B 1 120 ? -8.742 -15.328 1.5 1 89.25 120 PHE B CA 1
ATOM 5645 C C . PHE B 1 120 ? -9.828 -16.109 2.234 1 89.25 120 PHE B C 1
ATOM 5647 O O . PHE B 1 120 ? -9.914 -16.047 3.463 1 89.25 120 PHE B O 1
ATOM 5654 N N . ARG B 1 121 ? -10.688 -16.781 1.479 1 87.06 121 ARG B N 1
ATOM 5655 C CA . ARG B 1 121 ? -11.711 -17.656 2.033 1 87.06 121 ARG B CA 1
ATOM 5656 C C . ARG B 1 121 ? -11.828 -18.953 1.232 1 87.06 121 ARG B C 1
ATOM 5658 O O . ARG B 1 121 ? -11.703 -18.938 0.006 1 87.06 121 ARG B O 1
ATOM 5665 N N . TRP B 1 122 ? -11.93 -20 1.988 1 90.62 122 TRP B N 1
ATOM 5666 C CA . TRP B 1 122 ? -12.258 -21.25 1.322 1 90.62 122 TRP B CA 1
ATOM 5667 C C . TRP B 1 122 ? -13.719 -21.281 0.897 1 90.62 122 TRP B C 1
ATOM 5669 O O . TRP B 1 122 ? -14.5 -20.406 1.277 1 90.62 122 TRP B O 1
ATOM 5679 N N . ARG B 1 123 ? -14.047 -22.219 0.048 1 82.12 123 ARG B N 1
ATOM 5680 C CA . ARG B 1 123 ? -15.445 -22.328 -0.37 1 82.12 123 ARG B CA 1
ATOM 5681 C C . ARG B 1 123 ? -16.344 -22.703 0.806 1 82.12 123 ARG B C 1
ATOM 5683 O O . ARG B 1 123 ? -16.047 -23.656 1.538 1 82.12 123 ARG B O 1
ATOM 5690 N N . GLY B 1 124 ? -17.281 -21.844 1 1 73.31 124 GLY B N 1
ATOM 5691 C CA . GLY B 1 124 ? -18.172 -22.062 2.123 1 73.31 124 GLY B CA 1
ATOM 5692 C C . GLY B 1 124 ? -17.531 -21.797 3.469 1 73.31 124 GLY B C 1
ATOM 5693 O O . GLY B 1 124 ? -16.766 -20.844 3.619 1 73.31 124 GLY B O 1
ATOM 5694 N N . ASP B 1 125 ? -17.891 -22.375 4.434 1 68.56 125 ASP B N 1
ATOM 5695 C CA . ASP B 1 125 ? -17.312 -22.219 5.762 1 68.56 125 ASP B CA 1
ATOM 5696 C C . ASP B 1 125 ? -16.297 -23.328 6.047 1 68.56 125 ASP B C 1
ATOM 5698 O O . ASP B 1 125 ? -16.125 -23.75 7.191 1 68.56 125 ASP B O 1
ATOM 5702 N N . LYS B 1 126 ? -15.656 -23.625 4.992 1 81.94 126 LYS B N 1
ATOM 5703 C CA . LYS B 1 126 ? -14.688 -24.719 5.137 1 81.94 126 LYS B CA 1
ATOM 5704 C C . LYS B 1 126 ? -13.336 -24.188 5.602 1 81.94 126 LYS B C 1
ATOM 5706 O O . LYS B 1 126 ? -13.109 -22.984 5.625 1 81.94 126 LYS B O 1
ATOM 5711 N N . ARG B 1 127 ? -12.602 -25.094 6.18 1 89.31 127 ARG B N 1
ATOM 5712 C CA . ARG B 1 127 ? -11.219 -24.859 6.559 1 89.31 127 ARG B CA 1
ATOM 5713 C C . ARG B 1 127 ? -10.289 -25.859 5.883 1 89.31 127 ARG B C 1
ATOM 5715 O O . ARG B 1 127 ? -10.711 -26.969 5.52 1 89.31 127 ARG B O 1
ATOM 5722 N N . LEU B 1 128 ? -9.141 -25.422 5.637 1 93.94 128 LEU B N 1
ATOM 5723 C CA . LEU B 1 128 ? -8.117 -26.359 5.191 1 93.94 128 LEU B CA 1
ATOM 5724 C C . LEU B 1 128 ? -7.66 -27.25 6.344 1 93.94 128 LEU B C 1
ATOM 5726 O O . LEU B 1 128 ? -7.223 -26.75 7.383 1 93.94 128 LEU B O 1
ATOM 5730 N N . ARG B 1 129 ? -7.836 -28.5 6.234 1 94.62 129 ARG B N 1
ATOM 5731 C CA . ARG B 1 129 ? -7.406 -29.453 7.258 1 94.62 129 ARG B CA 1
ATOM 5732 C C . ARG B 1 129 ? -6.035 -30.031 6.926 1 94.62 129 ARG B C 1
ATOM 5734 O O . ARG B 1 129 ? -5.777 -30.406 5.781 1 94.62 129 ARG B O 1
ATOM 5741 N N . ALA B 1 130 ? -5.148 -30.031 7.883 1 96.62 130 ALA B N 1
ATOM 5742 C CA . ALA B 1 130 ? -3.801 -30.562 7.699 1 96.62 130 ALA B CA 1
ATOM 5743 C C . ALA B 1 130 ? -3.52 -31.703 8.664 1 96.62 130 ALA B C 1
ATOM 5745 O O . ALA B 1 130 ? -3.838 -31.609 9.852 1 96.62 130 ALA B O 1
ATOM 5746 N N . PHE B 1 131 ? -2.945 -32.812 8.148 1 95.44 131 PHE B N 1
ATOM 5747 C CA . PHE B 1 131 ? -2.578 -33.969 8.922 1 95.44 131 PHE B CA 1
ATOM 5748 C C . PHE B 1 131 ? -1.07 -34.188 8.898 1 95.44 131 PHE B C 1
ATOM 5750 O O . PHE B 1 131 ? -0.54 -34.812 7.977 1 95.44 131 PHE B O 1
ATOM 5757 N N . PRO B 1 132 ? -0.406 -33.781 9.961 1 96.56 132 PRO B N 1
ATOM 5758 C CA . PRO B 1 132 ? 1.058 -33.844 9.961 1 96.56 132 PRO B CA 1
ATOM 5759 C C . PRO B 1 132 ? 1.598 -35.281 9.875 1 96.56 132 PRO B C 1
ATOM 5761 O O . PRO B 1 132 ? 2.719 -35.469 9.406 1 96.56 132 PRO B O 1
ATOM 5764 N N . HIS B 1 133 ? 0.9 -36.25 10.375 1 95.69 133 HIS B N 1
ATOM 5765 C CA . HIS B 1 133 ? 1.318 -37.656 10.375 1 95.69 133 HIS B CA 1
ATOM 5766 C C . HIS B 1 133 ? 0.273 -38.531 9.711 1 95.69 133 HIS B C 1
ATOM 5768 O O . HIS B 1 133 ? -0.105 -39.594 10.266 1 95.69 133 HIS B O 1
ATOM 5774 N N . ALA B 1 134 ? -0.06 -38.188 8.547 1 93.5 134 ALA B N 1
ATOM 5775 C CA . ALA B 1 134 ? -1.206 -38.781 7.875 1 93.5 134 ALA B CA 1
ATOM 5776 C C . ALA B 1 134 ? -0.945 -40.25 7.559 1 93.5 134 ALA B C 1
ATOM 5778 O O . ALA B 1 134 ? -1.847 -41.094 7.668 1 93.5 134 ALA B O 1
ATOM 5779 N N . PHE B 1 135 ? 0.312 -40.594 7.105 1 90.75 135 PHE B N 1
ATOM 5780 C CA . PHE B 1 135 ? 0.6 -41.969 6.719 1 90.75 135 PHE B CA 1
ATOM 5781 C C . PHE B 1 135 ? 2.102 -42.25 6.73 1 90.75 135 PHE B C 1
ATOM 5783 O O . PHE B 1 135 ? 2.9 -41.312 6.758 1 90.75 135 PHE B O 1
ATOM 5790 N N . ARG B 1 136 ? 2.416 -43.562 6.723 1 91.06 136 ARG B N 1
ATOM 5791 C CA . ARG B 1 136 ? 3.814 -43.969 6.609 1 91.06 136 ARG B CA 1
ATOM 5792 C C . ARG B 1 136 ? 4.234 -44.062 5.148 1 91.06 136 ARG B C 1
ATOM 5794 O O . ARG B 1 136 ? 3.76 -44.938 4.426 1 91.06 136 ARG B O 1
ATOM 5801 N N . GLY B 1 137 ? 5.043 -43.094 4.727 1 86.88 137 GLY B N 1
ATOM 5802 C CA . GLY B 1 137 ? 5.508 -43.062 3.35 1 86.88 137 GLY B CA 1
ATOM 5803 C C . GLY B 1 137 ? 6.27 -41.812 3.002 1 86.88 137 GLY B C 1
ATOM 5804 O O . GLY B 1 137 ? 6.141 -40.781 3.686 1 86.88 137 GLY B O 1
ATOM 5805 N N . ARG B 1 138 ? 7.066 -41.938 1.994 1 83.38 138 ARG B N 1
ATOM 5806 C CA . ARG B 1 138 ? 7.875 -40.812 1.536 1 83.38 138 ARG B CA 1
ATOM 5807 C C . ARG B 1 138 ? 7.074 -39.906 0.61 1 83.38 138 ARG B C 1
ATOM 5809 O O . ARG B 1 138 ? 7.406 -39.75 -0.568 1 83.38 138 ARG B O 1
ATOM 5816 N N . ASN B 1 139 ? 6.027 -39.312 1.228 1 82.81 139 ASN B N 1
ATOM 5817 C CA . ASN B 1 139 ? 5.176 -38.469 0.382 1 82.81 139 ASN B CA 1
ATOM 5818 C C . ASN B 1 139 ? 4.418 -37.438 1.199 1 82.81 139 ASN B C 1
ATOM 5820 O O . ASN B 1 139 ? 4.383 -37.5 2.428 1 82.81 139 ASN B O 1
ATOM 5824 N N . ALA B 1 140 ? 4.008 -36.469 0.649 1 88.94 140 ALA B N 1
ATOM 5825 C CA . ALA B 1 140 ? 3.062 -35.438 1.106 1 88.94 140 ALA B CA 1
ATOM 5826 C C . ALA B 1 140 ? 2.127 -35.031 -0.021 1 88.94 140 ALA B C 1
ATOM 5828 O O . ALA B 1 140 ? 2.502 -35.062 -1.195 1 88.94 140 ALA B O 1
ATOM 5829 N N . MET B 1 141 ? 0.892 -34.656 0.326 1 88.12 141 MET B N 1
ATOM 5830 C CA . MET B 1 141 ? -0.012 -34.344 -0.776 1 88.12 141 MET B CA 1
ATOM 5831 C C . MET B 1 141 ? -1.163 -33.469 -0.3 1 88.12 141 MET B C 1
ATOM 5833 O O . MET B 1 141 ? -1.506 -33.469 0.884 1 88.12 141 MET B O 1
ATOM 5837 N N . PHE B 1 142 ? -1.652 -32.719 -1.186 1 89.62 142 PHE B N 1
ATOM 5838 C CA . PHE B 1 142 ? -2.977 -32.125 -1.087 1 89.62 142 PHE B CA 1
ATOM 5839 C C . PHE B 1 142 ? -4.02 -33 -1.792 1 89.62 142 PHE B C 1
ATOM 5841 O O . PHE B 1 142 ? -3.824 -33.375 -2.943 1 89.62 142 PHE B O 1
ATOM 5848 N N . ASP B 1 143 ? -5.039 -33.281 -1.103 1 84.06 143 ASP B N 1
ATOM 5849 C CA . ASP B 1 143 ? -6.105 -34.094 -1.666 1 84.06 143 ASP B CA 1
ATOM 5850 C C . ASP B 1 143 ? -7.41 -33.312 -1.778 1 84.06 143 ASP B C 1
ATOM 5852 O O . ASP B 1 143 ? -8.125 -33.125 -0.789 1 84.06 143 ASP B O 1
ATOM 5856 N N . PRO B 1 144 ? -7.688 -32.875 -2.939 1 78.62 144 PRO B N 1
ATOM 5857 C CA . PRO B 1 144 ? -8.914 -32.094 -3.111 1 78.62 144 PRO B CA 1
ATOM 5858 C C . PRO B 1 144 ? -10.18 -32.938 -2.891 1 78.62 144 PRO B C 1
ATOM 5860 O O . PRO B 1 144 ? -11.234 -32.406 -2.576 1 78.62 144 PRO B O 1
ATOM 5863 N N . ASP B 1 145 ? -10.117 -34.219 -3.139 1 72.75 145 ASP B N 1
ATOM 5864 C CA . ASP B 1 145 ? -11.297 -35.094 -3.105 1 72.75 145 ASP B CA 1
ATOM 5865 C C . ASP B 1 145 ? -11.609 -35.531 -1.681 1 72.75 145 ASP B C 1
ATOM 5867 O O . ASP B 1 145 ? -12.719 -35.969 -1.394 1 72.75 145 ASP B O 1
ATOM 5871 N N . MET B 1 146 ? -10.625 -35.438 -0.89 1 67.94 146 MET B N 1
ATOM 5872 C CA . MET B 1 146 ? -10.867 -35.719 0.526 1 67.94 146 MET B CA 1
ATOM 5873 C C . MET B 1 146 ? -11.109 -34.406 1.285 1 67.94 146 MET B C 1
ATOM 5875 O O . MET B 1 146 ? -10.422 -34.125 2.264 1 67.94 146 MET B O 1
ATOM 5879 N N . ASP B 1 147 ? -12.055 -33.656 0.839 1 65.75 147 ASP B N 1
ATOM 5880 C CA . ASP B 1 147 ? -12.539 -32.438 1.433 1 65.75 147 ASP B CA 1
ATOM 5881 C C . ASP B 1 147 ? -11.445 -31.375 1.466 1 65.75 147 ASP B C 1
ATOM 5883 O O . ASP B 1 147 ? -11.438 -30.5 2.348 1 65.75 147 ASP B O 1
ATOM 5887 N N . GLY B 1 148 ? -10.453 -31.578 0.657 1 81.06 148 GLY B N 1
ATOM 5888 C CA . GLY B 1 148 ? -9.4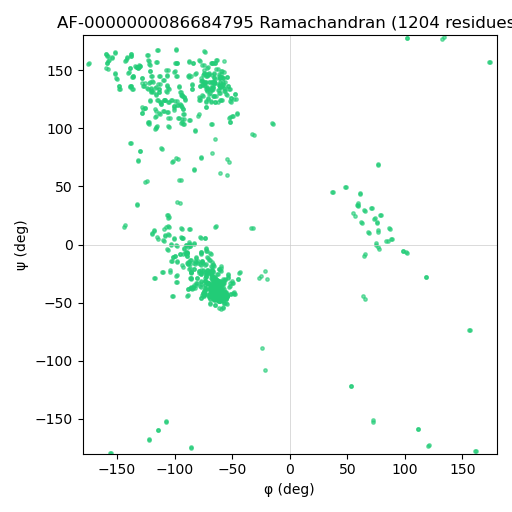06 -30.562 0.626 1 81.06 148 GLY B CA 1
ATOM 5889 C C . GLY B 1 148 ? -8.477 -30.641 1.822 1 81.06 148 GLY B C 1
ATOM 5890 O O . GLY B 1 148 ? -8.406 -29.688 2.611 1 81.06 148 GLY B O 1
ATOM 5891 N N . THR B 1 149 ? -7.656 -31.688 1.955 1 90.44 149 THR B N 1
ATOM 5892 C CA . THR B 1 149 ? -6.793 -31.891 3.113 1 90.44 149 THR B CA 1
ATOM 5893 C C . THR B 1 149 ? -5.324 -31.922 2.693 1 90.44 149 THR B C 1
ATOM 5895 O O . THR B 1 149 ? -5 -32.375 1.587 1 90.44 149 THR B O 1
ATOM 5898 N N . LEU B 1 150 ? -4.52 -31.406 3.553 1 93.69 150 LEU B N 1
ATOM 5899 C CA . LEU B 1 150 ? -3.076 -31.594 3.459 1 93.69 150 LEU B CA 1
ATOM 5900 C C . LEU B 1 150 ? -2.639 -32.812 4.246 1 93.69 150 LEU B C 1
ATOM 5902 O O . LEU B 1 150 ? -2.938 -32.938 5.434 1 93.69 150 LEU B O 1
ATOM 5906 N N . GLN B 1 151 ? -1.946 -33.75 3.576 1 93.12 151 GLN B N 1
ATOM 5907 C CA . GLN B 1 151 ? -1.494 -34.969 4.207 1 93.12 151 GLN B CA 1
ATOM 5908 C C . GLN B 1 151 ? 0.023 -35.125 4.121 1 93.12 151 GLN B C 1
ATOM 5910 O O . GLN B 1 151 ? 0.595 -35.094 3.031 1 93.12 151 GLN B O 1
ATOM 5915 N N . PHE B 1 152 ? 0.613 -35.281 5.305 1 93 152 PHE B N 1
ATOM 5916 C CA . PHE B 1 152 ? 2.064 -35.406 5.355 1 93 152 PHE B CA 1
ATOM 5917 C C . PHE B 1 152 ? 2.459 -36.812 5.832 1 93 152 PHE B C 1
ATOM 5919 O O . PHE B 1 152 ? 1.919 -37.312 6.816 1 93 152 PHE B O 1
ATOM 5926 N N . GLY B 1 153 ? 3.354 -37.375 5.094 1 91.19 153 GLY B N 1
ATOM 5927 C CA . GLY B 1 153 ? 3.859 -38.688 5.477 1 91.19 153 GLY B CA 1
ATOM 5928 C C . GLY B 1 153 ? 5.188 -38.625 6.207 1 91.19 153 GLY B C 1
ATOM 5929 O O . GLY B 1 153 ? 5.77 -37.562 6.359 1 91.19 153 GLY B O 1
ATOM 5930 N N . TYR B 1 154 ? 5.625 -39.75 6.824 1 90.06 154 TYR B N 1
ATOM 5931 C CA . TYR B 1 154 ? 6.938 -39.906 7.441 1 90.06 154 TYR B CA 1
ATOM 5932 C C . TYR B 1 154 ? 7.523 -41.281 7.137 1 90.06 154 TYR B C 1
ATOM 5934 O O . TYR B 1 154 ? 6.785 -42.219 6.836 1 90.06 154 TYR B O 1
ATOM 5942 N N . PHE B 1 155 ? 8.789 -41.344 7.109 1 86.56 155 PHE B N 1
ATOM 5943 C CA . PHE B 1 155 ? 9.453 -42.562 6.723 1 86.56 155 PHE B CA 1
ATOM 5944 C C . PHE B 1 155 ? 10.82 -42.688 7.387 1 86.56 155 PHE B C 1
ATOM 5946 O O . PHE B 1 155 ? 11.328 -41.719 7.938 1 86.56 155 PHE B O 1
ATOM 5953 N N . ARG B 1 156 ? 11.328 -43.875 7.332 1 85.25 156 ARG B N 1
ATOM 5954 C CA . ARG B 1 156 ? 12.656 -44.156 7.875 1 85.25 156 ARG B CA 1
ATOM 5955 C C . ARG B 1 156 ? 13.719 -44.031 6.785 1 85.25 156 ARG B C 1
ATOM 5957 O O . ARG B 1 156 ? 13.539 -44.562 5.68 1 85.25 156 ARG B O 1
ATOM 5964 N N . ALA B 1 157 ? 14.703 -43.25 7.129 1 78.69 157 ALA B N 1
ATOM 5965 C CA . ALA B 1 157 ? 15.812 -43.094 6.191 1 78.69 157 ALA B CA 1
ATOM 5966 C C . ALA B 1 157 ? 16.484 -44.469 5.949 1 78.69 157 ALA B C 1
ATOM 5968 O O . ALA B 1 157 ? 16.547 -45.312 6.852 1 78.69 157 ALA B O 1
ATOM 5969 N N . ASP B 1 158 ? 16.938 -44.594 4.734 1 76.25 158 ASP B N 1
ATOM 5970 C CA . ASP B 1 158 ? 17.594 -45.844 4.355 1 76.25 158 ASP B CA 1
ATOM 5971 C C . ASP B 1 158 ? 18.828 -46.094 5.223 1 76.25 158 ASP B C 1
ATOM 5973 O O . ASP B 1 158 ? 19.578 -45.156 5.539 1 76.25 158 ASP B O 1
ATOM 5977 N N . GLU B 1 159 ? 18.906 -47.344 5.625 1 70.12 159 GLU B N 1
ATOM 5978 C CA . GLU B 1 159 ? 20.031 -47.75 6.48 1 70.12 159 GLU B CA 1
ATOM 5979 C C . GLU B 1 159 ? 21.344 -47.656 5.727 1 70.12 159 GLU B C 1
ATOM 5981 O O . GLU B 1 159 ? 22.375 -47.281 6.293 1 70.12 159 GLU B O 1
ATOM 5986 N N . LYS B 1 160 ? 21.328 -48.031 4.516 1 68.38 160 LYS B N 1
ATOM 5987 C CA . LYS B 1 160 ? 22.547 -48.125 3.729 1 68.38 160 LYS B CA 1
ATOM 5988 C C . LYS B 1 160 ? 22.859 -46.812 3.047 1 68.38 160 LYS B C 1
ATOM 5990 O O . LYS B 1 160 ? 24.031 -46.406 2.988 1 68.38 160 LYS B O 1
ATOM 5995 N N . ASN B 1 161 ? 21.875 -46.125 2.578 1 67.62 161 ASN B N 1
ATOM 5996 C CA . ASN B 1 161 ? 22.078 -44.875 1.893 1 67.62 161 ASN B CA 1
ATOM 5997 C C . ASN B 1 161 ? 21.141 -43.781 2.424 1 67.62 161 ASN B C 1
ATOM 5999 O O . ASN B 1 161 ? 20.188 -43.406 1.744 1 67.62 161 ASN B O 1
ATOM 6003 N N . PRO B 1 162 ? 21.453 -43.344 3.637 1 59.16 162 PRO B N 1
ATOM 6004 C CA . PRO B 1 162 ? 20.531 -42.406 4.277 1 59.16 162 PRO B CA 1
ATOM 6005 C C . PRO B 1 162 ? 20.656 -41 3.73 1 59.16 162 PRO B C 1
ATOM 6007 O O . PRO B 1 162 ? 19.859 -40.125 4.082 1 59.16 162 PRO B O 1
ATOM 6010 N N . GLY B 1 163 ? 21.484 -40.906 2.688 1 57.84 163 GLY B N 1
ATOM 6011 C CA . GLY B 1 163 ? 21.797 -39.531 2.268 1 57.84 163 GLY B CA 1
ATOM 6012 C C . GLY B 1 163 ? 22.312 -38.656 3.395 1 57.84 163 GLY B C 1
ATOM 6013 O O . GLY B 1 163 ? 23.266 -39.031 4.086 1 57.84 163 GLY B O 1
ATOM 6014 N N . ARG B 1 164 ? 21.672 -37.656 3.625 1 61.66 164 ARG B N 1
ATOM 6015 C CA . ARG B 1 164 ? 22.156 -36.719 4.652 1 61.66 164 ARG B CA 1
ATOM 6016 C C . ARG B 1 164 ? 21.516 -37.031 6.004 1 61.66 164 ARG B C 1
ATOM 6018 O O . ARG B 1 164 ? 21.766 -36.344 6.988 1 61.66 164 ARG B O 1
ATOM 6025 N N . ASN B 1 165 ? 20.766 -38.125 5.984 1 65.06 165 ASN B N 1
ATOM 6026 C CA . ASN B 1 165 ? 20.078 -38.531 7.207 1 65.06 165 ASN B CA 1
ATOM 6027 C C . ASN B 1 165 ? 20.859 -39.625 7.957 1 65.06 165 ASN B C 1
ATOM 6029 O O . ASN B 1 165 ? 21.781 -40.219 7.402 1 65.06 165 ASN B O 1
ATOM 6033 N N . LEU B 1 166 ? 20.609 -39.719 9.312 1 69.25 166 LEU B N 1
ATOM 6034 C CA . LEU B 1 166 ? 21.125 -40.875 10.039 1 69.25 166 LEU B CA 1
ATOM 6035 C C . LEU B 1 166 ? 20.422 -42.156 9.609 1 69.25 166 LEU B C 1
ATOM 6037 O O . LEU B 1 166 ? 19.219 -42.156 9.367 1 69.25 166 LEU B O 1
ATOM 6041 N N . PRO B 1 167 ? 21.375 -43.062 9.398 1 73.5 167 PRO B N 1
ATOM 6042 C CA . PRO B 1 167 ? 20.719 -44.312 9.047 1 73.5 167 PRO B CA 1
ATOM 6043 C C . PRO B 1 167 ? 19.578 -44.688 10 1 73.5 167 PRO B C 1
ATOM 6045 O O . PRO B 1 167 ? 19.766 -44.688 11.219 1 73.5 167 PRO B O 1
ATOM 6048 N N . GLY B 1 168 ? 18.438 -44.906 9.438 1 75.5 168 GLY B N 1
ATOM 6049 C CA . GLY B 1 168 ? 17.297 -45.344 10.227 1 75.5 168 GLY B CA 1
ATOM 6050 C C . GLY B 1 168 ? 16.531 -44.188 10.859 1 75.5 168 GLY B C 1
ATOM 6051 O O . GLY B 1 168 ? 15.516 -44.406 11.523 1 75.5 168 GLY B O 1
ATOM 6052 N N . GLN B 1 169 ? 16.938 -43.062 10.578 1 80 169 GLN B N 1
ATOM 6053 C CA . GLN B 1 169 ? 16.266 -41.906 11.164 1 80 169 GLN B CA 1
ATOM 6054 C C . GLN B 1 169 ? 14.898 -41.688 10.523 1 80 169 GLN B C 1
ATOM 6056 O O . GLN B 1 169 ? 14.734 -41.875 9.32 1 80 169 GLN B O 1
ATOM 6061 N N . THR B 1 170 ? 13.961 -41.344 11.375 1 85.5 170 THR B N 1
ATOM 6062 C CA . THR B 1 170 ? 12.641 -41.031 10.836 1 85.5 170 THR B CA 1
ATOM 6063 C C . THR B 1 170 ? 12.609 -39.625 10.25 1 85.5 170 THR B C 1
ATOM 6065 O O . THR B 1 170 ? 13.016 -38.656 10.906 1 85.5 170 THR B O 1
ATOM 6068 N N . VAL B 1 171 ? 12.234 -39.531 9.047 1 84.12 171 VAL B N 1
ATOM 6069 C CA . VAL B 1 171 ? 12.102 -38.25 8.359 1 84.12 171 VAL B CA 1
ATOM 6070 C C . VAL B 1 171 ? 10.625 -37.875 8.273 1 84.12 171 VAL B C 1
ATOM 6072 O O . VAL B 1 171 ? 9.797 -38.656 7.816 1 84.12 171 VAL B O 1
ATOM 6075 N N . PHE B 1 172 ? 10.281 -36.719 8.758 1 89.38 172 PHE B N 1
ATOM 6076 C CA . PHE B 1 172 ? 8.914 -36.219 8.719 1 89.38 172 PHE B CA 1
ATOM 6077 C C . PHE B 1 172 ? 8.766 -35.125 7.652 1 89.38 172 PHE B C 1
ATOM 6079 O O . PHE B 1 172 ? 9.398 -34.094 7.73 1 89.38 172 PHE B O 1
ATOM 6086 N N . THR B 1 173 ? 7.855 -35.312 6.703 1 88.69 173 THR B N 1
ATOM 6087 C CA . THR B 1 173 ? 7.688 -34.344 5.613 1 88.69 173 THR B CA 1
ATOM 6088 C C . THR B 1 173 ? 7.043 -33.062 6.113 1 88.69 173 THR B C 1
ATOM 6090 O O . THR B 1 173 ? 7.223 -32 5.52 1 88.69 173 THR B O 1
AT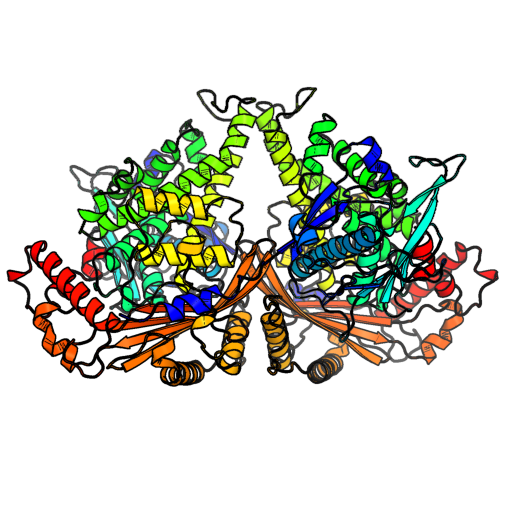OM 6093 N N . CYS B 1 174 ? 6.34 -33.156 7.207 1 93.38 174 CYS B N 1
ATOM 6094 C CA . CYS B 1 174 ? 5.672 -32 7.773 1 93.38 174 CYS B CA 1
ATOM 6095 C C . CYS B 1 174 ? 6.68 -31.047 8.398 1 93.38 174 CYS B C 1
ATOM 6097 O O . CYS B 1 174 ? 6.324 -29.938 8.797 1 93.38 174 CYS B O 1
ATOM 6099 N N . LEU B 1 175 ? 7.922 -31.406 8.422 1 90.5 175 LEU B N 1
ATOM 6100 C CA . LEU B 1 175 ? 8.945 -30.547 9.016 1 90.5 175 LEU B CA 1
ATOM 6101 C C . LEU B 1 175 ? 9.75 -29.844 7.934 1 90.5 175 LEU B C 1
ATOM 6103 O O . LEU B 1 175 ? 10.656 -29.047 8.242 1 90.5 175 LEU B O 1
ATOM 6107 N N . SER B 1 176 ? 9.391 -30.125 6.754 1 86.5 176 SER B N 1
ATOM 6108 C CA . SER B 1 176 ? 10.008 -29.406 5.637 1 86.5 176 SER B CA 1
ATOM 6109 C C . SER B 1 176 ? 9.18 -28.188 5.246 1 86.5 176 SER B C 1
ATOM 6111 O O . SER B 1 176 ? 8.047 -28.312 4.777 1 86.5 176 SER B O 1
ATOM 6113 N N . HIS B 1 177 ? 9.781 -27.016 5.402 1 89 177 HIS B N 1
ATOM 6114 C CA . HIS B 1 177 ? 9.125 -25.766 5.051 1 89 177 HIS B CA 1
ATOM 6115 C C . HIS B 1 177 ? 8.648 -25.781 3.604 1 89 177 HIS B C 1
ATOM 6117 O O . HIS B 1 177 ? 7.504 -25.422 3.32 1 89 177 HIS B O 1
ATOM 6123 N N . ASP B 1 178 ? 9.398 -26.266 2.719 1 86 178 ASP B N 1
ATOM 6124 C CA . ASP B 1 178 ? 9.102 -26.25 1.291 1 86 178 ASP B CA 1
ATOM 6125 C C . ASP B 1 178 ? 7.949 -27.188 0.959 1 86 178 ASP B C 1
ATOM 6127 O O . ASP B 1 178 ? 7.109 -26.891 0.109 1 86 178 ASP B O 1
ATOM 6131 N N . ILE B 1 179 ? 8.016 -28.328 1.54 1 86.88 179 ILE B N 1
ATOM 6132 C CA . ILE B 1 179 ? 6.969 -29.312 1.271 1 86.88 179 ILE B CA 1
ATOM 6133 C C . ILE B 1 179 ? 5.621 -28.766 1.748 1 86.88 179 ILE B C 1
ATOM 6135 O O . ILE B 1 179 ? 4.617 -28.859 1.038 1 86.88 179 ILE B O 1
ATOM 6139 N N . ILE B 1 180 ? 5.602 -28.203 2.941 1 92.06 180 ILE B N 1
ATOM 6140 C CA . ILE B 1 180 ? 4.363 -27.656 3.479 1 92.06 180 ILE B CA 1
ATOM 6141 C C . ILE B 1 180 ? 3.826 -26.578 2.533 1 92.06 180 ILE B C 1
ATOM 6143 O O . ILE B 1 180 ? 2.652 -26.609 2.16 1 92.06 180 ILE B O 1
ATOM 6147 N N . VAL B 1 181 ? 4.695 -25.672 2.107 1 93.19 181 VAL B N 1
ATOM 6148 C CA . VAL B 1 181 ? 4.273 -24.562 1.244 1 93.19 181 VAL B CA 1
ATOM 6149 C C . VAL B 1 181 ? 3.814 -25.125 -0.105 1 93.19 181 VAL B C 1
ATOM 6151 O O . VAL B 1 181 ? 2.793 -24.688 -0.645 1 93.19 181 VAL B O 1
ATOM 6154 N N . HIS B 1 182 ? 4.492 -26.047 -0.605 1 90.5 182 HIS B N 1
ATOM 6155 C CA . HIS B 1 182 ? 4.168 -26.672 -1.888 1 90.5 182 HIS B CA 1
ATOM 6156 C C . HIS B 1 182 ? 2.764 -27.266 -1.87 1 90.5 182 HIS B C 1
ATOM 6158 O O . HIS B 1 182 ? 1.936 -26.938 -2.725 1 90.5 182 HIS B O 1
ATOM 6164 N N . GLU B 1 183 ? 2.518 -28.078 -0.909 1 91.44 183 GLU B N 1
ATOM 6165 C CA . GLU B 1 183 ? 1.216 -28.734 -0.821 1 91.44 183 GLU B CA 1
ATOM 6166 C C . GLU B 1 183 ? 0.111 -27.719 -0.518 1 91.44 183 GLU B C 1
ATOM 6168 O O . GLU B 1 183 ? -0.991 -27.812 -1.062 1 91.44 183 GLU B O 1
ATOM 6173 N N . ALA B 1 184 ? 0.398 -26.812 0.364 1 95.12 184 ALA B N 1
ATOM 6174 C CA . ALA B 1 184 ? -0.602 -25.797 0.676 1 95.12 184 ALA B CA 1
ATOM 6175 C C . ALA B 1 184 ? -0.899 -24.938 -0.542 1 95.12 184 ALA B C 1
ATOM 6177 O O . ALA B 1 184 ? -2.029 -24.469 -0.721 1 95.12 184 ALA B O 1
ATOM 6178 N N . THR B 1 185 ? 0.094 -24.641 -1.358 1 95.19 185 THR B N 1
ATOM 6179 C CA . THR B 1 185 ? -0.117 -23.875 -2.576 1 95.19 185 THR B CA 1
ATOM 6180 C C . THR B 1 185 ? -1.057 -24.609 -3.529 1 95.19 185 THR B C 1
ATOM 6182 O O . THR B 1 185 ? -1.878 -23.969 -4.203 1 95.19 185 THR B O 1
ATOM 6185 N N . HIS B 1 186 ? -0.907 -25.922 -3.582 1 92.81 186 HIS B N 1
ATOM 6186 C CA . HIS B 1 186 ? -1.868 -26.688 -4.367 1 92.81 186 HIS B CA 1
ATOM 6187 C C . HIS B 1 186 ? -3.297 -26.422 -3.91 1 92.81 186 HIS B C 1
ATOM 6189 O O . HIS B 1 186 ? -4.199 -26.25 -4.738 1 92.81 186 HIS B O 1
ATOM 6195 N N . ALA B 1 187 ? -3.475 -26.406 -2.668 1 93.88 187 ALA B N 1
ATOM 6196 C CA . ALA B 1 187 ? -4.797 -26.125 -2.117 1 93.88 187 ALA B CA 1
ATOM 6197 C C . ALA B 1 187 ? -5.285 -24.734 -2.527 1 93.88 187 ALA B C 1
ATOM 6199 O O . ALA B 1 187 ? -6.449 -24.562 -2.893 1 93.88 187 ALA B O 1
ATOM 6200 N N . LEU B 1 188 ? -4.422 -23.812 -2.447 1 95.56 188 LEU B N 1
ATOM 6201 C CA . LEU B 1 188 ? -4.777 -22.438 -2.787 1 95.56 188 LEU B CA 1
ATOM 6202 C C . LEU B 1 188 ? -5.109 -22.312 -4.27 1 95.56 188 LEU B C 1
ATOM 6204 O O . LEU B 1 188 ? -6.09 -21.672 -4.641 1 95.56 188 LEU B O 1
ATOM 6208 N N . VAL B 1 189 ? -4.285 -22.953 -5.121 1 94.69 189 VAL B N 1
ATOM 6209 C CA . VAL B 1 189 ? -4.539 -22.922 -6.555 1 94.69 189 VAL B CA 1
ATOM 6210 C C . VAL B 1 189 ? -5.883 -23.578 -6.859 1 94.69 189 VAL B C 1
ATOM 6212 O O . VAL B 1 189 ? -6.66 -23.078 -7.668 1 94.69 189 VAL B O 1
ATOM 6215 N N . HIS B 1 190 ? -6.129 -24.656 -6.184 1 92 190 HIS B N 1
ATOM 6216 C CA . HIS B 1 190 ? -7.398 -25.359 -6.379 1 92 190 HIS B CA 1
ATOM 6217 C C . HIS B 1 190 ? -8.578 -24.469 -5.992 1 92 190 HIS B C 1
ATOM 6219 O O . HIS B 1 190 ? -9.602 -24.469 -6.668 1 92 190 HIS B O 1
ATOM 6225 N N . ARG B 1 191 ? -8.43 -23.766 -4.941 1 93.31 191 ARG B N 1
ATOM 6226 C CA . ARG B 1 191 ? -9.492 -22.859 -4.5 1 93.31 191 ARG B CA 1
ATOM 6227 C C . ARG B 1 191 ? -9.695 -21.734 -5.504 1 93.31 191 ARG B C 1
ATOM 6229 O O . ARG B 1 191 ? -10.836 -21.344 -5.777 1 93.31 191 ARG B O 1
ATOM 6236 N N . LEU B 1 192 ? -8.664 -21.297 -6.07 1 94.94 192 LEU B N 1
ATOM 6237 C CA . LEU B 1 192 ? -8.734 -20.141 -6.953 1 94.94 192 LEU B CA 1
ATOM 6238 C C . LEU B 1 192 ? -9.141 -20.547 -8.367 1 94.94 192 LEU B C 1
ATOM 6240 O O . LEU B 1 192 ? -9.836 -19.812 -9.062 1 94.94 192 LEU B O 1
ATOM 6244 N N . ARG B 1 193 ? -8.633 -21.719 -8.758 1 95.62 193 ARG B N 1
ATOM 6245 C CA . ARG B 1 193 ? -8.898 -22.281 -10.078 1 95.62 193 ARG B CA 1
ATOM 6246 C C . ARG B 1 193 ? -9.156 -23.781 -9.992 1 95.62 193 ARG B C 1
ATOM 6248 O O . ARG B 1 193 ? -8.281 -24.578 -10.336 1 95.62 193 ARG B O 1
ATOM 6255 N N . GLU B 1 194 ? -10.305 -24.094 -9.773 1 91.56 194 GLU B N 1
ATOM 6256 C CA . GLU B 1 194 ? -10.68 -25.484 -9.484 1 91.56 194 GLU B CA 1
ATOM 6257 C C . GLU B 1 194 ? -10.445 -26.375 -10.703 1 91.56 194 GLU B C 1
ATOM 6259 O O . GLU B 1 194 ? -10.094 -27.547 -10.555 1 91.56 194 GLU B O 1
ATOM 6264 N N . ARG B 1 195 ? -10.531 -25.844 -11.844 1 94.06 195 ARG B N 1
ATOM 6265 C CA . ARG B 1 195 ? -10.523 -26.672 -13.047 1 94.06 195 ARG B CA 1
ATOM 6266 C C . ARG B 1 195 ? -9.102 -26.875 -13.562 1 94.06 195 ARG B C 1
ATOM 6268 O O . ARG B 1 195 ? -8.875 -27.594 -14.531 1 94.06 195 ARG B O 1
ATOM 6275 N N . TYR B 1 196 ? -8.164 -26.297 -12.875 1 93.31 196 TYR B N 1
ATOM 6276 C CA . TYR B 1 196 ? -6.77 -26.531 -13.242 1 93.31 196 TYR B CA 1
ATOM 6277 C C . TYR B 1 196 ? -6.324 -27.938 -12.82 1 93.31 196 TYR B C 1
ATOM 6279 O O . TYR B 1 196 ? -5.184 -28.328 -13.07 1 93.31 196 TYR B O 1
ATOM 6287 N N . LYS B 1 197 ? -7.215 -28.734 -12.328 1 87.88 197 LYS B N 1
ATOM 6288 C CA . LYS B 1 197 ? -6.945 -30.141 -12.039 1 87.88 197 LYS B CA 1
ATOM 6289 C C . LYS B 1 197 ? -7.25 -31.016 -13.25 1 87.88 197 LYS B C 1
ATOM 6291 O O . LYS B 1 197 ? -6.957 -32.219 -13.242 1 87.88 197 LYS B O 1
ATOM 6296 N N . GLU B 1 198 ? -7.816 -30.422 -14.289 1 90.5 198 GLU B N 1
ATOM 6297 C CA . GLU B 1 198 ? -8.148 -31.156 -15.508 1 90.5 198 GLU B CA 1
ATOM 6298 C C . GLU B 1 198 ? -7.031 -31.047 -16.547 1 90.5 198 GLU B C 1
ATOM 6300 O O . GLU B 1 198 ? -6.688 -29.938 -16.969 1 90.5 198 GLU B O 1
ATOM 6305 N N . PRO B 1 199 ? -6.484 -32.156 -16.922 1 91.12 199 PRO B N 1
ATOM 6306 C CA . PRO B 1 199 ? -5.336 -32.125 -17.828 1 91.12 199 PRO B CA 1
ATOM 6307 C C . PRO B 1 199 ? -5.734 -31.844 -19.281 1 91.12 199 PRO B C 1
ATOM 6309 O O . PRO B 1 199 ? -5.609 -32.719 -20.141 1 91.12 199 PRO B O 1
ATOM 6312 N N . THR B 1 200 ? -6.066 -30.688 -19.625 1 93.12 200 THR B N 1
ATOM 6313 C CA . THR B 1 200 ? -6.594 -30.328 -20.938 1 93.12 200 THR B CA 1
ATOM 6314 C C . THR B 1 200 ? -5.461 -30.031 -21.906 1 93.12 200 THR B C 1
ATOM 6316 O O . THR B 1 200 ? -5.68 -29.969 -23.125 1 93.12 200 THR B O 1
ATOM 6319 N N . ASN B 1 201 ? -4.289 -29.797 -21.469 1 92.94 201 ASN B N 1
ATOM 6320 C CA . ASN B 1 201 ? -3.088 -29.625 -22.281 1 92.94 201 ASN B CA 1
ATOM 6321 C C . ASN B 1 201 ? -1.826 -29.953 -21.484 1 92.94 201 ASN B C 1
ATOM 6323 O O . ASN B 1 201 ? -1.9 -30.281 -20.297 1 92.94 201 ASN B O 1
ATOM 6327 N N . LEU B 1 202 ? -0.728 -29.812 -22.109 1 90 202 LEU B N 1
ATOM 6328 C CA . LEU B 1 202 ? 0.55 -30.234 -21.531 1 90 202 LEU B CA 1
ATOM 6329 C C . LEU B 1 202 ? 0.937 -29.328 -20.359 1 90 202 LEU B C 1
ATOM 6331 O O . LEU B 1 202 ? 1.622 -29.766 -19.438 1 90 202 LEU B O 1
ATOM 6335 N N . ASP B 1 203 ? 0.441 -28.125 -20.312 1 94.12 203 ASP B N 1
ATOM 6336 C CA . ASP B 1 203 ? 0.936 -27.125 -19.375 1 94.12 203 ASP B CA 1
ATOM 6337 C C . ASP B 1 203 ? 0.114 -27.125 -18.094 1 94.12 203 ASP B C 1
ATOM 6339 O O . ASP B 1 203 ? 0.54 -26.578 -17.062 1 94.12 203 ASP B O 1
ATOM 6343 N N . VAL B 1 204 ? -1.037 -27.656 -18.047 1 94.12 204 VAL B N 1
ATOM 6344 C CA . VAL B 1 204 ? -1.941 -27.469 -16.922 1 94.12 204 VAL B CA 1
ATOM 6345 C C . VAL B 1 204 ? -1.299 -28.016 -15.648 1 94.12 204 VAL B C 1
ATOM 6347 O O . VAL B 1 204 ? -1.061 -27.281 -14.695 1 94.12 204 VAL B O 1
ATOM 6350 N N . TYR B 1 205 ? -0.9 -29.25 -15.672 1 90.56 205 TYR B N 1
ATOM 6351 C CA . TYR B 1 205 ? -0.309 -29.844 -14.477 1 90.56 205 TYR B CA 1
ATOM 6352 C C . TYR B 1 205 ? 1.101 -29.312 -14.242 1 90.56 205 TYR B C 1
ATOM 6354 O O . TYR B 1 205 ? 1.534 -29.172 -13.094 1 90.56 205 TYR B O 1
ATOM 6362 N N . ALA B 1 206 ? 1.784 -29.078 -15.352 1 92 206 ALA B N 1
ATOM 6363 C CA . ALA B 1 206 ? 3.109 -28.484 -15.219 1 92 206 ALA B CA 1
ATOM 6364 C C . ALA B 1 206 ? 3.033 -27.125 -14.516 1 92 206 ALA B C 1
ATOM 6366 O O . ALA B 1 206 ? 3.914 -26.781 -13.727 1 92 206 ALA B O 1
ATOM 6367 N N . PHE B 1 207 ? 1.999 -26.391 -14.844 1 94.75 207 PHE B N 1
ATOM 6368 C CA . PHE B 1 207 ? 1.78 -25.125 -14.18 1 94.75 207 PHE B CA 1
ATOM 6369 C C . PHE B 1 207 ? 1.542 -25.312 -12.688 1 94.75 207 PHE B C 1
ATOM 6371 O O . PHE B 1 207 ? 2.117 -24.609 -11.859 1 94.75 207 PHE B O 1
ATOM 6378 N N . HIS B 1 208 ? 0.732 -26.203 -12.391 1 89.88 208 HIS B N 1
ATOM 6379 C CA . HIS B 1 208 ? 0.43 -26.5 -10.992 1 89.88 208 HIS B CA 1
ATOM 6380 C C . HIS B 1 208 ? 1.698 -26.812 -10.211 1 89.88 208 HIS B C 1
ATOM 6382 O O . HIS B 1 208 ? 1.922 -26.266 -9.133 1 89.88 208 HIS B O 1
ATOM 6388 N N . GLU B 1 209 ? 2.496 -27.625 -10.758 1 88.88 209 GLU B N 1
ATOM 6389 C CA . GLU B 1 209 ? 3.736 -28.047 -10.109 1 88.88 209 GLU B CA 1
ATOM 6390 C C . GLU B 1 209 ? 4.742 -26.906 -10.047 1 88.88 209 GLU B C 1
ATOM 6392 O O . GLU B 1 209 ? 5.309 -26.625 -8.992 1 88.88 209 GLU B O 1
ATOM 6397 N N . GLY B 1 210 ? 4.938 -26.312 -11.188 1 91.69 210 GLY B N 1
ATOM 6398 C CA . GLY B 1 210 ? 5.91 -25.234 -11.258 1 91.69 210 GLY B CA 1
ATOM 6399 C C . GLY B 1 210 ? 5.555 -24.062 -10.359 1 91.69 210 GLY B C 1
ATOM 6400 O O . GLY B 1 210 ? 6.43 -23.484 -9.711 1 91.69 210 GLY B O 1
ATOM 6401 N N . PHE B 1 211 ? 4.301 -23.703 -10.383 1 94.81 211 PHE B N 1
ATOM 6402 C CA . PHE B 1 211 ? 3.861 -22.594 -9.539 1 94.81 211 PHE B CA 1
ATOM 6403 C C . PHE B 1 211 ? 4.062 -22.922 -8.062 1 94.81 211 PHE B C 1
ATOM 6405 O O . PHE B 1 211 ? 4.559 -22.078 -7.305 1 94.81 211 PHE B O 1
ATOM 6412 N N . ALA B 1 212 ? 3.676 -24.047 -7.66 1 92 212 ALA B N 1
ATOM 6413 C CA . ALA B 1 212 ? 3.842 -24.453 -6.27 1 92 212 ALA B CA 1
ATOM 6414 C C . ALA B 1 212 ? 5.312 -24.453 -5.871 1 92 212 ALA B C 1
ATOM 6416 O O . ALA B 1 212 ? 5.668 -24.016 -4.773 1 92 212 ALA B O 1
ATOM 6417 N N . ASP B 1 213 ? 6.156 -24.938 -6.754 1 89.5 213 ASP B N 1
ATOM 6418 C CA . ASP B 1 213 ? 7.59 -24.938 -6.5 1 89.5 213 ASP B CA 1
ATOM 6419 C C . ASP B 1 213 ? 8.125 -23.516 -6.359 1 89.5 213 ASP B C 1
ATOM 6421 O O . ASP B 1 213 ? 8.922 -23.219 -5.461 1 89.5 213 ASP B O 1
ATOM 6425 N N . ALA B 1 214 ? 7.707 -22.719 -7.27 1 92.75 214 ALA B N 1
ATOM 6426 C CA . ALA B 1 214 ? 8.172 -21.328 -7.238 1 92.75 214 ALA B CA 1
ATOM 6427 C C . ALA B 1 214 ? 7.766 -20.641 -5.938 1 92.75 214 ALA B C 1
ATOM 6429 O O . ALA B 1 214 ? 8.578 -19.969 -5.309 1 92.75 214 ALA B O 1
ATOM 6430 N N . VAL B 1 215 ? 6.551 -20.844 -5.531 1 93.94 215 VAL B N 1
ATOM 6431 C CA . VAL B 1 215 ? 6.047 -20.234 -4.305 1 93.94 215 VAL B CA 1
ATOM 6432 C C . VAL B 1 215 ? 6.844 -20.75 -3.107 1 93.94 215 VAL B C 1
ATOM 6434 O O . VAL B 1 215 ? 7.238 -19.984 -2.232 1 93.94 215 VAL B O 1
ATOM 6437 N N . ALA B 1 216 ? 7.094 -21.984 -3.084 1 90.31 216 ALA B N 1
ATOM 6438 C CA . ALA B 1 216 ? 7.836 -22.594 -1.981 1 90.31 216 ALA B CA 1
ATOM 6439 C C . ALA B 1 216 ? 9.234 -21.984 -1.869 1 90.31 216 ALA B C 1
ATOM 6441 O O . ALA B 1 216 ? 9.68 -21.641 -0.774 1 90.31 216 ALA B O 1
ATOM 6442 N N . LEU B 1 217 ? 9.844 -21.828 -2.953 1 87.88 217 LEU B N 1
ATOM 6443 C CA . LEU B 1 217 ? 11.203 -21.297 -2.957 1 87.88 217 LEU B CA 1
ATOM 6444 C C . LEU B 1 217 ? 11.219 -19.828 -2.543 1 87.88 217 LEU B C 1
ATOM 6446 O O . LEU B 1 217 ? 12.023 -19.422 -1.701 1 87.88 217 LEU B O 1
ATOM 6450 N N . PHE B 1 218 ? 10.359 -19.094 -3.1 1 91.25 218 PHE B N 1
ATOM 6451 C CA . PHE B 1 218 ? 10.328 -17.672 -2.799 1 91.25 218 PHE B CA 1
ATOM 6452 C C . PHE B 1 218 ? 9.906 -17.422 -1.354 1 91.25 218 PHE B C 1
ATOM 6454 O O . PHE B 1 218 ? 10.367 -16.484 -0.714 1 91.25 218 PHE B O 1
ATOM 6461 N N . GLN B 1 219 ? 9.023 -18.234 -0.904 1 88.62 219 GLN B N 1
ATOM 6462 C CA . GLN B 1 219 ? 8.641 -18.094 0.499 1 88.62 219 GLN B CA 1
ATOM 6463 C C . GLN B 1 219 ? 9.852 -18.25 1.413 1 88.62 219 GLN B C 1
ATOM 6465 O O . GLN B 1 219 ? 9.938 -17.609 2.459 1 88.62 219 GLN B O 1
ATOM 6470 N N . HIS B 1 220 ? 10.711 -19.016 1.026 1 82.56 220 HIS B N 1
ATOM 6471 C CA . HIS B 1 220 ? 11.93 -19.219 1.799 1 82.56 220 HIS B CA 1
ATOM 6472 C C . HIS B 1 220 ? 12.789 -17.953 1.799 1 82.56 220 HIS B C 1
ATOM 6474 O O . HIS B 1 220 ? 13.391 -17.594 2.816 1 82.56 220 HIS B O 1
ATOM 6480 N N . PHE B 1 221 ? 12.836 -17.312 0.697 1 84.12 221 PHE B N 1
ATOM 6481 C CA . PHE B 1 221 ? 13.648 -16.109 0.563 1 84.12 221 PHE B CA 1
ATOM 6482 C C . PHE B 1 221 ? 13.094 -14.984 1.434 1 84.12 221 PHE B C 1
ATOM 6484 O O . PHE B 1 221 ? 13.805 -14.031 1.743 1 84.12 221 PHE B O 1
ATOM 6491 N N . THR B 1 222 ? 11.852 -15.141 1.829 1 80.25 222 THR B N 1
ATOM 6492 C CA . THR B 1 222 ? 11.234 -14.062 2.59 1 80.25 222 THR B CA 1
ATOM 6493 C C . THR B 1 222 ? 11.477 -14.242 4.086 1 80.25 222 THR B C 1
ATOM 6495 O O . THR B 1 222 ? 11.188 -13.352 4.883 1 80.25 222 THR B O 1
ATOM 6498 N N . LEU B 1 223 ? 12.016 -15.422 4.441 1 81.81 223 LEU B N 1
ATOM 6499 C CA . LEU B 1 223 ? 12.305 -15.656 5.852 1 81.81 223 LEU B CA 1
ATOM 6500 C C . LEU B 1 223 ? 13.43 -14.75 6.34 1 81.81 223 LEU B C 1
ATOM 6502 O O . LEU B 1 223 ? 14.398 -14.508 5.609 1 81.81 223 LEU B O 1
ATOM 6506 N N . PRO B 1 224 ? 13.281 -14.258 7.484 1 75.12 224 PRO B N 1
ATOM 6507 C CA . PRO B 1 224 ? 14.305 -13.344 8 1 75.12 224 PRO B CA 1
ATOM 6508 C C . PRO B 1 224 ? 15.648 -14.039 8.242 1 75.12 224 PRO B C 1
ATOM 6510 O O . PRO B 1 224 ? 15.68 -15.203 8.664 1 75.12 224 PRO B O 1
ATOM 6513 N N . ASP B 1 225 ? 16.703 -13.492 7.961 1 77.69 225 ASP B N 1
ATOM 6514 C CA . ASP B 1 225 ? 18.078 -13.758 8.383 1 77.69 225 ASP B CA 1
ATOM 6515 C C . ASP B 1 225 ? 18.672 -14.953 7.637 1 77.69 225 ASP B C 1
ATOM 6517 O O . ASP B 1 225 ? 19.797 -15.359 7.898 1 77.69 225 ASP B O 1
ATOM 6521 N N . ILE B 1 226 ? 17.859 -15.594 6.805 1 78.81 226 ILE B N 1
ATOM 6522 C CA . ILE B 1 226 ? 18.375 -16.797 6.156 1 78.81 226 ILE B CA 1
ATOM 6523 C C . ILE B 1 226 ? 19.344 -16.406 5.051 1 78.81 226 ILE B C 1
ATOM 6525 O O . ILE B 1 226 ? 20.438 -16.969 4.941 1 78.81 226 ILE B O 1
ATOM 6529 N N . VAL B 1 227 ? 18.969 -15.445 4.293 1 81.38 227 VAL B N 1
ATOM 6530 C CA . VAL B 1 227 ? 19.828 -15.008 3.191 1 81.38 227 VAL B CA 1
ATOM 6531 C C . VAL B 1 227 ? 21.094 -14.367 3.74 1 81.38 227 VAL B C 1
ATOM 6533 O O . VAL B 1 227 ? 22.188 -14.633 3.24 1 81.38 227 VAL B O 1
ATOM 6536 N N . ASP B 1 228 ? 20.938 -13.656 4.809 1 84.94 228 ASP B N 1
ATOM 6537 C CA . ASP B 1 228 ? 22.078 -13.008 5.453 1 84.94 228 ASP B CA 1
ATOM 6538 C C . ASP B 1 228 ? 23.109 -14.039 5.918 1 84.94 228 ASP B C 1
ATOM 6540 O O . ASP B 1 228 ? 24.297 -13.898 5.645 1 84.94 228 ASP B O 1
ATOM 6544 N N . ARG B 1 229 ? 22.625 -14.977 6.539 1 79.62 229 ARG B N 1
ATOM 6545 C CA . ARG B 1 229 ? 23.5 -16 7.102 1 79.62 229 ARG B CA 1
ATOM 6546 C C . ARG B 1 229 ? 24.203 -16.797 5.996 1 79.62 229 ARG B C 1
ATOM 6548 O O . ARG B 1 229 ? 25.391 -17.109 6.105 1 79.62 229 ARG B O 1
ATOM 6555 N N . TYR B 1 230 ? 23.484 -17.078 5.008 1 79.75 230 TYR B N 1
ATOM 6556 C CA . TYR B 1 230 ? 24.047 -17.844 3.91 1 79.75 230 TYR B CA 1
ATOM 6557 C C . TYR B 1 230 ? 25.188 -17.078 3.238 1 79.75 230 TYR B C 1
ATOM 6559 O O . TYR B 1 230 ? 26.25 -17.641 2.98 1 79.75 230 TYR B O 1
ATOM 6567 N N . ILE B 1 231 ? 24.938 -15.82 2.957 1 80.75 231 ILE B N 1
ATOM 6568 C CA . ILE B 1 231 ? 25.938 -15.008 2.271 1 80.75 231 ILE B CA 1
ATOM 6569 C C . ILE B 1 231 ? 27.156 -14.828 3.166 1 80.75 231 ILE B C 1
ATOM 6571 O O . ILE B 1 231 ? 28.297 -14.898 2.693 1 80.75 231 ILE B O 1
ATOM 6575 N N . GLN B 1 232 ? 26.906 -14.625 4.395 1 80.31 232 GLN B N 1
ATOM 6576 C CA . GLN B 1 232 ? 28 -14.43 5.336 1 80.31 232 GLN B CA 1
ATOM 6577 C C . GLN B 1 232 ? 28.859 -15.688 5.461 1 80.31 232 GLN B C 1
ATOM 6579 O O . GLN B 1 232 ? 30.078 -15.602 5.516 1 80.31 232 GLN B O 1
ATOM 6584 N N . GLN B 1 233 ? 28.281 -16.781 5.434 1 75.12 233 GLN B N 1
ATOM 6585 C CA . GLN B 1 233 ? 28.969 -18.047 5.703 1 75.12 233 GLN B CA 1
ATOM 6586 C C . GLN B 1 233 ? 29.719 -18.531 4.473 1 75.12 233 GLN B C 1
ATOM 6588 O O . GLN B 1 233 ? 30.766 -19.188 4.594 1 75.12 233 GLN B O 1
ATOM 6593 N N . ASN B 1 234 ? 29.234 -18.188 3.35 1 71.25 234 ASN B N 1
ATOM 6594 C CA . ASN B 1 234 ? 29.797 -18.828 2.17 1 71.25 234 ASN B CA 1
ATOM 6595 C C . ASN B 1 234 ? 30.719 -17.875 1.404 1 71.25 234 ASN B C 1
ATOM 6597 O O . ASN B 1 234 ? 31.266 -18.234 0.359 1 71.25 234 ASN B O 1
ATOM 6601 N N . ARG B 1 235 ? 31.094 -16.844 1.984 1 63.66 235 ARG B N 1
ATOM 6602 C CA . ARG B 1 235 ? 32 -15.891 1.358 1 63.66 235 ARG B CA 1
ATOM 6603 C C . ARG B 1 235 ? 31.719 -15.758 -0.134 1 63.66 235 ARG B C 1
ATOM 6605 O O . ARG B 1 235 ? 32.625 -15.852 -0.958 1 63.66 235 ARG B O 1
ATOM 6612 N N . THR B 1 236 ? 30.469 -15.648 -0.522 1 64.12 236 THR B N 1
ATOM 6613 C CA . THR B 1 236 ? 29.859 -15.844 -1.836 1 64.12 236 THR B CA 1
ATOM 6614 C C . THR B 1 236 ? 30.25 -14.711 -2.781 1 64.12 236 THR B C 1
ATOM 6616 O O . THR B 1 236 ? 30.5 -13.578 -2.342 1 64.12 236 THR B O 1
ATOM 6619 N N . ASP B 1 237 ? 30.625 -15.219 -3.959 1 70.44 237 ASP B N 1
ATOM 6620 C CA . ASP B 1 237 ? 30.75 -14.258 -5.047 1 70.44 237 ASP B CA 1
ATOM 6621 C C . ASP B 1 237 ? 29.391 -13.688 -5.445 1 70.44 237 ASP B C 1
ATOM 6623 O O . ASP B 1 237 ? 28.594 -14.375 -6.074 1 70.44 237 ASP B O 1
ATOM 6627 N N . LEU B 1 238 ? 29.172 -12.484 -5.016 1 73 238 LEU B N 1
ATOM 6628 C CA . LEU B 1 238 ? 27.875 -11.852 -5.215 1 73 238 LEU B CA 1
ATOM 6629 C C . LEU B 1 238 ? 27.719 -11.367 -6.652 1 73 238 LEU B C 1
ATOM 6631 O O . LEU B 1 238 ? 26.625 -10.969 -7.062 1 73 238 LEU B O 1
ATOM 6635 N N . THR B 1 239 ? 28.781 -11.461 -7.41 1 69.69 239 THR B N 1
ATOM 6636 C CA . THR B 1 239 ? 28.734 -10.953 -8.773 1 69.69 239 THR B CA 1
ATOM 6637 C C . THR B 1 239 ? 28.047 -11.945 -9.703 1 69.69 239 THR B C 1
ATOM 6639 O O . THR B 1 239 ? 27.672 -11.609 -10.828 1 69.69 239 THR B O 1
ATOM 6642 N N . THR B 1 240 ? 27.953 -13.148 -9.164 1 73 240 THR B N 1
ATOM 6643 C CA . THR B 1 240 ? 27.219 -14.164 -9.914 1 73 240 THR B CA 1
ATOM 6644 C C . THR B 1 240 ? 25.953 -14.578 -9.172 1 73 240 THR B C 1
ATOM 6646 O O . THR B 1 240 ? 25.797 -14.281 -7.988 1 73 240 THR B O 1
ATOM 6649 N N . ASN B 1 241 ? 25.172 -15.266 -9.914 1 71.31 241 ASN B N 1
ATOM 6650 C CA . ASN B 1 241 ? 23.938 -15.758 -9.305 1 71.31 241 ASN B CA 1
ATOM 6651 C C . ASN B 1 241 ? 24.172 -17.047 -8.531 1 71.31 241 ASN B C 1
ATOM 6653 O O . ASN B 1 241 ? 23.25 -17.562 -7.875 1 71.31 241 ASN B O 1
ATOM 6657 N N . THR B 1 242 ? 25.281 -17.484 -8.492 1 69.94 242 THR B N 1
ATOM 6658 C CA . THR B 1 242 ? 25.609 -18.812 -8.016 1 69.94 242 THR B CA 1
ATOM 6659 C C . THR B 1 242 ? 25.219 -18.984 -6.551 1 69.94 242 THR B C 1
ATOM 6661 O O . THR B 1 242 ? 24.609 -19.984 -6.172 1 69.94 242 THR B O 1
ATOM 6664 N N . PRO B 1 243 ? 25.516 -17.953 -5.742 1 69.38 243 PRO B N 1
ATOM 6665 C CA . PRO B 1 243 ? 25.141 -18.156 -4.34 1 69.38 243 PRO B CA 1
ATOM 6666 C C . PRO B 1 243 ? 23.641 -18.312 -4.133 1 69.38 243 PRO B C 1
ATOM 6668 O O . PRO B 1 243 ? 23.203 -19.156 -3.342 1 69.38 243 PRO B O 1
ATOM 6671 N N . LEU B 1 244 ? 22.906 -17.562 -4.801 1 75 244 LEU B N 1
ATOM 6672 C CA . LEU B 1 244 ? 21.453 -17.641 -4.625 1 75 244 LEU B CA 1
ATOM 6673 C C . LEU B 1 244 ? 20.906 -18.906 -5.273 1 75 244 LEU B C 1
ATOM 6675 O O . LEU B 1 244 ? 19.922 -19.484 -4.785 1 75 244 LEU B O 1
ATOM 6679 N N . VAL B 1 245 ? 21.562 -19.312 -6.328 1 74.44 245 VAL B N 1
ATOM 6680 C CA . VAL B 1 245 ? 21.188 -20.578 -6.961 1 74.44 245 VAL B CA 1
ATOM 6681 C C . VAL B 1 245 ? 21.453 -21.734 -6 1 74.44 245 VAL B C 1
ATOM 6683 O O . VAL B 1 245 ? 20.594 -22.594 -5.812 1 74.44 245 VAL B O 1
ATOM 6686 N N . GLU B 1 246 ? 22.562 -21.656 -5.402 1 73.94 246 GLU B N 1
ATOM 6687 C CA . GLU B 1 246 ? 22.922 -22.703 -4.441 1 73.94 246 GLU B CA 1
ATOM 6688 C C . GLU B 1 246 ? 21.969 -22.703 -3.248 1 73.94 246 GLU B C 1
ATOM 6690 O O . GLU B 1 246 ? 21.594 -23.766 -2.752 1 73.94 246 GLU B O 1
ATOM 6695 N N . LEU B 1 247 ? 21.75 -21.562 -2.836 1 75 247 LEU B N 1
ATOM 6696 C CA . LEU B 1 247 ? 20.812 -21.438 -1.726 1 75 247 LEU B CA 1
ATOM 6697 C C . LEU B 1 247 ? 19.438 -21.984 -2.111 1 75 247 LEU B C 1
ATOM 6699 O O . LEU B 1 247 ? 18.812 -22.719 -1.334 1 75 247 LEU B O 1
ATOM 6703 N N . ALA B 1 248 ? 19 -21.672 -3.279 1 75.75 248 ALA B N 1
ATOM 6704 C CA . ALA B 1 248 ? 17.734 -22.188 -3.775 1 75.75 248 ALA B CA 1
ATOM 6705 C C . ALA B 1 248 ? 17.75 -23.719 -3.857 1 75.75 248 ALA B C 1
ATOM 6707 O O . ALA B 1 248 ? 16.75 -24.375 -3.531 1 75.75 248 ALA B O 1
ATOM 6708 N N . GLU B 1 249 ? 18.844 -24.203 -4.281 1 74.5 249 GLU B N 1
ATOM 6709 C CA . GLU B 1 249 ? 19.016 -25.656 -4.336 1 74.5 249 GLU B CA 1
ATOM 6710 C C . GLU B 1 249 ? 18.906 -26.281 -2.949 1 74.5 249 GLU B C 1
ATOM 6712 O O . GLU B 1 249 ? 18.297 -27.328 -2.783 1 74.5 249 GLU B O 1
ATOM 6717 N N . GLN B 1 250 ? 19.484 -25.578 -2.053 1 72.06 250 GLN B N 1
ATOM 6718 C CA . GLN B 1 250 ? 19.422 -26.062 -0.676 1 72.06 250 GLN B CA 1
ATOM 6719 C C . GLN B 1 250 ? 18 -26.047 -0.147 1 72.06 250 GLN B C 1
ATOM 6721 O O . GLN B 1 250 ? 17.578 -26.953 0.574 1 72.06 250 GLN B O 1
ATOM 6726 N N . PHE B 1 251 ? 17.312 -25.062 -0.519 1 70.94 251 PHE B N 1
ATOM 6727 C CA . PHE B 1 251 ? 15.922 -24.969 -0.106 1 70.94 251 PHE B CA 1
ATOM 6728 C C . PHE B 1 251 ? 15.125 -26.156 -0.626 1 70.94 251 PHE B C 1
ATOM 6730 O O . PHE B 1 251 ? 14.297 -26.719 0.094 1 70.94 251 PHE B O 1
ATOM 6737 N N . GLY B 1 252 ? 15.391 -26.578 -1.821 1 68.69 252 GLY B N 1
ATOM 6738 C CA . GLY B 1 252 ? 14.609 -27.609 -2.484 1 68.69 252 GLY B CA 1
ATOM 6739 C C . GLY B 1 252 ? 15.062 -29.016 -2.15 1 68.69 252 GLY B C 1
ATOM 6740 O O . GLY B 1 252 ? 14.422 -30 -2.549 1 68.69 252 GLY B O 1
ATOM 6741 N N . GLU B 1 253 ? 16.25 -29.172 -1.547 1 65.06 253 GLU B N 1
ATOM 6742 C CA . GLU B 1 253 ? 16.828 -30.484 -1.307 1 65.06 253 GLU B CA 1
ATOM 6743 C C . GLU B 1 253 ? 15.922 -31.344 -0.421 1 65.06 253 GLU B C 1
ATOM 6745 O O . GLU B 1 253 ? 15.758 -32.531 -0.657 1 65.06 253 GLU B O 1
ATOM 6750 N N . GLY B 1 254 ? 15.352 -30.781 0.561 1 56.72 254 GLY B N 1
ATOM 6751 C CA . GLY B 1 254 ? 14.508 -31.562 1.452 1 56.72 254 GLY B CA 1
ATOM 6752 C C . GLY B 1 254 ? 13.289 -32.156 0.762 1 56.72 254 GLY B C 1
ATOM 6753 O O . GLY B 1 254 ? 12.82 -33.219 1.141 1 56.72 254 GLY B O 1
ATOM 6754 N N . SER B 1 255 ? 12.828 -31.469 -0.228 1 57 255 SER B N 1
ATOM 6755 C CA . SER B 1 255 ? 11.586 -31.906 -0.868 1 57 255 SER B CA 1
ATOM 6756 C C . SER B 1 255 ? 11.867 -32.781 -2.072 1 57 255 SER B C 1
ATOM 6758 O O . SER B 1 255 ? 10.938 -33.25 -2.746 1 57 255 SER B O 1
ATOM 6760 N N . GLY B 1 256 ? 13.094 -33.25 -2.18 1 56.91 256 GLY B N 1
ATOM 6761 C CA . GLY B 1 256 ? 13.406 -34 -3.379 1 56.91 256 GLY B CA 1
ATOM 6762 C C . GLY B 1 256 ? 13.328 -33.188 -4.648 1 56.91 256 GLY B C 1
ATOM 6763 O O . GLY B 1 256 ? 13.703 -33.656 -5.727 1 56.91 256 GLY B O 1
ATOM 6764 N N . MET B 1 257 ? 12.789 -32.031 -4.43 1 57.97 257 MET B N 1
ATOM 6765 C CA . MET B 1 257 ? 12.648 -31.109 -5.562 1 57.97 257 MET B CA 1
ATOM 6766 C C . MET B 1 257 ? 13.992 -30.484 -5.926 1 57.97 257 MET B C 1
ATOM 6768 O O . MET B 1 257 ? 14.148 -29.906 -7.004 1 57.97 257 MET B O 1
ATOM 6772 N N . GLY B 1 258 ? 14.781 -30.672 -4.98 1 56.06 258 GLY B N 1
ATOM 6773 C CA . GLY B 1 258 ? 16.062 -29.984 -5.086 1 56.06 258 GLY B CA 1
ATOM 6774 C C . GLY B 1 258 ? 16.812 -30.344 -6.352 1 56.06 258 GLY B C 1
ATOM 6775 O O . GLY B 1 258 ? 17.359 -29.453 -7.023 1 56.06 258 GLY B O 1
ATOM 6776 N N . GLN B 1 259 ? 16.703 -31.578 -6.668 1 57.03 259 GLN B N 1
ATOM 6777 C CA . GLN B 1 259 ? 17.469 -31.984 -7.844 1 57.03 259 GLN B CA 1
ATOM 6778 C C . GLN B 1 259 ? 16.875 -31.391 -9.117 1 57.03 259 GLN B C 1
ATOM 6780 O O . GLN B 1 259 ? 17.609 -30.922 -9.992 1 57.03 259 GLN B O 1
ATOM 6785 N N . ALA B 1 260 ? 15.539 -31.5 -9.164 1 59.44 260 ALA B N 1
ATOM 6786 C CA . ALA B 1 260 ? 14.891 -30.953 -10.352 1 59.44 260 ALA B CA 1
ATOM 6787 C C . ALA B 1 260 ? 15.102 -29.438 -10.438 1 59.44 260 ALA B C 1
ATOM 6789 O O . ALA B 1 260 ? 15.375 -28.906 -11.516 1 59.44 260 ALA B O 1
ATOM 6790 N N . LEU B 1 261 ? 15.156 -28.875 -9.359 1 60.59 261 LEU B N 1
ATOM 6791 C CA . LEU B 1 261 ? 15.359 -27.438 -9.305 1 60.59 261 LEU B CA 1
ATOM 6792 C C . LEU B 1 261 ? 16.797 -27.078 -9.633 1 60.59 261 LEU B C 1
ATOM 6794 O O . LEU B 1 261 ? 17.062 -26.109 -10.359 1 60.59 261 LEU B O 1
ATOM 6798 N N . ARG B 1 262 ? 17.656 -27.953 -9.078 1 58.12 262 ARG B N 1
ATOM 6799 C CA . ARG B 1 262 ? 19.062 -27.75 -9.367 1 58.12 262 ARG B CA 1
ATOM 6800 C C . ARG B 1 262 ? 19.344 -27.812 -10.867 1 58.12 262 ARG B C 1
ATOM 6802 O O . ARG B 1 262 ? 20.078 -26.984 -11.398 1 58.12 262 ARG B O 1
ATOM 6809 N N . SER B 1 263 ? 18.734 -28.781 -11.328 1 62 263 SER B N 1
ATOM 6810 C CA . SER B 1 263 ? 18.969 -28.984 -12.75 1 62 263 SER B CA 1
ATOM 6811 C C . SER B 1 263 ? 18.375 -27.844 -13.578 1 62 263 SER B C 1
ATOM 6813 O O . SER B 1 263 ? 18.938 -27.438 -14.586 1 62 263 SER B O 1
ATOM 6815 N N . ALA B 1 264 ? 17.344 -27.297 -13.086 1 67.62 264 ALA B N 1
ATOM 6816 C CA . ALA B 1 264 ? 16.641 -26.328 -13.906 1 67.62 264 ALA B CA 1
ATOM 6817 C C . ALA B 1 264 ? 17.219 -24.922 -13.711 1 67.62 264 ALA B C 1
ATOM 6819 O O . ALA B 1 264 ? 17.531 -24.234 -14.68 1 67.62 264 ALA B O 1
ATOM 6820 N N . ILE B 1 265 ? 17.469 -24.578 -12.523 1 74.38 265 ILE B N 1
ATOM 6821 C CA . ILE B 1 265 ? 17.891 -23.219 -12.25 1 74.38 265 ILE B CA 1
ATOM 6822 C C . ILE B 1 265 ? 19.406 -23.094 -12.438 1 74.38 265 ILE B C 1
ATOM 6824 O O . ILE B 1 265 ? 19.906 -22.031 -12.82 1 74.38 265 ILE B O 1
ATOM 6828 N N . GLY B 1 266 ? 20.078 -24.219 -12.289 1 72.5 266 GLY B N 1
ATOM 6829 C CA . GLY B 1 266 ? 21.531 -24.188 -12.359 1 72.5 266 GLY B CA 1
ATOM 6830 C C . GLY B 1 266 ? 22.062 -24.375 -13.766 1 72.5 266 GLY B C 1
ATOM 6831 O O . GLY B 1 266 ? 23.25 -24.156 -14.023 1 72.5 266 GLY B O 1
ATOM 6832 N N . GLN B 1 267 ? 21.156 -24.688 -14.664 1 76.56 267 GLN B N 1
ATOM 6833 C CA . GLN B 1 267 ? 21.594 -24.922 -16.031 1 76.56 267 GLN B CA 1
ATOM 6834 C C . GLN B 1 267 ? 21.328 -23.703 -16.906 1 76.56 267 GLN B C 1
ATOM 6836 O O . GLN B 1 267 ? 20.391 -22.938 -16.672 1 76.56 267 GLN B O 1
ATOM 6841 N N . PRO B 1 268 ? 22.219 -23.562 -17.859 1 82.81 268 PRO B N 1
ATOM 6842 C CA . PRO B 1 268 ? 21.953 -22.484 -18.812 1 82.81 268 PRO B CA 1
ATOM 6843 C C . PRO B 1 268 ? 20.625 -22.641 -19.531 1 82.81 268 PRO B C 1
ATOM 6845 O O . PRO B 1 268 ? 20.203 -23.766 -19.828 1 82.81 268 PRO B O 1
ATOM 6848 N N . PRO B 1 269 ? 20.016 -21.609 -19.781 1 87.62 269 PRO B N 1
ATOM 6849 C CA . PRO B 1 269 ? 18.719 -21.672 -20.438 1 87.62 269 PRO B CA 1
ATOM 6850 C C . PRO B 1 269 ? 18.766 -22.328 -21.812 1 87.62 269 PRO B C 1
ATOM 6852 O O . PRO B 1 269 ? 19.703 -22.062 -22.578 1 87.62 269 PRO B O 1
ATOM 6855 N N . ASP B 1 270 ? 17.891 -23.25 -22.031 1 90 270 ASP B N 1
ATOM 6856 C CA . ASP B 1 270 ? 17.688 -23.922 -23.328 1 90 270 ASP B CA 1
ATOM 6857 C C . ASP B 1 270 ? 16.234 -23.766 -23.781 1 90 270 ASP B C 1
ATOM 6859 O O . ASP B 1 270 ? 15.344 -24.469 -23.312 1 90 270 ASP B O 1
ATOM 6863 N N . PRO B 1 271 ? 16.031 -22.891 -24.781 1 90.88 271 PRO B N 1
ATOM 6864 C CA . PRO B 1 271 ? 14.656 -22.625 -25.203 1 90.88 271 PRO B CA 1
ATOM 6865 C C . PRO B 1 271 ? 14 -23.844 -25.859 1 90.88 271 PRO B C 1
ATOM 6867 O O . PRO B 1 271 ? 12.766 -23.906 -25.969 1 90.88 271 PRO B O 1
ATOM 6870 N N . ALA B 1 272 ? 14.75 -24.844 -26.25 1 91.88 272 ALA B N 1
ATOM 6871 C CA . ALA B 1 272 ? 14.211 -26 -26.938 1 91.88 272 ALA B CA 1
ATOM 6872 C C . ALA B 1 272 ? 13.773 -27.078 -25.938 1 91.88 272 ALA B C 1
ATOM 6874 O O . ALA B 1 272 ? 13.023 -28 -26.297 1 91.88 272 ALA B O 1
ATOM 6875 N N . LEU B 1 273 ? 14.211 -26.969 -24.766 1 90.31 273 LEU B N 1
ATOM 6876 C CA . LEU B 1 273 ? 13.961 -28.016 -23.781 1 90.31 273 LEU B CA 1
ATOM 6877 C C . LEU B 1 273 ? 12.469 -28.203 -23.547 1 90.31 273 LEU B C 1
ATOM 6879 O O . LEU B 1 273 ? 12 -29.328 -23.359 1 90.31 273 LEU B O 1
ATOM 6883 N N . ILE B 1 274 ? 11.727 -27.156 -23.547 1 91.44 274 ILE B N 1
ATOM 6884 C CA . ILE B 1 274 ? 10.305 -27.203 -23.219 1 91.44 274 ILE B CA 1
ATOM 6885 C C . ILE B 1 274 ? 9.57 -28.062 -24.25 1 91.44 274 ILE B C 1
ATOM 6887 O O . ILE B 1 274 ? 8.602 -28.75 -23.922 1 91.44 274 ILE B O 1
ATOM 6891 N N . ASN B 1 275 ? 10.031 -28.109 -25.469 1 89.12 275 ASN B N 1
ATOM 6892 C CA . ASN B 1 275 ? 9.375 -28.844 -26.547 1 89.12 275 ASN B CA 1
ATOM 6893 C C . ASN B 1 275 ? 9.617 -30.344 -26.438 1 89.12 275 ASN B C 1
ATOM 6895 O O . ASN B 1 275 ? 8.898 -31.141 -27.031 1 89.12 275 ASN B O 1
ATOM 6899 N N . ARG B 1 276 ? 10.57 -30.656 -25.609 1 88.38 276 ARG B N 1
ATOM 6900 C CA . ARG B 1 276 ? 10.898 -32.094 -25.484 1 88.38 276 ARG B CA 1
ATOM 6901 C C . ARG B 1 276 ? 10.578 -32.594 -24.078 1 88.38 276 ARG B C 1
ATOM 6903 O O . ARG B 1 276 ? 10.953 -33.719 -23.719 1 88.38 276 ARG B O 1
ATOM 6910 N N . THR B 1 277 ? 10.008 -31.781 -23.344 1 88.44 277 THR B N 1
ATOM 6911 C CA . THR B 1 277 ? 9.703 -32.156 -21.969 1 88.44 277 THR B CA 1
ATOM 6912 C C . THR B 1 277 ? 8.195 -32.281 -21.766 1 88.44 277 THR B C 1
ATOM 6914 O O . THR B 1 277 ? 7.473 -31.297 -21.844 1 88.44 277 THR B O 1
ATOM 6917 N N . PHE B 1 278 ? 7.754 -33.5 -21.359 1 85 278 PHE B N 1
ATOM 6918 C CA . PHE B 1 278 ? 6.316 -33.75 -21.312 1 85 278 PHE B CA 1
ATOM 6919 C C . PHE B 1 278 ? 5.879 -34.062 -19.875 1 85 278 PHE B C 1
ATOM 6921 O O . PHE B 1 278 ? 4.742 -33.781 -19.5 1 85 278 PHE B O 1
ATOM 6928 N N . GLU B 1 279 ? 6.785 -34.625 -19.109 1 83.12 279 GLU B N 1
ATOM 6929 C CA . GLU B 1 279 ? 6.457 -34.938 -17.719 1 83.12 279 GLU B CA 1
ATOM 6930 C C . GLU B 1 279 ? 6.18 -33.688 -16.906 1 83.12 279 GLU B C 1
ATOM 6932 O O . GLU B 1 279 ? 6.98 -32.75 -16.906 1 83.12 279 GLU B O 1
ATOM 6937 N N . PRO B 1 280 ? 5.059 -33.594 -16.203 1 85.44 280 PRO B N 1
ATOM 6938 C CA . PRO B 1 280 ? 4.594 -32.375 -15.539 1 85.44 280 PRO B CA 1
ATOM 6939 C C . PRO B 1 280 ? 5.633 -31.781 -14.586 1 85.44 280 PRO B C 1
ATOM 6941 O O . PRO B 1 280 ? 5.855 -30.562 -14.586 1 85.44 280 PRO B O 1
ATOM 6944 N N . HIS B 1 281 ? 6.301 -32.562 -13.758 1 84.62 281 HIS B N 1
ATOM 6945 C CA . HIS B 1 281 ? 7.273 -32.031 -12.805 1 84.62 281 HIS B CA 1
ATOM 6946 C C . HIS B 1 281 ? 8.469 -31.422 -13.531 1 84.62 281 HIS B C 1
ATOM 6948 O O . HIS B 1 281 ? 8.922 -30.328 -13.172 1 84.62 281 HIS B O 1
ATOM 6954 N N . ARG B 1 282 ? 8.938 -32.156 -14.516 1 85.12 282 ARG B N 1
ATOM 6955 C CA . ARG B 1 282 ? 10.086 -31.688 -15.273 1 85.12 282 ARG B CA 1
ATOM 6956 C C . ARG B 1 282 ? 9.727 -30.422 -16.062 1 85.12 282 ARG B C 1
ATOM 6958 O O . ARG B 1 282 ? 10.508 -29.469 -16.109 1 85.12 282 ARG B O 1
ATOM 6965 N N . ARG B 1 283 ? 8.586 -30.516 -16.719 1 89.5 283 ARG B N 1
ATOM 6966 C CA . ARG B 1 283 ? 8.141 -29.344 -17.469 1 89.5 283 ARG B CA 1
ATOM 6967 C C . ARG B 1 283 ? 7.895 -28.156 -16.547 1 89.5 283 ARG B C 1
ATOM 6969 O O . ARG B 1 283 ? 8.227 -27.016 -16.875 1 89.5 283 ARG B O 1
ATOM 6976 N N . GLY B 1 284 ? 7.355 -28.406 -15.391 1 91.19 284 GLY B N 1
ATOM 6977 C CA . GLY B 1 284 ? 7.172 -27.375 -14.391 1 91.19 284 GLY B C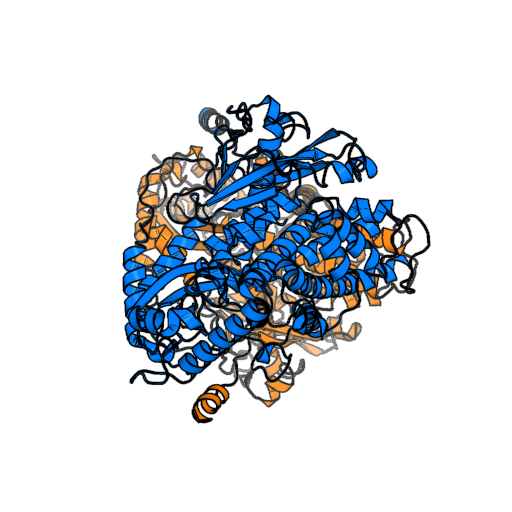A 1
ATOM 6978 C C . GLY B 1 284 ? 8.477 -26.75 -13.93 1 91.19 284 GLY B C 1
ATOM 6979 O O . GLY B 1 284 ? 8.523 -25.562 -13.633 1 91.19 284 GLY B O 1
ATOM 6980 N N . SER B 1 285 ? 9.508 -27.531 -13.898 1 88.94 285 SER B N 1
ATOM 6981 C CA . SER B 1 285 ? 10.82 -27.031 -13.484 1 88.94 285 SER B CA 1
ATOM 6982 C C . SER B 1 285 ? 11.344 -26 -14.469 1 88.94 285 SER B C 1
ATOM 6984 O O . SER B 1 285 ? 12.094 -25.094 -14.086 1 88.94 285 SER B O 1
ATOM 6986 N N . ILE B 1 286 ? 10.922 -26.125 -15.703 1 91.31 286 ILE B N 1
ATOM 6987 C CA . ILE B 1 286 ? 11.305 -25.125 -16.703 1 91.31 286 ILE B CA 1
ATOM 6988 C C . ILE B 1 286 ? 10.641 -23.797 -16.375 1 91.31 286 ILE B C 1
ATOM 6990 O O . ILE B 1 286 ? 11.273 -22.734 -16.484 1 91.31 286 ILE B O 1
ATOM 6994 N N . LEU B 1 287 ? 9.406 -23.859 -15.953 1 94.25 287 LEU B N 1
ATOM 6995 C CA . LEU B 1 287 ? 8.711 -22.641 -15.531 1 94.25 287 LEU B CA 1
ATOM 6996 C C . LEU B 1 287 ? 9.406 -22.016 -14.336 1 94.25 287 LEU B C 1
ATOM 6998 O O . LEU B 1 287 ? 9.602 -20.797 -14.297 1 94.25 287 LEU B O 1
ATOM 7002 N N . VAL B 1 288 ? 9.789 -22.797 -13.375 1 92.5 288 VAL B N 1
ATOM 7003 C CA . VAL B 1 288 ? 10.484 -22.297 -12.195 1 92.5 288 VAL B CA 1
ATOM 7004 C C . VAL B 1 288 ? 11.789 -21.625 -12.609 1 92.5 288 VAL B C 1
ATOM 7006 O O . VAL B 1 288 ? 12.109 -20.531 -12.125 1 92.5 288 VAL B O 1
ATOM 7009 N N . ALA B 1 289 ? 12.477 -22.281 -13.5 1 92.12 289 ALA B N 1
ATOM 7010 C CA . ALA B 1 289 ? 13.742 -21.719 -13.984 1 92.12 289 ALA B CA 1
ATOM 7011 C C . ALA B 1 289 ? 13.523 -20.375 -14.648 1 92.12 289 ALA B C 1
ATOM 7013 O O . ALA B 1 289 ? 14.32 -19.453 -14.469 1 92.12 289 ALA B O 1
ATOM 7014 N N . ALA B 1 290 ? 12.5 -20.297 -15.422 1 93.88 290 ALA B N 1
ATOM 7015 C CA . ALA B 1 290 ? 12.195 -19.047 -16.109 1 93.88 290 ALA B CA 1
ATOM 7016 C C . ALA B 1 290 ? 11.93 -17.922 -15.109 1 93.88 290 ALA B C 1
ATOM 7018 O O . ALA B 1 290 ? 12.445 -16.812 -15.258 1 93.88 290 ALA B O 1
ATOM 7019 N N . ILE B 1 291 ? 11.156 -18.172 -14.102 1 95.38 291 ILE B N 1
ATOM 7020 C CA . ILE B 1 291 ? 10.828 -17.188 -13.078 1 95.38 291 ILE B CA 1
ATOM 7021 C C . ILE B 1 291 ? 12.086 -16.781 -12.312 1 95.38 291 ILE B C 1
ATOM 7023 O O . ILE B 1 291 ? 12.344 -15.602 -12.094 1 95.38 291 ILE B O 1
ATOM 7027 N N . PHE B 1 292 ? 12.883 -17.719 -11.977 1 92.06 292 PHE B N 1
ATOM 7028 C CA . PHE B 1 292 ? 14.078 -17.469 -11.188 1 92.06 292 PHE B CA 1
ATOM 7029 C C . PHE B 1 292 ? 15.125 -16.719 -12.016 1 92.06 292 PHE B C 1
ATOM 7031 O O . PHE B 1 292 ? 15.883 -15.906 -11.484 1 92.06 292 PHE B O 1
ATOM 7038 N N . ASP B 1 293 ? 15.148 -17.031 -13.344 1 91.44 293 ASP B N 1
ATOM 7039 C CA . ASP B 1 293 ? 16 -16.219 -14.203 1 91.44 293 ASP B CA 1
ATOM 7040 C C . ASP B 1 293 ? 15.664 -14.727 -14.062 1 91.44 293 ASP B C 1
ATOM 7042 O O . ASP B 1 293 ? 16.562 -13.891 -13.969 1 91.44 293 ASP B O 1
ATOM 7046 N N . GLY B 1 294 ? 14.398 -14.477 -14.07 1 92.5 294 GLY B N 1
ATOM 7047 C CA . GLY B 1 294 ? 13.969 -13.102 -13.859 1 92.5 294 GLY B CA 1
ATOM 7048 C C . GLY B 1 294 ? 14.359 -12.555 -12.5 1 92.5 294 GLY B C 1
ATOM 7049 O O . GLY B 1 294 ? 14.844 -11.43 -12.391 1 92.5 294 GLY B O 1
ATOM 7050 N N . PHE B 1 295 ? 14.242 -13.344 -11.508 1 93.88 295 PHE B N 1
ATOM 7051 C CA . PHE B 1 295 ? 14.586 -12.969 -10.141 1 93.88 295 PHE B CA 1
ATOM 7052 C C . PHE B 1 295 ? 16.078 -12.633 -10.031 1 93.88 295 PHE B C 1
ATOM 7054 O O . PHE B 1 295 ? 16.438 -11.586 -9.492 1 93.88 295 PHE B O 1
ATOM 7061 N N . PHE B 1 296 ? 16.875 -13.484 -10.57 1 89.62 296 PHE B N 1
ATOM 7062 C CA . PHE B 1 296 ? 18.312 -13.297 -10.461 1 89.62 296 PHE B CA 1
ATOM 7063 C C . PHE B 1 296 ? 18.75 -12.047 -11.227 1 89.62 296 PHE B C 1
ATOM 7065 O O . PHE B 1 296 ? 19.609 -11.305 -10.758 1 89.62 296 PHE B O 1
ATOM 7072 N N . THR B 1 297 ? 18.141 -11.867 -12.352 1 90.25 297 THR B N 1
ATOM 7073 C CA . THR B 1 297 ? 18.438 -10.656 -13.117 1 90.25 297 THR B CA 1
ATOM 7074 C C . THR B 1 297 ? 18.078 -9.406 -12.32 1 90.25 297 THR B C 1
ATOM 7076 O O . THR B 1 297 ? 18.875 -8.477 -12.227 1 90.25 297 THR B O 1
ATOM 7079 N N . ALA B 1 298 ? 16.922 -9.414 -11.75 1 91.38 298 ALA B N 1
ATOM 7080 C CA . ALA B 1 298 ? 16.453 -8.281 -10.961 1 91.38 298 ALA B CA 1
ATOM 7081 C C . ALA B 1 298 ? 17.328 -8.055 -9.742 1 91.38 298 ALA B C 1
ATOM 7083 O O . ALA B 1 298 ? 17.688 -6.914 -9.422 1 91.38 298 ALA B O 1
ATOM 7084 N N . TYR B 1 299 ? 17.688 -9.102 -9.109 1 91.44 299 TYR B N 1
ATOM 7085 C CA . TYR B 1 299 ? 18.531 -9.039 -7.926 1 91.44 299 TYR B CA 1
ATOM 7086 C C . TYR B 1 299 ? 19.906 -8.469 -8.266 1 91.44 299 TYR B C 1
ATOM 7088 O O . TYR B 1 299 ? 20.391 -7.555 -7.594 1 91.44 299 TYR B O 1
ATOM 7096 N N . GLN B 1 300 ? 20.484 -8.961 -9.305 1 90.06 300 GLN B N 1
ATOM 7097 C CA . GLN B 1 300 ? 21.812 -8.5 -9.711 1 90.06 300 GLN B CA 1
ATOM 7098 C C . GLN B 1 300 ? 21.797 -7.02 -10.062 1 90.06 300 GLN B C 1
ATOM 7100 O O . GLN B 1 300 ? 22.734 -6.285 -9.719 1 90.06 300 GLN B O 1
ATOM 7105 N N . THR B 1 301 ? 20.766 -6.641 -10.719 1 90.44 301 THR B N 1
ATOM 7106 C CA . THR B 1 301 ? 20.625 -5.23 -11.062 1 90.44 301 THR B CA 1
ATOM 7107 C C . THR B 1 301 ? 20.516 -4.375 -9.805 1 90.44 301 THR B C 1
ATOM 7109 O O . THR B 1 301 ? 21.125 -3.309 -9.711 1 90.44 301 THR B O 1
ATOM 7112 N N . ALA B 1 302 ? 19.828 -4.859 -8.828 1 91.38 302 ALA B N 1
ATOM 7113 C CA . ALA B 1 302 ? 19.531 -4.102 -7.617 1 91.38 302 ALA B CA 1
ATOM 7114 C C . ALA B 1 302 ? 20.766 -3.953 -6.746 1 91.38 302 ALA B C 1
ATOM 7116 O O . ALA B 1 302 ? 20.891 -2.982 -5.992 1 91.38 302 ALA B O 1
ATOM 7117 N N . ILE B 1 303 ? 21.75 -4.902 -6.855 1 91.44 303 ILE B N 1
ATOM 7118 C CA . ILE B 1 303 ? 22.859 -4.852 -5.906 1 91.44 303 ILE B CA 1
ATOM 7119 C C . ILE B 1 303 ? 24.109 -4.336 -6.609 1 91.44 303 ILE B C 1
ATOM 7121 O O . ILE B 1 303 ? 25.141 -4.133 -5.973 1 91.44 303 ILE B O 1
ATOM 7125 N N . ALA B 1 304 ? 24.062 -4.086 -7.934 1 90.44 304 ALA B N 1
ATOM 7126 C CA . ALA B 1 304 ? 25.234 -3.709 -8.719 1 90.44 304 ALA B CA 1
ATOM 7127 C C . ALA B 1 304 ? 25.891 -2.465 -8.133 1 90.44 304 ALA B C 1
ATOM 7129 O O . ALA B 1 304 ? 27.125 -2.41 -8.016 1 90.44 304 ALA B O 1
ATOM 7130 N N . ASP B 1 305 ? 25.125 -1.479 -7.809 1 92.25 305 ASP B N 1
ATOM 7131 C CA . ASP B 1 305 ? 25.688 -0.237 -7.289 1 92.25 305 ASP B CA 1
ATOM 7132 C C . ASP B 1 305 ? 26.281 -0.442 -5.895 1 92.25 305 ASP B C 1
ATOM 7134 O O . ASP B 1 305 ? 27.281 0.181 -5.539 1 92.25 305 ASP B O 1
ATOM 7138 N N . LEU B 1 306 ? 25.703 -1.305 -5.066 1 91.69 306 LEU B N 1
ATOM 7139 C CA . LEU B 1 306 ? 26.234 -1.61 -3.746 1 91.69 306 LEU B CA 1
ATOM 7140 C C . LEU B 1 306 ? 27.641 -2.207 -3.854 1 91.69 306 LEU B C 1
ATOM 7142 O O . LEU B 1 306 ? 28.531 -1.87 -3.064 1 91.69 306 LEU B O 1
ATOM 7146 N N . LEU B 1 307 ? 27.781 -3.109 -4.852 1 89.81 307 LEU B N 1
ATOM 7147 C CA . LEU B 1 307 ? 29.094 -3.719 -5.066 1 89.81 307 LEU B CA 1
ATOM 7148 C C . LEU B 1 307 ? 30.109 -2.672 -5.492 1 89.81 307 LEU B C 1
ATOM 7150 O O . LEU B 1 307 ? 31.25 -2.68 -5.02 1 89.81 307 LEU B O 1
ATOM 7154 N N . ARG B 1 308 ? 29.688 -1.775 -6.301 1 90.31 308 ARG B N 1
ATOM 7155 C CA . ARG B 1 308 ? 30.578 -0.708 -6.727 1 90.31 308 ARG B CA 1
ATOM 7156 C C . ARG B 1 308 ? 30.922 0.224 -5.566 1 90.31 308 ARG B C 1
ATOM 7158 O O . ARG B 1 308 ? 32.062 0.696 -5.445 1 90.31 308 ARG B O 1
ATOM 7165 N N . ILE B 1 309 ? 29.984 0.468 -4.734 1 89.56 309 ILE B N 1
ATOM 7166 C CA . ILE B 1 309 ? 30.203 1.294 -3.551 1 89.56 309 ILE B CA 1
ATOM 7167 C C . ILE B 1 309 ? 31.203 0.611 -2.623 1 89.56 309 ILE B C 1
ATOM 7169 O O . ILE B 1 309 ? 32.156 1.241 -2.154 1 89.56 309 ILE B O 1
ATOM 7173 N N . ALA B 1 310 ? 31 -0.659 -2.408 1 88.38 310 ALA B N 1
ATOM 7174 C CA . ALA B 1 310 ? 31.828 -1.42 -1.475 1 88.38 310 ALA B CA 1
ATOM 7175 C C . ALA B 1 310 ? 33.25 -1.557 -1.991 1 88.38 310 ALA B C 1
ATOM 7177 O O . ALA B 1 310 ? 34.188 -1.785 -1.213 1 88.38 310 ALA B O 1
ATOM 7178 N N . THR B 1 311 ? 33.5 -1.414 -3.33 1 87.31 311 THR B N 1
ATOM 7179 C CA . THR B 1 311 ? 34.781 -1.69 -3.922 1 87.31 311 THR B CA 1
ATOM 7180 C C . THR B 1 311 ? 35.375 -0.429 -4.551 1 87.31 311 THR B C 1
ATOM 7182 O O . THR B 1 311 ? 36.281 -0.507 -5.367 1 87.31 311 THR B O 1
ATOM 7185 N N . ALA B 1 312 ? 34.75 0.663 -4.234 1 81.06 312 ALA B N 1
ATOM 7186 C CA . ALA B 1 312 ? 35.219 1.951 -4.742 1 81.06 312 ALA B CA 1
ATOM 7187 C C . ALA B 1 312 ? 35.219 1.972 -6.27 1 81.06 312 ALA B C 1
ATOM 7189 O O . ALA B 1 312 ? 36.156 2.461 -6.887 1 81.06 312 ALA B O 1
ATOM 7190 N N . GLY B 1 313 ? 34.188 1.22 -6.91 1 80.06 313 GLY B N 1
ATOM 7191 C CA . GLY B 1 313 ? 33.969 1.397 -8.336 1 80.06 313 GLY B CA 1
ATOM 7192 C C . GLY B 1 313 ? 34.188 0.125 -9.133 1 80.06 313 GLY B C 1
ATOM 7193 O O . GLY B 1 313 ? 33.562 -0.077 -10.172 1 80.06 313 GLY B O 1
ATOM 7194 N N . SER B 1 314 ? 35.031 -0.806 -8.68 1 79 314 SER B N 1
ATOM 7195 C CA . SER B 1 314 ? 35.406 -1.958 -9.492 1 79 314 SER B CA 1
ATOM 7196 C C . SER B 1 314 ? 34.281 -2.957 -9.609 1 79 314 SER B C 1
ATOM 7198 O O . SER B 1 314 ? 34.188 -3.695 -10.594 1 79 314 SER B O 1
ATOM 7200 N N . GLY B 1 315 ? 33.469 -2.953 -8.586 1 78.31 315 GLY B N 1
ATOM 7201 C CA . GLY B 1 315 ? 32.375 -3.916 -8.562 1 78.31 315 GLY B CA 1
ATOM 7202 C C . GLY B 1 315 ? 32.844 -5.328 -8.242 1 78.31 315 GLY B C 1
ATOM 7203 O O . GLY B 1 315 ? 32.031 -6.25 -8.188 1 78.31 315 GLY B O 1
ATOM 7204 N N . VAL B 1 316 ? 34.125 -5.527 -8.008 1 80.69 316 VAL B N 1
ATOM 7205 C CA . VAL B 1 316 ? 34.688 -6.836 -7.691 1 80.69 316 VAL B CA 1
ATOM 7206 C C . VAL B 1 316 ? 35.031 -6.895 -6.211 1 80.69 316 VAL B C 1
ATOM 7208 O O . VAL B 1 316 ? 35.969 -6.203 -5.766 1 80.69 316 VAL B O 1
ATOM 7211 N N . LEU B 1 317 ? 34.344 -7.715 -5.5 1 84 317 LEU B N 1
ATOM 7212 C CA . LEU B 1 317 ? 34.562 -7.816 -4.062 1 84 317 LEU B CA 1
ATOM 7213 C C . LEU B 1 317 ? 35.844 -8.578 -3.748 1 84 317 LEU B C 1
ATOM 7215 O O . LEU B 1 317 ? 36.219 -9.492 -4.484 1 84 317 LEU B O 1
ATOM 7219 N N . PRO B 1 318 ? 36.406 -8.125 -2.699 1 77.25 318 PRO B N 1
ATOM 7220 C CA . PRO B 1 318 ? 37.594 -8.883 -2.293 1 77.25 318 PRO B CA 1
ATOM 7221 C C . PRO B 1 318 ? 37.25 -10.289 -1.809 1 77.25 318 PRO B C 1
ATOM 7223 O O . PRO B 1 318 ? 36.094 -10.562 -1.448 1 77.25 318 PRO B O 1
ATOM 7226 N N . LYS B 1 319 ? 38.25 -11.117 -1.915 1 76.5 319 LYS B N 1
ATOM 7227 C CA . LYS B 1 319 ? 38.062 -12.469 -1.393 1 76.5 319 LYS B CA 1
ATOM 7228 C C . LYS B 1 319 ? 37.938 -12.453 0.128 1 76.5 319 LYS B C 1
ATOM 7230 O O . LYS B 1 319 ? 38.5 -11.594 0.8 1 76.5 319 LYS B O 1
ATOM 7235 N N . GLY B 1 320 ? 37.094 -13.383 0.693 1 75.31 320 GLY B N 1
ATOM 7236 C CA . GLY B 1 320 ? 36.969 -13.5 2.135 1 75.31 320 GLY B CA 1
ATOM 7237 C C . GLY B 1 320 ? 35.594 -13.047 2.635 1 75.31 320 GLY B C 1
ATOM 7238 O O . GLY B 1 320 ? 34.594 -13.109 1.903 1 75.31 320 GLY B O 1
ATOM 7239 N N . ALA B 1 321 ? 35.594 -12.711 3.93 1 78.38 321 ALA B N 1
ATOM 7240 C CA . ALA B 1 321 ? 34.344 -12.312 4.566 1 78.38 321 ALA B CA 1
ATOM 7241 C C . ALA B 1 321 ? 33.938 -10.914 4.129 1 78.38 321 ALA B C 1
ATOM 7243 O O . ALA B 1 321 ? 34.781 -10.023 3.984 1 78.38 321 ALA B O 1
ATOM 7244 N N . LEU B 1 322 ? 32.719 -10.773 3.859 1 85.5 322 LEU B N 1
ATOM 7245 C CA . LEU B 1 322 ? 32.156 -9.484 3.463 1 85.5 322 LEU B CA 1
ATOM 7246 C C . LEU B 1 322 ? 31.734 -8.688 4.684 1 85.5 322 LEU B C 1
ATOM 7248 O O . LEU B 1 322 ? 31.359 -9.266 5.707 1 85.5 322 LEU B O 1
ATOM 7252 N N . HIS B 1 323 ? 31.906 -7.449 4.586 1 86.69 323 HIS B N 1
ATOM 7253 C CA . HIS B 1 323 ? 31.422 -6.586 5.66 1 86.69 323 HIS B CA 1
ATOM 7254 C C . HIS B 1 323 ? 29.953 -6.867 5.973 1 86.69 323 HIS B C 1
ATOM 7256 O O . HIS B 1 323 ? 29.125 -6.938 5.062 1 86.69 323 HIS B O 1
ATOM 7262 N N . PRO B 1 324 ? 29.609 -6.984 7.227 1 85.75 324 PRO B N 1
ATOM 7263 C CA . PRO B 1 324 ? 28.25 -7.352 7.613 1 85.75 324 PRO B CA 1
ATOM 7264 C C . PRO B 1 324 ? 27.203 -6.371 7.086 1 85.75 324 PRO B C 1
ATOM 7266 O O . PRO B 1 324 ? 26.078 -6.773 6.762 1 85.75 324 PRO B O 1
ATOM 7269 N N . ASP B 1 325 ? 27.547 -5.145 6.988 1 91 325 ASP B N 1
ATOM 7270 C CA . ASP B 1 325 ? 26.609 -4.152 6.469 1 91 325 ASP B CA 1
ATOM 7271 C C . ASP B 1 325 ? 26.297 -4.418 5.004 1 91 325 ASP B C 1
ATOM 7273 O O . ASP B 1 325 ? 25.141 -4.246 4.574 1 91 325 ASP B O 1
ATOM 7277 N N . LEU B 1 326 ? 27.281 -4.734 4.281 1 90.5 326 LEU B N 1
ATOM 7278 C CA . LEU B 1 326 ? 27.062 -5.066 2.877 1 90.5 326 LEU B CA 1
ATOM 7279 C C . LEU B 1 326 ? 26.172 -6.301 2.744 1 90.5 326 LEU B C 1
ATOM 7281 O O . LEU B 1 326 ? 25.234 -6.316 1.947 1 90.5 326 LEU B O 1
ATOM 7285 N N . VAL B 1 327 ? 26.438 -7.254 3.574 1 87.94 327 VAL B N 1
ATOM 7286 C CA . VAL B 1 327 ? 25.672 -8.492 3.559 1 87.94 327 VAL B CA 1
ATOM 7287 C C . VAL B 1 327 ? 24.203 -8.195 3.865 1 87.94 327 VAL B C 1
ATOM 7289 O O . VAL B 1 327 ? 23.312 -8.695 3.184 1 87.94 327 VAL B O 1
ATOM 7292 N N . ARG B 1 328 ? 23.984 -7.367 4.809 1 90.06 328 ARG B N 1
ATOM 7293 C CA . ARG B 1 328 ? 22.625 -7.027 5.211 1 90.06 328 ARG B CA 1
ATOM 7294 C C . ARG B 1 328 ? 21.891 -6.309 4.086 1 90.06 328 ARG B C 1
ATOM 7296 O O . ARG B 1 328 ? 20.719 -6.602 3.82 1 90.06 328 ARG B O 1
ATOM 7303 N N . ARG B 1 329 ? 22.547 -5.371 3.422 1 92.62 329 ARG B N 1
ATOM 7304 C CA . ARG B 1 329 ? 21.906 -4.625 2.346 1 92.62 329 ARG B CA 1
ATOM 7305 C C . ARG B 1 329 ? 21.641 -5.523 1.143 1 92.62 329 ARG B C 1
ATOM 7307 O O . ARG B 1 329 ? 20.562 -5.449 0.532 1 92.62 329 ARG B O 1
ATOM 7314 N N . VAL B 1 330 ? 22.578 -6.312 0.831 1 90.31 330 VAL B N 1
ATOM 7315 C CA . VAL B 1 330 ? 22.438 -7.219 -0.303 1 90.31 330 VAL B CA 1
ATOM 7316 C C . VAL B 1 330 ? 21.312 -8.227 -0.024 1 90.31 330 VAL B C 1
ATOM 7318 O O . VAL B 1 330 ? 20.5 -8.523 -0.905 1 90.31 330 VAL B O 1
ATOM 7321 N N . SER B 1 331 ? 21.281 -8.734 1.195 1 90.31 331 SER B N 1
ATOM 7322 C CA . SER B 1 331 ? 20.234 -9.68 1.586 1 90.31 331 SER B CA 1
ATOM 7323 C C . SER B 1 331 ? 18.859 -9.023 1.557 1 90.31 331 SER B C 1
ATOM 7325 O O . SER B 1 331 ? 17.875 -9.656 1.176 1 90.31 331 SER B O 1
ATOM 7327 N N . ALA B 1 332 ? 18.828 -7.797 1.957 1 91.81 332 ALA B N 1
ATOM 7328 C CA . ALA B 1 332 ? 17.562 -7.059 1.919 1 91.81 332 ALA B CA 1
ATOM 7329 C C . ALA B 1 332 ? 17.062 -6.898 0.486 1 91.81 332 ALA B C 1
ATOM 7331 O O . ALA B 1 332 ? 15.867 -7.027 0.221 1 91.81 332 ALA B O 1
ATOM 7332 N N . GLU B 1 333 ? 17.984 -6.617 -0.441 1 92.31 333 GLU B N 1
ATOM 7333 C CA . GLU B 1 333 ? 17.625 -6.512 -1.851 1 92.31 333 GLU B CA 1
ATOM 7334 C C . GLU B 1 333 ? 17.094 -7.84 -2.383 1 92.31 333 GLU B C 1
ATOM 7336 O O . GLU B 1 333 ? 16.125 -7.871 -3.156 1 92.31 333 GLU B O 1
ATOM 7341 N N . ALA B 1 334 ? 17.719 -8.93 -1.974 1 90.81 334 ALA B N 1
ATOM 7342 C CA . ALA B 1 334 ? 17.266 -10.258 -2.393 1 90.81 334 ALA B CA 1
ATOM 7343 C C . ALA B 1 334 ? 15.859 -10.555 -1.891 1 90.81 334 ALA B C 1
ATOM 7345 O O . ALA B 1 334 ? 15.008 -11.016 -2.65 1 90.81 334 ALA B O 1
ATOM 7346 N N . ARG B 1 335 ? 15.625 -10.273 -0.652 1 91.12 335 ARG B N 1
ATOM 7347 C CA . ARG B 1 335 ? 14.32 -10.516 -0.057 1 91.12 335 ARG B CA 1
ATOM 7348 C C . ARG B 1 335 ? 13.25 -9.664 -0.731 1 91.12 335 ARG B C 1
ATOM 7350 O O . ARG B 1 335 ? 12.148 -10.148 -1.021 1 91.12 335 ARG B O 1
ATOM 7357 N N . THR B 1 336 ? 13.57 -8.406 -0.983 1 92.56 336 THR B N 1
ATOM 7358 C CA . THR B 1 336 ? 12.633 -7.496 -1.627 1 92.56 336 THR B CA 1
ATOM 7359 C C . THR B 1 336 ? 12.289 -7.977 -3.033 1 92.56 336 THR B C 1
ATOM 7361 O O . THR B 1 336 ? 11.117 -8.008 -3.416 1 92.56 336 THR B O 1
ATOM 7364 N N . ALA B 1 337 ? 13.305 -8.328 -3.785 1 92.81 337 ALA B N 1
ATOM 7365 C CA . ALA B 1 337 ? 13.086 -8.828 -5.141 1 92.81 337 ALA B CA 1
ATOM 7366 C C . ALA B 1 337 ? 12.25 -10.109 -5.121 1 92.81 337 ALA B C 1
ATOM 7368 O O . ALA B 1 337 ? 11.328 -10.266 -5.918 1 92.81 337 ALA B O 1
ATOM 7369 N N . ALA B 1 338 ? 12.578 -11.039 -4.223 1 92.75 338 ALA B N 1
ATOM 7370 C CA . ALA B 1 338 ? 11.844 -12.289 -4.102 1 92.75 338 ALA B CA 1
ATOM 7371 C C . ALA B 1 338 ? 10.375 -12.039 -3.775 1 92.75 338 ALA B C 1
ATOM 7373 O O . ALA B 1 338 ? 9.484 -12.625 -4.398 1 92.75 338 ALA B O 1
ATOM 7374 N N . GLN B 1 339 ? 10.156 -11.172 -2.869 1 93.12 339 GLN B N 1
ATOM 7375 C CA . GLN B 1 339 ? 8.789 -10.859 -2.465 1 93.12 339 GLN B CA 1
ATOM 7376 C C . GLN B 1 339 ? 8 -10.234 -3.615 1 93.12 339 GLN B C 1
ATOM 7378 O O . GLN B 1 339 ? 6.836 -10.562 -3.832 1 93.12 339 GLN B O 1
ATOM 7383 N N . ARG B 1 340 ? 8.594 -9.352 -4.309 1 94.38 340 ARG B N 1
ATOM 7384 C CA . ARG B 1 340 ? 7.914 -8.664 -5.398 1 94.38 340 ARG B CA 1
ATOM 7385 C C . ARG B 1 340 ? 7.57 -9.625 -6.527 1 94.38 340 ARG B C 1
ATOM 7387 O O . ARG B 1 340 ? 6.48 -9.562 -7.102 1 94.38 340 ARG B O 1
ATOM 7394 N N . ILE B 1 341 ? 8.492 -10.469 -6.867 1 95.25 341 ILE B N 1
ATOM 7395 C CA . ILE B 1 341 ? 8.25 -11.438 -7.93 1 95.25 341 ILE B CA 1
ATOM 7396 C C . ILE B 1 341 ? 7.148 -12.406 -7.492 1 95.25 341 ILE B C 1
ATOM 7398 O O . ILE B 1 341 ? 6.242 -12.719 -8.273 1 95.25 341 ILE B O 1
ATOM 7402 N N . LEU B 1 342 ? 7.27 -12.914 -6.258 1 95.44 342 LEU B N 1
ATOM 7403 C CA . LEU B 1 342 ? 6.219 -13.781 -5.73 1 95.44 342 LEU B CA 1
ATOM 7404 C C . LEU B 1 342 ? 4.859 -13.094 -5.812 1 95.44 342 LEU B C 1
ATOM 7406 O O . LEU B 1 342 ? 3.881 -13.703 -6.254 1 95.44 342 LEU B O 1
ATOM 7410 N N . THR B 1 343 ? 4.793 -11.852 -5.449 1 95.12 343 THR B N 1
ATOM 7411 C CA . THR B 1 343 ? 3.557 -11.078 -5.484 1 95.12 343 THR B CA 1
ATOM 7412 C C . THR B 1 343 ? 3.023 -10.977 -6.914 1 95.12 343 THR B C 1
ATOM 7414 O O . THR B 1 343 ? 1.822 -11.125 -7.145 1 95.12 343 THR B O 1
ATOM 7417 N N . MET B 1 344 ? 3.92 -10.734 -7.844 1 96.56 344 MET B N 1
ATOM 7418 C CA . MET B 1 344 ? 3.527 -10.648 -9.25 1 96.56 344 MET B CA 1
ATOM 7419 C C . MET B 1 344 ? 2.896 -11.961 -9.711 1 96.56 344 MET B C 1
ATOM 7421 O O . MET B 1 344 ? 1.87 -11.953 -10.391 1 96.56 344 MET B O 1
ATOM 7425 N N . CYS B 1 345 ? 3.506 -13.047 -9.312 1 97.62 345 CYS B N 1
ATOM 7426 C CA . CYS B 1 345 ? 3.014 -14.359 -9.719 1 97.62 345 CYS B CA 1
ATOM 7427 C C . CYS B 1 345 ? 1.635 -14.625 -9.125 1 97.62 345 CYS B C 1
ATOM 7429 O O . CYS B 1 345 ? 0.726 -15.062 -9.836 1 97.62 345 CYS B O 1
ATOM 7431 N N . ILE B 1 346 ? 1.455 -14.344 -7.875 1 97.31 346 ILE B N 1
ATOM 7432 C CA . ILE B 1 346 ? 0.185 -14.609 -7.207 1 97.31 346 ILE B CA 1
ATOM 7433 C C . ILE B 1 346 ? -0.895 -13.688 -7.77 1 97.31 346 ILE B C 1
ATOM 7435 O O . ILE B 1 346 ? -2.016 -14.125 -8.039 1 97.31 346 ILE B O 1
ATOM 7439 N N . ARG B 1 347 ? -0.572 -12.461 -7.988 1 96.19 347 ARG B N 1
ATOM 7440 C CA . ARG B 1 347 ? -1.521 -11.469 -8.477 1 96.19 347 ARG B CA 1
ATOM 7441 C C . ARG B 1 347 ? -2.035 -11.836 -9.867 1 96.19 347 ARG B C 1
ATOM 7443 O O . ARG B 1 347 ? -3.127 -11.422 -10.258 1 96.19 347 ARG B O 1
ATOM 7450 N N . SER B 1 348 ? -1.278 -12.594 -10.617 1 97.19 348 SER B N 1
ATOM 7451 C CA . SER B 1 348 ? -1.65 -12.977 -11.977 1 97.19 348 SER B CA 1
ATOM 7452 C C . SER B 1 348 ? -2.955 -13.773 -11.984 1 97.19 348 SER B C 1
ATOM 7454 O O . SER B 1 348 ? -3.645 -13.82 -13.008 1 97.19 348 SER B O 1
ATOM 7456 N N . PHE B 1 349 ? -3.328 -14.383 -10.875 1 97.12 349 PHE B N 1
ATOM 7457 C CA . PHE B 1 349 ? -4.523 -15.211 -10.797 1 97.12 349 PHE B CA 1
ATOM 7458 C C . PHE B 1 349 ? -5.773 -14.391 -11.109 1 97.12 349 PHE B C 1
ATOM 7460 O O . PHE B 1 349 ? -6.801 -14.945 -11.508 1 97.12 349 PHE B O 1
ATOM 7467 N N . GLN B 1 350 ? -5.664 -13.133 -10.969 1 95.62 350 GLN B N 1
ATOM 7468 C CA . GLN B 1 350 ? -6.801 -12.281 -11.312 1 95.62 350 GLN B CA 1
ATOM 7469 C C . GLN B 1 350 ? -7.047 -12.273 -12.82 1 95.62 350 GLN B C 1
ATOM 7471 O O . GLN B 1 350 ? -8.172 -12.023 -13.266 1 95.62 350 GLN B O 1
ATOM 7476 N N . TYR B 1 351 ? -6.035 -12.578 -13.578 1 97.31 351 TYR B N 1
ATOM 7477 C CA . TYR B 1 351 ? -6.113 -12.422 -15.023 1 97.31 351 TYR B CA 1
ATOM 7478 C C . TYR B 1 351 ? -5.914 -13.758 -15.727 1 97.31 351 TYR B C 1
ATOM 7480 O O . TYR B 1 351 ? -5.711 -13.797 -16.938 1 97.31 351 TYR B O 1
ATOM 7488 N N . LEU B 1 352 ? -5.902 -14.828 -15.008 1 98.12 352 LEU B N 1
ATOM 7489 C CA . LEU B 1 352 ? -5.754 -16.141 -15.617 1 98.12 352 LEU B CA 1
ATOM 7490 C C . LEU B 1 352 ? -7.09 -16.656 -16.141 1 98.12 352 LEU B C 1
ATOM 7492 O O . LEU B 1 352 ? -8.141 -16.375 -15.562 1 98.12 352 LEU B O 1
ATOM 7496 N N . PRO B 1 353 ? -7.066 -17.422 -17.25 1 97.81 353 PRO B N 1
ATOM 7497 C CA . PRO B 1 353 ? -8.305 -18.062 -17.688 1 97.81 353 PRO B CA 1
ATOM 7498 C C . PRO B 1 353 ? -8.836 -19.094 -16.688 1 97.81 353 PRO B C 1
ATOM 7500 O O . PRO B 1 353 ? -8.086 -19.562 -15.836 1 97.81 353 PRO B O 1
ATOM 7503 N N . PRO B 1 354 ? -10.102 -19.375 -16.781 1 97.69 354 PRO B N 1
ATOM 7504 C CA . PRO B 1 354 ? -10.672 -20.297 -15.797 1 97.69 354 PRO B CA 1
ATOM 7505 C C . PRO B 1 354 ? -10.297 -21.75 -16.062 1 97.69 354 PRO B C 1
ATOM 7507 O O . PRO B 1 354 ? -10.375 -22.578 -15.156 1 97.69 354 PRO B O 1
ATOM 7510 N N . VAL B 1 355 ? -9.922 -22.094 -17.344 1 97.31 355 VAL B N 1
ATOM 7511 C CA . VAL B 1 355 ? -9.586 -23.453 -17.719 1 97.31 355 VAL B CA 1
ATOM 7512 C C . VAL B 1 355 ? -8.406 -23.438 -18.703 1 97.31 355 VAL B C 1
ATOM 7514 O O . VAL B 1 355 ? -8.016 -22.391 -19.203 1 97.31 355 VAL B O 1
ATOM 7517 N N . ASP B 1 356 ? -7.746 -24.562 -18.844 1 96.81 356 ASP B N 1
ATOM 7518 C CA . ASP B 1 356 ? -6.801 -24.781 -19.938 1 96.81 356 ASP B CA 1
ATOM 7519 C C . ASP B 1 356 ? -5.648 -23.781 -19.875 1 96.81 356 ASP B C 1
ATOM 7521 O O . ASP B 1 356 ? -5.27 -23.188 -20.891 1 96.81 356 ASP B O 1
ATOM 7525 N N . VAL B 1 357 ? -5.145 -23.578 -18.703 1 96.88 357 VAL B N 1
ATOM 7526 C CA . VAL B 1 357 ? -4.07 -22.609 -18.5 1 96.88 357 VAL B CA 1
ATOM 7527 C C . VAL B 1 357 ? -2.816 -23.078 -19.234 1 96.88 357 VAL B C 1
ATOM 7529 O O . VAL B 1 357 ? -2.535 -24.266 -19.297 1 96.88 357 VAL B O 1
ATOM 7532 N N . THR B 1 358 ? -2.07 -22.172 -19.812 1 96 358 THR B N 1
ATOM 7533 C CA . THR B 1 358 ? -0.762 -22.406 -20.422 1 96 358 THR B CA 1
ATOM 7534 C C . THR B 1 358 ? 0.29 -21.484 -19.797 1 96 358 THR B C 1
ATOM 7536 O O . THR B 1 358 ? -0.048 -20.531 -19.109 1 96 358 THR B O 1
ATOM 7539 N N . PHE B 1 359 ? 1.576 -21.844 -20.016 1 96.25 359 PHE B N 1
ATOM 7540 C CA . PHE B 1 359 ? 2.646 -20.969 -19.531 1 96.25 359 PHE B CA 1
ATOM 7541 C C . PHE B 1 359 ? 2.551 -19.594 -20.156 1 96.25 359 PHE B C 1
ATOM 7543 O O . PHE B 1 359 ? 2.879 -18.578 -19.516 1 96.25 359 PHE B O 1
ATOM 7550 N N . SER B 1 360 ? 2.059 -19.578 -21.375 1 93.31 360 SER B N 1
ATOM 7551 C CA . SER B 1 360 ? 1.827 -18.297 -22.047 1 93.31 360 SER B CA 1
ATOM 7552 C C . SER B 1 360 ? 0.773 -17.469 -21.328 1 93.31 360 SER B C 1
ATOM 7554 O O . SER B 1 360 ? 0.957 -16.266 -21.109 1 93.31 360 SER B O 1
ATOM 7556 N N . ASP B 1 361 ? -0.325 -18.078 -20.984 1 95.81 361 ASP B N 1
ATOM 7557 C CA . ASP B 1 361 ? -1.373 -17.391 -20.25 1 95.81 361 ASP B CA 1
ATOM 7558 C C . ASP B 1 361 ? -0.829 -16.812 -18.938 1 95.81 361 ASP B C 1
ATOM 7560 O O . ASP B 1 361 ? -1.182 -15.695 -18.562 1 95.81 361 ASP B O 1
ATOM 7564 N N . PHE B 1 362 ? -0.033 -17.641 -18.344 1 97 362 PHE B N 1
ATOM 7565 C CA . PHE B 1 362 ? 0.545 -17.219 -17.062 1 97 362 PHE B CA 1
ATOM 7566 C C . PHE B 1 362 ? 1.408 -15.977 -17.234 1 97 362 PHE B C 1
ATOM 7568 O O . PHE B 1 362 ? 1.24 -15 -16.516 1 97 362 PHE B O 1
ATOM 7575 N N . LEU B 1 363 ? 2.258 -15.992 -18.172 1 95.69 363 LEU B N 1
ATOM 7576 C CA . LEU B 1 363 ? 3.125 -14.844 -18.438 1 95.69 363 LEU B CA 1
ATOM 7577 C C . LEU B 1 363 ? 2.305 -13.609 -18.781 1 95.69 363 LEU B C 1
ATOM 7579 O O . LEU B 1 363 ? 2.543 -12.531 -18.234 1 95.69 363 LEU B O 1
ATOM 7583 N N . ARG B 1 364 ? 1.352 -13.758 -19.625 1 94.75 364 ARG B N 1
ATOM 7584 C CA . ARG B 1 364 ? 0.517 -12.633 -20.031 1 94.75 364 ARG B CA 1
ATOM 7585 C C . ARG B 1 364 ? -0.253 -12.07 -18.828 1 94.75 364 ARG B C 1
ATOM 7587 O O . ARG B 1 364 ? -0.444 -10.859 -18.719 1 94.75 364 ARG B O 1
ATOM 7594 N N . SER B 1 365 ? -0.668 -12.977 -18.016 1 97 365 SER B N 1
ATOM 7595 C CA . SER B 1 365 ? -1.406 -12.555 -16.828 1 97 365 SER B CA 1
ATOM 7596 C C . SER B 1 365 ? -0.505 -11.805 -15.859 1 97 365 SER B C 1
ATOM 7598 O O . SER B 1 365 ? -0.927 -10.812 -15.25 1 97 365 SER B O 1
ATOM 7600 N N . ILE B 1 366 ? 0.748 -12.242 -15.68 1 96.62 366 ILE B N 1
ATOM 7601 C CA . ILE B 1 366 ? 1.711 -11.547 -14.836 1 96.62 366 ILE B CA 1
ATOM 7602 C C . ILE B 1 366 ? 1.944 -10.133 -15.367 1 96.62 366 ILE B C 1
ATOM 7604 O O . ILE B 1 366 ? 1.901 -9.164 -14.609 1 96.62 366 ILE B O 1
ATOM 7608 N N . VAL B 1 367 ? 2.137 -10.07 -16.656 1 94.38 367 VAL B N 1
ATOM 7609 C CA . VAL B 1 367 ? 2.463 -8.805 -17.297 1 94.38 367 VAL B CA 1
ATOM 7610 C C . VAL B 1 367 ? 1.279 -7.844 -17.172 1 94.38 367 VAL B C 1
ATOM 7612 O O . VAL B 1 367 ? 1.449 -6.684 -16.797 1 94.38 367 VAL B O 1
ATOM 7615 N N . THR B 1 368 ? 0.124 -8.328 -17.422 1 94.62 368 THR B N 1
ATOM 7616 C CA . THR B 1 368 ? -1.071 -7.492 -17.359 1 94.62 368 THR B CA 1
ATOM 7617 C C . THR B 1 368 ? -1.314 -6.984 -15.945 1 94.62 368 THR B C 1
ATOM 7619 O O . THR B 1 368 ? -1.569 -5.797 -15.734 1 94.62 368 THR B O 1
ATOM 7622 N N . ALA B 1 369 ? -1.214 -7.91 -15.016 1 94.94 369 ALA B N 1
ATOM 7623 C CA . ALA B 1 369 ? -1.45 -7.566 -13.609 1 94.94 369 ALA B CA 1
ATOM 7624 C C . ALA B 1 369 ? -0.46 -6.508 -13.133 1 94.94 369 ALA B C 1
ATOM 7626 O O . ALA B 1 369 ? -0.835 -5.578 -12.414 1 94.94 369 ALA B O 1
ATOM 7627 N N . ASP B 1 370 ? 0.762 -6.645 -13.5 1 93.75 370 ASP B N 1
ATOM 7628 C CA . ASP B 1 370 ? 1.794 -5.719 -13.039 1 93.75 370 ASP B CA 1
ATOM 7629 C C . ASP B 1 370 ? 1.672 -4.367 -13.742 1 93.75 370 ASP B C 1
ATOM 7631 O O . ASP B 1 370 ? 1.855 -3.32 -13.125 1 93.75 370 ASP B O 1
ATOM 7635 N N . ARG B 1 371 ? 1.427 -4.398 -15.023 1 90.69 371 ARG B N 1
ATOM 7636 C CA . ARG B 1 371 ? 1.317 -3.166 -15.797 1 90.69 371 ARG B CA 1
ATOM 7637 C C . ARG B 1 371 ? 0.179 -2.293 -15.281 1 90.69 371 ARG B C 1
ATOM 7639 O O . ARG B 1 371 ? 0.276 -1.064 -15.297 1 90.69 371 ARG B O 1
ATOM 7646 N N . ASP B 1 372 ? -0.831 -2.939 -14.898 1 86.12 372 ASP B N 1
ATOM 7647 C CA . ASP B 1 372 ? -1.983 -2.217 -14.367 1 86.12 372 ASP B CA 1
ATOM 7648 C C . ASP B 1 372 ? -1.604 -1.403 -13.133 1 86.12 372 ASP B C 1
ATOM 7650 O O . ASP B 1 372 ? -2.129 -0.308 -12.922 1 86.12 372 ASP B O 1
ATOM 7654 N N . LEU B 1 373 ? -0.741 -1.89 -12.344 1 87.69 373 LEU B N 1
ATOM 7655 C CA . LEU B 1 373 ? -0.38 -1.243 -11.094 1 87.69 373 LEU B CA 1
ATOM 7656 C C . LEU B 1 373 ? 0.896 -0.422 -11.25 1 87.69 373 LEU B C 1
ATOM 7658 O O . LEU B 1 373 ? 1.072 0.593 -10.57 1 87.69 373 LEU B O 1
ATOM 7662 N N . TYR B 1 374 ? 1.761 -0.915 -12.117 1 88.44 374 TYR B N 1
ATOM 7663 C CA . TYR B 1 374 ? 3.055 -0.283 -12.344 1 88.44 374 TYR B CA 1
ATOM 7664 C C . TYR B 1 374 ? 3.312 -0.084 -13.828 1 88.44 374 TYR B C 1
ATOM 7666 O O . TYR B 1 374 ? 4.168 -0.754 -14.414 1 88.44 374 TYR B O 1
ATOM 7674 N N . PRO B 1 375 ? 2.773 0.897 -14.359 1 84.19 375 PRO B N 1
ATOM 7675 C CA . PRO B 1 375 ? 2.859 1.051 -15.812 1 84.19 375 PRO B CA 1
ATOM 7676 C C . PRO B 1 375 ? 4.289 1.285 -16.297 1 84.19 375 PRO B C 1
ATOM 7678 O O . PRO B 1 375 ? 4.668 0.804 -17.359 1 84.19 375 PRO B O 1
ATOM 7681 N N . SER B 1 376 ? 5.164 1.949 -15.547 1 82.75 376 SER B N 1
ATOM 7682 C CA . SER B 1 376 ? 6.488 2.348 -16.016 1 82.75 376 SER B CA 1
ATOM 7683 C C . SER B 1 376 ? 7.516 1.249 -15.773 1 82.75 376 SER B C 1
ATOM 7685 O O . SER B 1 376 ? 8.617 1.29 -16.312 1 82.75 376 SER B O 1
ATOM 7687 N N . ASP B 1 377 ? 7.223 0.217 -14.93 1 87.69 377 ASP B N 1
ATOM 7688 C CA . ASP B 1 377 ? 8.164 -0.843 -14.586 1 87.69 377 ASP B CA 1
ATOM 7689 C C . ASP B 1 377 ? 9.523 -0.265 -14.195 1 87.69 377 ASP B C 1
ATOM 7691 O O . ASP B 1 377 ? 10.555 -0.665 -14.734 1 87.69 377 ASP B O 1
ATOM 7695 N N . GLU B 1 378 ? 9.578 0.665 -13.359 1 83.38 378 GLU B N 1
ATOM 7696 C CA . GLU B 1 378 ? 10.766 1.444 -13.008 1 83.38 378 GLU B CA 1
ATOM 7697 C C . GLU B 1 378 ? 11.898 0.542 -12.539 1 83.38 378 GLU B C 1
ATOM 7699 O O . GLU B 1 378 ? 13.07 0.815 -12.812 1 83.38 378 GLU B O 1
ATOM 7704 N N . ASP B 1 379 ? 11.586 -0.58 -11.945 1 86.62 379 ASP B N 1
ATOM 7705 C CA . ASP B 1 379 ? 12.617 -1.46 -11.398 1 86.62 379 ASP B CA 1
ATOM 7706 C C . ASP B 1 379 ? 12.984 -2.561 -12.391 1 86.62 379 ASP B C 1
ATOM 7708 O O . ASP B 1 379 ? 13.883 -3.359 -12.133 1 86.62 379 ASP B O 1
ATOM 7712 N N . GLY B 1 380 ? 12.25 -2.633 -13.43 1 90.38 380 GLY B N 1
ATOM 7713 C CA . GLY B 1 380 ? 12.555 -3.574 -14.5 1 90.38 380 GLY B CA 1
ATOM 7714 C C . GLY B 1 380 ? 12.195 -5.008 -14.148 1 90.38 380 GLY B C 1
ATOM 7715 O O . GLY B 1 380 ? 12.781 -5.945 -14.695 1 90.38 380 GLY B O 1
ATOM 7716 N N . LEU B 1 381 ? 11.375 -5.215 -13.203 1 92.94 381 LEU B N 1
ATOM 7717 C CA . LEU B 1 381 ? 11.016 -6.562 -12.773 1 92.94 381 LEU B CA 1
ATOM 7718 C C . LEU B 1 381 ? 10.25 -7.297 -13.875 1 92.94 381 LEU B C 1
ATOM 7720 O O . LEU B 1 381 ? 10.523 -8.469 -14.148 1 92.94 381 LEU B O 1
ATOM 7724 N N . ARG B 1 382 ? 9.281 -6.59 -14.414 1 93.38 382 ARG B N 1
ATOM 7725 C CA . ARG B 1 382 ? 8.477 -7.188 -15.477 1 93.38 382 ARG B CA 1
ATOM 7726 C C . ARG B 1 382 ? 9.344 -7.555 -16.672 1 93.38 382 ARG B C 1
ATOM 7728 O O . ARG B 1 382 ? 9.227 -8.656 -17.219 1 93.38 382 ARG B O 1
ATOM 7735 N N . ALA B 1 383 ? 10.25 -6.629 -17.062 1 91.38 383 ALA B N 1
ATOM 7736 C CA . ALA B 1 383 ? 11.164 -6.887 -18.172 1 91.38 383 ALA B CA 1
ATOM 7737 C C . ALA B 1 383 ? 12.047 -8.094 -17.875 1 91.38 383 ALA B C 1
ATOM 7739 O O . ALA B 1 383 ? 12.289 -8.914 -18.766 1 91.38 383 ALA B O 1
ATOM 7740 N N . ALA B 1 384 ? 12.539 -8.203 -16.688 1 93.38 384 ALA B N 1
ATOM 7741 C CA . ALA B 1 384 ? 13.398 -9.32 -16.281 1 93.38 384 ALA B CA 1
ATOM 7742 C C . ALA B 1 384 ? 12.648 -10.648 -16.391 1 93.38 384 ALA B C 1
ATOM 7744 O O . ALA B 1 384 ? 13.211 -11.648 -16.859 1 93.38 384 ALA B O 1
ATOM 7745 N N . LEU B 1 385 ? 11.391 -10.664 -16 1 94 385 LEU B N 1
ATOM 7746 C CA . LEU B 1 385 ? 10.594 -11.883 -16.062 1 94 385 LEU B CA 1
ATOM 7747 C C . LEU B 1 385 ? 10.328 -12.289 -17.516 1 94 385 LEU B C 1
ATOM 7749 O O . LEU B 1 385 ? 10.453 -13.461 -17.875 1 94 385 LEU B O 1
ATOM 7753 N N . ILE B 1 386 ? 9.969 -11.281 -18.328 1 92.56 386 ILE B N 1
ATOM 7754 C CA . ILE B 1 386 ? 9.711 -11.547 -19.75 1 92.56 386 ILE B CA 1
ATOM 7755 C C . ILE B 1 386 ? 10.945 -12.18 -20.375 1 92.56 386 ILE B C 1
ATOM 7757 O O . ILE B 1 386 ? 10.836 -13.18 -21.094 1 92.56 386 ILE B O 1
ATOM 7761 N N . GLU B 1 387 ? 12.055 -11.641 -20.047 1 91.31 387 GLU B N 1
ATOM 7762 C CA . GLU B 1 387 ? 13.305 -12.172 -20.594 1 91.31 387 GLU B CA 1
ATOM 7763 C C . GLU B 1 387 ? 13.594 -13.57 -20.062 1 91.31 387 GLU B C 1
ATOM 7765 O O . GLU B 1 387 ? 14.086 -14.43 -20.797 1 91.31 387 GLU B O 1
ATOM 7770 N N . GLY B 1 388 ? 13.344 -13.828 -18.828 1 92.62 388 GLY B N 1
ATOM 7771 C CA . GLY B 1 388 ? 13.508 -15.156 -18.266 1 92.62 388 GLY B CA 1
ATOM 7772 C C . GLY B 1 388 ? 12.656 -16.203 -18.953 1 92.62 388 GLY B C 1
ATOM 7773 O O . GLY B 1 388 ? 13.141 -17.297 -19.281 1 92.62 388 GLY B O 1
ATOM 7774 N N . PHE B 1 389 ? 11.383 -15.875 -19.219 1 94.31 389 PHE B N 1
ATOM 7775 C CA . PHE B 1 389 ? 10.484 -16.781 -19.922 1 94.31 389 PHE B CA 1
ATOM 7776 C C . PHE B 1 389 ? 10.969 -17.031 -21.344 1 94.31 389 PHE B C 1
ATOM 7778 O O . PHE B 1 389 ? 11 -18.172 -21.812 1 94.31 389 PHE B O 1
ATOM 7785 N N . ARG B 1 390 ? 11.391 -15.961 -21.984 1 90.94 390 ARG B N 1
ATOM 7786 C CA . ARG B 1 390 ? 11.867 -16.062 -23.359 1 90.94 390 ARG B CA 1
ATOM 7787 C C . ARG B 1 390 ? 13.078 -16.984 -23.453 1 90.94 390 ARG B C 1
ATOM 7789 O O . ARG B 1 390 ? 13.148 -17.844 -24.328 1 90.94 390 ARG B O 1
ATOM 7796 N N . ARG B 1 391 ? 14 -16.891 -22.562 1 90.62 391 ARG B N 1
ATOM 7797 C CA . ARG B 1 391 ? 15.234 -17.656 -22.578 1 90.62 391 ARG B CA 1
ATOM 7798 C C . ARG B 1 391 ? 14.961 -19.141 -22.359 1 90.62 391 ARG B C 1
ATOM 7800 O O . ARG B 1 391 ? 15.75 -19.984 -22.766 1 90.62 391 ARG B O 1
ATOM 7807 N N . ARG B 1 392 ? 13.836 -19.422 -21.75 1 93.19 392 ARG B N 1
ATOM 7808 C CA . ARG B 1 392 ? 13.484 -20.812 -21.469 1 93.19 392 ARG B CA 1
ATOM 7809 C C . ARG B 1 392 ? 12.477 -21.344 -22.5 1 93.19 392 ARG B C 1
ATOM 7811 O O . ARG B 1 392 ? 11.906 -22.422 -22.312 1 93.19 392 ARG B O 1
ATOM 7818 N N . GLY B 1 393 ? 12.156 -20.531 -23.531 1 91.31 393 GLY B N 1
ATOM 7819 C CA . GLY B 1 393 ? 11.344 -20.969 -24.641 1 91.31 393 GLY B CA 1
ATOM 7820 C C . GLY B 1 393 ? 9.852 -20.812 -24.406 1 91.31 393 GLY B C 1
ATOM 7821 O O . GLY B 1 393 ? 9.031 -21.438 -25.078 1 91.31 393 GLY B O 1
ATOM 7822 N N . ILE B 1 394 ? 9.484 -20.078 -23.406 1 91.5 394 ILE B N 1
ATOM 7823 C CA . ILE B 1 394 ? 8.078 -19.828 -23.141 1 91.5 394 ILE B CA 1
ATOM 7824 C C . ILE B 1 394 ? 7.648 -18.531 -23.812 1 91.5 394 ILE B C 1
ATOM 7826 O O . ILE B 1 394 ? 8.023 -17.438 -23.359 1 91.5 394 ILE B O 1
ATOM 7830 N N . TYR B 1 395 ? 6.938 -18.672 -24.859 1 83.06 395 TYR B N 1
ATOM 7831 C CA . TYR B 1 395 ? 6.484 -17.547 -25.672 1 83.06 395 TYR B CA 1
ATOM 7832 C C . TYR B 1 395 ? 4.969 -17.406 -25.609 1 83.06 395 TYR B C 1
ATOM 7834 O O . TYR B 1 395 ? 4.25 -18.422 -25.562 1 83.06 395 TYR B O 1
ATOM 7842 N N . PRO B 1 396 ? 4.605 -16.141 -25.406 1 75.5 396 PRO B N 1
ATOM 7843 C CA . PRO B 1 396 ? 3.148 -16.016 -25.516 1 75.5 396 PRO B CA 1
ATOM 7844 C C . PRO B 1 396 ? 2.629 -16.391 -26.906 1 75.5 396 PRO B C 1
ATOM 7846 O O . PRO B 1 396 ? 3.305 -16.141 -27.906 1 75.5 396 PRO B O 1
ATOM 7849 N N . SER B 1 397 ? 1.546 -17.109 -26.75 1 66.81 397 SER B N 1
ATOM 7850 C CA . SER B 1 397 ? 0.891 -17.484 -28 1 66.81 397 SER B CA 1
ATOM 7851 C C . SER B 1 397 ? 0.203 -16.297 -28.656 1 66.81 397 SER B C 1
ATOM 7853 O O . SER B 1 397 ? -0.306 -15.414 -27.969 1 66.81 397 SER B O 1
ATOM 7855 N N . ALA B 1 398 ? 0.401 -16.094 -29.938 1 62.16 398 ALA B N 1
ATOM 7856 C CA . ALA B 1 398 ? -0.359 -15.148 -30.75 1 62.16 398 ALA B CA 1
ATOM 7857 C C . ALA B 1 398 ? 0.104 -13.711 -30.484 1 62.16 398 ALA B C 1
ATOM 7859 O O . ALA B 1 398 ? -0.693 -12.773 -30.562 1 62.16 398 ALA B O 1
ATOM 7860 N N . VAL B 1 399 ? 1.229 -13.586 -29.797 1 65.06 399 VAL B N 1
ATOM 7861 C CA . VAL B 1 399 ? 1.689 -12.219 -29.609 1 65.06 399 VAL B CA 1
ATOM 7862 C C . VAL B 1 399 ? 2.76 -11.883 -30.641 1 65.06 399 VAL B C 1
ATOM 7864 O O . VAL B 1 399 ? 3.521 -12.758 -31.062 1 65.06 399 VAL B O 1
ATOM 7867 N N . SER B 1 400 ? 2.727 -10.719 -31.031 1 53.88 400 SER B N 1
ATOM 7868 C CA . SER B 1 400 ? 3.576 -10.258 -32.125 1 53.88 400 SER B CA 1
ATOM 7869 C C . SER B 1 400 ? 4.949 -9.836 -31.625 1 53.88 400 SER B C 1
ATOM 7871 O O . SER B 1 400 ? 5.914 -9.789 -32.375 1 53.88 400 SER B O 1
ATOM 7873 N N . SER B 1 401 ? 4.984 -9.5 -30.375 1 65.56 401 SER B N 1
ATOM 7874 C CA . SER B 1 401 ? 6.258 -9.031 -29.828 1 65.56 401 SER B CA 1
ATOM 7875 C C . SER B 1 401 ? 6.332 -9.266 -28.328 1 65.56 401 SER B C 1
ATOM 7877 O O . SER B 1 401 ? 5.32 -9.578 -27.688 1 65.56 401 SER B O 1
ATOM 7879 N N . LEU B 1 402 ? 7.488 -9.25 -27.875 1 73 402 LEU B N 1
ATOM 7880 C CA . LEU B 1 402 ? 7.715 -9.453 -26.453 1 73 402 LEU B CA 1
ATOM 7881 C C . LEU B 1 402 ? 7.617 -8.125 -25.703 1 73 402 LEU B C 1
ATOM 7883 O O . LEU B 1 402 ? 7.988 -8.047 -24.516 1 73 402 LEU B O 1
ATOM 7887 N N . ALA B 1 403 ? 7.094 -7.105 -26.375 1 69.5 403 ALA B N 1
ATOM 7888 C CA . ALA B 1 403 ? 6.844 -5.832 -25.719 1 69.5 403 ALA B CA 1
ATOM 7889 C C . ALA B 1 403 ? 5.695 -5.949 -24.719 1 69.5 403 ALA B C 1
ATOM 7891 O O . ALA B 1 403 ? 4.777 -6.75 -24.906 1 69.5 403 ALA B O 1
ATOM 7892 N N . ASP B 1 404 ? 5.809 -5.18 -23.672 1 76.19 404 ASP B N 1
ATOM 7893 C CA . ASP B 1 404 ? 4.848 -5.176 -22.578 1 76.19 404 ASP B CA 1
ATOM 7894 C C . ASP B 1 404 ? 3.416 -5.078 -23.094 1 76.19 404 ASP B C 1
ATOM 7896 O O . ASP B 1 404 ? 2.535 -5.812 -22.656 1 76.19 404 ASP B O 1
ATOM 7900 N N . GLU B 1 405 ? 3.266 -4.258 -24.062 1 70.56 405 GLU B N 1
ATOM 7901 C CA . GLU B 1 405 ? 1.922 -3.973 -24.562 1 70.56 405 GLU B CA 1
ATOM 7902 C C . GLU B 1 405 ? 1.352 -5.164 -25.328 1 70.56 405 GLU B C 1
ATOM 7904 O O . GLU B 1 405 ? 0.162 -5.465 -25.219 1 70.56 405 GLU B O 1
ATOM 7909 N N . ALA B 1 406 ? 2.299 -5.816 -25.953 1 75.94 406 ALA B N 1
ATOM 7910 C CA . ALA B 1 406 ? 1.859 -6.961 -26.75 1 75.94 406 ALA B CA 1
ATOM 7911 C C . ALA B 1 406 ? 1.559 -8.164 -25.859 1 75.94 406 ALA B C 1
ATOM 7913 O O . ALA B 1 406 ? 0.713 -9 -26.188 1 75.94 406 ALA B O 1
ATOM 7914 N N . LEU B 1 407 ? 2.158 -8.195 -24.75 1 86 407 LEU B N 1
ATOM 7915 C CA . LEU B 1 407 ? 2.014 -9.336 -23.859 1 86 407 LEU B CA 1
ATOM 7916 C C . LEU B 1 407 ? 0.797 -9.164 -22.953 1 86 407 LEU B C 1
ATOM 7918 O O . LEU B 1 407 ? 0.276 -10.148 -22.422 1 86 407 LEU B O 1
ATOM 7922 N N . SER B 1 408 ? 0.368 -7.953 -22.797 1 88.56 408 SER B N 1
ATOM 7923 C CA . SER B 1 408 ? -0.792 -7.711 -21.953 1 88.56 408 SER B CA 1
ATOM 7924 C C . SER B 1 408 ? -2.076 -8.188 -22.609 1 88.56 408 SER B C 1
ATOM 7926 O O . SER B 1 408 ? -2.191 -8.172 -23.844 1 88.56 408 SER B O 1
ATOM 7928 N N . TRP B 1 409 ? -2.984 -8.664 -21.75 1 92.12 409 TRP B N 1
ATOM 7929 C CA . TRP B 1 409 ? -4.305 -8.953 -22.297 1 92.12 409 TRP B CA 1
ATOM 7930 C C . TRP B 1 409 ? -4.914 -7.711 -22.938 1 92.12 409 TRP B C 1
ATOM 7932 O O . TRP B 1 409 ? -4.738 -6.598 -22.453 1 92.12 409 TRP B O 1
ATOM 7942 N N . PRO B 1 410 ? -5.605 -7.91 -24 1 86.25 410 PRO B N 1
ATOM 7943 C CA . PRO B 1 410 ? -6.191 -6.75 -24.688 1 86.25 410 PRO B CA 1
ATOM 7944 C C . PRO B 1 410 ? -7.258 -6.051 -23.844 1 86.25 410 PRO B C 1
ATOM 7946 O O . PRO B 1 410 ? -7.961 -6.703 -23.062 1 86.25 410 PRO B O 1
ATOM 7949 N N . ASP B 1 411 ? -7.316 -4.75 -24.016 1 87.19 411 ASP B N 1
ATOM 7950 C CA . ASP B 1 411 ? -8.391 -3.977 -23.406 1 87.19 411 ASP B CA 1
ATOM 7951 C C . ASP B 1 411 ? -9.75 -4.352 -23.984 1 87.19 411 ASP B C 1
ATOM 7953 O O . ASP B 1 411 ? -9.867 -4.555 -25.203 1 87.19 411 ASP B O 1
ATOM 7957 N N . ALA B 1 412 ? -10.711 -4.438 -23.188 1 90.75 412 ALA B N 1
ATOM 7958 C CA . ALA B 1 412 ? -12.031 -4.898 -23.594 1 90.75 412 ALA B CA 1
ATOM 7959 C C . ALA B 1 412 ? -12.875 -3.742 -24.141 1 90.75 412 ALA B C 1
ATOM 7961 O O . ALA B 1 412 ? -14.039 -3.928 -24.484 1 90.75 412 ALA B O 1
ATOM 7962 N N . ALA B 1 413 ? -12.359 -2.584 -24.156 1 82.25 413 ALA B N 1
ATOM 7963 C CA . ALA B 1 413 ? -13.117 -1.408 -24.578 1 82.25 413 ALA B CA 1
ATOM 7964 C C . ALA B 1 413 ? -13.742 -1.624 -25.953 1 82.25 413 ALA B C 1
ATOM 7966 O O . ALA B 1 413 ? -14.859 -1.167 -26.219 1 82.25 413 ALA B O 1
ATOM 7967 N N . ASP B 1 414 ? -13.156 -2.443 -26.812 1 81.25 414 ASP B N 1
ATOM 7968 C CA . ASP B 1 414 ? -13.617 -2.609 -28.188 1 81.25 414 ASP B CA 1
ATOM 7969 C C . ASP B 1 414 ? -14.664 -3.717 -28.281 1 81.25 414 ASP B C 1
ATOM 7971 O O . ASP B 1 414 ? -15.305 -3.885 -29.312 1 81.25 414 ASP B O 1
ATOM 7975 N N . LEU B 1 415 ? -14.844 -4.383 -27.203 1 90.62 415 LEU B N 1
ATOM 7976 C CA . LEU B 1 415 ? -15.797 -5.484 -27.234 1 90.62 415 LEU B CA 1
ATOM 7977 C C . LEU B 1 415 ? -17.219 -4.965 -27.078 1 90.62 415 LEU B C 1
ATOM 7979 O O . LEU B 1 415 ? -18.188 -5.699 -27.328 1 90.62 415 LEU B O 1
ATOM 7983 N N . GLY B 1 416 ? -17.359 -3.689 -26.719 1 90.31 416 GLY B N 1
ATOM 7984 C CA . GLY B 1 416 ? -18.688 -3.104 -26.562 1 90.31 416 GLY B CA 1
ATOM 7985 C C . GLY B 1 416 ? -19.484 -3.723 -25.438 1 90.31 416 GLY B C 1
ATOM 7986 O O . GLY B 1 416 ? -20.703 -3.879 -25.531 1 90.31 416 GLY B O 1
ATOM 7987 N N . LEU B 1 417 ? -18.812 -4.195 -24.438 1 95.25 417 LEU B N 1
ATOM 7988 C CA . LEU B 1 417 ? -19.5 -4.766 -23.281 1 95.25 417 LEU B CA 1
ATOM 7989 C C . LEU B 1 417 ? -20.078 -3.666 -22.391 1 95.25 417 LEU B C 1
ATOM 7991 O O . LEU B 1 417 ? -19.391 -2.688 -22.078 1 95.25 417 LEU B O 1
ATOM 7995 N N . PRO B 1 418 ? -21.375 -3.766 -22.062 1 95.81 418 PRO B N 1
ATOM 7996 C CA . PRO B 1 418 ? -21.891 -2.836 -21.062 1 95.81 418 PRO B CA 1
ATOM 7997 C C . PRO B 1 418 ? -21.25 -3.045 -19.688 1 95.81 418 PRO B C 1
ATOM 7999 O O . PRO B 1 418 ? -20.719 -4.121 -19.406 1 95.81 418 PRO B O 1
ATOM 8002 N N . PRO B 1 419 ? -21.281 -1.944 -18.891 1 94.56 419 PRO B N 1
ATOM 8003 C CA . PRO B 1 419 ? -20.781 -2.152 -17.531 1 94.56 419 PRO B CA 1
ATOM 8004 C C . PRO B 1 419 ? -21.578 -3.201 -16.766 1 94.56 419 PRO B C 1
ATOM 8006 O O . PRO B 1 419 ? -22.797 -3.34 -16.969 1 94.56 419 PRO B O 1
ATOM 8009 N N . ILE B 1 420 ? -20.891 -3.936 -15.992 1 96.06 420 ILE B N 1
ATOM 8010 C CA . ILE B 1 420 ? -21.562 -4.863 -15.094 1 96.06 420 ILE B CA 1
ATOM 8011 C C . ILE B 1 420 ? -22.484 -4.094 -14.148 1 96.06 420 ILE B C 1
ATOM 8013 O O . ILE B 1 420 ? -22.203 -2.953 -13.781 1 96.06 420 ILE B O 1
ATOM 8017 N N . ASP B 1 421 ? -23.531 -4.773 -13.781 1 93.88 421 ASP B N 1
ATOM 8018 C CA . ASP B 1 421 ? -24.531 -4.164 -12.914 1 93.88 421 ASP B CA 1
ATOM 8019 C C . ASP B 1 421 ? -23.875 -3.477 -11.719 1 93.88 421 ASP B C 1
ATOM 8021 O O . ASP B 1 421 ? -23.125 -4.102 -10.969 1 93.88 421 ASP B O 1
ATOM 8025 N N . ARG B 1 422 ? -24.234 -2.285 -11.516 1 89.06 422 ARG B N 1
ATOM 8026 C CA . ARG B 1 422 ? -23.594 -1.454 -10.492 1 89.06 422 ARG B CA 1
ATOM 8027 C C . ARG B 1 422 ? -23.891 -1.988 -9.094 1 89.06 422 ARG B C 1
ATOM 8029 O O . ARG B 1 422 ? -23.047 -1.901 -8.203 1 89.06 422 ARG B O 1
ATOM 8036 N N . ASP B 1 423 ? -25.031 -2.453 -8.906 1 89.5 423 ASP B N 1
ATOM 8037 C CA . ASP B 1 423 ? -25.406 -2.963 -7.586 1 89.5 423 ASP B CA 1
ATOM 8038 C C . ASP B 1 423 ? -24.547 -4.168 -7.203 1 89.5 423 ASP B C 1
ATOM 8040 O O . ASP B 1 423 ? -24.172 -4.328 -6.039 1 89.5 423 ASP B O 1
ATOM 8044 N N . VAL B 1 424 ? -24.297 -4.977 -8.219 1 93.75 424 VAL B N 1
ATOM 8045 C CA . VAL B 1 424 ? -23.453 -6.141 -7.973 1 93.75 424 VAL B CA 1
ATOM 8046 C C . VAL B 1 424 ? -22.031 -5.691 -7.645 1 93.75 424 VAL B C 1
ATOM 8048 O O . VAL B 1 424 ? -21.422 -6.172 -6.676 1 93.75 424 VAL B O 1
ATOM 8051 N N . ILE B 1 425 ? -21.562 -4.723 -8.414 1 92.38 425 ILE B N 1
ATOM 8052 C CA . ILE B 1 425 ? -20.219 -4.203 -8.211 1 92.38 425 ILE B CA 1
ATOM 8053 C C . ILE B 1 425 ? -20.094 -3.586 -6.82 1 92.38 425 ILE B C 1
ATOM 8055 O O . ILE B 1 425 ? -19.156 -3.889 -6.078 1 92.38 425 ILE B O 1
ATOM 8059 N N . ASN B 1 426 ? -21.078 -2.781 -6.457 1 87.62 426 ASN B N 1
ATOM 8060 C CA . ASN B 1 426 ? -21.062 -2.121 -5.156 1 87.62 426 ASN B CA 1
ATOM 8061 C C . ASN B 1 426 ? -21.094 -3.133 -4.016 1 87.62 426 ASN B C 1
ATOM 8063 O O . ASN B 1 426 ? -20.375 -2.975 -3.023 1 87.62 426 ASN B O 1
ATOM 8067 N N . ALA B 1 427 ? -21.922 -4.098 -4.215 1 88.44 427 ALA B N 1
ATOM 8068 C CA . ALA B 1 427 ? -22.031 -5.121 -3.176 1 88.44 427 ALA B CA 1
ATOM 8069 C C . ALA B 1 427 ? -20.719 -5.863 -2.98 1 88.44 427 ALA B C 1
ATOM 8071 O O . ALA B 1 427 ? -20.312 -6.125 -1.849 1 88.44 427 ALA B O 1
ATOM 8072 N N . LEU B 1 428 ? -20.078 -6.195 -4.066 1 90.62 428 LEU B N 1
ATOM 8073 C CA . LEU B 1 428 ? -18.812 -6.922 -4.004 1 90.62 428 LEU B CA 1
ATOM 8074 C C . LEU B 1 428 ? -17.719 -6.059 -3.377 1 90.62 428 LEU B C 1
ATOM 8076 O O . LEU B 1 428 ? -16.953 -6.539 -2.539 1 90.62 428 LEU B O 1
ATOM 8080 N N . VAL B 1 429 ? -17.656 -4.844 -3.785 1 87.62 429 VAL B N 1
ATOM 8081 C CA . VAL B 1 429 ? -16.656 -3.914 -3.279 1 87.62 429 VAL B CA 1
ATOM 8082 C C . VAL B 1 429 ? -16.844 -3.707 -1.779 1 87.62 429 VAL B C 1
ATOM 8084 O O . VAL B 1 429 ? -15.891 -3.758 -1.008 1 87.62 429 VAL B O 1
ATOM 8087 N N . LEU B 1 430 ? -18.062 -3.533 -1.396 1 84.38 430 LEU B N 1
ATOM 8088 C CA . LEU B 1 430 ? -18.359 -3.312 0.015 1 84.38 430 LEU B CA 1
ATOM 8089 C C . LEU B 1 430 ? -18.016 -4.551 0.839 1 84.38 430 LEU B C 1
ATOM 8091 O O . LEU B 1 430 ? -17.406 -4.445 1.898 1 84.38 430 LEU B O 1
ATOM 8095 N N . ASP B 1 431 ? -18.469 -5.664 0.33 1 83.81 431 ASP B N 1
ATOM 8096 C CA . ASP B 1 431 ? -18.203 -6.914 1.035 1 83.81 431 ASP B CA 1
ATOM 8097 C C . ASP B 1 431 ? -16.703 -7.109 1.258 1 83.81 431 ASP B C 1
ATOM 8099 O O . ASP B 1 431 ? -16.281 -7.516 2.342 1 83.81 431 ASP B O 1
ATOM 8103 N N . THR B 1 432 ? -15.977 -6.824 0.247 1 85 432 THR B N 1
ATOM 8104 C CA . THR B 1 432 ? -14.531 -6.996 0.33 1 85 432 THR B CA 1
ATOM 8105 C C . THR B 1 432 ? -13.914 -5.973 1.28 1 85 432 THR B C 1
ATOM 8107 O O . THR B 1 432 ? -13.031 -6.305 2.072 1 85 432 THR B O 1
ATOM 8110 N N . ALA B 1 433 ? -14.352 -4.785 1.191 1 80.38 433 ALA B N 1
ATOM 8111 C CA . ALA B 1 433 ? -13.828 -3.727 2.049 1 80.38 433 ALA B CA 1
ATOM 8112 C C . ALA B 1 433 ? -14.094 -4.031 3.521 1 80.38 433 ALA B C 1
ATOM 8114 O O . ALA B 1 433 ? -13.227 -3.803 4.375 1 80.38 433 ALA B O 1
ATOM 8115 N N . VAL B 1 434 ? -15.219 -4.523 3.781 1 74.38 434 VAL B N 1
ATOM 8116 C CA . VAL B 1 434 ? -15.594 -4.828 5.16 1 74.38 434 VAL B CA 1
ATOM 8117 C C . VAL B 1 434 ? -14.836 -6.062 5.641 1 74.38 434 VAL B C 1
ATOM 8119 O O . VAL B 1 434 ? -14.594 -6.219 6.84 1 74.38 434 VAL B O 1
ATOM 8122 N N . GLY B 1 435 ? -14.492 -6.887 4.699 1 72.12 435 GLY B N 1
ATOM 8123 C CA . GLY B 1 435 ? -13.773 -8.102 5.039 1 72.12 435 GLY B CA 1
ATOM 8124 C C . GLY B 1 435 ? -12.375 -7.848 5.555 1 72.12 435 GLY B C 1
ATOM 8125 O O . GLY B 1 435 ? -11.781 -8.703 6.219 1 72.12 435 GLY B O 1
ATOM 8126 N N . PHE B 1 436 ? -11.82 -6.75 5.152 1 65.88 436 PHE B N 1
ATOM 8127 C CA . PHE B 1 436 ? -10.484 -6.441 5.648 1 65.88 436 PHE B CA 1
ATOM 8128 C C . PHE B 1 436 ? -10.508 -6.215 7.156 1 65.88 436 PHE B C 1
ATOM 8130 O O . PHE B 1 436 ? -9.461 -6.141 7.793 1 65.88 436 PHE B O 1
ATOM 8137 N N . ARG B 1 437 ? -11.586 -6.625 7.742 1 58.62 437 ARG B N 1
ATOM 8138 C CA . ARG B 1 437 ? -11.68 -6.418 9.188 1 58.62 437 ARG B CA 1
ATOM 8139 C C . ARG B 1 437 ? -10.5 -7.055 9.906 1 58.62 437 ARG B C 1
ATOM 8141 O O . ARG B 1 437 ? -9.969 -8.07 9.461 1 58.62 437 ARG B O 1
ATOM 8148 N N . GLU B 1 438 ? -9.938 -6.297 10.812 1 53.91 438 GLU B N 1
ATOM 8149 C CA . GLU B 1 438 ? -8.852 -6.793 11.656 1 53.91 438 GLU B CA 1
ATOM 8150 C C . GLU B 1 438 ? -9.234 -8.109 12.328 1 53.91 438 GLU B C 1
ATOM 8152 O O . GLU B 1 438 ? -10.383 -8.289 12.734 1 53.91 438 GLU B O 1
ATOM 8157 N N . ARG B 1 439 ? -8.695 -9.297 11.875 1 48.34 439 ARG B N 1
ATOM 8158 C CA . ARG B 1 439 ? -8.836 -10.57 12.578 1 48.34 439 ARG B CA 1
ATOM 8159 C C . ARG B 1 439 ? -8.891 -10.367 14.086 1 48.34 439 ARG B C 1
ATOM 8161 O O . ARG B 1 439 ? -7.945 -10.695 14.797 1 48.34 439 ARG B O 1
ATOM 8168 N N . ARG B 1 440 ? -9.078 -9.219 14.547 1 43.75 440 ARG B N 1
ATOM 8169 C CA . ARG B 1 440 ? -9.039 -9.164 16 1 43.75 440 ARG B CA 1
ATOM 8170 C C . ARG B 1 440 ? -10.109 -10.062 16.609 1 43.75 440 ARG B C 1
ATOM 8172 O O . ARG B 1 440 ? -11.109 -10.383 15.961 1 43.75 440 ARG B O 1
ATOM 8179 N N . GLY B 1 441 ? -9.82 -10.828 17.609 1 39.25 441 GLY B N 1
ATOM 8180 C CA . GLY B 1 441 ? -10.555 -11.742 18.469 1 39.25 441 GLY B CA 1
ATOM 8181 C C . GLY B 1 441 ? -12.031 -11.414 18.562 1 39.25 441 GLY B C 1
ATOM 8182 O O . GLY B 1 441 ? -12.75 -11.992 19.391 1 39.25 441 GLY B O 1
ATOM 8183 N N . GLU B 1 442 ? -12.383 -10.25 18.391 1 36.69 442 GLU B N 1
ATOM 8184 C CA . GLU B 1 442 ? -13.773 -10.172 18.828 1 36.69 442 GLU B CA 1
ATOM 8185 C C . GLU B 1 442 ? -14.688 -10.977 17.906 1 36.69 442 GLU B C 1
ATOM 8187 O O . GLU B 1 442 ? -14.922 -10.594 16.766 1 36.69 442 GLU B O 1
ATOM 8192 N N . ALA B 1 443 ? -14.648 -12.352 18.156 1 34.94 443 ALA B N 1
ATOM 8193 C CA . ALA B 1 443 ? -15.586 -13.367 17.672 1 34.94 443 ALA B CA 1
ATOM 8194 C C . ALA B 1 443 ? -16.938 -12.75 17.344 1 34.94 443 ALA B C 1
ATOM 8196 O O . ALA B 1 443 ? -17.5 -13.016 16.281 1 34.94 443 ALA B O 1
ATOM 8197 N N . GLN B 1 444 ? -17.828 -12.727 18.484 1 35.19 444 GLN B N 1
ATOM 8198 C CA . GLN B 1 444 ? -19.25 -13.055 18.578 1 35.19 444 GLN B CA 1
ATOM 8199 C C . GLN B 1 444 ? -20.109 -11.969 17.953 1 35.19 444 GLN B C 1
ATOM 8201 O O . GLN B 1 444 ? -21.344 -12.031 18.016 1 35.19 444 GLN B O 1
ATOM 8206 N N . ALA B 1 445 ? -19.734 -10.719 18.219 1 34.25 445 ALA B N 1
ATOM 8207 C CA . ALA B 1 445 ? -21 -10.055 17.953 1 34.25 445 ALA B CA 1
ATOM 8208 C C . ALA B 1 445 ? -21.547 -10.414 16.578 1 34.25 445 ALA B C 1
ATOM 8210 O O . ALA B 1 445 ? -20.797 -10.414 15.594 1 34.25 445 ALA B O 1
ATOM 8211 N N . THR B 1 446 ? -22.531 -11.141 16.438 1 35.47 446 THR B N 1
ATOM 8212 C CA . THR B 1 446 ? -23.562 -11.609 15.531 1 35.47 446 THR B CA 1
ATOM 8213 C C . THR B 1 446 ? -23.734 -10.648 14.367 1 35.47 446 THR B C 1
ATOM 8215 O O . THR B 1 446 ? -24.703 -10.75 13.602 1 35.47 446 THR B O 1
ATOM 8218 N N . THR B 1 447 ? -23.453 -9.312 14.625 1 38.19 447 THR B N 1
ATOM 8219 C CA . THR B 1 447 ? -24.297 -8.516 13.742 1 38.19 447 THR B CA 1
ATOM 8220 C C . THR B 1 447 ? -24.062 -8.891 12.281 1 38.19 447 THR B C 1
ATOM 8222 O O . THR B 1 447 ? -23 -9.414 11.938 1 38.19 447 THR B O 1
ATOM 8225 N N . THR B 1 448 ? -25.125 -8.547 11.5 1 38.34 448 THR B N 1
ATOM 8226 C CA . THR B 1 448 ? -25.578 -8.742 10.133 1 38.34 448 THR B CA 1
ATOM 8227 C C . THR B 1 448 ? -24.594 -8.156 9.133 1 38.34 448 THR B C 1
ATOM 8229 O O . THR B 1 448 ? -24.359 -6.945 9.109 1 38.34 448 THR B O 1
ATOM 8232 N N . ARG B 1 449 ? -23.484 -8.609 9.117 1 43.34 449 ARG B N 1
ATOM 8233 C CA . ARG B 1 449 ? -22.719 -8.383 7.902 1 43.34 449 ARG B CA 1
ATOM 8234 C C . ARG B 1 449 ? -23.625 -7.926 6.762 1 43.34 449 ARG B C 1
ATOM 8236 O O . ARG B 1 449 ? -24.703 -8.484 6.555 1 43.34 449 ARG B O 1
ATOM 8243 N N . PRO B 1 450 ? -23.641 -6.711 6.426 1 50.62 450 PRO B N 1
ATOM 8244 C CA . PRO B 1 450 ? -24.438 -6.578 5.203 1 50.62 450 PRO B CA 1
ATOM 8245 C C . PRO B 1 450 ? -24.359 -7.816 4.312 1 50.62 450 PRO B C 1
ATOM 8247 O O . PRO B 1 450 ? -23.281 -8.328 4.051 1 50.62 450 PRO B O 1
ATOM 8250 N N . VAL B 1 451 ? -25.359 -8.82 4.43 1 55.81 451 VAL B N 1
ATOM 8251 C CA . VAL B 1 451 ? -25.469 -10.125 3.781 1 55.81 451 VAL B CA 1
ATOM 8252 C C . VAL B 1 451 ? -25.344 -9.961 2.268 1 55.81 451 VAL B C 1
ATOM 8254 O O . VAL B 1 451 ? -26.203 -9.328 1.64 1 55.81 451 VAL B O 1
ATOM 8257 N N . PHE B 1 452 ? -23.922 -9.617 1.892 1 76.12 452 PHE B N 1
ATOM 8258 C CA . PHE B 1 452 ? -23.766 -9.875 0.466 1 76.12 452 PHE B CA 1
ATOM 8259 C C . PHE B 1 452 ? -24.359 -11.227 0.093 1 76.12 452 PHE B C 1
ATOM 8261 O O . PHE B 1 452 ? -24.094 -12.234 0.757 1 76.12 452 PHE B O 1
ATOM 8268 N N . ASP B 1 453 ? -25.422 -11.133 -0.672 1 86.31 453 ASP B N 1
ATOM 8269 C CA . ASP B 1 453 ? -26.031 -12.359 -1.165 1 86.31 453 ASP B CA 1
ATOM 8270 C C . ASP B 1 453 ? -25.312 -12.883 -2.402 1 86.31 453 ASP B C 1
ATOM 8272 O O . ASP B 1 453 ? -25.578 -12.438 -3.521 1 86.31 453 ASP B O 1
ATOM 8276 N N . PRO B 1 454 ? -24.453 -13.82 -2.143 1 88.44 454 PRO B N 1
ATOM 8277 C CA . PRO B 1 454 ? -23.688 -14.328 -3.285 1 88.44 454 PRO B CA 1
ATOM 8278 C C . PRO B 1 454 ? -24.578 -14.961 -4.355 1 88.44 454 PRO B C 1
ATOM 8280 O O . PRO B 1 454 ? -24.25 -14.914 -5.543 1 88.44 454 PRO B O 1
ATOM 8283 N N . ALA B 1 455 ? -25.688 -15.539 -3.9 1 92.31 455 ALA B N 1
ATOM 8284 C CA . ALA B 1 455 ? -26.594 -16.156 -4.867 1 92.31 455 ALA B CA 1
ATOM 8285 C C . ALA B 1 455 ? -27.219 -15.117 -5.793 1 92.31 455 ALA B C 1
ATOM 8287 O O . ALA B 1 455 ? -27.344 -15.344 -6.996 1 92.31 455 ALA B O 1
ATOM 8288 N N . TRP B 1 456 ? -27.594 -14.031 -5.152 1 94.75 456 TRP B N 1
ATOM 8289 C CA . TRP B 1 456 ? -28.125 -12.922 -5.934 1 94.75 456 TRP B CA 1
ATOM 8290 C C . TRP B 1 456 ? -27.094 -12.406 -6.93 1 94.75 456 TRP B C 1
ATOM 8292 O O . TRP B 1 456 ? -27.406 -12.203 -8.109 1 94.75 456 TRP B O 1
ATOM 8302 N N . ALA B 1 457 ? -25.922 -12.172 -6.492 1 95.19 457 ALA B N 1
ATOM 8303 C CA . ALA B 1 457 ? -24.844 -11.688 -7.363 1 95.19 457 ALA B CA 1
ATOM 8304 C C . ALA B 1 457 ? -24.578 -12.672 -8.492 1 95.19 457 ALA B C 1
ATOM 8306 O O . ALA B 1 457 ? -24.422 -12.273 -9.648 1 95.19 457 ALA B O 1
ATOM 8307 N N . ALA B 1 458 ? -24.531 -13.984 -8.156 1 96.31 458 ALA B N 1
ATOM 8308 C CA . ALA B 1 458 ? -24.281 -15.016 -9.156 1 96.31 458 ALA B CA 1
ATOM 8309 C C . ALA B 1 458 ? -25.375 -15.016 -10.234 1 96.31 458 ALA B C 1
ATOM 8311 O O . ALA B 1 458 ? -25.078 -15.188 -11.414 1 96.31 458 ALA B O 1
ATOM 8312 N N . ALA B 1 459 ? -26.578 -14.828 -9.781 1 97.12 459 ALA B N 1
ATOM 8313 C CA . ALA B 1 459 ? -27.703 -14.805 -10.727 1 97.12 459 ALA B CA 1
ATOM 8314 C C . ALA B 1 459 ? -27.578 -13.617 -11.68 1 97.12 459 ALA B C 1
ATOM 8316 O O . ALA B 1 459 ? -27.797 -13.766 -12.883 1 97.12 459 ALA B O 1
ATOM 8317 N N . LYS B 1 460 ? -27.266 -12.461 -11.133 1 97.56 460 LYS B N 1
ATOM 8318 C CA . LYS B 1 460 ? -27.125 -11.258 -11.953 1 97.56 460 LYS B CA 1
ATOM 8319 C C . LYS B 1 460 ? -25.953 -11.398 -12.93 1 97.56 460 LYS B C 1
ATOM 8321 O O . LYS B 1 460 ? -26.062 -10.984 -14.086 1 97.56 460 LYS B O 1
ATOM 8326 N N . LEU B 1 461 ? -24.906 -11.953 -12.445 1 98 461 LEU B N 1
ATOM 8327 C CA . LEU B 1 461 ? -23.719 -12.133 -13.289 1 98 461 LEU B CA 1
ATOM 8328 C C . LEU B 1 461 ? -23.984 -13.18 -14.367 1 98 461 LEU B C 1
ATOM 8330 O O . LEU B 1 461 ? -23.469 -13.07 -15.484 1 98 461 LEU B O 1
ATOM 8334 N N . HIS B 1 462 ? -24.75 -14.195 -13.977 1 98.06 462 HIS B N 1
ATOM 8335 C CA . HIS B 1 462 ? -25.156 -15.188 -14.969 1 98.06 462 HIS B CA 1
ATOM 8336 C C . HIS B 1 462 ? -25.984 -14.547 -16.078 1 98.06 462 HIS B C 1
ATOM 8338 O O . HIS B 1 462 ? -25.781 -14.82 -17.25 1 98.06 462 HIS B O 1
ATOM 8344 N N . GLN B 1 463 ? -26.906 -13.688 -15.695 1 97.69 463 GLN B N 1
ATOM 8345 C CA . GLN B 1 463 ? -27.719 -12.969 -16.672 1 97.69 463 GLN B CA 1
ATOM 8346 C C . GLN B 1 463 ? -26.844 -12.086 -17.562 1 97.69 463 GLN B C 1
ATOM 8348 O O . GLN B 1 463 ? -27.109 -11.969 -18.766 1 97.69 463 GLN B O 1
ATOM 8353 N N . TYR B 1 464 ? -25.891 -11.461 -16.953 1 98 464 TYR B N 1
ATOM 8354 C CA . TYR B 1 464 ? -24.969 -10.641 -17.719 1 98 464 TYR B CA 1
ATOM 8355 C C . TYR B 1 464 ? -24.266 -11.461 -18.797 1 98 464 TYR B C 1
ATOM 8357 O O . TYR B 1 464 ? -24.125 -11.016 -19.938 1 98 464 TYR B O 1
ATOM 8365 N N . ALA B 1 465 ? -23.828 -12.664 -18.453 1 97.69 465 ALA B N 1
ATOM 8366 C CA . ALA B 1 465 ? -23.141 -13.547 -19.391 1 97.69 465 ALA B CA 1
ATOM 8367 C C . ALA B 1 465 ? -24.078 -13.953 -20.531 1 97.69 465 ALA B C 1
ATOM 8369 O O . ALA B 1 465 ? -23.688 -13.938 -21.703 1 97.69 465 ALA B O 1
ATOM 8370 N N . LEU B 1 466 ? -25.297 -14.258 -20.172 1 96.75 466 LEU B N 1
ATOM 8371 C CA . LEU B 1 466 ? -26.266 -14.695 -21.188 1 96.75 466 LEU B CA 1
ATOM 8372 C C . LEU B 1 466 ? -26.578 -13.57 -22.172 1 96.75 466 LEU B C 1
ATOM 8374 O O . LEU B 1 466 ? -26.75 -13.82 -23.359 1 96.75 466 LEU B O 1
ATOM 8378 N N . ALA B 1 467 ? -26.562 -12.344 -21.641 1 96.69 467 ALA B N 1
ATOM 8379 C CA . ALA B 1 467 ? -26.891 -11.188 -22.469 1 96.69 467 ALA B CA 1
ATOM 8380 C C . ALA B 1 467 ? -25.719 -10.82 -23.359 1 96.69 467 ALA B C 1
ATOM 8382 O O . ALA B 1 467 ? -25.891 -10.117 -24.359 1 96.69 467 ALA B O 1
ATOM 8383 N N . ASN B 1 468 ? -24.5 -11.305 -23.047 1 97.19 468 ASN B N 1
ATOM 8384 C CA . ASN B 1 468 ? -23.312 -10.859 -23.766 1 97.19 468 ASN B CA 1
ATOM 8385 C C . ASN B 1 468 ? -22.453 -12.039 -24.188 1 97.19 468 ASN B C 1
ATOM 8387 O O . ASN B 1 468 ? -21.219 -11.938 -24.203 1 97.19 468 ASN B O 1
ATOM 8391 N N . LEU B 1 469 ? -22.969 -13.164 -24.531 1 95.06 469 LEU B N 1
ATOM 8392 C CA . LEU B 1 469 ? -22.281 -14.422 -24.797 1 95.06 469 LEU B CA 1
ATOM 8393 C C . LEU B 1 469 ? -21.188 -14.242 -25.844 1 95.06 469 LEU B C 1
ATOM 8395 O O . LEU B 1 469 ? -20.031 -14.57 -25.609 1 95.06 469 LEU B O 1
ATOM 8399 N N . LYS B 1 470 ? -21.5 -13.672 -26.922 1 93.06 470 LYS B N 1
ATOM 8400 C CA . LYS B 1 470 ? -20.562 -13.523 -28.031 1 93.06 470 LYS B CA 1
ATOM 8401 C C . LYS B 1 470 ? -19.422 -12.602 -27.656 1 93.06 470 LYS B C 1
ATOM 8403 O O . LYS B 1 470 ? -18.25 -12.898 -27.953 1 93.06 470 LYS B O 1
ATOM 8408 N N . LYS B 1 471 ? -19.781 -11.5 -26.953 1 95.56 471 LYS B N 1
ATOM 8409 C CA . LYS B 1 471 ? -18.766 -10.523 -26.578 1 95.56 471 LYS B CA 1
ATOM 8410 C C . LYS B 1 471 ? -17.797 -11.094 -25.547 1 95.56 471 LYS B C 1
ATOM 8412 O O . LYS B 1 471 ? -16.625 -10.711 -25.484 1 95.56 471 LYS B O 1
ATOM 8417 N N . LEU B 1 472 ? -18.266 -12.094 -24.766 1 96.56 472 LEU B N 1
ATOM 8418 C CA . LEU B 1 472 ? -17.453 -12.711 -23.734 1 96.56 472 LEU B CA 1
ATOM 8419 C C . LEU B 1 472 ? -16.703 -13.93 -24.281 1 96.56 472 LEU B C 1
ATOM 8421 O O . LEU B 1 472 ? -15.938 -14.57 -23.547 1 96.56 472 LEU B O 1
ATOM 8425 N N . GLY B 1 473 ? -16.969 -14.258 -25.547 1 93.19 473 GLY B N 1
ATOM 8426 C CA . GLY B 1 473 ? -16.359 -15.422 -26.156 1 93.19 473 GLY B CA 1
ATOM 8427 C C . GLY B 1 473 ? -16.938 -16.734 -25.672 1 93.19 473 GLY B C 1
ATOM 8428 O O . GLY B 1 473 ? -16.281 -17.766 -25.719 1 93.19 473 GLY B O 1
ATOM 8429 N N . LEU B 1 474 ? -18.172 -16.672 -25.156 1 94.06 474 LEU B N 1
ATOM 8430 C CA . LEU B 1 474 ? -18.828 -17.844 -24.594 1 94.06 474 LEU B CA 1
ATOM 8431 C C . LEU B 1 474 ? -19.922 -18.359 -25.516 1 94.06 474 LEU B C 1
ATOM 8433 O O . LEU B 1 474 ? -20.828 -19.062 -25.078 1 94.06 474 LEU B O 1
ATOM 8437 N N . ALA B 1 475 ? -19.703 -18.031 -26.719 1 88.81 475 ALA B N 1
ATOM 8438 C CA . ALA B 1 475 ? -20.688 -18.5 -27.688 1 88.81 475 ALA B CA 1
ATOM 8439 C C . ALA B 1 475 ? -20.469 -19.984 -28 1 88.81 475 ALA B C 1
ATOM 8441 O O . ALA B 1 475 ? -19.344 -20.469 -28 1 88.81 475 ALA B O 1
ATOM 8442 N N . GLY B 1 476 ? -21.562 -20.797 -28.203 1 85.31 476 GLY B N 1
ATOM 8443 C CA . GLY B 1 476 ? -21.516 -22.219 -28.484 1 85.31 476 GLY B CA 1
ATOM 8444 C C . GLY B 1 476 ? -22.484 -23.031 -27.625 1 85.31 476 GLY B C 1
ATOM 8445 O O . GLY B 1 476 ? -23.219 -22.469 -26.812 1 85.31 476 GLY B O 1
ATOM 8446 N N . PRO B 1 477 ? -22.484 -24.234 -27.906 1 87.06 477 PRO B N 1
ATOM 8447 C CA . PRO B 1 477 ? -23.391 -25.078 -27.125 1 87.06 477 PRO B CA 1
ATOM 8448 C C . PRO B 1 477 ? -22.875 -25.328 -25.703 1 87.06 477 PRO B C 1
ATOM 8450 O O . PRO B 1 477 ? -21.672 -25.281 -25.469 1 87.06 477 PRO B O 1
ATOM 8453 N N . GLY B 1 478 ? -23.859 -25.609 -24.828 1 90.56 478 GLY B N 1
ATOM 8454 C CA . GLY B 1 478 ? -23.453 -25.984 -23.484 1 90.56 478 GLY B CA 1
ATOM 8455 C C . GLY B 1 478 ? -23.984 -25.047 -22.422 1 90.56 478 GLY B C 1
ATOM 8456 O O . GLY B 1 478 ? -24.766 -24.141 -22.719 1 90.56 478 GLY B O 1
ATOM 8457 N N . LYS B 1 479 ? -23.5 -25.312 -21.266 1 94.25 479 LYS B N 1
ATOM 8458 C CA . LYS B 1 479 ? -24 -24.578 -20.094 1 94.25 479 LYS B CA 1
ATOM 8459 C C . LYS B 1 479 ? -22.953 -23.625 -19.562 1 94.25 479 LYS B C 1
ATOM 8461 O O . LYS B 1 479 ? -21.766 -23.953 -19.516 1 94.25 479 LYS B O 1
ATOM 8466 N N . ILE B 1 480 ? -23.453 -22.469 -19.141 1 96.56 480 ILE B N 1
ATOM 8467 C CA . ILE B 1 480 ? -22.594 -21.453 -18.547 1 96.56 480 ILE B CA 1
ATOM 8468 C C . ILE B 1 480 ? -22.859 -21.391 -17.047 1 96.56 480 ILE B C 1
ATOM 8470 O O . ILE B 1 480 ? -24.016 -21.391 -16.609 1 96.56 480 ILE B O 1
ATOM 8474 N N . LYS B 1 481 ? -21.797 -21.406 -16.297 1 96.94 481 LYS B N 1
ATOM 8475 C CA . LYS B 1 481 ? -21.875 -21.297 -14.844 1 96.94 481 LYS B CA 1
ATOM 8476 C C . LYS B 1 481 ? -20.953 -20.188 -14.328 1 96.94 481 LYS B C 1
ATOM 8478 O O . LYS B 1 481 ? -19.859 -19.984 -14.844 1 96.94 481 LYS B O 1
ATOM 8483 N N . VAL B 1 482 ? -21.484 -19.422 -13.336 1 97.62 482 VAL B N 1
ATOM 8484 C CA . VAL B 1 482 ? -20.609 -18.484 -12.625 1 97.62 482 VAL B CA 1
ATOM 8485 C C . VAL B 1 482 ? -19.766 -19.234 -11.594 1 97.62 482 VAL B C 1
ATOM 8487 O O . VAL B 1 482 ? -20.297 -19.734 -10.602 1 97.62 482 VAL B O 1
ATOM 8490 N N . ASP B 1 483 ? -18.5 -19.281 -11.852 1 95.5 483 ASP B N 1
ATOM 8491 C CA . ASP B 1 483 ? -17.594 -20.062 -11.016 1 95.5 483 ASP B CA 1
ATOM 8492 C C . ASP B 1 483 ? -17.156 -19.266 -9.789 1 95.5 483 ASP B C 1
ATOM 8494 O O . ASP B 1 483 ? -16.859 -19.859 -8.742 1 95.5 483 ASP B O 1
ATOM 8498 N N . GLY B 1 484 ? -16.969 -17.969 -9.977 1 94.69 484 GLY B N 1
ATOM 8499 C CA . GLY B 1 484 ? -16.531 -17.125 -8.867 1 94.69 484 GLY B CA 1
ATOM 8500 C C . GLY B 1 484 ? -16.484 -15.656 -9.219 1 94.69 484 GLY B C 1
ATOM 8501 O O . GLY B 1 484 ? -16.453 -15.297 -10.391 1 94.69 484 GLY B O 1
ATOM 8502 N N . PHE B 1 485 ? -16.594 -14.875 -8.227 1 96.06 485 PHE B N 1
ATOM 8503 C CA . PHE B 1 485 ? -16.469 -13.43 -8.344 1 96.06 485 PHE B CA 1
ATOM 8504 C C . PHE B 1 485 ? -15.914 -12.82 -7.062 1 96.06 485 PHE B C 1
ATOM 8506 O O . PHE B 1 485 ? -16.172 -13.328 -5.969 1 96.06 485 PHE B O 1
ATOM 8513 N N . HIS B 1 486 ? -15.094 -11.82 -7.203 1 93.62 486 HIS B N 1
ATOM 8514 C CA . HIS B 1 486 ? -14.516 -11.133 -6.059 1 93.62 486 HIS B CA 1
ATOM 8515 C C . HIS B 1 486 ? -14.039 -9.734 -6.438 1 93.62 486 HIS B C 1
ATOM 8517 O O . HIS B 1 486 ? -13.805 -9.445 -7.613 1 93.62 486 HIS B O 1
ATOM 8523 N N . ALA B 1 487 ? -13.953 -8.859 -5.465 1 92.75 487 ALA B N 1
ATOM 8524 C CA . ALA B 1 487 ? -13.273 -7.578 -5.609 1 92.75 487 ALA B CA 1
ATOM 8525 C C . ALA B 1 487 ? -11.867 -7.641 -5.023 1 92.75 487 ALA B C 1
ATOM 8527 O O . ALA B 1 487 ? -11.539 -8.555 -4.27 1 92.75 487 ALA B O 1
ATOM 8528 N N . ALA B 1 488 ? -11.016 -6.805 -5.457 1 92.44 488 ALA B N 1
ATOM 8529 C CA . ALA B 1 488 ? -9.641 -6.73 -4.965 1 92.44 488 ALA B CA 1
ATOM 8530 C C . ALA B 1 488 ? -9.195 -5.277 -4.805 1 92.44 488 ALA B C 1
ATOM 8532 O O . ALA B 1 488 ? -9.523 -4.426 -5.637 1 92.44 488 ALA B O 1
ATOM 8533 N N . PHE B 1 489 ? -8.555 -5.035 -3.693 1 90 489 PHE B N 1
ATOM 8534 C CA . PHE B 1 489 ? -7.957 -3.736 -3.406 1 90 489 PHE B CA 1
ATOM 8535 C C . PHE B 1 489 ? -6.438 -3.811 -3.457 1 90 489 PHE B C 1
ATOM 8537 O O . PHE B 1 489 ? -5.816 -4.5 -2.645 1 90 489 PHE B O 1
ATOM 8544 N N . ARG B 1 490 ? -5.836 -3.129 -4.402 1 87.69 490 ARG B N 1
ATOM 8545 C CA . ARG B 1 490 ? -4.383 -3.205 -4.539 1 87.69 490 ARG B CA 1
ATOM 8546 C C . ARG B 1 490 ? -3.771 -1.816 -4.676 1 87.69 490 ARG B C 1
ATOM 8548 O O . ARG B 1 490 ? -4.406 -0.902 -5.207 1 87.69 490 ARG B O 1
ATOM 8555 N N . HIS B 1 491 ? -2.549 -1.744 -4.23 1 82.69 491 HIS B N 1
ATOM 8556 C CA . HIS B 1 491 ? -1.83 -0.482 -4.359 1 82.69 491 HIS B CA 1
ATOM 8557 C C . HIS B 1 491 ? -0.792 -0.551 -5.477 1 82.69 491 HIS B C 1
ATOM 8559 O O . HIS B 1 491 ? -0.117 -1.57 -5.641 1 82.69 491 HIS B O 1
ATOM 8565 N N . GLY B 1 492 ? -0.798 0.445 -6.238 1 78.56 492 GLY B N 1
ATOM 8566 C CA . GLY B 1 492 ? 0.177 0.52 -7.316 1 78.56 492 GLY B CA 1
ATOM 8567 C C . GLY B 1 492 ? 1.261 1.553 -7.066 1 78.56 492 GLY B C 1
ATOM 8568 O O . GLY B 1 492 ? 1.614 1.826 -5.918 1 78.56 492 GLY B O 1
ATOM 8569 N N . ALA B 1 493 ? 1.729 2.012 -8.203 1 75.75 493 ALA B N 1
ATOM 8570 C CA . ALA B 1 493 ? 2.795 3.008 -8.164 1 75.75 493 ALA B CA 1
ATOM 8571 C C . ALA B 1 493 ? 2.344 4.266 -7.43 1 75.75 493 ALA B C 1
ATOM 8573 O O . ALA B 1 493 ? 1.186 4.672 -7.535 1 75.75 493 ALA B O 1
ATOM 8574 N N . ASN B 1 494 ? 3.129 4.871 -6.629 1 68.75 494 ASN B N 1
ATOM 8575 C CA . ASN B 1 494 ? 2.908 6.121 -5.91 1 68.75 494 ASN B CA 1
ATOM 8576 C C . ASN B 1 494 ? 1.832 5.973 -4.84 1 68.75 494 ASN B C 1
ATOM 8578 O O . ASN B 1 494 ? 1.156 6.941 -4.492 1 68.75 494 ASN B O 1
ATOM 8582 N N . GLY B 1 495 ? 1.424 4.637 -4.57 1 70.06 495 GLY B N 1
ATOM 8583 C CA . GLY B 1 495 ? 0.528 4.379 -3.455 1 70.06 495 GLY B CA 1
ATOM 8584 C C . GLY B 1 495 ? -0.938 4.48 -3.83 1 70.06 495 GLY B C 1
ATOM 8585 O O . GLY B 1 495 ? -1.812 4.438 -2.961 1 70.06 495 GLY B O 1
ATOM 8586 N N . GLN B 1 496 ? -1.203 4.668 -5.008 1 70.75 496 GLN B N 1
ATOM 8587 C CA . GLN B 1 496 ? -2.59 4.781 -5.445 1 70.75 496 GLN B CA 1
ATOM 8588 C C . GLN B 1 496 ? -3.318 3.447 -5.305 1 70.75 496 GLN B C 1
ATOM 8590 O O . GLN B 1 496 ? -2.77 2.396 -5.641 1 70.75 496 GLN B O 1
ATOM 8595 N N . LEU B 1 497 ? -4.523 3.516 -4.734 1 80.5 497 LEU B N 1
ATOM 8596 C CA . LEU B 1 497 ? -5.344 2.32 -4.559 1 80.5 497 LEU B CA 1
ATOM 8597 C C . LEU B 1 497 ? -6.148 2.023 -5.816 1 80.5 497 LEU B C 1
ATOM 8599 O O . LEU B 1 497 ? -6.699 2.936 -6.438 1 80.5 497 LEU B O 1
ATOM 8603 N N . ARG B 1 498 ? -6.152 0.844 -6.223 1 85.19 498 ARG B N 1
ATOM 8604 C CA . ARG B 1 498 ? -6.953 0.369 -7.344 1 85.19 498 ARG B CA 1
ATOM 8605 C C . ARG B 1 498 ? -7.93 -0.713 -6.898 1 85.19 498 ARG B C 1
ATOM 8607 O O . ARG B 1 498 ? -7.562 -1.615 -6.141 1 85.19 498 ARG B O 1
ATOM 8614 N N . VAL B 1 499 ? -9.148 -0.517 -7.316 1 88.88 499 VAL B N 1
ATOM 8615 C CA . VAL B 1 499 ? -10.188 -1.493 -7.004 1 88.88 499 VAL B CA 1
ATOM 8616 C C . VAL B 1 499 ? -10.68 -2.146 -8.289 1 88.88 499 VAL B C 1
ATOM 8618 O O . VAL B 1 499 ? -11.102 -1.458 -9.227 1 88.88 499 VAL B O 1
ATOM 8621 N N . ASP B 1 500 ? -10.609 -3.469 -8.336 1 92.06 500 ASP B N 1
ATOM 8622 C CA . ASP B 1 500 ? -11.078 -4.234 -9.492 1 92.06 500 ASP B CA 1
ATOM 8623 C C . ASP B 1 500 ? -12 -5.371 -9.055 1 92.06 500 ASP B C 1
ATOM 8625 O O . ASP B 1 500 ? -11.984 -5.781 -7.891 1 92.06 500 ASP B O 1
ATOM 8629 N N . VAL B 1 501 ? -12.844 -5.73 -9.961 1 94.69 501 VAL B N 1
ATOM 8630 C CA . VAL B 1 501 ? -13.727 -6.871 -9.75 1 94.69 501 VAL B CA 1
ATOM 8631 C C . VAL B 1 501 ? -13.477 -7.926 -10.828 1 94.69 501 VAL B C 1
ATOM 8633 O O . VAL B 1 501 ? -13.352 -7.594 -12.008 1 94.69 501 VAL B O 1
ATOM 8636 N N . ALA B 1 502 ? -13.328 -9.156 -10.43 1 97.25 502 ALA B N 1
ATOM 8637 C CA . ALA B 1 502 ? -13.133 -10.258 -11.367 1 97.25 502 ALA B CA 1
ATOM 8638 C C . ALA B 1 502 ? -14.281 -11.258 -11.289 1 97.25 502 ALA B C 1
ATOM 8640 O O . ALA B 1 502 ? -14.773 -11.57 -10.203 1 97.25 502 ALA B O 1
ATOM 8641 N N . VAL B 1 503 ? -14.75 -11.656 -12.414 1 98.12 503 VAL B N 1
ATOM 8642 C CA . VAL B 1 503 ? -15.797 -12.664 -12.555 1 98.12 503 VAL B CA 1
ATOM 8643 C C . VAL B 1 503 ? -15.297 -13.812 -13.43 1 98.12 503 VAL B C 1
ATOM 8645 O O . VAL B 1 503 ? -14.711 -13.578 -14.484 1 98.12 503 VAL B O 1
ATOM 8648 N N . ARG B 1 504 ? -15.539 -14.984 -12.984 1 98.12 504 ARG B N 1
ATOM 8649 C CA . ARG B 1 504 ? -15.141 -16.156 -13.75 1 98.12 504 ARG B CA 1
ATOM 8650 C C . ARG B 1 504 ? -16.359 -16.969 -14.195 1 98.12 504 ARG B C 1
ATOM 8652 O O . ARG B 1 504 ? -17.234 -17.266 -13.383 1 98.12 504 ARG B O 1
ATOM 8659 N N . TYR B 1 505 ? -16.375 -17.234 -15.453 1 98.38 505 TYR B N 1
ATOM 8660 C CA . TYR B 1 505 ? -17.422 -18.062 -16.047 1 98.38 505 TYR B CA 1
ATOM 8661 C C . TYR B 1 505 ? -16.859 -19.391 -16.547 1 98.38 505 TYR B C 1
ATOM 8663 O O . TYR B 1 505 ? -15.773 -19.422 -17.125 1 98.38 505 TYR B O 1
ATOM 8671 N N . LEU B 1 506 ? -17.594 -20.453 -16.297 1 97.88 506 LEU B N 1
ATOM 8672 C CA . LEU B 1 506 ? -17.312 -21.75 -16.906 1 97.88 506 LEU B CA 1
ATOM 8673 C C . LEU B 1 506 ? -18.344 -22.078 -17.984 1 97.88 506 LEU B C 1
ATOM 8675 O O . LEU B 1 506 ? -19.531 -21.797 -17.828 1 97.88 506 LEU B O 1
ATOM 8679 N N . HIS B 1 507 ? -17.875 -22.562 -19.047 1 97.12 507 HIS B N 1
ATOM 8680 C CA . HIS B 1 507 ? -18.688 -22.984 -20.188 1 97.12 507 HIS B CA 1
ATOM 8681 C C . HIS B 1 507 ? -18.438 -24.453 -20.531 1 97.12 507 HIS B C 1
ATOM 8683 O O . HIS B 1 507 ? -17.469 -24.781 -21.219 1 97.12 507 HIS B O 1
ATOM 8689 N N . SER B 1 508 ? -19.391 -25.312 -20.172 1 95.5 508 SER B N 1
ATOM 8690 C CA . SER B 1 508 ? -19.219 -26.75 -20.375 1 95.5 508 SER B CA 1
ATOM 8691 C C . SER B 1 508 ? -19.875 -27.219 -21.672 1 95.5 508 SER B C 1
ATOM 8693 O O . SER B 1 508 ? -21.016 -26.844 -21.953 1 95.5 508 SER B O 1
ATOM 8695 N N . ALA B 1 509 ? -19.141 -28.047 -22.391 1 94.12 509 ALA B N 1
ATOM 8696 C CA . ALA B 1 509 ? -19.719 -28.625 -23.594 1 94.12 509 ALA B CA 1
ATOM 8697 C C . ALA B 1 509 ? -20.875 -29.562 -23.234 1 94.12 509 ALA B C 1
ATOM 8699 O O . ALA B 1 509 ? -20.906 -30.125 -22.125 1 94.12 509 ALA B O 1
ATOM 8700 N N . PRO B 1 510 ? -21.766 -29.75 -24.219 1 91.81 510 PRO B N 1
ATOM 8701 C CA . PRO B 1 510 ? -22.859 -30.703 -23.969 1 91.81 510 PRO B CA 1
ATOM 8702 C C . PRO B 1 510 ? -22.359 -32.125 -23.766 1 91.81 510 PRO B C 1
ATOM 8704 O O . PRO B 1 510 ? -21.375 -32.531 -24.375 1 91.81 510 PRO B O 1
ATOM 8707 N N . VAL B 1 511 ? -23.109 -32.844 -23 1 91.31 511 VAL B N 1
ATOM 8708 C CA . VAL B 1 511 ? -22.75 -34.219 -22.625 1 91.31 511 VAL B CA 1
ATOM 8709 C C . VAL B 1 511 ? -22.625 -35.094 -23.875 1 91.31 511 VAL B C 1
ATOM 8711 O O . VAL B 1 511 ? -21.75 -35.969 -23.953 1 91.31 511 VAL B O 1
ATOM 8714 N N . ASP B 1 512 ? -23.453 -34.844 -24.859 1 89.56 512 ASP B N 1
ATOM 8715 C CA . ASP B 1 512 ? -23.453 -35.656 -26.078 1 89.56 512 ASP B CA 1
ATOM 8716 C C . ASP B 1 512 ? -22.156 -35.438 -26.859 1 89.56 512 ASP B C 1
ATOM 8718 O O . ASP B 1 512 ? -21.641 -36.406 -27.453 1 89.56 512 ASP B O 1
ATOM 8722 N N . VAL B 1 513 ? -21.719 -34.25 -26.828 1 88.94 513 VAL B N 1
ATOM 8723 C CA . VAL B 1 513 ? -20.469 -33.969 -27.516 1 88.94 513 VAL B CA 1
ATOM 8724 C C . VAL B 1 513 ? -19.312 -34.656 -26.797 1 88.94 513 VAL B C 1
ATOM 8726 O O . VAL B 1 513 ? -18.438 -35.25 -27.422 1 88.94 513 VAL B O 1
ATOM 8729 N N . GLN B 1 514 ? -19.312 -34.562 -25.531 1 90.5 514 GLN B N 1
ATOM 8730 C CA . GLN B 1 514 ? -18.312 -35.25 -24.719 1 90.5 514 GLN B CA 1
ATOM 8731 C C . GLN B 1 514 ? -18.297 -36.75 -24.984 1 90.5 514 GLN B C 1
ATOM 8733 O O . GLN B 1 514 ? -17.234 -37.344 -25.125 1 90.5 514 GLN B O 1
ATOM 8738 N N . GLN B 1 515 ? -19.484 -37.312 -25.125 1 90.69 515 GLN B N 1
ATOM 8739 C CA . GLN B 1 515 ? -19.625 -38.75 -25.344 1 90.69 515 GLN B CA 1
ATOM 8740 C C . GLN B 1 515 ? -19.172 -39.125 -26.75 1 90.69 515 GLN B C 1
ATOM 8742 O O . GLN B 1 515 ? -18.516 -40.156 -26.938 1 90.69 515 GLN B O 1
ATOM 8747 N N . LYS B 1 516 ? -19.484 -38.281 -27.656 1 91.19 516 LYS B N 1
ATOM 8748 C CA . LYS B 1 516 ? -19.125 -38.531 -29.047 1 91.19 516 LYS B CA 1
ATOM 8749 C C . LYS B 1 516 ? -17.609 -38.688 -29.203 1 91.19 516 LYS B C 1
ATOM 8751 O O . LYS B 1 516 ? -17.141 -39.531 -29.969 1 91.19 516 LYS B O 1
ATOM 8756 N N . PHE B 1 517 ? -16.922 -37.906 -28.469 1 91.44 517 PHE B N 1
ATOM 8757 C CA . PHE B 1 517 ? -15.469 -37.906 -28.641 1 91.44 517 PHE B CA 1
ATOM 8758 C C . PHE B 1 517 ? -14.773 -38.594 -27.469 1 91.44 517 PHE B C 1
ATOM 8760 O O . PHE B 1 517 ? -13.578 -38.375 -27.25 1 91.44 517 PHE B O 1
ATOM 8767 N N . SER B 1 518 ? -15.445 -39.312 -26.672 1 88.69 518 SER B N 1
ATOM 8768 C CA . SER B 1 518 ? -14.953 -39.906 -25.438 1 88.69 518 SER B CA 1
ATOM 8769 C C . SER B 1 518 ? -13.68 -40.688 -25.688 1 88.69 518 SER B C 1
ATOM 8771 O O . SER B 1 518 ? -12.719 -40.594 -24.922 1 88.69 518 SER B O 1
ATOM 8773 N N . SER B 1 519 ? -13.617 -41.469 -26.781 1 87.06 519 SER B N 1
ATOM 8774 C CA . SER B 1 519 ? -12.461 -42.312 -27.062 1 87.06 519 SER B CA 1
ATOM 8775 C C . SER B 1 519 ? -11.234 -41.469 -27.406 1 87.06 519 SER B C 1
ATOM 8777 O O . SER B 1 519 ? -10.117 -41.781 -27.016 1 87.06 519 SER B O 1
ATOM 8779 N N . ALA B 1 520 ? -11.516 -40.375 -28.047 1 89 520 ALA B N 1
ATOM 8780 C CA . ALA B 1 520 ? -10.414 -39.531 -28.484 1 89 520 ALA B CA 1
ATOM 8781 C C . ALA B 1 520 ? -9.938 -38.625 -27.359 1 89 520 ALA B C 1
ATOM 8783 O O . ALA B 1 520 ? -8.836 -38.062 -27.422 1 89 520 ALA B O 1
ATOM 8784 N N . LEU B 1 521 ? -10.719 -38.5 -26.359 1 91.75 521 LEU B N 1
ATOM 8785 C CA . LEU B 1 521 ? -10.414 -37.5 -25.328 1 91.75 521 LEU B CA 1
ATOM 8786 C C . LEU B 1 521 ? -9.82 -38.188 -24.094 1 91.75 521 LEU B C 1
ATOM 8788 O O . LEU B 1 521 ? -9.234 -37.5 -23.234 1 91.75 521 LEU B O 1
ATOM 8792 N N . GLY B 1 522 ? -9.922 -39.5 -23.984 1 87.31 522 GLY B N 1
ATOM 8793 C CA . GLY B 1 522 ? -9.344 -40.219 -22.875 1 87.31 522 GLY B CA 1
ATOM 8794 C C . GLY B 1 522 ? -9.82 -39.75 -21.516 1 87.31 522 GLY B C 1
ATOM 8795 O O . GLY B 1 522 ? -9.039 -39.688 -20.562 1 87.31 522 GLY B O 1
ATOM 8796 N N . GLY B 1 523 ? -11.055 -39.125 -21.438 1 88.06 523 GLY B N 1
ATOM 8797 C CA . GLY B 1 523 ? -11.641 -38.688 -20.188 1 88.06 523 GLY B CA 1
ATOM 8798 C C . GLY B 1 523 ? -11.484 -37.188 -19.938 1 88.06 523 GLY B C 1
ATOM 8799 O O . GLY B 1 523 ? -12.055 -36.656 -18.984 1 88.06 523 GLY B O 1
ATOM 8800 N N . VAL B 1 524 ? -10.766 -36.5 -20.75 1 91.94 524 VAL B N 1
ATOM 8801 C CA . VAL B 1 524 ? -10.555 -35.062 -20.578 1 91.94 524 VAL B CA 1
ATOM 8802 C C . VAL B 1 524 ? -11.867 -34.344 -20.828 1 91.94 524 VAL B C 1
ATOM 8804 O O . VAL B 1 524 ? -12.5 -34.5 -21.875 1 91.94 524 VAL B O 1
ATOM 8807 N N . PRO B 1 525 ? -12.281 -33.594 -19.859 1 92.5 525 PRO B N 1
ATOM 8808 C CA . PRO B 1 525 ? -13.539 -32.875 -20.062 1 92.5 525 PRO B CA 1
ATOM 8809 C C . PRO B 1 525 ? -13.406 -31.703 -21.047 1 92.5 525 PRO B C 1
ATOM 8811 O O . PRO B 1 525 ? -12.359 -31.062 -21.094 1 92.5 525 PRO B O 1
ATOM 8814 N N . LEU B 1 526 ? -14.445 -31.5 -21.797 1 94.69 526 LEU B N 1
ATOM 8815 C CA . LEU B 1 526 ? -14.508 -30.359 -22.719 1 94.69 526 LEU B CA 1
ATOM 8816 C C . LEU B 1 526 ? -15.156 -29.156 -22.047 1 94.69 526 LEU B C 1
ATOM 8818 O O . LEU B 1 526 ? -16.375 -29.109 -21.891 1 94.69 526 LEU B O 1
ATOM 8822 N N . ARG B 1 527 ? -14.289 -28.156 -21.656 1 95.94 527 ARG B N 1
ATOM 8823 C CA . ARG B 1 527 ? -14.766 -26.953 -20.984 1 95.94 527 ARG B CA 1
ATOM 8824 C C . ARG B 1 527 ? -14.094 -25.703 -21.547 1 95.94 527 ARG B C 1
ATOM 8826 O O . ARG B 1 527 ? -12.969 -25.781 -22.047 1 95.94 527 ARG B O 1
ATOM 8833 N N . GLY B 1 528 ? -14.82 -24.672 -21.609 1 96.81 528 GLY B N 1
ATOM 8834 C CA . GLY B 1 528 ? -14.328 -23.328 -21.828 1 96.81 528 GLY B CA 1
ATOM 8835 C C . GLY B 1 528 ? -14.711 -22.359 -20.734 1 96.81 528 GLY B C 1
ATOM 8836 O O . GLY B 1 528 ? -15.023 -22.766 -19.609 1 96.81 528 GLY B O 1
ATOM 8837 N N . GLY B 1 529 ? -14.516 -21.062 -20.984 1 97.88 529 GLY B N 1
ATOM 8838 C CA . GLY B 1 529 ? -14.898 -20.062 -20 1 97.88 529 GLY B CA 1
ATOM 8839 C C . GLY B 1 529 ? -14.219 -18.719 -20.219 1 97.88 529 GLY B C 1
ATOM 8840 O O . GLY B 1 529 ? -13.531 -18.531 -21.219 1 97.88 529 GLY B O 1
ATOM 8841 N N . ALA B 1 530 ? -14.531 -17.812 -19.297 1 98.25 530 ALA B N 1
ATOM 8842 C CA . ALA B 1 530 ? -13.969 -16.469 -19.406 1 98.25 530 ALA B CA 1
ATOM 8843 C C . ALA B 1 530 ? -13.75 -15.859 -18.016 1 98.25 530 ALA B C 1
ATOM 8845 O O . ALA B 1 530 ? -14.57 -16.047 -17.125 1 98.25 530 ALA B O 1
ATOM 8846 N N . THR B 1 531 ? -12.609 -15.242 -17.844 1 98.44 531 THR B N 1
ATOM 8847 C CA . THR B 1 531 ? -12.375 -14.344 -16.719 1 98.44 531 THR B CA 1
ATOM 8848 C C . THR B 1 531 ? -12.594 -12.891 -17.125 1 98.44 531 THR B C 1
ATOM 8850 O O . THR B 1 531 ? -11.945 -12.398 -18.062 1 98.44 531 THR B O 1
ATOM 8853 N N . VAL B 1 532 ? -13.508 -12.258 -16.469 1 98.44 532 VAL B N 1
ATOM 8854 C CA . VAL B 1 532 ? -13.844 -10.867 -16.766 1 98.44 532 VAL B CA 1
ATOM 8855 C C . VAL B 1 532 ? -13.344 -9.969 -15.641 1 98.44 532 VAL B C 1
ATOM 8857 O O . VAL B 1 532 ? -13.672 -10.188 -14.469 1 98.44 532 VAL B O 1
ATOM 8860 N N . VAL B 1 533 ? -12.539 -8.992 -15.984 1 97.31 533 VAL B N 1
ATOM 8861 C CA . VAL B 1 533 ? -12.031 -8.031 -15.008 1 97.31 533 VAL B CA 1
ATOM 8862 C C . VAL B 1 533 ? -12.625 -6.656 -15.273 1 97.31 533 VAL B C 1
ATOM 8864 O O . VAL B 1 533 ? -12.508 -6.121 -16.375 1 97.31 533 VAL B O 1
ATOM 8867 N N . ALA B 1 534 ? -13.289 -6.121 -14.273 1 95.38 534 ALA B N 1
ATOM 8868 C CA . ALA B 1 534 ? -13.922 -4.809 -14.367 1 95.38 534 ALA B CA 1
ATOM 8869 C C . ALA B 1 534 ? -13.398 -3.869 -13.289 1 95.38 534 ALA B C 1
ATOM 8871 O O . ALA B 1 534 ? -12.812 -4.316 -12.297 1 95.38 534 ALA B O 1
ATOM 8872 N N . ASP B 1 535 ? -13.539 -2.596 -13.531 1 89.44 535 ASP B N 1
ATOM 8873 C CA . ASP B 1 535 ? -13.164 -1.631 -12.5 1 89.44 535 ASP B CA 1
ATOM 8874 C C . ASP B 1 535 ? -14.32 -1.395 -11.523 1 89.44 535 ASP B C 1
ATOM 8876 O O . ASP B 1 535 ? -15.344 -2.072 -11.594 1 89.44 535 ASP B O 1
ATOM 8880 N N . ALA B 1 536 ? -14.18 -0.502 -10.625 1 85.06 536 ALA B N 1
ATOM 8881 C CA . ALA B 1 536 ? -15.125 -0.291 -9.531 1 85.06 536 ALA B CA 1
ATOM 8882 C C . ALA B 1 536 ? -16.422 0.335 -10.039 1 85.06 536 ALA B C 1
ATOM 8884 O O . ALA B 1 536 ? -17.422 0.388 -9.312 1 85.06 536 ALA B O 1
ATOM 8885 N N . THR B 1 537 ? -16.469 0.694 -11.336 1 83.06 537 THR B N 1
ATOM 8886 C CA . THR B 1 537 ? -17.688 1.244 -11.922 1 83.06 537 THR B CA 1
ATOM 8887 C C . THR B 1 537 ? -18.453 0.172 -12.695 1 83.06 537 THR B C 1
ATOM 8889 O O . THR B 1 537 ? -19.578 0.396 -13.133 1 83.06 537 THR B O 1
ATOM 8892 N N . GLY B 1 538 ? -17.844 -0.927 -12.867 1 91.06 538 GLY B N 1
ATOM 8893 C CA . GLY B 1 538 ? -18.438 -2.008 -13.625 1 91.06 538 GLY B CA 1
ATOM 8894 C C . GLY B 1 538 ? -17.953 -2.068 -15.062 1 91.06 538 GLY B C 1
ATOM 8895 O O . GLY B 1 538 ? -18.281 -3.006 -15.797 1 91.06 538 GLY B O 1
ATOM 8896 N N . ARG B 1 539 ? -17.172 -1.081 -15.43 1 91.69 539 ARG B N 1
ATOM 8897 C CA . ARG B 1 539 ? -16.625 -1.103 -16.781 1 91.69 539 ARG B CA 1
ATOM 8898 C C . ARG B 1 539 ? -15.672 -2.273 -16.969 1 91.69 539 ARG B C 1
ATOM 8900 O O . ARG B 1 539 ? -14.703 -2.42 -16.203 1 91.69 539 ARG B O 1
ATOM 8907 N N . VAL B 1 540 ? -15.883 -3.045 -17.969 1 95.81 540 VAL B N 1
ATOM 8908 C CA . VAL B 1 540 ? -15.062 -4.227 -18.219 1 95.81 540 VAL B CA 1
ATOM 8909 C C . VAL B 1 540 ? -13.742 -3.805 -18.859 1 95.81 540 VAL B C 1
ATOM 8911 O O . VAL B 1 540 ? -13.734 -3.104 -19.875 1 95.81 540 VAL B O 1
ATOM 8914 N N . ARG B 1 541 ? -12.703 -4.215 -18.312 1 93.69 541 ARG B N 1
ATOM 8915 C CA . ARG B 1 541 ? -11.375 -3.826 -18.781 1 93.69 541 ARG B CA 1
ATOM 8916 C C . ARG B 1 541 ? -10.742 -4.945 -19.609 1 93.69 541 ARG B C 1
ATOM 8918 O O . ARG B 1 541 ? -10.07 -4.684 -20.609 1 93.69 541 ARG B O 1
ATOM 8925 N N . HIS B 1 542 ? -10.852 -6.18 -19.109 1 96.19 542 HIS B N 1
ATOM 8926 C CA . HIS B 1 542 ? -10.258 -7.328 -19.797 1 96.19 542 HIS B CA 1
ATOM 8927 C C . HIS B 1 542 ? -11.227 -8.508 -19.812 1 96.19 542 HIS B C 1
ATOM 8929 O O . HIS B 1 542 ? -12.016 -8.688 -18.875 1 96.19 542 HIS B O 1
ATOM 8935 N N . VAL B 1 543 ? -11.195 -9.234 -20.844 1 97.69 543 VAL B N 1
ATOM 8936 C CA . VAL B 1 543 ? -11.875 -10.516 -20.984 1 97.69 543 VAL B CA 1
ATOM 8937 C C . VAL B 1 543 ? -10.891 -11.578 -21.453 1 97.69 543 VAL B C 1
ATOM 8939 O O . VAL B 1 543 ? -10.352 -11.484 -22.562 1 97.69 543 VAL B O 1
ATOM 8942 N N . ILE B 1 544 ? -10.633 -12.508 -20.609 1 97.31 544 ILE B N 1
ATOM 8943 C CA . ILE B 1 544 ? -9.727 -13.609 -20.922 1 97.31 544 ILE B CA 1
ATOM 8944 C C . ILE B 1 544 ? -10.531 -14.883 -21.172 1 97.31 544 ILE B C 1
ATOM 8946 O O . ILE B 1 544 ? -11.008 -15.516 -20.219 1 97.31 544 ILE B O 1
ATOM 8950 N N . THR B 1 545 ? -10.547 -15.273 -22.422 1 96.44 545 THR B N 1
ATOM 8951 C CA . THR B 1 545 ? -11.5 -16.312 -22.781 1 96.44 545 THR B CA 1
ATOM 8952 C C . THR B 1 545 ? -10.781 -17.547 -23.312 1 96.44 545 THR B C 1
ATOM 8954 O O . THR B 1 545 ? -9.742 -17.438 -23.969 1 96.44 545 THR B O 1
ATOM 8957 N N . LYS B 1 546 ? -11.258 -18.719 -22.922 1 97.19 546 LYS B N 1
ATOM 8958 C CA . LYS B 1 546 ? -11.055 -20.016 -23.578 1 97.19 546 LYS B CA 1
ATOM 8959 C C . LYS B 1 546 ? -12.359 -20.547 -24.172 1 97.19 546 LYS B C 1
ATOM 8961 O O . LYS B 1 546 ? -13.273 -20.922 -23.422 1 97.19 546 LYS B O 1
ATOM 8966 N N . ALA B 1 547 ? -12.391 -20.594 -25.469 1 95.88 547 ALA B N 1
ATOM 8967 C CA . ALA B 1 547 ? -13.617 -21.047 -26.125 1 95.88 547 ALA B CA 1
ATOM 8968 C C . ALA B 1 547 ? -13.969 -22.469 -25.719 1 95.88 547 ALA B C 1
ATOM 8970 O O . ALA B 1 547 ? -13.078 -23.297 -25.5 1 95.88 547 ALA B O 1
ATOM 8971 N N . VAL B 1 548 ? -15.281 -22.703 -25.594 1 95.75 548 VAL B N 1
ATOM 8972 C CA . VAL B 1 548 ? -15.695 -24.078 -25.359 1 95.75 548 VAL B CA 1
ATOM 8973 C C . VAL B 1 548 ? -15.445 -24.922 -26.609 1 95.75 548 VAL B C 1
ATOM 8975 O O . VAL B 1 548 ? -15.766 -24.5 -27.719 1 95.75 548 VAL B O 1
ATOM 8978 N N . PRO B 1 549 ? -14.789 -26.062 -26.406 1 94.56 549 PRO B N 1
ATOM 8979 C CA . PRO B 1 549 ? -14.594 -26.922 -27.578 1 94.56 549 PRO B CA 1
ATOM 8980 C C . PRO B 1 549 ? -15.906 -27.375 -28.203 1 94.56 549 PRO B C 1
ATOM 8982 O O . PRO B 1 549 ? -16.844 -27.734 -27.5 1 94.56 549 PRO B O 1
ATOM 8985 N N . THR B 1 550 ? -15.922 -27.312 -29.516 1 93 550 THR B N 1
ATOM 8986 C CA . THR B 1 550 ? -17.172 -27.625 -30.203 1 93 550 THR B CA 1
ATOM 8987 C C . THR B 1 550 ? -16.922 -28.609 -31.344 1 93 550 THR B C 1
ATOM 8989 O O . THR B 1 550 ? -15.836 -28.625 -31.922 1 93 550 THR B O 1
ATOM 8992 N N . ASP B 1 551 ? -18 -29.359 -31.594 1 92.31 551 ASP B N 1
ATOM 8993 C CA . ASP B 1 551 ? -18.016 -30.234 -32.75 1 92.31 551 ASP B CA 1
ATOM 8994 C C . ASP B 1 551 ? -18.125 -29.422 -34.062 1 92.31 551 ASP B C 1
ATOM 8996 O O . ASP B 1 551 ? -19.031 -28.609 -34.219 1 92.31 551 ASP B O 1
ATOM 9000 N N . PRO B 1 552 ? -17.156 -29.719 -34.938 1 90.5 552 PRO B N 1
ATOM 9001 C CA . PRO B 1 552 ? -17.188 -28.953 -36.188 1 90.5 552 PRO B CA 1
ATOM 9002 C C . PRO B 1 552 ? -18.484 -29.141 -36.969 1 90.5 552 PRO B C 1
ATOM 9004 O O . PRO B 1 552 ? -18.875 -28.281 -37.75 1 90.5 552 PRO B O 1
ATOM 9007 N N . THR B 1 553 ? -19.203 -30.172 -36.719 1 89.12 553 THR B N 1
ATOM 9008 C CA . THR B 1 553 ? -20.422 -30.469 -37.469 1 89.12 553 THR B CA 1
ATOM 9009 C C . THR B 1 553 ? -21.641 -29.844 -36.781 1 89.12 553 THR B C 1
ATOM 9011 O O . THR B 1 553 ? -22.734 -29.875 -37.344 1 89.12 553 THR B O 1
ATOM 9014 N N . ALA B 1 554 ? -21.406 -29.312 -35.625 1 87.81 554 ALA B N 1
ATOM 9015 C CA . ALA B 1 554 ? -22.531 -28.703 -34.906 1 87.81 554 ALA B CA 1
ATOM 9016 C C . ALA B 1 554 ? -22.906 -27.375 -35.531 1 87.81 554 ALA B C 1
ATOM 9018 O O . ALA B 1 554 ? -22.047 -26.641 -36.031 1 87.81 554 ALA B O 1
ATOM 9019 N N . THR B 1 555 ? -24.172 -26.953 -35.469 1 85.44 555 THR B N 1
ATOM 9020 C CA . THR B 1 555 ? -24.703 -25.734 -36.062 1 85.44 555 THR B CA 1
ATOM 9021 C C . THR B 1 555 ? -24.141 -24.5 -35.344 1 85.44 555 THR B C 1
ATOM 9023 O O . THR B 1 555 ? -23.938 -23.453 -35.969 1 85.44 555 THR B O 1
ATOM 9026 N N . ASP B 1 556 ? -23.844 -24.641 -34.156 1 85.62 556 ASP B N 1
ATOM 9027 C CA . ASP B 1 556 ? -23.391 -23.5 -33.344 1 85.62 556 ASP B CA 1
ATOM 9028 C C . ASP B 1 556 ? -21.891 -23.578 -33.094 1 85.62 556 ASP B C 1
ATOM 9030 O O . ASP B 1 556 ? -21.391 -23 -32.125 1 85.62 556 ASP B O 1
ATOM 9034 N N . ALA B 1 557 ? -21.266 -24.297 -33.969 1 88.88 557 ALA B N 1
ATOM 9035 C CA . ALA B 1 557 ? -19.812 -24.438 -33.844 1 88.88 557 ALA B CA 1
ATOM 9036 C C . ALA B 1 557 ? -19.109 -23.109 -34.094 1 88.88 557 ALA B C 1
ATOM 9038 O O . ALA B 1 557 ? -19.531 -22.344 -35 1 88.88 557 ALA B O 1
ATOM 9039 N N . THR B 1 558 ? -18.141 -22.797 -33.25 1 91.19 558 THR B N 1
ATOM 9040 C CA . THR B 1 558 ? -17.297 -21.625 -33.469 1 91.19 558 THR B CA 1
ATOM 9041 C C . THR B 1 558 ? -15.898 -22.047 -33.906 1 91.19 558 THR B C 1
ATOM 9043 O O . THR B 1 558 ? -15.422 -23.125 -33.531 1 91.19 558 THR B O 1
ATOM 9046 N N . ASP B 1 559 ? -15.258 -21.219 -34.688 1 91.75 559 ASP B N 1
ATOM 9047 C CA . ASP B 1 559 ? -13.898 -21.531 -35.125 1 91.75 559 ASP B CA 1
ATOM 9048 C C . ASP B 1 559 ? -12.969 -21.75 -33.938 1 91.75 559 ASP B C 1
ATOM 9050 O O . ASP B 1 559 ? -12.164 -22.688 -33.938 1 91.75 559 ASP B O 1
ATOM 9054 N N . ALA B 1 560 ? -13.148 -20.922 -33 1 92.94 560 ALA B N 1
ATOM 9055 C CA . ALA B 1 560 ? -12.297 -21.031 -31.812 1 92.94 560 ALA B CA 1
ATOM 9056 C C . ALA B 1 560 ? -12.586 -22.328 -31.047 1 92.94 560 ALA B C 1
ATOM 9058 O O . ALA B 1 560 ? -11.664 -22.953 -30.531 1 92.94 560 ALA B O 1
ATOM 9059 N N . GLY B 1 561 ? -13.797 -22.656 -30.984 1 94.19 561 GLY B N 1
ATOM 9060 C CA . GLY B 1 561 ? -14.164 -23.891 -30.312 1 94.19 561 GLY B CA 1
ATOM 9061 C C . GLY B 1 561 ? -13.664 -25.141 -31.031 1 94.19 561 GLY B C 1
ATOM 9062 O O . GLY B 1 561 ? -13.211 -26.094 -30.406 1 94.19 561 GLY B O 1
ATOM 9063 N N . VAL B 1 562 ? -13.734 -25.141 -32.312 1 95.12 562 VAL B N 1
ATOM 9064 C CA . VAL B 1 562 ? -13.25 -26.25 -33.125 1 95.12 562 VAL B CA 1
ATOM 9065 C C . VAL B 1 562 ? -11.742 -26.391 -32.938 1 95.12 562 VAL B C 1
ATOM 9067 O O . VAL B 1 562 ? -11.219 -27.484 -32.781 1 95.12 562 VAL B O 1
ATOM 9070 N N . ALA B 1 563 ? -11.117 -25.297 -32.969 1 94.38 563 ALA B N 1
ATOM 9071 C CA . ALA B 1 563 ? -9.664 -25.297 -32.812 1 94.38 563 ALA B CA 1
ATOM 9072 C C . ALA B 1 563 ? -9.281 -25.875 -31.438 1 94.38 563 ALA B C 1
ATOM 9074 O O . ALA B 1 563 ? -8.297 -26.609 -31.328 1 94.38 563 ALA B O 1
ATOM 9075 N N . ARG B 1 564 ? -10.055 -25.578 -30.484 1 95.06 564 ARG B N 1
ATOM 9076 C CA . ARG B 1 564 ? -9.797 -26.094 -29.141 1 95.06 564 ARG B CA 1
ATOM 9077 C C . ARG B 1 564 ? -10.008 -27.594 -29.062 1 95.06 564 ARG B C 1
ATOM 9079 O O . ARG B 1 564 ? -9.266 -28.297 -28.375 1 95.06 564 ARG B O 1
ATOM 9086 N N . LEU B 1 565 ? -11 -28.031 -29.703 1 95 565 LEU B N 1
ATOM 9087 C CA . LEU B 1 565 ? -11.258 -29.469 -29.734 1 95 565 LEU B CA 1
ATOM 9088 C C . LEU B 1 565 ? -10.109 -30.203 -30.422 1 95 565 LEU B C 1
ATOM 9090 O O . LEU B 1 565 ? -9.641 -31.234 -29.922 1 95 565 LEU B O 1
ATOM 9094 N N . VAL B 1 566 ? -9.695 -29.672 -31.5 1 94.94 566 VAL B N 1
ATOM 9095 C CA . VAL B 1 566 ? -8.594 -30.281 -32.25 1 94.94 566 VAL B CA 1
ATOM 9096 C C . VAL B 1 566 ? -7.336 -30.297 -31.375 1 94.94 566 VAL B C 1
ATOM 9098 O O . VAL B 1 566 ? -6.641 -31.312 -31.312 1 94.94 566 VAL B O 1
ATOM 9101 N N . ALA B 1 567 ? -7.066 -29.219 -30.734 1 94.25 567 ALA B N 1
ATOM 9102 C CA . ALA B 1 567 ? -5.879 -29.109 -29.891 1 94.25 567 ALA B CA 1
ATOM 9103 C C . ALA B 1 567 ? -5.926 -30.125 -28.75 1 94.25 567 ALA B C 1
ATOM 9105 O O . ALA B 1 567 ? -4.91 -30.734 -28.422 1 94.25 567 ALA B O 1
ATOM 9106 N N . THR B 1 568 ? -7.07 -30.297 -28.125 1 93.94 568 THR B N 1
ATOM 9107 C CA . THR B 1 568 ? -7.223 -31.234 -27.031 1 93.94 568 THR B CA 1
ATOM 9108 C C . THR B 1 568 ? -7.023 -32.656 -27.5 1 93.94 568 THR B C 1
ATOM 9110 O O . THR B 1 568 ? -6.344 -33.469 -26.828 1 93.94 568 THR B O 1
ATOM 9113 N N . ARG B 1 569 ? -7.52 -32.938 -28.641 1 92.81 569 ARG B N 1
ATOM 9114 C CA . ARG B 1 569 ? -7.371 -34.281 -29.203 1 92.81 569 ARG B CA 1
ATOM 9115 C C . ARG B 1 569 ? -5.914 -34.562 -29.547 1 92.81 569 ARG B C 1
ATOM 9117 O O . ARG B 1 569 ? -5.426 -35.656 -29.312 1 92.81 569 ARG B O 1
ATOM 9124 N N . GLN B 1 570 ? -5.355 -33.594 -30.078 1 90.81 570 GLN B N 1
ATOM 9125 C CA . GLN B 1 570 ? -3.951 -33.75 -30.438 1 90.81 570 GLN B CA 1
ATOM 9126 C C . GLN B 1 570 ? -3.09 -33.969 -29.203 1 90.81 570 GLN B C 1
ATOM 9128 O O . GLN B 1 570 ? -2.168 -34.781 -29.219 1 90.81 570 GLN B O 1
ATOM 9133 N N . TRP B 1 571 ? -3.359 -33.281 -28.234 1 90.5 571 TRP B N 1
ATOM 9134 C CA . TRP B 1 571 ? -2.646 -33.438 -26.969 1 90.5 571 TRP B CA 1
ATOM 9135 C C . TRP B 1 571 ? -2.826 -34.844 -26.406 1 90.5 571 TRP B C 1
ATOM 9137 O O . TRP B 1 571 ? -1.858 -35.469 -25.984 1 90.5 571 TRP B O 1
ATOM 9147 N N . VAL B 1 572 ? -3.994 -35.344 -26.406 1 89.31 572 VAL B N 1
ATOM 9148 C CA . VAL B 1 572 ? -4.285 -36.688 -25.875 1 89.31 572 VAL B CA 1
ATOM 9149 C C . VAL B 1 572 ? -3.557 -37.719 -26.703 1 89.31 572 VAL B C 1
ATOM 9151 O O . VAL B 1 572 ? -3.004 -38.688 -26.156 1 89.31 572 VAL B O 1
ATOM 9154 N N . ALA B 1 573 ? -3.564 -37.438 -27.969 1 86.56 573 ALA B N 1
ATOM 9155 C CA . ALA B 1 573 ? -2.865 -38.375 -28.859 1 86.56 573 ALA B CA 1
ATOM 9156 C C . ALA B 1 573 ? -1.371 -38.406 -28.547 1 86.56 573 ALA B C 1
ATOM 9158 O O . ALA B 1 573 ? -0.751 -39.469 -28.562 1 86.56 573 ALA B O 1
ATOM 9159 N N . GLN B 1 574 ? -0.885 -37.281 -28.344 1 82.5 574 GLN B N 1
ATOM 9160 C CA . GLN B 1 574 ? 0.531 -37.188 -28 1 82.5 574 GLN B CA 1
ATOM 9161 C C . GLN B 1 574 ? 0.824 -37.875 -26.672 1 82.5 574 GLN B C 1
ATOM 9163 O O . GLN B 1 574 ? 1.849 -38.531 -26.516 1 82.5 574 GLN B O 1
ATOM 9168 N N . PHE B 1 575 ? -0.02 -37.656 -25.734 1 81.62 575 PHE B N 1
ATOM 9169 C CA . PHE B 1 575 ? 0.12 -38.25 -24.422 1 81.62 575 PHE B CA 1
ATOM 9170 C C . PHE B 1 575 ? 0.107 -39.781 -24.5 1 81.62 575 PHE B C 1
ATOM 9172 O O . PHE B 1 575 ? 0.926 -40.438 -23.875 1 81.62 575 PHE B O 1
ATOM 9179 N N . ASP B 1 576 ? -0.826 -40.281 -25.234 1 77.5 576 ASP B N 1
ATOM 9180 C CA . ASP B 1 576 ? -0.948 -41.719 -25.406 1 77.5 576 ASP B CA 1
ATOM 9181 C C . ASP B 1 576 ? 0.333 -42.312 -25.984 1 77.5 576 ASP B C 1
ATOM 9183 O O . ASP B 1 576 ? 0.717 -43.438 -25.641 1 77.5 576 ASP B O 1
ATOM 9187 N N . GLY B 1 577 ? 0.887 -41.5 -26.734 1 68.25 577 GLY B N 1
ATOM 9188 C CA . GLY B 1 577 ? 2.117 -41.969 -27.359 1 68.25 577 GLY B CA 1
ATOM 9189 C C . GLY B 1 577 ? 3.273 -42.062 -26.391 1 68.25 577 GLY B C 1
ATOM 9190 O O . GLY B 1 577 ? 4.203 -42.844 -26.594 1 68.25 577 GLY B O 1
ATOM 9191 N N . HIS B 1 578 ? 3.121 -41.312 -25.328 1 70.25 578 HIS B N 1
ATOM 9192 C CA . HIS B 1 578 ? 4.254 -41.25 -24.422 1 70.25 578 HIS B CA 1
ATOM 9193 C C . HIS B 1 578 ? 4.004 -42.094 -23.172 1 70.25 578 HIS B C 1
ATOM 9195 O O . HIS B 1 578 ? 4.938 -42.406 -22.438 1 70.25 578 HIS B O 1
ATOM 9201 N N . ASP B 1 579 ? 2.709 -42.344 -22.891 1 66.81 579 ASP B N 1
ATOM 9202 C CA . ASP B 1 579 ? 2.377 -43.125 -21.703 1 66.81 579 ASP B CA 1
ATOM 9203 C C . ASP B 1 579 ? 2.26 -44.594 -22.031 1 66.81 579 ASP B C 1
ATOM 9205 O O . ASP B 1 579 ? 1.36 -45 -22.781 1 66.81 579 ASP B O 1
ATOM 9209 N N . LEU B 1 580 ? 3.125 -45.344 -21.547 1 54.69 580 LEU B N 1
ATOM 9210 C CA . LEU B 1 580 ? 3.246 -46.75 -21.859 1 54.69 580 LEU B CA 1
ATOM 9211 C C . LEU B 1 580 ? 2.064 -47.531 -21.297 1 54.69 580 LEU B C 1
ATOM 9213 O O . LEU B 1 580 ? 1.802 -48.656 -21.719 1 54.69 580 LEU B O 1
ATOM 9217 N N . LEU B 1 581 ? 1.348 -46.875 -20.281 1 57.88 581 LEU B N 1
ATOM 9218 C CA . LEU B 1 581 ? 0.294 -47.656 -19.625 1 57.88 581 LEU B CA 1
ATOM 9219 C C . LEU B 1 581 ? -1.018 -47.531 -20.391 1 57.88 581 LEU B C 1
ATOM 9221 O O . LEU B 1 581 ? -1.982 -48.25 -20.078 1 57.88 581 LEU B O 1
ATOM 9225 N N . VAL B 1 582 ? -1.075 -46.844 -21.469 1 61.31 582 VAL B N 1
ATOM 9226 C CA . VAL B 1 582 ? -2.279 -46.469 -22.219 1 61.31 582 VAL B CA 1
ATOM 9227 C C . VAL B 1 582 ? -2.969 -47.75 -22.719 1 61.31 582 VAL B C 1
ATOM 9229 O O . VAL B 1 582 ? -4.191 -47.875 -22.625 1 61.31 582 VAL B O 1
ATOM 9232 N N . PRO B 1 583 ? -2.252 -48.719 -23.109 1 55.38 583 PRO B N 1
ATOM 9233 C CA . PRO B 1 583 ? -2.957 -49.875 -23.672 1 55.38 583 PRO B CA 1
ATOM 9234 C C . PRO B 1 583 ? -3.742 -50.625 -22.609 1 55.38 583 PRO B C 1
ATOM 9236 O O . PRO B 1 583 ? -4.645 -51.406 -22.953 1 55.38 583 PRO B O 1
ATOM 9239 N N . TRP B 1 584 ? -3.486 -50.344 -21.406 1 60.22 584 TRP B N 1
ATOM 9240 C CA . TRP B 1 584 ? -4.051 -51.156 -20.344 1 60.22 584 TRP B CA 1
ATOM 9241 C C . TRP B 1 584 ? -5.125 -50.406 -19.578 1 60.22 584 TRP B C 1
ATOM 9243 O O . TRP B 1 584 ? -5.625 -50.906 -18.562 1 60.22 584 TRP B O 1
ATOM 9253 N N . VAL B 1 585 ? -5.422 -49.188 -20.016 1 66.38 585 VAL B N 1
ATOM 9254 C CA . VAL B 1 585 ? -6.402 -48.375 -19.312 1 66.38 585 VAL B CA 1
ATOM 9255 C C . VAL B 1 585 ? -7.633 -48.188 -20.188 1 66.38 585 VAL B C 1
ATOM 9257 O O . VAL B 1 585 ? -7.543 -48.219 -21.422 1 66.38 585 VAL B O 1
ATOM 9260 N N . GLU B 1 586 ? -8.773 -48.156 -19.516 1 68.25 586 GLU B N 1
ATOM 9261 C CA . GLU B 1 586 ? -10.016 -47.906 -20.25 1 68.25 586 GLU B CA 1
ATOM 9262 C C . GLU B 1 586 ? -9.906 -46.688 -21.125 1 68.25 586 GLU B C 1
ATOM 9264 O O . GLU B 1 586 ? -9.438 -45.625 -20.688 1 68.25 586 GLU B O 1
ATOM 9269 N N . THR B 1 587 ? -10.211 -46.906 -22.359 1 67.38 587 THR B N 1
ATOM 9270 C CA . THR B 1 587 ? -10.055 -45.906 -23.422 1 67.38 587 THR B CA 1
ATOM 9271 C C . THR B 1 587 ? -10.688 -44.594 -23.031 1 67.38 587 THR B C 1
ATOM 9273 O O . THR B 1 587 ? -10.133 -43.5 -23.312 1 67.38 587 THR B O 1
ATOM 9276 N N . GLY B 1 588 ? -11.75 -44.594 -22.25 1 73.69 588 GLY B N 1
ATOM 9277 C CA . GLY B 1 588 ? -12.5 -43.375 -21.969 1 73.69 588 GLY B CA 1
ATOM 9278 C C . GLY B 1 588 ? -11.953 -42.625 -20.781 1 73.69 588 GLY B C 1
ATOM 9279 O O . GLY B 1 588 ? -12.383 -41.5 -20.5 1 73.69 588 GLY B O 1
ATOM 9280 N N . SER B 1 589 ? -10.898 -43.188 -20.109 1 74.62 589 SER B N 1
ATOM 9281 C CA . SER B 1 589 ? -10.383 -42.5 -18.922 1 74.62 589 SER B CA 1
ATOM 9282 C C . SER B 1 589 ? -8.867 -42.625 -18.828 1 74.62 589 SER B C 1
ATOM 9284 O O . SER B 1 589 ? -8.289 -42.406 -17.766 1 74.62 589 SER B O 1
ATOM 9286 N N . ARG B 1 590 ? -8.258 -42.969 -19.859 1 77.5 590 ARG B N 1
ATOM 9287 C CA . ARG B 1 590 ? -6.852 -43.344 -19.828 1 77.5 590 ARG B CA 1
ATOM 9288 C C . ARG B 1 590 ? -5.973 -42.156 -19.438 1 77.5 590 ARG B C 1
ATOM 9290 O O . ARG B 1 590 ? -4.992 -42.312 -18.719 1 77.5 590 ARG B O 1
ATOM 9297 N N . VAL B 1 591 ? -6.391 -41 -19.875 1 77.69 591 VAL B N 1
ATOM 9298 C CA . VAL B 1 591 ? -5.582 -39.844 -19.562 1 77.69 591 VAL B CA 1
ATOM 9299 C C . VAL B 1 591 ? -5.805 -39.438 -18.109 1 77.69 591 VAL B C 1
ATOM 9301 O O . VAL B 1 591 ? -4.848 -39.219 -17.359 1 77.69 591 VAL B O 1
ATOM 9304 N N . THR B 1 592 ? -6.973 -39.375 -17.641 1 77.38 592 THR B N 1
ATOM 9305 C CA . THR B 1 592 ? -7.316 -38.844 -16.328 1 77.38 592 THR B CA 1
ATOM 9306 C C . THR B 1 592 ? -6.93 -39.844 -15.234 1 77.38 592 THR B C 1
ATOM 9308 O O . THR B 1 592 ? -6.734 -39.469 -14.078 1 77.38 592 THR B O 1
ATOM 9311 N N . GLN B 1 593 ? -6.832 -41.031 -15.625 1 74.44 593 GLN B N 1
ATOM 9312 C CA . GLN B 1 593 ? -6.363 -42.031 -14.664 1 74.44 593 GLN B CA 1
ATOM 9313 C C . GLN B 1 593 ? -4.855 -41.938 -14.469 1 74.44 593 GLN B C 1
ATOM 9315 O O . GLN B 1 593 ? -4.344 -42.188 -13.383 1 74.44 593 GLN B O 1
ATOM 9320 N N . SER B 1 594 ? -4.25 -41.562 -15.555 1 73.75 594 SER B N 1
ATOM 9321 C CA . SER B 1 594 ? -2.797 -41.469 -15.492 1 73.75 594 SER B CA 1
ATOM 9322 C C . SER B 1 594 ? -2.354 -40.094 -14.953 1 73.75 594 SER B C 1
ATOM 9324 O O . SER B 1 594 ? -1.372 -40.031 -14.211 1 73.75 594 SER B O 1
ATOM 9326 N N . LEU B 1 595 ? -3.123 -39.156 -15.391 1 75 595 LEU B N 1
ATOM 9327 C CA . LEU B 1 595 ? -2.771 -37.781 -14.992 1 75 595 LEU B CA 1
ATOM 9328 C C . LEU B 1 595 ? -3.807 -37.219 -14.031 1 75 595 LEU B C 1
ATOM 9330 O O . LEU B 1 595 ? -4.801 -36.625 -14.461 1 75 595 LEU B O 1
ATOM 9334 N N . ASN B 1 596 ? -3.605 -37.594 -12.797 1 66.31 596 ASN B N 1
ATOM 9335 C CA . ASN B 1 596 ? -4.473 -37.031 -11.773 1 66.31 596 ASN B CA 1
ATOM 9336 C C . ASN B 1 596 ? -3.668 -36.469 -10.602 1 66.31 596 ASN B C 1
ATOM 9338 O O . ASN B 1 596 ? -2.492 -36.812 -10.438 1 66.31 596 ASN B O 1
ATOM 9342 N N . PHE B 1 597 ? -4.27 -35.562 -10.016 1 66.12 597 PHE B N 1
ATOM 9343 C CA . PHE B 1 597 ? -3.59 -34.781 -8.984 1 66.12 597 PHE B CA 1
ATOM 9344 C C . PHE B 1 597 ? -2.977 -35.688 -7.934 1 66.12 597 PHE B C 1
ATOM 9346 O O . PHE B 1 597 ? -1.86 -35.469 -7.465 1 66.12 597 PHE B O 1
ATOM 9353 N N . ALA B 1 598 ? -3.639 -36.719 -7.637 1 60.91 598 ALA B N 1
ATOM 9354 C CA . ALA B 1 598 ? -3.162 -37.656 -6.613 1 60.91 598 ALA B CA 1
ATOM 9355 C C . ALA B 1 598 ? -1.869 -38.344 -7.051 1 60.91 598 ALA B C 1
ATOM 9357 O O . ALA B 1 598 ? -0.953 -38.5 -6.246 1 60.91 598 ALA B O 1
ATOM 9358 N N . ARG B 1 599 ? -1.789 -38.625 -8.359 1 62.34 599 ARG B N 1
ATOM 9359 C CA . ARG B 1 599 ? -0.639 -39.375 -8.875 1 62.34 599 ARG B CA 1
ATOM 9360 C C . ARG B 1 599 ? 0.545 -38.438 -9.117 1 62.34 599 ARG B C 1
ATOM 9362 O O . ARG B 1 599 ? 1.699 -38.844 -8.953 1 62.34 599 ARG B O 1
ATOM 9369 N N . ILE B 1 600 ? 0.207 -37.312 -9.5 1 64.06 600 ILE B N 1
ATOM 9370 C CA . ILE B 1 600 ? 1.29 -36.375 -9.828 1 64.06 600 ILE B CA 1
ATOM 9371 C C . ILE B 1 600 ? 1.951 -35.875 -8.547 1 64.06 600 ILE B C 1
ATOM 9373 O O . ILE B 1 600 ? 3.176 -35.75 -8.484 1 64.06 600 ILE B O 1
ATOM 9377 N N . ASP B 1 601 ? 1.19 -35.688 -7.594 1 62.12 601 ASP B N 1
ATOM 9378 C CA . ASP B 1 601 ? 1.741 -35.156 -6.336 1 62.12 601 ASP B CA 1
ATOM 9379 C C . ASP B 1 601 ? 2.438 -36.281 -5.559 1 62.12 601 ASP B C 1
ATOM 9381 O O . ASP B 1 601 ? 3.301 -36 -4.719 1 62.12 601 ASP B O 1
ATOM 9385 N N . SER B 1 602 ? 2.066 -37.562 -5.766 1 52.16 602 SER B N 1
ATOM 9386 C CA . SER B 1 602 ? 2.68 -38.688 -5.059 1 52.16 602 SER B CA 1
ATOM 9387 C C . SER B 1 602 ? 4.129 -38.906 -5.492 1 52.16 602 SER B C 1
ATOM 9389 O O . SER B 1 602 ? 4.879 -39.625 -4.848 1 52.16 602 SER B O 1
ATOM 9391 N N . ALA B 1 603 ? 4.488 -38.188 -6.488 1 42.75 603 ALA B N 1
ATOM 9392 C CA . ALA B 1 603 ? 5.855 -38.375 -6.969 1 42.75 603 ALA B CA 1
ATOM 9393 C C . ALA B 1 603 ? 6.809 -37.375 -6.32 1 42.75 603 ALA B C 1
ATOM 9395 O O . ALA B 1 603 ? 7.977 -37.281 -6.707 1 42.75 603 ALA B O 1
ATOM 9396 N N . VAL B 1 604 ? 6.316 -36.656 -5.43 1 44.91 604 VAL B N 1
ATOM 9397 C CA . VAL B 1 604 ? 7.273 -35.781 -4.77 1 44.91 604 VAL B CA 1
ATOM 9398 C C . VAL B 1 604 ? 7.961 -36.5 -3.625 1 44.91 604 VAL B C 1
ATOM 9400 O O . VAL B 1 604 ? 7.336 -37.344 -2.949 1 44.91 604 VAL B O 1
#